Protein 7QWX (pdb70)

Secondary structure (DSSP, 8-state):
-HHHHHHTS-SS---EEE----SSEEEEEEEEEE--EEE-SS--EE--EEEEEEEEEEESB--EEEEEE------BTBBSSSB-SSSSB-TTHHHHHHHSSSS-TTTHHHHHHHHHHHTT-EE-HHHHHHHHHHHHHHHSTT-EE-SS-EEEE-SSEEEEHHHH--S---EESTTT--PPPPEEEEPPTT-SS--TTS-EEE-SSB--HHHHHHHHHHTS-B--SS-BSSS-BB----SEEEEE-SBPPPPP-S---THHHHHHHHHHHHHHT-SHHHHHHHHHHHHSS-EEPPSSGGGGGGGSSPEEEEEEP-EEBSSS-GGG--SSB--SSS--SHHHHHHHH-GGGHHHHHHHHHHHHHHHHHHHTTS-SSSSS-SSSSHHHH--S--SSS-THHHHHHHHHHHHTS----SS----EE--TTHHHH-S-EEEEEEESSS--TTTS-BS-SS--TT-EEEEEE-SPPPSS--STTSSSS--TTTT--SEEEEEE---TTS-SEEEE--SHHHHHHHHHHHHTTEE-EEEESSS--EEES---SSS----GGGG---S---EEEETTS-EE-SSS----SS--S-EEEEEEEEEEEEEEEETTEE---EEEE-----SHHHHHHHHHTT-S-----PPP--EE--TT-SS-EE---/-HHHHHTTS-TT----SB----SSEEEEEEEEEE--EEE-SS-EEE--EEEEEEEEEEES---EEEEEE-------SSBSSSB-SSS-B-HHHHHHHHHHT-S--TTHHHHHHHHHHHTTS-B-HHHHHHHHHHHHHHHTTT-EE-TTSEEEE-SSEEEESSSS--S---EEHHHH------B--B--TT--SPPTT--EEE-SSS--HHHHHHHHHHSSPB--SS--GGG-BB----SB-EEE-SSPPPPP-S---HHHHHHHHHHHHHHHT-HHHHHHHHHHHHHHS-EEPPSSGGGGGGGSSPEEEEEEP-B-BTTT-TTSS-SSB--SSS--SHHHHHHHH-GGGHHHHHHHHHHHHHHHHHHHTTB-SSSSS-TTSSHHHHB-S--SSS-THHHHHHHHHHHHTS-EEESS----EE--TTSSSS-S-EEEEEEE-STTHHHHS-BS-SS--TT-EEEEEESSPPPS---STTSSSS--TTT---SEEEEEEEPPP-SSSEEEE-SHHHHHHHHHHHHHHTEE-EEEETTT--EEES-S-SSS----GGGG---S---EEEESSS-EESS--TT--S---SEEEEEEEEE---EEEESSSSB---BS---------S-SS--S-----SSSEEE---EE---TTSSSB-EE--

Organism: Saccharomyces cerevisiae virus L-BC (NCBI:txid42478)

InterPro domains:
  IPR015302 Major coat protein, L-A virus [PF09220] (1-367)
  IPR036332 L-A virus major coat protein superfamily [G3DSA:3.90.1840.10] (11-631)
  IPR036332 L-A virus major coat protein superfamily [SSF82856] (4-525)

Sequence (1316 aa):
MSSLLNSLLPEYFKPKTNLNINSSRVQYGFNARIDMQYEDDSGTRKGSRPNAFMSNTVAFIGNYEGIIVDDIPILDGLRADIFDTHGDLDMGLVEDALSKSTMIRRNVPTYTAYASELLYKRNLTSLFYNMLRLYYIKKWGSIKYEKDAIFYDNGHACLLNRQLFPKSRDASLESSLSLPEAEIAMLDPGLEFPEEDVPAILWHGRVSSRATCILGQACSEFAPLAPFSIAHYSPQLTRKLFVNAPAGIEPSSGRYTHEDVKDAITILVSANQAYTDFEAAYLMLAQTLVSPVPRTAEASAWFINAGMVNMPTLSCANGYYPALTNVNPYHRLDTWKDTLNHWVAYPDMLFYHSVAMIESCYVELGNVARVSDSDAINKYTFTELSVQGRPVMNRGIIVDLTLVAMRTGREISLPYPVSCGLTRTDALLQGTEIHVPVVVKDIDMPQYYNAIDKDVIEGQETVIKVKQLPPAMYPIYTYGINTTEFYSDHFEDQVQVEMAPIDNGKAVFNDARKFSKFMSIMRMMGNDVTATDLVTGRKVSNWADNSSGRFLYTDVKYEGQTAFLVDMDTVKARDHCWVSIVDPNGTMNLSYKMTNFRAAMFSRNKPLYMTGGSVRTIATGGNYRDAAERLRAMDETLRLKPFKITEKLDFRVAAYAIPMSSLLNSLLPEYFKPKTNLNINSSRVQYGFNARIDMQYEDDSGTRKGSRPNAFMSNTVAFIGNYEGIIVDDIPILDGLRADIFDTHGDLDMGLVEDALSKSTMIRRNVPTYTAYASELLYKRNLTSLFYNMLRLYYIKKWGSIKYEKDAIFYDNGHACLLNRQLFPKSRDASLESSLSLPEAEIAMLDPGLEFPEEDVPAILWHGRVSSRATCILGQACSEFAPLAPFSIAHYSPQLTRKLFVNAPAGIEPSSGRYTHEDVKDAITILVSANQAYTDFEAAYLMLAQTLVSPVPRTAEASAWFINAGMVNMPTLSCANGYYPALTNVNPYHRLDTWKDTLNHWVAYPDMLFYHSVAMIESCYVELGNVARVSDSDAINKYTFTELSVQGRPVMNRGIIVDLTLVAMRTGREISLPYPVSCGLTRTDALLQGTEIHVPVVVKDIDMPQYYNAIDKDVIEGQETVIKVKQLPPAMYPIYTYGINTTEFYSDHFEDQVQVEMAPIDNGKAVFNDARKFSKFMSIMRMMGNDVTATDLVTGRKVSNWADNSSGRFLYTDVKYEGQTAFLVDMDTVKARDHCWVSIVDPNGTMNLSYKMTNFRAAMFSRNKPLYMTGGSVRTIATGNYRDAAERLRAMDETLRLKPFKITEKLDFRVAAYAIP

Foldseek 3Di:
DCVLLVVLFFPVDFFFFDFQDQEFKKKWFWWWKKWKWWQAPVGTFTFIDGTDTFIFMWGFFAAAAEDADAWWADQWQFFPQQADPFRDRHLVRVLVLLCVPDPPNVLSVVCSVVCVVFRRGAFCLLLLLLLLLVLCCQRNQNYKDQQQDWLDDQQFWTDTNCPLDPQAHIDTSNRFWDFAFAAADEDDPPDRDDDPQEAEAEFDAEADLALRRSSRRSQTWQDTRHRGLSRHTYHRQGRYYYYHHPHYYDHHPNDDHSVVSLVNSVGRCVRSVCLLSNVSSLLQSLQRRMDGRFQFLLQCLLRNDHWYFHRYHHHHDCSVRVSRRDDRIDDQFPQSNVSSVQCSRRVNCSNSSSCSQNQLQLAQVQQLLLADPPDPCHLVCPLVVFKDADTPDCAAVSSSVLSNCQLLVDKDWDAFPTHGHTGRCPSSPDQDKGKRKIAGQDQCSVQQFQWPDNGDDHGDITTGTARGNHRRDQDRSSQCSPDDPQNRRHQKDKQKAWFADCDPQKGKAQALSRVQSVLQVLLVQPWWKWKAWPPVRHIATQPRGPNRSGRGSCSSRDPDGTMIIIRLPPTDHDDHISSRDSDHDTMMIMIMHIDDIDMWMDDPNHTRDRDHDGDDDDGDDRDDPDDDCPVSPHRMMIGGYWDWDDDDNSSHIDTDHD/DCVVLVVLFFPQDFFFFDFDDQAFKKWWFWFFKKWWWKQAPVGIFTFIDRGDTFTFMWGQFAAAAEDADAFFADLWFFFPQQADPVGDRNLVSLLVLLCPDPADPLQSVQASVCCVPASRFHACLLLLLLLLLVLVCQVNQNYWDDQQDWLDDQPFWTDGNCQQDPLADTDTSNPFWDFAFAAEDEDDSPDRHDDPLEAEAEFDAEADQALRQSSRRSQTFQDTRHRGLSRHTYHRLHRYHYYHHPHDHDHHPNDDHSVVSLVNSVRRCVQRVPLLSNVSSLLQCLQRRIDTRFFFPLLCLLRRDHWYFHRYRNGHDCSNPVSRGDPRIDDDDPCSNVRSVQCSVRVPCSVVSSCSQNLLQLQLVQVLLPDDPPDDCHLPRVLPVQDPDDTPDCAASSSSVSSNCVLLVHDDDRPDNIHGHTGRSDSSVVQDKGKRKIAGADQCNCLQFVWPDRGDDHRDITTGTQRGNHRRHQRRSSQPNDDDLQSPSDQKDKAKQFDAQVDQQKGKDQDLSRVQVVLFLQQVQQKWWKKAAPPPGGIAISSRGDRRRGGGSCSSSDDDGGTIITRRCPIDRHDPSHTDDNGGHGMMMIMMGTDDIGIWMDDPNHTRDRDHDGDDDDDPCVVCVVVVCVVPVPPDPDDADWDWDADDPNPDIDTDRD

B-factor: mean 30.01, std 16.94, range [7.54, 106.31]

Nearest PDB structures (foldseek):
  7zts-assembly1_AB  TM=1.002E+00  e=0.000E+00  Saccharomyces cerevisiae BY4741
  7zts-assembly1_AG  TM=1.002E+00  e=0.000E+00  Saccharomyces cerevisiae BY4741
  7zts-assembly1_AT  TM=1.002E+00  e=0.000E+00  Saccharomyces cerevisiae BY4741
  7zts-assembly1_AV  TM=9.136E-01  e=3.079E-93  Saccharomyces cerevisiae BY4741
  7zts-assembly1_BQ  TM=9.530E-01  e=6.040E-69  Saccharomyces cerevisiae BY4741

Structure (mmCIF, N/CA/C/O backbone):
data_7QWX
#
_entry.id   7QWX
#
_cell.length_a   1.00
_cell.length_b   1.00
_cell.length_c   1.00
_cell.angle_alpha   90.00
_cell.angle_beta   90.00
_cell.angle_gamma   90.00
#
_symmetry.space_group_name_H-M   'P 1'
#
loop_
_atom_site.group_PDB
_atom_site.id
_atom_site.type_symbol
_atom_site.label_atom_id
_atom_site.label_alt_id
_atom_site.label_comp_id
_atom_site.label_asym_id
_atom_site.label_entity_id
_atom_site.label_seq_id
_atom_site.pdbx_PDB_ins_code
_atom_site.Cartn_x
_atom_site.Cartn_y
_atom_site.Cartn_z
_atom_site.occupancy
_atom_site.B_iso_or_equiv
_atom_site.auth_seq_id
_atom_site.auth_comp_id
_atom_site.auth_asym_id
_atom_site.auth_atom_id
_atom_site.pdbx_PDB_model_num
ATOM 1 N N . MET A 1 1 ? -38.128 36.434 177.103 1.00 19.64 1 MET B N 1
ATOM 2 C CA . MET A 1 1 ? -38.156 35.999 175.681 1.00 19.64 1 MET B CA 1
ATOM 3 C C . MET A 1 1 ? -39.415 35.150 175.466 1.00 19.64 1 MET B C 1
ATOM 4 O O . MET A 1 1 ? -39.370 33.930 175.726 1.00 19.64 1 MET B O 1
ATOM 9 N N . SER A 1 2 ? -40.506 35.797 175.034 1.00 17.97 2 SER B N 1
ATOM 10 C CA . SER A 1 2 ? -41.873 35.217 174.921 1.00 17.97 2 SER B CA 1
ATOM 11 C C . SER A 1 2 ? -41.887 34.091 173.882 1.00 17.97 2 SER B C 1
ATOM 12 O O . SER A 1 2 ? -42.310 32.974 174.236 1.00 17.97 2 SER B O 1
ATOM 15 N N . SER A 1 3 ? -41.424 34.380 172.659 1.00 17.68 3 SER B N 1
ATOM 16 C CA . SER A 1 3 ? -41.415 33.462 171.485 1.00 17.68 3 SER B CA 1
ATOM 17 C C . SER A 1 3 ? -40.653 32.164 171.795 1.00 17.68 3 SER B C 1
ATOM 18 O O . SER A 1 3 ? -41.039 31.121 171.229 1.00 17.68 3 SER B O 1
ATOM 21 N N . LEU A 1 4 ? -39.619 32.221 172.644 1.00 16.49 4 LEU B N 1
ATOM 22 C CA . LEU A 1 4 ? -38.818 31.038 173.074 1.00 16.49 4 LEU B CA 1
ATOM 23 C C . LEU A 1 4 ? -39.667 30.146 173.990 1.00 16.49 4 LEU B C 1
ATOM 24 O O . LEU A 1 4 ? -39.832 28.955 173.662 1.00 16.49 4 LEU B O 1
ATOM 29 N N . LEU A 1 5 ? -40.165 30.700 175.102 1.00 14.30 5 LEU B N 1
ATOM 30 C CA . LEU A 1 5 ? -40.910 29.951 176.154 1.00 14.30 5 LEU B CA 1
ATOM 31 C C . LEU A 1 5 ? -42.308 29.557 175.657 1.00 14.30 5 LEU B C 1
ATOM 32 O O . LEU A 1 5 ? -42.849 28.563 176.186 1.00 14.30 5 LEU B O 1
ATOM 37 N N . ASN A 1 6 ? -42.878 30.299 174.696 1.00 14.98 6 ASN B N 1
ATOM 38 C CA . ASN A 1 6 ? -44.201 30.003 174.081 1.00 14.98 6 ASN B CA 1
ATOM 39 C C . ASN A 1 6 ? -44.110 28.717 173.243 1.00 14.98 6 ASN B C 1
ATOM 40 O O . ASN A 1 6 ? -45.124 27.994 173.175 1.00 14.98 6 ASN B O 1
ATOM 45 N N . SER A 1 7 ? -42.948 28.446 172.636 1.00 15.19 7 SER B N 1
ATOM 46 C CA . SER A 1 7 ? -42.680 27.261 171.775 1.00 15.19 7 SER B CA 1
ATOM 47 C C . SER A 1 7 ? -42.677 25.963 172.597 1.00 15.19 7 SER B C 1
ATOM 48 O O . SER A 1 7 ? -42.976 24.905 172.005 1.00 15.19 7 SER B O 1
ATOM 51 N N . LEU A 1 8 ? -42.346 26.030 173.893 1.00 12.67 8 LEU B N 1
ATOM 52 C CA . LEU A 1 8 ? -42.209 24.845 174.793 1.00 12.67 8 LEU B CA 1
ATOM 53 C C . LEU A 1 8 ? -43.569 24.173 175.031 1.00 12.67 8 LEU B C 1
ATOM 54 O O . LEU A 1 8 ? -43.570 22.943 175.241 1.00 12.67 8 LEU B O 1
ATOM 59 N N . LEU A 1 9 ? -44.671 24.936 175.018 1.00 12.21 9 LEU B N 1
ATOM 60 C CA . LEU A 1 9 ? -46.050 24.413 175.239 1.00 12.21 9 LEU B CA 1
ATOM 61 C C . LEU A 1 9 ? -46.416 23.443 174.116 1.00 12.21 9 LEU B C 1
ATOM 62 O O . LEU A 1 9 ? -45.975 23.620 172.980 1.00 12.21 9 LEU B O 1
ATOM 67 N N . PRO A 1 10 ? -47.232 22.395 174.389 1.00 10.67 10 PRO B N 1
ATOM 68 C CA . PRO A 1 10 ? -47.606 21.417 173.365 1.00 10.67 10 PRO B CA 1
ATOM 69 C C . PRO A 1 10 ? -48.540 22.018 172.301 1.00 10.67 10 PRO B C 1
ATOM 70 O O . PRO A 1 10 ? -49.272 22.941 172.618 1.00 10.67 10 PRO B O 1
ATOM 74 N N . GLU A 1 11 ? -48.477 21.480 171.079 1.00 12.14 11 GLU B N 1
ATOM 75 C CA . GLU A 1 11 ? -49.156 22.016 169.861 1.00 12.14 11 GLU B CA 1
ATOM 76 C C . GLU A 1 11 ? -50.682 22.045 170.046 1.00 12.14 11 GLU B C 1
ATOM 77 O O . GLU A 1 11 ? -51.309 22.972 169.496 1.00 12.14 11 GLU B O 1
ATOM 83 N N . TYR A 1 12 ? -51.256 21.086 170.782 1.00 9.72 12 TYR B N 1
ATOM 84 C CA . TYR A 1 12 ? -52.724 20.948 170.987 1.00 9.72 12 TYR B CA 1
ATOM 85 C C . TYR A 1 12 ? -53.236 22.023 171.959 1.00 9.72 12 TYR B C 1
ATOM 86 O O . TYR A 1 12 ? -54.374 22.493 171.757 1.00 9.72 12 TYR B O 1
ATOM 95 N N . PHE A 1 13 ? -52.437 22.403 172.964 1.00 9.12 13 PHE B N 1
ATOM 96 C CA . PHE A 1 13 ? -52.822 23.355 174.041 1.00 9.12 13 PHE B CA 1
ATOM 97 C C . PHE A 1 13 ? -52.561 24.799 173.588 1.00 9.12 13 PHE B C 1
ATOM 98 O O . PHE A 1 13 ? -51.423 25.104 173.179 1.00 9.12 13 PHE B O 1
ATOM 106 N N . LYS A 1 14 ? -53.596 25.647 173.663 1.00 9.78 14 LYS B N 1
ATOM 107 C CA . LYS A 1 14 ? -53.529 27.121 173.462 1.00 9.78 14 LYS B CA 1
ATOM 108 C C . LYS A 1 14 ? -54.306 27.800 174.589 1.00 9.78 14 LYS B C 1
ATOM 109 O O . LYS A 1 14 ? -55.532 27.880 174.528 1.00 9.78 14 LYS B O 1
ATOM 115 N N . PRO A 1 15 ? -53.634 28.293 175.657 1.00 10.52 15 PRO B N 1
ATOM 116 C CA . PRO A 1 15 ? -54.333 28.796 176.841 1.00 10.52 15 PRO B CA 1
ATOM 117 C C . PRO A 1 15 ? -54.974 30.175 176.628 1.00 10.52 15 PRO B C 1
ATOM 118 O O . PRO A 1 15 ? -54.489 30.926 175.798 1.00 10.52 15 PRO B O 1
ATOM 122 N N . LYS A 1 16 ? -56.036 30.468 177.386 1.00 13.26 16 LYS B N 1
ATOM 123 C CA . LYS A 1 16 ? -56.792 31.753 177.339 1.00 13.26 16 LYS B CA 1
ATOM 124 C C . LYS A 1 16 ? -56.060 32.801 178.191 1.00 13.26 16 LYS B C 1
ATOM 125 O O . LYS A 1 16 ? -55.078 32.436 178.870 1.00 13.26 16 LYS B O 1
ATOM 131 N N . THR A 1 17 ? -56.532 34.053 178.148 1.00 14.30 17 THR B N 1
ATOM 132 C CA . THR A 1 17 ? -55.836 35.262 178.671 1.00 14.30 17 THR B CA 1
ATOM 133 C C . THR A 1 17 ? -55.686 35.176 180.196 1.00 14.30 17 THR B C 1
ATOM 134 O O . THR A 1 17 ? -54.535 35.108 180.668 1.00 14.30 17 THR B O 1
ATOM 138 N N . ASN A 1 18 ? -56.809 35.167 180.923 1.00 13.85 18 ASN B N 1
ATOM 139 C CA . ASN A 1 18 ? -56.867 35.294 182.405 1.00 13.85 18 ASN B CA 1
ATOM 140 C C . ASN A 1 18 ? -56.773 33.913 183.065 1.00 13.85 18 ASN B C 1
ATOM 141 O O . ASN A 1 18 ? -57.119 32.909 182.408 1.00 13.85 18 ASN B O 1
ATOM 146 N N . LEU A 1 19 ? -56.318 33.882 184.323 1.00 14.23 19 LEU B N 1
ATOM 147 C CA . LEU A 1 19 ? -56.273 32.673 185.196 1.00 14.23 19 LEU B CA 1
ATOM 148 C C . LEU A 1 19 ? -56.338 33.115 186.666 1.00 14.23 19 LEU B C 1
ATOM 149 O O . LEU A 1 19 ? -55.332 33.666 187.160 1.00 14.23 19 LEU B O 1
ATOM 154 N N . ASN A 1 20 ? -57.479 32.888 187.326 1.00 15.97 20 ASN B N 1
ATOM 155 C CA . ASN A 1 20 ? -57.738 33.285 188.735 1.00 15.97 20 ASN B CA 1
ATOM 156 C C . ASN A 1 20 ? -57.153 32.222 189.673 1.00 15.97 20 ASN B C 1
ATOM 157 O O . ASN A 1 20 ? -57.901 31.305 190.071 1.00 15.97 20 ASN B O 1
ATOM 162 N N . ILE A 1 21 ? -55.861 32.341 190.003 1.00 16.04 21 ILE B N 1
ATOM 163 C CA . ILE A 1 21 ? -55.150 31.466 190.985 1.00 16.04 21 ILE B CA 1
ATOM 164 C C . ILE A 1 21 ? -55.607 31.876 192.392 1.00 16.04 21 ILE B C 1
ATOM 165 O O . ILE A 1 21 ? -55.502 33.076 192.714 1.00 16.04 21 ILE B O 1
ATOM 170 N N . ASN A 1 22 ? -56.088 30.914 193.187 1.00 18.84 22 ASN B N 1
ATOM 171 C CA . ASN A 1 22 ? -56.693 31.136 194.530 1.00 18.84 22 ASN B CA 1
ATOM 172 C C . ASN A 1 22 ? -56.151 30.103 195.534 1.00 18.84 22 ASN B C 1
ATOM 173 O O . ASN A 1 22 ? -56.892 29.747 196.472 1.00 18.84 22 ASN B O 1
ATOM 178 N N . SER A 1 23 ? -54.898 29.663 195.362 1.00 18.76 23 SER B N 1
ATOM 179 C CA . SER A 1 23 ? -54.223 28.657 196.229 1.00 18.76 23 SER B CA 1
ATOM 180 C C . SER A 1 23 ? -52.705 28.678 195.999 1.00 18.76 23 SER B C 1
ATOM 181 O O . SER A 1 23 ? -52.257 29.332 195.034 1.00 18.76 23 SER B O 1
ATOM 184 N N . SER A 1 24 ? -51.959 27.974 196.859 1.00 17.05 24 SER B N 1
ATOM 185 C CA . SER A 1 24 ? -50.477 27.829 196.816 1.00 17.05 24 SER B CA 1
ATOM 186 C C . SER A 1 24 ? -50.073 26.499 196.160 1.00 17.05 24 SER B C 1
ATOM 187 O O . SER A 1 24 ? -48.895 26.108 196.309 1.00 17.05 24 SER B O 1
ATOM 190 N N . ARG A 1 25 ? -50.996 25.834 195.452 1.00 17.39 25 ARG B N 1
ATOM 191 C CA . ARG A 1 25 ? -50.765 24.515 194.801 1.00 17.39 25 ARG B CA 1
ATOM 192 C C . ARG A 1 25 ? -51.681 24.375 193.580 1.00 17.39 25 ARG B C 1
ATOM 193 O O . ARG A 1 25 ? -52.896 24.621 193.726 1.00 17.39 25 ARG B O 1
ATOM 201 N N . VAL A 1 26 ? -51.111 23.997 192.431 1.00 12.25 26 VAL B N 1
ATOM 202 C CA . VAL A 1 26 ? -51.828 23.801 191.134 1.00 12.25 26 VAL B CA 1
ATOM 203 C C . VAL A 1 26 ? -51.314 22.509 190.485 1.00 12.25 26 VAL B C 1
ATOM 204 O O . VAL A 1 26 ? -50.102 22.435 190.210 1.00 12.25 26 VAL B O 1
ATOM 208 N N . GLN A 1 27 ? -52.204 21.535 190.263 1.00 11.36 27 GLN B N 1
ATOM 209 C CA . GLN A 1 27 ? -51.952 20.358 189.390 1.00 11.36 27 GLN B CA 1
ATOM 210 C C . GLN A 1 27 ? -52.209 20.770 187.936 1.00 11.36 27 GLN B C 1
ATOM 211 O O . GLN A 1 27 ? -53.183 21.513 187.704 1.00 11.36 27 GLN B O 1
ATOM 217 N N . TYR A 1 28 ? -51.360 20.318 187.009 1.00 10.08 28 TYR B N 1
ATOM 218 C CA . TYR A 1 28 ? -51.520 20.481 185.540 1.00 10.08 28 TYR B CA 1
ATOM 219 C C . TYR A 1 28 ? -51.165 19.153 184.860 1.00 10.08 28 TYR B C 1
ATOM 220 O O . TYR A 1 28 ? -50.190 18.502 185.288 1.00 10.08 28 TYR B O 1
ATOM 229 N N . GLY A 1 29 ? -51.935 18.765 183.841 1.00 9.52 29 GLY B N 1
ATOM 230 C CA . GLY A 1 29 ? -51.767 17.484 183.127 1.00 9.52 29 GLY B CA 1
ATOM 231 C C . GLY A 1 29 ? -52.582 17.427 181.847 1.00 9.52 29 GLY B C 1
ATOM 232 O O . GLY A 1 29 ? -52.830 18.495 181.256 1.00 9.52 29 GLY B O 1
ATOM 233 N N . PHE A 1 30 ? -52.958 16.215 181.433 1.00 9.53 30 PHE B N 1
ATOM 234 C CA . PHE A 1 30 ? -53.863 15.942 180.282 1.00 9.53 30 PHE B CA 1
ATOM 235 C C . PHE A 1 30 ? -54.648 14.651 180.538 1.00 9.53 30 PHE B C 1
ATOM 236 O O . PHE A 1 30 ? -54.155 13.785 181.293 1.00 9.53 30 PHE B O 1
ATOM 244 N N . ASN A 1 31 ? -55.826 14.534 179.917 1.00 10.29 31 ASN B N 1
ATOM 245 C CA . ASN A 1 31 ? -56.690 13.323 179.931 1.00 10.29 31 ASN B CA 1
ATOM 246 C C . ASN A 1 31 ? -56.539 12.597 178.588 1.00 10.29 31 ASN B C 1
ATOM 247 O O . ASN A 1 31 ? -57.230 12.988 177.629 1.00 10.29 31 ASN B O 1
ATOM 252 N N . ALA A 1 32 ? -55.663 11.587 178.535 1.00 11.32 32 ALA B N 1
ATOM 253 C CA . ALA A 1 32 ? -55.358 10.772 177.333 1.00 11.32 32 ALA B CA 1
ATOM 254 C C . ALA A 1 32 ? -56.191 9.482 177.348 1.00 11.32 32 ALA B C 1
ATOM 255 O O . ALA A 1 32 ? -56.758 9.152 178.408 1.00 11.32 32 ALA B O 1
ATOM 257 N N . ARG A 1 33 ? -56.252 8.796 176.201 1.00 14.07 33 ARG B N 1
ATOM 258 C CA . ARG A 1 33 ? -56.938 7.489 176.001 1.00 14.07 33 ARG B CA 1
ATOM 259 C C . ARG A 1 33 ? -55.898 6.454 175.562 1.00 14.07 33 ARG B C 1
ATOM 260 O O . ARG A 1 33 ? -55.239 6.695 174.531 1.00 14.07 33 ARG B O 1
ATOM 268 N N . ILE A 1 34 ? -55.780 5.343 176.299 1.00 15.51 34 ILE B N 1
ATOM 269 C CA . ILE A 1 34 ? -54.765 4.266 176.079 1.00 15.51 34 ILE B CA 1
ATOM 270 C C . ILE A 1 34 ? -55.484 3.017 175.550 1.00 15.51 34 ILE B C 1
ATOM 271 O O . ILE A 1 34 ? -56.465 2.590 176.194 1.00 15.51 34 ILE B O 1
ATOM 276 N N . ASP A 1 35 ? -55.007 2.461 174.428 1.00 17.75 35 ASP B N 1
ATOM 277 C CA . ASP A 1 35 ? -55.540 1.234 173.773 1.00 17.75 35 ASP B CA 1
ATOM 278 C C . ASP A 1 35 ? -54.465 0.140 173.812 1.00 17.75 35 ASP B C 1
ATOM 279 O O . ASP A 1 35 ? -53.695 0.030 172.836 1.00 17.75 35 ASP B O 1
ATOM 284 N N . MET A 1 36 ? -54.433 -0.640 174.898 1.00 18.00 36 MET B N 1
ATOM 285 C CA . MET A 1 36 ? -53.423 -1.708 175.153 1.00 18.00 36 MET B CA 1
ATOM 286 C C . MET A 1 36 ? -53.821 -2.989 174.408 1.00 18.00 36 MET B C 1
ATOM 287 O O . MET A 1 36 ? -55.033 -3.214 174.221 1.00 18.00 36 MET B O 1
ATOM 292 N N . GLN A 1 37 ? -52.826 -3.788 174.009 1.00 17.61 37 GLN B N 1
ATOM 293 C CA . GLN A 1 37 ? -52.994 -5.124 173.372 1.00 17.61 37 GLN B CA 1
ATOM 294 C C . GLN A 1 37 ? -51.902 -6.068 173.893 1.00 17.61 37 GLN B C 1
ATOM 295 O O . GLN A 1 37 ? -50.715 -5.790 173.630 1.00 17.61 37 GLN B O 1
ATOM 301 N N . TYR A 1 38 ? -52.299 -7.136 174.593 1.00 16.22 38 TYR B N 1
ATOM 302 C CA . TYR A 1 38 ? -51.406 -8.101 175.290 1.00 16.22 38 TYR B CA 1
ATOM 303 C C . TYR A 1 38 ? -51.360 -9.423 174.513 1.00 16.22 38 TYR B C 1
ATOM 304 O O . TYR A 1 38 ? -52.414 -9.856 174.005 1.00 16.22 38 TYR B O 1
ATOM 313 N N . GLU A 1 39 ? -50.176 -10.042 174.436 1.00 16.65 39 GLU B N 1
ATOM 314 C CA . GLU A 1 39 ? -49.948 -11.374 173.805 1.00 16.65 39 GLU B CA 1
ATOM 315 C C . GLU A 1 39 ? -48.824 -12.106 174.550 1.00 16.65 39 GLU B C 1
ATOM 316 O O . GLU A 1 39 ? -47.759 -11.488 174.762 1.00 16.65 39 GLU B O 1
ATOM 322 N N . ASP A 1 40 ? -49.062 -13.367 174.925 1.00 16.90 40 ASP B N 1
ATOM 323 C CA . ASP A 1 40 ? -48.067 -14.273 175.568 1.00 16.90 40 ASP B CA 1
ATOM 324 C C . ASP A 1 40 ? -48.341 -15.712 175.104 1.00 16.90 40 ASP B C 1
ATOM 325 O O . ASP A 1 40 ? -49.139 -15.880 174.157 1.00 16.90 40 ASP B O 1
ATOM 330 N N . ASP A 1 41 ? -47.699 -16.706 175.730 1.00 19.30 41 ASP B N 1
ATOM 331 C CA . ASP A 1 41 ? -47.779 -18.142 175.338 1.00 19.30 41 ASP B CA 1
ATOM 332 C C . ASP A 1 41 ? -49.173 -18.712 175.643 1.00 19.30 41 ASP B C 1
ATOM 333 O O . ASP A 1 41 ? -49.613 -19.593 174.878 1.00 19.30 41 ASP B O 1
ATOM 338 N N . SER A 1 42 ? -49.830 -18.246 176.712 1.00 16.75 42 SER B N 1
ATOM 339 C CA . SER A 1 42 ? -51.194 -18.675 177.127 1.00 16.75 42 SER B CA 1
ATOM 340 C C . SER A 1 42 ? -52.229 -18.250 176.073 1.00 16.75 42 SER B C 1
ATOM 341 O O . SER A 1 42 ? -53.093 -19.085 175.734 1.00 16.75 42 SER B O 1
ATOM 344 N N . GLY A 1 43 ? -52.143 -17.010 175.582 1.00 15.18 43 GLY B N 1
ATOM 345 C CA . GLY A 1 43 ? -53.018 -16.484 174.513 1.00 15.18 43 GLY B CA 1
ATOM 346 C C . GLY A 1 43 ? -52.916 -14.975 174.352 1.00 15.18 43 GLY B C 1
ATOM 347 O O . GLY A 1 43 ? -51.860 -14.412 174.704 1.00 15.18 43 GLY B O 1
ATOM 348 N N . THR A 1 44 ? -53.979 -14.352 173.830 1.00 14.93 44 THR B N 1
ATOM 349 C CA . THR A 1 44 ? -54.094 -12.896 173.543 1.00 14.93 44 THR B CA 1
ATOM 350 C C . THR A 1 44 ? -55.197 -12.293 174.423 1.00 14.93 44 THR B C 1
ATOM 351 O O . THR A 1 44 ? -56.163 -13.021 174.735 1.00 14.93 44 THR B O 1
ATOM 355 N N . ARG A 1 45 ? -55.053 -11.019 174.802 1.00 18.03 45 ARG B N 1
ATOM 356 C CA . ARG A 1 45 ? -56.093 -10.226 175.517 1.00 18.03 45 ARG B CA 1
ATOM 357 C C . ARG A 1 45 ? -55.995 -8.757 175.092 1.00 18.03 45 ARG B C 1
ATOM 358 O O . ARG A 1 45 ? -54.865 -8.228 175.058 1.00 18.03 45 ARG B O 1
ATOM 366 N N . LYS A 1 46 ? -57.141 -8.136 174.785 1.00 18.43 46 LYS B N 1
ATOM 367 C CA . LYS A 1 46 ? -57.263 -6.739 174.287 1.00 18.43 46 LYS B CA 1
ATOM 368 C C . LYS A 1 46 ? -58.156 -5.941 175.245 1.00 18.43 46 LYS B C 1
ATOM 369 O O . LYS A 1 46 ? -59.249 -6.438 175.580 1.00 18.43 46 LYS B O 1
ATOM 375 N N . GLY A 1 47 ? -57.698 -4.754 175.663 1.00 19.67 47 GLY B N 1
ATOM 376 C CA . GLY A 1 47 ? -58.430 -3.827 176.549 1.00 19.67 47 GLY B CA 1
ATOM 377 C C . GLY A 1 47 ? -58.325 -2.386 176.072 1.00 19.67 47 GLY B C 1
ATOM 378 O O . GLY A 1 47 ? -57.829 -2.171 174.948 1.00 19.67 47 GLY B O 1
ATOM 379 N N . SER A 1 48 ? -58.779 -1.438 176.898 1.00 19.17 48 SER B N 1
ATOM 380 C CA . SER A 1 48 ? -58.801 0.017 176.593 1.00 19.17 48 SER B CA 1
ATOM 381 C C . SER A 1 48 ? -59.098 0.825 177.863 1.00 19.17 48 SER B C 1
ATOM 382 O O . SER A 1 48 ? -60.195 0.648 178.428 1.00 19.17 48 SER B O 1
ATOM 385 N N . ARG A 1 49 ? -58.151 1.670 178.287 1.00 18.88 49 ARG B N 1
ATOM 386 C CA . ARG A 1 49 ? -58.335 2.671 179.376 1.00 18.88 49 ARG B CA 1
ATOM 387 C C . ARG A 1 49 ? -58.989 3.911 178.768 1.00 18.88 49 ARG B C 1
ATOM 388 O O . ARG A 1 49 ? -58.361 4.603 177.969 1.00 18.88 49 ARG B O 1
ATOM 396 N N . PRO A 1 50 ? -60.263 4.229 179.104 1.00 16.77 50 PRO B N 1
ATOM 397 C CA . PRO A 1 50 ? -60.986 5.315 178.438 1.00 16.77 50 PRO B CA 1
ATOM 398 C C . PRO A 1 50 ? -60.531 6.725 178.856 1.00 16.77 50 PRO B C 1
ATOM 399 O O . PRO A 1 50 ? -60.522 7.596 178.002 1.00 16.77 50 PRO B O 1
ATOM 403 N N . ASN A 1 51 ? -60.176 6.911 180.134 1.00 15.81 51 ASN B N 1
ATOM 404 C CA . ASN A 1 51 ? -59.746 8.211 180.715 1.00 15.81 51 ASN B CA 1
ATOM 405 C C . ASN A 1 51 ? -58.616 7.963 181.728 1.00 15.81 51 ASN B C 1
ATOM 406 O O . ASN A 1 51 ? -58.881 7.299 182.751 1.00 15.81 51 ASN B O 1
ATOM 411 N N . ALA A 1 52 ? -57.411 8.469 181.436 1.00 12.73 52 ALA B N 1
ATOM 412 C CA . ALA A 1 52 ? -56.196 8.361 182.282 1.00 12.73 52 ALA B CA 1
ATOM 413 C C . ALA A 1 52 ? -55.579 9.755 182.461 1.00 12.73 52 ALA B C 1
ATOM 414 O O . ALA A 1 52 ? -55.229 10.375 181.439 1.00 12.73 52 ALA B O 1
ATOM 416 N N . PHE A 1 53 ? -55.449 10.214 183.713 1.00 11.36 53 PHE B N 1
ATOM 417 C CA . PHE A 1 53 ? -54.950 11.565 184.090 1.00 11.36 53 PHE B CA 1
ATOM 418 C C . PHE A 1 53 ? -53.495 11.466 184.561 1.00 11.36 53 PHE B C 1
ATOM 419 O O . PHE A 1 53 ? -53.258 10.950 185.673 1.00 11.36 53 PHE B O 1
ATOM 427 N N . MET A 1 54 ? -52.559 11.940 183.730 1.00 13.25 54 MET B N 1
ATOM 428 C CA . MET A 1 54 ? -51.105 12.062 184.040 1.00 13.25 54 MET B CA 1
ATOM 429 C C . MET A 1 54 ? -50.789 13.537 184.301 1.00 13.25 54 MET B C 1
ATOM 430 O O . MET A 1 54 ? -50.995 14.348 183.373 1.00 13.25 54 MET B O 1
ATOM 435 N N . SER A 1 55 ? -50.311 13.869 185.505 1.00 12.86 55 SER B N 1
ATOM 436 C CA . SER A 1 55 ? -50.122 15.263 185.988 1.00 12.86 55 SER B CA 1
ATOM 437 C C . SER A 1 55 ? -48.905 15.371 186.915 1.00 12.86 55 SER B C 1
ATOM 438 O O . SER A 1 55 ? -48.570 14.371 187.578 1.00 12.86 55 SER B O 1
ATOM 441 N N . ASN A 1 56 ? -48.276 16.553 186.934 1.00 12.20 56 ASN B N 1
ATOM 442 C CA . ASN A 1 56 ? -47.316 17.002 187.980 1.00 12.20 56 ASN B CA 1
ATOM 443 C C . ASN A 1 56 ? -48.054 17.944 188.937 1.00 12.20 56 ASN B C 1
ATOM 444 O O . ASN A 1 56 ? -49.217 18.291 188.644 1.00 12.20 56 ASN B O 1
ATOM 449 N N . THR A 1 57 ? -47.400 18.333 190.036 1.00 13.28 57 THR B N 1
ATOM 450 C CA . THR A 1 57 ? -47.888 19.345 191.013 1.00 13.28 57 THR B CA 1
ATOM 451 C C . THR A 1 57 ? -46.800 20.412 191.193 1.00 13.28 57 THR B C 1
ATOM 452 O O . THR A 1 57 ? -45.638 20.026 191.436 1.00 13.28 57 THR B O 1
ATOM 456 N N . VAL A 1 58 ? -47.168 21.690 191.056 1.00 11.85 58 VAL B N 1
ATOM 457 C CA . VAL A 1 58 ? -46.253 22.865 191.198 1.00 11.85 58 VAL B CA 1
ATOM 458 C C . VAL A 1 58 ? -46.847 23.815 192.248 1.00 11.85 58 VAL B C 1
ATOM 459 O O . VAL A 1 58 ? -48.086 23.958 192.283 1.00 11.85 58 VAL B O 1
ATOM 463 N N . ALA A 1 59 ? -45.988 24.424 193.074 1.00 13.03 59 ALA B N 1
ATOM 464 C CA . ALA A 1 59 ? -46.357 25.274 194.232 1.00 13.03 59 ALA B CA 1
ATOM 465 C C . ALA A 1 59 ? -45.691 26.650 194.117 1.00 13.03 59 ALA B C 1
ATOM 466 O O . ALA A 1 59 ? -44.883 26.848 193.185 1.00 13.03 59 ALA B O 1
ATOM 468 N N . PHE A 1 60 ? -46.025 27.557 195.043 1.00 15.01 60 PHE B N 1
ATOM 469 C CA . PHE A 1 60 ? -45.517 28.955 195.126 1.00 15.01 60 PHE B CA 1
ATOM 470 C C . PHE A 1 60 ? -44.557 29.107 196.318 1.00 15.01 60 PHE B C 1
ATOM 471 O O . PHE A 1 60 ? -44.352 30.252 196.774 1.00 15.01 60 PHE B O 1
ATOM 479 N N . ILE A 1 61 ? -43.962 28.003 196.786 1.00 17.99 61 ILE B N 1
ATOM 480 C CA . ILE A 1 61 ? -43.076 27.947 197.990 1.00 17.99 61 ILE B CA 1
ATOM 481 C C . ILE A 1 61 ? -41.672 27.520 197.541 1.00 17.99 61 ILE B C 1
ATOM 482 O O . ILE A 1 61 ? -41.547 26.412 196.983 1.00 17.99 61 ILE B O 1
ATOM 487 N N . GLY A 1 62 ? -40.665 28.365 197.783 1.00 21.03 62 GLY B N 1
ATOM 488 C CA . GLY A 1 62 ? -39.250 28.094 197.453 1.00 21.03 62 GLY B CA 1
ATOM 489 C C . GLY A 1 62 ? -38.310 29.064 198.149 1.00 21.03 62 GLY B C 1
ATOM 490 O O . GLY A 1 62 ? -38.439 30.280 197.903 1.00 21.03 62 GLY B O 1
ATOM 491 N N . ASN A 1 63 ? -37.402 28.553 198.991 1.00 23.21 63 ASN B N 1
ATOM 492 C CA . ASN A 1 63 ? -36.411 29.366 199.748 1.00 23.21 63 ASN B CA 1
ATOM 493 C C . ASN A 1 63 ? -35.317 29.838 198.779 1.00 23.21 63 ASN B C 1
ATOM 494 O O . ASN A 1 63 ? -34.585 28.978 198.246 1.00 23.21 63 ASN B O 1
ATOM 499 N N . TYR A 1 64 ? -35.237 31.151 198.544 1.00 19.74 64 TYR B N 1
ATOM 500 C CA . TYR A 1 64 ? -34.228 31.817 197.676 1.00 19.74 64 TYR B CA 1
ATOM 501 C C . TYR A 1 64 ? -33.628 33.023 198.410 1.00 19.74 64 TYR B C 1
ATOM 502 O O . TYR A 1 64 ? -34.276 33.551 199.340 1.00 19.74 64 TYR B O 1
ATOM 511 N N . GLU A 1 65 ? -32.425 33.434 197.995 1.00 21.91 65 GLU B N 1
ATOM 512 C CA . GLU A 1 65 ? -31.676 34.599 198.542 1.00 21.91 65 GLU B CA 1
ATOM 513 C C . GLU A 1 65 ? -31.056 35.392 197.385 1.00 21.91 65 GLU B C 1
ATOM 514 O O . GLU A 1 65 ? -30.549 34.756 196.440 1.00 21.91 65 GLU B O 1
ATOM 520 N N . GLY A 1 66 ? -31.099 36.725 197.468 1.00 18.89 66 GLY B N 1
ATOM 521 C CA . GLY A 1 66 ? -30.546 37.648 196.458 1.00 18.89 66 GLY B CA 1
ATOM 522 C C . GLY A 1 66 ? -29.131 38.084 196.810 1.00 18.89 66 GLY B C 1
ATOM 523 O O . GLY A 1 66 ? -28.872 38.325 198.009 1.00 18.89 66 GLY B O 1
ATOM 524 N N . ILE A 1 67 ? -28.248 38.169 195.808 1.00 18.96 67 ILE B N 1
ATOM 525 C CA . ILE A 1 67 ? -26.887 38.783 195.912 1.00 18.96 67 ILE B CA 1
ATOM 526 C C . ILE A 1 67 ? -26.740 39.807 194.779 1.00 18.96 67 ILE B C 1
ATOM 527 O O . ILE A 1 67 ? -27.124 39.477 193.638 1.00 18.96 67 ILE B O 1
ATOM 532 N N . ILE A 1 68 ? -26.198 40.990 195.086 1.00 17.48 68 ILE B N 1
ATOM 533 C CA . ILE A 1 68 ? -25.889 42.062 194.091 1.00 17.48 68 ILE B CA 1
ATOM 534 C C . ILE A 1 68 ? -24.495 41.778 193.515 1.00 17.48 68 ILE B C 1
ATOM 535 O O . ILE A 1 68 ? -23.527 41.773 194.300 1.00 17.48 68 ILE B O 1
ATOM 540 N N . VAL A 1 69 ? -24.415 41.548 192.198 1.00 18.18 69 VAL B N 1
ATOM 541 C CA . VAL A 1 69 ? -23.158 41.236 191.448 1.00 18.18 69 VAL B CA 1
ATOM 542 C C . VAL A 1 69 ? -23.043 42.196 190.257 1.00 18.18 69 VAL B C 1
ATOM 543 O O . VAL A 1 69 ? -24.078 42.764 189.852 1.00 18.18 69 VAL B O 1
ATOM 547 N N . ASP A 1 70 ? -21.828 42.365 189.727 1.00 22.22 70 ASP B N 1
ATOM 548 C CA . ASP A 1 70 ? -21.526 43.216 188.542 1.00 22.22 70 ASP B CA 1
ATOM 549 C C . ASP A 1 70 ? -21.554 42.335 187.287 1.00 22.22 70 ASP B C 1
ATOM 550 O O . ASP A 1 70 ? -20.834 41.316 187.270 1.00 22.22 70 ASP B O 1
ATOM 555 N N . ASP A 1 71 ? -22.357 42.719 186.286 1.00 22.41 71 ASP B N 1
ATOM 556 C CA . ASP A 1 71 ? -22.593 41.961 185.026 1.00 22.41 71 ASP B CA 1
ATOM 557 C C . ASP A 1 71 ? -22.260 42.873 183.834 1.00 22.41 71 ASP B C 1
ATOM 558 O O . ASP A 1 71 ? -21.820 44.017 184.074 1.00 22.41 71 ASP B O 1
ATOM 563 N N . ILE A 1 72 ? -22.451 42.384 182.604 1.00 19.15 72 ILE B N 1
ATOM 564 C CA . ILE A 1 72 ? -22.140 43.116 181.335 1.00 19.15 72 ILE B CA 1
ATOM 565 C C . ILE A 1 72 ? -23.132 44.266 181.162 1.00 19.15 72 ILE B C 1
ATOM 566 O O . ILE A 1 72 ? -24.239 44.211 181.698 1.00 19.15 72 ILE B O 1
ATOM 571 N N . PRO A 1 73 ? -22.773 45.337 180.416 1.00 17.76 73 PRO B N 1
ATOM 572 C CA . PRO A 1 73 ? -23.733 46.375 180.032 1.00 17.76 73 PRO B CA 1
ATOM 573 C C . PRO A 1 73 ? -24.565 45.977 178.801 1.00 17.76 73 PRO B C 1
ATOM 574 O O . PRO A 1 73 ? -24.006 45.396 177.885 1.00 17.76 73 PRO B O 1
ATOM 578 N N . ILE A 1 74 ? -25.864 46.297 178.816 1.00 17.36 74 ILE B N 1
ATOM 579 C CA . ILE A 1 74 ? -26.805 46.105 177.670 1.00 17.36 74 ILE B CA 1
ATOM 580 C C . ILE A 1 74 ? -26.815 47.405 176.856 1.00 17.36 74 ILE B C 1
ATOM 581 O O . ILE A 1 74 ? -27.438 48.383 177.319 1.00 17.36 74 ILE B O 1
ATOM 586 N N . LEU A 1 75 ? -26.150 47.411 175.694 1.00 19.72 75 LEU B N 1
ATOM 587 C CA . LEU A 1 75 ? -26.002 48.591 174.798 1.00 19.72 75 LEU B CA 1
ATOM 588 C C . LEU A 1 75 ? -27.130 48.581 173.757 1.00 19.72 75 LEU B C 1
ATOM 589 O O . LEU A 1 75 ? -26.829 48.458 172.554 1.00 19.72 75 LEU B O 1
ATOM 594 N N . ASP A 1 76 ? -28.381 48.696 174.219 1.00 19.92 76 ASP B N 1
ATOM 595 C CA . ASP A 1 76 ? -29.608 48.796 173.379 1.00 19.92 76 ASP B CA 1
ATOM 596 C C . ASP A 1 76 ? -30.436 49.989 173.871 1.00 19.92 76 ASP B C 1
ATOM 597 O O . ASP A 1 76 ? -30.733 50.034 175.082 1.00 19.92 76 ASP B O 1
ATOM 602 N N . GLY A 1 77 ? -30.786 50.910 172.965 1.00 20.33 77 GLY B N 1
ATOM 603 C CA . GLY A 1 77 ? -31.526 52.152 173.267 1.00 20.33 77 GLY B CA 1
ATOM 604 C C . GLY A 1 77 ? -30.697 53.399 172.997 1.00 20.33 77 GLY B C 1
ATOM 605 O O . GLY A 1 77 ? -31.306 54.448 172.712 1.00 20.33 77 GLY B O 1
ATOM 606 N N . LEU A 1 78 ? -29.364 53.296 173.095 1.00 21.50 78 LEU B N 1
ATOM 607 C CA . LEU A 1 78 ? -28.411 54.389 172.746 1.00 21.50 78 LEU B CA 1
ATOM 608 C C . LEU A 1 78 ? -28.504 54.668 171.242 1.00 21.50 78 LEU B C 1
ATOM 609 O O . LEU A 1 78 ? -28.735 53.708 170.477 1.00 21.50 78 LEU B O 1
ATOM 614 N N . ARG A 1 79 ? -28.333 55.935 170.845 1.00 23.39 79 ARG B N 1
ATOM 615 C CA . ARG A 1 79 ? -28.414 56.411 169.433 1.00 23.39 79 ARG B CA 1
ATOM 616 C C . ARG A 1 79 ? -27.405 55.643 168.566 1.00 23.39 79 ARG B C 1
ATOM 617 O O . ARG A 1 79 ? -26.353 55.239 169.094 1.00 23.39 79 ARG B O 1
ATOM 625 N N . ALA A 1 80 ? -27.726 55.452 167.283 1.00 24.55 80 ALA B N 1
ATOM 626 C CA . ALA A 1 80 ? -26.989 54.577 166.338 1.00 24.55 80 ALA B CA 1
ATOM 627 C C . ALA A 1 80 ? -25.703 55.247 165.835 1.00 24.55 80 ALA B C 1
ATOM 628 O O . ALA A 1 80 ? -24.820 54.506 165.354 1.00 24.55 80 ALA B O 1
ATOM 630 N N . ASP A 1 81 ? -25.590 56.578 165.934 1.00 27.61 81 ASP B N 1
ATOM 631 C CA . ASP A 1 81 ? -24.471 57.365 165.342 1.00 27.61 81 ASP B CA 1
ATOM 632 C C . ASP A 1 81 ? -23.185 57.203 166.171 1.00 27.61 81 ASP B C 1
ATOM 633 O O . ASP A 1 81 ? -22.102 57.255 165.556 1.00 27.61 81 ASP B O 1
ATOM 638 N N . ILE A 1 82 ? -23.287 57.029 167.497 1.00 27.18 82 ILE B N 1
ATOM 639 C CA . ILE A 1 82 ? -22.106 56.893 168.411 1.00 27.18 82 ILE B CA 1
ATOM 640 C C . ILE A 1 82 ? -21.383 55.563 168.143 1.00 27.18 82 ILE B C 1
ATOM 641 O O . ILE A 1 82 ? -20.161 55.511 168.383 1.00 27.18 82 ILE B O 1
ATOM 646 N N . PHE A 1 83 ? -22.103 54.535 167.680 1.00 28.69 83 PHE B N 1
ATOM 647 C CA . PHE A 1 83 ? -21.535 53.229 167.245 1.00 28.69 83 PHE B CA 1
ATOM 648 C C . PHE A 1 83 ? -20.896 53.398 165.860 1.00 28.69 83 PHE B C 1
ATOM 649 O O . PHE A 1 83 ? -21.494 54.086 165.006 1.00 28.69 83 PHE B O 1
ATOM 657 N N . ASP A 1 84 ? -19.726 52.783 165.649 1.00 44.73 84 ASP B N 1
ATOM 658 C CA . ASP A 1 84 ? -18.931 52.875 164.391 1.00 44.73 84 ASP B CA 1
ATOM 659 C C . ASP A 1 84 ? -19.510 51.888 163.363 1.00 44.73 84 ASP B C 1
ATOM 660 O O . ASP A 1 84 ? -20.686 51.498 163.516 1.00 44.73 84 ASP B O 1
ATOM 665 N N . THR A 1 85 ? -18.729 51.519 162.339 1.00 51.81 85 THR B N 1
ATOM 666 C CA . THR A 1 85 ? -19.133 50.603 161.234 1.00 51.81 85 THR B CA 1
ATOM 667 C C . THR A 1 85 ? -19.411 49.205 161.801 1.00 51.81 85 THR B C 1
ATOM 668 O O . THR A 1 85 ? -20.398 48.579 161.362 1.00 51.81 85 THR B O 1
ATOM 672 N N . HIS A 1 86 ? -18.568 48.744 162.733 1.00 49.18 86 HIS B N 1
ATOM 673 C CA . HIS A 1 86 ? -18.744 47.489 163.516 1.00 49.18 86 HIS B CA 1
ATOM 674 C C . HIS A 1 86 ? -19.662 47.768 164.715 1.00 49.18 86 HIS B C 1
ATOM 675 O O . HIS A 1 86 ? -20.017 48.946 164.928 1.00 49.18 86 HIS B O 1
ATOM 682 N N . GLY A 1 87 ? -20.023 46.724 165.469 1.00 45.70 87 GLY B N 1
ATOM 683 C CA . GLY A 1 87 ? -20.865 46.820 166.677 1.00 45.70 87 GLY B CA 1
ATOM 684 C C . GLY A 1 87 ? -20.035 47.112 167.917 1.00 45.70 87 GLY B C 1
ATOM 685 O O . GLY A 1 87 ? -19.992 46.242 168.812 1.00 45.70 87 GLY B O 1
ATOM 686 N N . ASP A 1 88 ? -19.402 48.291 167.964 1.00 42.16 88 ASP B N 1
ATOM 687 C CA . ASP A 1 88 ? -18.501 48.740 169.061 1.00 42.16 88 ASP B CA 1
ATOM 688 C C . ASP A 1 88 ? -18.786 50.212 169.387 1.00 42.16 88 ASP B C 1
ATOM 689 O O . ASP A 1 88 ? -19.040 50.988 168.444 1.00 42.16 88 ASP B O 1
ATOM 694 N N . LEU A 1 89 ? -18.731 50.571 170.676 1.00 32.92 89 LEU B N 1
ATOM 695 C CA . LEU A 1 89 ? -19.023 51.936 171.192 1.00 32.92 89 LEU B CA 1
ATOM 696 C C . LEU A 1 89 ? -17.723 52.754 171.208 1.00 32.92 89 LEU B C 1
ATOM 697 O O . LEU A 1 89 ? -16.867 52.488 172.079 1.00 32.92 89 LEU B O 1
ATOM 702 N N . ASP A 1 90 ? -17.585 53.697 170.270 1.00 37.28 90 ASP B N 1
ATOM 703 C CA . ASP A 1 90 ? -16.390 54.567 170.092 1.00 37.28 90 ASP B CA 1
ATOM 704 C C . ASP A 1 90 ? -16.596 55.870 170.877 1.00 37.28 90 ASP B C 1
ATOM 705 O O . ASP A 1 90 ? -17.650 56.507 170.686 1.00 37.28 90 ASP B O 1
ATOM 710 N N . MET A 1 91 ? -15.620 56.246 171.712 1.00 33.45 91 MET B N 1
ATOM 711 C CA . MET A 1 91 ? -15.645 57.482 172.543 1.00 33.45 91 MET B CA 1
ATOM 712 C C . MET A 1 91 ? -15.311 58.711 171.683 1.00 33.45 91 MET B C 1
ATOM 713 O O . MET A 1 91 ? -15.637 59.832 172.124 1.00 33.45 91 MET B O 1
ATOM 718 N N . GLY A 1 92 ? -14.674 58.511 170.522 1.00 36.95 92 GLY B N 1
ATOM 719 C CA . GLY A 1 92 ? -14.437 59.552 169.505 1.00 36.95 92 GLY B CA 1
ATOM 720 C C . GLY A 1 92 ? -15.732 60.161 168.984 1.00 36.95 92 GLY B C 1
ATOM 721 O O . GLY A 1 92 ? -15.733 61.380 168.710 1.00 36.95 92 GLY B O 1
ATOM 722 N N . LEU A 1 93 ? -16.794 59.355 168.860 1.00 32.84 93 LEU B N 1
ATOM 723 C CA . LEU A 1 93 ? -18.108 59.755 168.281 1.00 32.84 93 LEU B CA 1
ATOM 724 C C . LEU A 1 93 ? -19.071 60.249 169.373 1.00 32.84 93 LEU B C 1
ATOM 725 O O . LEU A 1 93 ? -19.998 61.002 169.019 1.00 32.84 93 LEU B O 1
ATOM 730 N N . VAL A 1 94 ? -18.880 59.836 170.634 1.00 27.92 94 VAL B N 1
ATOM 731 C CA . VAL A 1 94 ? -19.677 60.323 171.805 1.00 27.92 94 VAL B CA 1
ATOM 732 C C . VAL A 1 94 ? -19.396 61.819 172.004 1.00 27.92 94 VAL B C 1
ATOM 733 O O . VAL A 1 94 ? -20.362 62.563 172.262 1.00 27.92 94 VAL B O 1
ATOM 737 N N . GLU A 1 95 ? -18.127 62.234 171.886 1.00 30.40 95 GLU B N 1
ATOM 738 C CA . GLU A 1 95 ? -17.679 63.652 171.978 1.00 30.40 95 GLU B CA 1
ATOM 739 C C . GLU A 1 95 ? -18.391 64.493 170.910 1.00 30.40 95 GLU B C 1
ATOM 740 O O . GLU A 1 95 ? -18.819 65.615 171.239 1.00 30.40 95 GLU B O 1
ATOM 746 N N . ASP A 1 96 ? -18.512 63.964 169.687 1.00 29.62 96 ASP B N 1
ATOM 747 C CA . ASP A 1 96 ? -19.171 64.626 168.527 1.00 29.62 96 ASP B CA 1
ATOM 748 C C . ASP A 1 96 ? -20.686 64.709 168.766 1.00 29.62 96 ASP B C 1
ATOM 749 O O . ASP A 1 96 ? -21.253 65.794 168.532 1.00 29.62 96 ASP B O 1
ATOM 754 N N . ALA A 1 97 ? -21.308 63.604 169.198 1.00 26.10 97 ALA B N 1
ATOM 755 C CA . ALA A 1 97 ? -22.771 63.467 169.418 1.00 26.10 97 ALA B CA 1
ATOM 756 C C . ALA A 1 97 ? -23.255 64.481 170.464 1.00 26.10 97 ALA B C 1
ATOM 757 O O . ALA A 1 97 ? -24.301 65.116 170.223 1.00 26.10 97 ALA B O 1
ATOM 759 N N . LEU A 1 98 ? -22.523 64.621 171.575 1.00 25.21 98 LEU B N 1
ATOM 760 C CA . LEU A 1 98 ? -22.849 65.559 172.687 1.00 25.21 98 LEU B CA 1
ATOM 761 C C . LEU A 1 98 ? -22.582 67.011 172.262 1.00 25.21 98 LEU B C 1
ATOM 762 O O . LEU A 1 98 ? -23.316 67.898 172.742 1.00 25.21 98 LEU B O 1
ATOM 767 N N . SER A 1 99 ? -21.572 67.242 171.414 1.00 25.50 99 SER B N 1
ATOM 768 C CA . SER A 1 99 ? -21.139 68.588 170.940 1.00 25.50 99 SER B CA 1
ATOM 769 C C . SER A 1 99 ? -22.236 69.237 170.081 1.00 25.50 99 SER B C 1
ATOM 770 O O . SER A 1 99 ? -22.556 70.415 170.337 1.00 25.50 99 SER B O 1
ATOM 773 N N . LYS A 1 100 ? -22.786 68.496 169.111 1.00 25.46 100 LYS B N 1
ATOM 774 C CA . LYS A 1 100 ? -23.738 69.016 168.088 1.00 25.46 100 LYS B CA 1
ATOM 775 C C . LYS A 1 100 ? -25.110 69.327 168.707 1.00 25.46 100 LYS B C 1
ATOM 776 O O . LYS A 1 100 ? -25.826 70.163 168.116 1.00 25.46 100 LYS B O 1
ATOM 782 N N . SER A 1 101 ? -25.463 68.700 169.837 1.00 24.69 101 SER B N 1
ATOM 783 C CA . SER A 1 101 ? -26.807 68.774 170.476 1.00 24.69 101 SER B CA 1
ATOM 784 C C . SER A 1 101 ? -26.776 69.669 171.727 1.00 24.69 101 SER B C 1
ATOM 785 O O . SER A 1 101 ? -27.393 69.280 172.742 1.00 24.69 101 SER B O 1
ATOM 788 N N . THR A 1 102 ? -26.106 70.826 171.660 1.00 26.24 102 THR B N 1
ATOM 789 C CA . THR A 1 102 ? -26.062 71.845 172.746 1.00 26.24 102 THR B CA 1
ATOM 790 C C . THR A 1 102 ? -25.525 73.181 172.213 1.00 26.24 102 THR B C 1
ATOM 791 O O . THR A 1 102 ? -24.786 73.166 171.207 1.00 26.24 102 THR B O 1
ATOM 795 N N . MET A 1 103 ? -25.887 74.283 172.880 1.00 29.43 103 MET B N 1
ATOM 796 C CA . MET A 1 103 ? -25.359 75.655 172.636 1.00 29.43 103 MET B CA 1
ATOM 797 C C . MET A 1 103 ? -24.184 75.932 173.587 1.00 29.43 103 MET B C 1
ATOM 798 O O . MET A 1 103 ? -23.203 76.552 173.133 1.00 29.43 103 MET B O 1
ATOM 803 N N . ILE A 1 104 ? -24.286 75.490 174.847 1.00 26.53 104 ILE B N 1
ATOM 804 C CA . ILE A 1 104 ? -23.219 75.632 175.887 1.00 26.53 104 ILE B CA 1
ATOM 805 C C . ILE A 1 104 ? -22.170 74.541 175.629 1.00 26.53 104 ILE B C 1
ATOM 806 O O . ILE A 1 104 ? -22.422 73.379 176.014 1.00 26.53 104 ILE B O 1
ATOM 811 N N . ARG A 1 105 ? -21.044 74.904 175.002 1.00 24.71 105 ARG B N 1
ATOM 812 C CA . ARG A 1 105 ? -19.972 73.968 174.558 1.00 24.71 105 ARG B CA 1
ATOM 813 C C . ARG A 1 105 ? -18.803 73.947 175.556 1.00 24.71 105 ARG B C 1
ATOM 814 O O . ARG A 1 105 ? -17.809 73.248 175.270 1.00 24.71 105 ARG B O 1
ATOM 822 N N . ARG A 1 106 ? -18.912 74.662 176.683 1.00 24.40 106 ARG B N 1
ATOM 823 C CA . ARG A 1 106 ? -17.901 74.665 177.779 1.00 24.40 106 ARG B CA 1
ATOM 824 C C . ARG A 1 106 ? -17.902 73.310 178.500 1.00 24.40 106 ARG B C 1
ATOM 825 O O . ARG A 1 106 ? -16.825 72.916 178.999 1.00 24.40 106 ARG B O 1
ATOM 833 N N . ASN A 1 107 ? -19.052 72.625 178.551 1.00 22.50 107 ASN B N 1
ATOM 834 C CA . ASN A 1 107 ? -19.290 71.417 179.390 1.00 22.50 107 ASN B CA 1
ATOM 835 C C . ASN A 1 107 ? -18.973 70.119 178.627 1.00 22.50 107 ASN B C 1
ATOM 836 O O . ASN A 1 107 ? -19.089 69.048 179.256 1.00 22.50 107 ASN B O 1
ATOM 841 N N . VAL A 1 108 ? -18.580 70.188 177.345 1.00 21.13 108 VAL B N 1
ATOM 842 C CA . VAL A 1 108 ? -18.371 68.994 176.466 1.00 21.13 108 VAL B CA 1
ATOM 843 C C . VAL A 1 108 ? -17.182 68.168 176.969 1.00 21.13 108 VAL B C 1
ATOM 844 O O . VAL A 1 108 ? -17.306 66.947 177.064 1.00 21.13 108 VAL B O 1
ATOM 848 N N . PRO A 1 109 ? -16.002 68.762 177.281 1.00 18.44 109 PRO B N 1
ATOM 849 C CA . PRO A 1 109 ? -14.876 67.995 177.824 1.00 18.44 109 PRO B CA 1
ATOM 850 C C . PRO A 1 109 ? -15.180 67.238 179.131 1.00 18.44 109 PRO B C 1
ATOM 851 O O . PRO A 1 109 ? -14.714 66.122 179.270 1.00 18.44 109 PRO B O 1
ATOM 855 N N . THR A 1 110 ? -15.940 67.856 180.043 1.00 19.69 110 THR B N 1
ATOM 856 C CA . THR A 1 110 ? -16.342 67.281 181.358 1.00 19.69 110 THR B CA 1
ATOM 857 C C . THR A 1 110 ? -17.364 66.158 181.142 1.00 19.69 110 THR B C 1
ATOM 858 O O . THR A 1 110 ? -17.193 65.084 181.754 1.00 19.69 110 THR B O 1
ATOM 862 N N . TYR A 1 111 ? -18.386 66.409 180.316 1.00 20.15 111 TYR B N 1
ATOM 863 C CA . TYR A 1 111 ? -19.497 65.472 179.982 1.00 20.15 111 TYR B CA 1
ATOM 864 C C . TYR A 1 111 ? -18.945 64.162 179.398 1.00 20.15 111 TYR B C 1
ATOM 865 O O . TYR A 1 111 ? -19.429 63.087 179.805 1.00 20.15 111 TYR B O 1
ATOM 874 N N . THR A 1 112 ? -17.980 64.256 178.472 1.00 19.47 112 THR B N 1
ATOM 875 C CA . THR A 1 112 ? -17.353 63.108 177.756 1.00 19.47 112 THR B CA 1
ATOM 876 C C . THR A 1 112 ? -16.607 62.202 178.744 1.00 19.47 112 THR B C 1
ATOM 877 O O . THR A 1 112 ? -16.704 60.969 178.589 1.00 19.47 112 THR B O 1
ATOM 881 N N . ALA A 1 113 ? -15.885 62.793 179.703 1.00 17.04 113 ALA B N 1
ATOM 882 C CA . ALA A 1 113 ? -15.038 62.095 180.700 1.00 17.04 113 ALA B CA 1
ATOM 883 C C . ALA A 1 113 ? -15.895 61.195 181.603 1.00 17.04 113 ALA B C 1
ATOM 884 O O . ALA A 1 113 ? -15.489 60.039 181.837 1.00 17.04 113 ALA B O 1
ATOM 886 N N . TYR A 1 114 ? -17.029 61.709 182.090 1.00 18.15 114 TYR B N 1
ATOM 887 C CA . TYR A 1 114 ? -17.970 60.998 183.001 1.00 18.15 114 TYR B CA 1
ATOM 888 C C . TYR A 1 114 ? -18.765 59.941 182.224 1.00 18.15 114 TYR B C 1
ATOM 889 O O . TYR A 1 114 ? -18.967 58.840 182.772 1.00 18.15 114 TYR B O 1
ATOM 898 N N . ALA A 1 115 ? -19.209 60.270 181.005 1.00 17.66 115 ALA B N 1
ATOM 899 C CA . ALA A 1 115 ? -20.006 59.393 180.111 1.00 17.66 115 ALA B CA 1
ATOM 900 C C . ALA A 1 115 ? -19.229 58.109 179.788 1.00 17.66 115 ALA B C 1
ATOM 901 O O . ALA A 1 115 ? -19.857 57.034 179.775 1.00 17.66 115 ALA B O 1
ATOM 903 N N . SER A 1 116 ? -17.916 58.220 179.545 1.00 17.49 116 SER B N 1
ATOM 904 C CA . SER A 1 116 ? -17.011 57.098 179.174 1.00 17.49 116 SER B CA 1
ATOM 905 C C . SER A 1 116 ? -16.952 56.044 180.289 1.00 17.49 116 SER B C 1
ATOM 906 O O . SER A 1 116 ? -16.818 54.850 179.958 1.00 17.49 116 SER B O 1
ATOM 909 N N . GLU A 1 117 ? -17.051 56.470 181.553 1.00 17.16 117 GLU B N 1
ATOM 910 C CA . GLU A 1 117 ? -16.951 55.600 182.760 1.00 17.16 117 GLU B CA 1
ATOM 911 C C . GLU A 1 117 ? -18.307 54.945 183.068 1.00 17.16 117 GLU B C 1
ATOM 912 O O . GLU A 1 117 ? -18.291 53.817 183.606 1.00 17.16 117 GLU B O 1
ATOM 918 N N . LEU A 1 118 ? -19.427 55.606 182.740 1.00 17.15 118 LEU B N 1
ATOM 919 C CA . LEU A 1 118 ? -20.802 55.199 183.153 1.00 17.15 118 LEU B CA 1
ATOM 920 C C . LEU A 1 118 ? -21.467 54.300 182.096 1.00 17.15 118 LEU B C 1
ATOM 921 O O . LEU A 1 118 ? -22.224 53.401 182.510 1.00 17.15 118 LEU B O 1
ATOM 926 N N . LEU A 1 119 ? -21.216 54.533 180.799 1.00 17.94 119 LEU B N 1
ATOM 927 C CA . LEU A 1 119 ? -21.882 53.806 179.676 1.00 17.94 119 LEU B CA 1
ATOM 928 C C . LEU A 1 119 ? -21.560 52.303 179.724 1.00 17.94 119 LEU B C 1
ATOM 929 O O . LEU A 1 119 ? -22.428 51.518 179.294 1.00 17.94 119 LEU B O 1
ATOM 934 N N . TYR A 1 120 ? -20.378 51.916 180.221 1.00 19.78 120 TYR B N 1
ATOM 935 C CA . TYR A 1 120 ? -19.912 50.502 180.299 1.00 19.78 120 TYR B CA 1
ATOM 936 C C . TYR A 1 120 ? -20.506 49.780 181.522 1.00 19.78 120 TYR B C 1
ATOM 937 O O . TYR A 1 120 ? -20.219 48.575 181.676 1.00 19.78 120 TYR B O 1
ATOM 946 N N . LYS A 1 121 ? -21.294 50.470 182.356 1.00 17.28 121 LYS B N 1
ATOM 947 C CA . LYS A 1 121 ? -22.125 49.853 183.428 1.00 17.28 121 LYS B CA 1
ATOM 948 C C . LYS A 1 121 ? -23.516 50.502 183.421 1.00 17.28 121 LYS B C 1
ATOM 949 O O . LYS A 1 121 ? -23.760 51.408 184.244 1.00 17.28 121 LYS B O 1
ATOM 955 N N . ARG A 1 122 ? -24.385 50.058 182.503 1.00 16.07 122 ARG B N 1
ATOM 956 C CA . ARG A 1 122 ? -25.823 50.439 182.432 1.00 16.07 122 ARG B CA 1
ATOM 957 C C . ARG A 1 122 ? -26.661 49.155 182.386 1.00 16.07 122 ARG B C 1
ATOM 958 O O . ARG A 1 122 ? -26.429 48.323 181.485 1.00 16.07 122 ARG B O 1
ATOM 966 N N . ASN A 1 123 ? -27.571 48.989 183.354 1.00 15.02 123 ASN B N 1
ATOM 967 C CA . ASN A 1 123 ? -28.390 47.759 183.542 1.00 15.02 123 ASN B CA 1
ATOM 968 C C . ASN A 1 123 ? -29.600 48.103 184.421 1.00 15.02 123 ASN B C 1
ATOM 969 O O . ASN A 1 123 ? -29.383 48.467 185.596 1.00 15.02 123 ASN B O 1
ATOM 974 N N . LEU A 1 124 ? -30.815 48.005 183.867 1.00 12.80 124 LEU B N 1
ATOM 975 C CA . LEU A 1 124 ? -32.101 48.307 184.560 1.00 12.80 124 LEU B CA 1
ATOM 976 C C . LEU A 1 124 ? -32.885 47.012 184.826 1.00 12.80 124 LEU B C 1
ATOM 977 O O . LEU A 1 124 ? -34.072 47.114 185.194 1.00 12.80 124 LEU B O 1
ATOM 982 N N . THR A 1 125 ? -32.240 45.842 184.706 1.00 12.90 125 THR B N 1
ATOM 983 C CA . THR A 1 125 ? -32.887 44.501 184.782 1.00 12.90 125 THR B CA 1
ATOM 984 C C . THR A 1 125 ? -33.365 44.239 186.216 1.00 12.90 125 THR B C 1
ATOM 985 O O . THR A 1 125 ? -34.459 43.663 186.371 1.00 12.90 125 THR B O 1
ATOM 989 N N . SER A 1 126 ? -32.569 44.645 187.211 1.00 13.87 126 SER B N 1
ATOM 990 C CA . SER A 1 126 ? -32.838 44.471 188.665 1.00 13.87 126 SER B CA 1
ATOM 991 C C . SER A 1 126 ? -34.037 45.325 189.106 1.00 13.87 126 SER B C 1
ATOM 992 O O . SER A 1 126 ? -34.757 44.877 190.023 1.00 13.87 126 SER B O 1
ATOM 995 N N . LEU A 1 127 ? -34.236 46.501 188.501 1.00 12.67 127 LEU B N 1
ATOM 996 C CA . LEU A 1 127 ? -35.355 47.430 188.831 1.00 12.67 127 LEU B CA 1
ATOM 997 C C . LEU A 1 127 ? -36.677 46.851 188.308 1.00 12.67 127 LEU B C 1
ATOM 998 O O . LEU A 1 127 ? -37.663 46.864 189.074 1.00 12.67 127 LEU B O 1
ATOM 1003 N N . PHE A 1 128 ? -36.695 46.378 187.056 1.00 11.68 128 PHE B N 1
ATOM 1004 C CA . PHE A 1 128 ? -37.875 45.753 186.397 1.00 11.68 128 PHE B CA 1
ATOM 1005 C C . PHE A 1 128 ? -38.251 44.448 187.109 1.00 11.68 128 PHE B C 1
ATOM 1006 O O . PHE A 1 128 ? -39.461 44.161 187.194 1.00 11.68 128 PHE B O 1
ATOM 1014 N N . TYR A 1 129 ? -37.256 43.692 187.592 1.00 11.61 129 TYR B N 1
ATOM 1015 C CA . TYR A 1 129 ? -37.435 42.417 188.339 1.00 11.61 129 TYR B CA 1
ATOM 1016 C C . TYR A 1 129 ? -38.307 42.656 189.578 1.00 11.61 129 TYR B C 1
ATOM 1017 O O . TYR A 1 129 ? -39.281 41.902 189.771 1.00 11.61 129 TYR B O 1
ATOM 1026 N N . ASN A 1 130 ? -37.972 43.675 190.376 1.00 13.20 130 ASN B N 1
ATOM 1027 C CA . ASN A 1 130 ? -38.687 44.041 191.631 1.00 13.20 130 ASN B CA 1
ATOM 1028 C C . ASN A 1 130 ? -40.068 44.625 191.301 1.00 13.20 130 ASN B C 1
ATOM 1029 O O . ASN A 1 130 ? -41.021 44.316 192.045 1.00 13.20 130 ASN B O 1
ATOM 1034 N N . MET A 1 131 ? -40.167 45.441 190.243 1.00 12.95 131 MET B N 1
ATOM 1035 C CA . MET A 1 131 ? -41.440 46.057 189.768 1.00 12.95 131 MET B CA 1
ATOM 1036 C C . MET A 1 131 ? -42.423 44.969 189.316 1.00 12.95 131 MET B C 1
ATOM 1037 O O . MET A 1 131 ? -43.632 45.132 189.578 1.00 12.95 131 MET B O 1
ATOM 1042 N N . LEU A 1 132 ? -41.927 43.910 188.664 1.00 10.89 132 LEU B N 1
ATOM 1043 C CA . LEU A 1 132 ? -42.740 42.734 188.233 1.00 10.89 132 LEU B CA 1
ATOM 1044 C C . LEU A 1 132 ? -43.221 41.948 189.462 1.00 10.89 132 LEU B C 1
ATOM 1045 O O . LEU A 1 132 ? -44.380 41.501 189.443 1.00 10.89 132 LEU B O 1
ATOM 1050 N N . ARG A 1 133 ? -42.364 41.772 190.472 1.00 12.98 133 ARG B N 1
ATOM 1051 C CA . ARG A 1 133 ? -42.697 41.034 191.724 1.00 12.98 133 ARG B CA 1
ATOM 1052 C C . ARG A 1 133 ? -43.796 41.782 192.492 1.00 12.98 133 ARG B C 1
ATOM 1053 O O . ARG A 1 133 ? -44.679 41.099 193.045 1.00 12.98 133 ARG B O 1
ATOM 1061 N N . LEU A 1 134 ? -43.756 43.122 192.510 1.00 13.07 134 LEU B N 1
ATOM 1062 C CA . LEU A 1 134 ? -44.772 43.987 193.177 1.00 13.07 134 LEU B CA 1
ATOM 1063 C C . LEU A 1 134 ? -46.135 43.852 192.481 1.00 13.07 134 LEU B C 1
ATOM 1064 O O . LEU A 1 134 ? -47.156 43.960 193.192 1.00 13.07 134 LEU B O 1
ATOM 1069 N N . TYR A 1 135 ? -46.156 43.641 191.159 1.00 12.31 135 TYR B N 1
ATOM 1070 C CA . TYR A 1 135 ? -47.387 43.461 190.341 1.00 12.31 135 TYR B CA 1
ATOM 1071 C C . TYR A 1 135 ? -48.145 42.206 190.801 1.00 12.31 135 TYR B C 1
ATOM 1072 O O . TYR A 1 135 ? -49.378 42.291 190.973 1.00 12.31 135 TYR B O 1
ATOM 1081 N N . TYR A 1 136 ? -47.430 41.091 190.991 1.00 11.43 136 TYR B N 1
ATOM 1082 C CA . TYR A 1 136 ? -48.002 39.745 191.271 1.00 11.43 136 TYR B CA 1
ATOM 1083 C C . TYR A 1 136 ? -48.317 39.571 192.765 1.00 11.43 136 TYR B C 1
ATOM 1084 O O . TYR A 1 136 ? -49.195 38.741 193.073 1.00 11.43 136 TYR B O 1
ATOM 1093 N N . ILE A 1 137 ? -47.633 40.303 193.654 1.00 14.11 137 ILE B N 1
ATOM 1094 C CA . ILE A 1 137 ? -47.938 40.335 195.120 1.00 14.11 137 ILE B CA 1
ATOM 1095 C C . ILE A 1 137 ? -49.326 40.964 195.322 1.00 14.11 137 ILE B C 1
ATOM 1096 O O . ILE A 1 137 ? -50.087 40.435 196.153 1.00 14.11 137 ILE B O 1
ATOM 1101 N N . LYS A 1 138 ? -49.635 42.042 194.593 1.00 16.13 138 LYS B N 1
ATOM 1102 C CA . LYS A 1 138 ? -50.928 42.774 194.686 1.00 16.13 138 LYS B C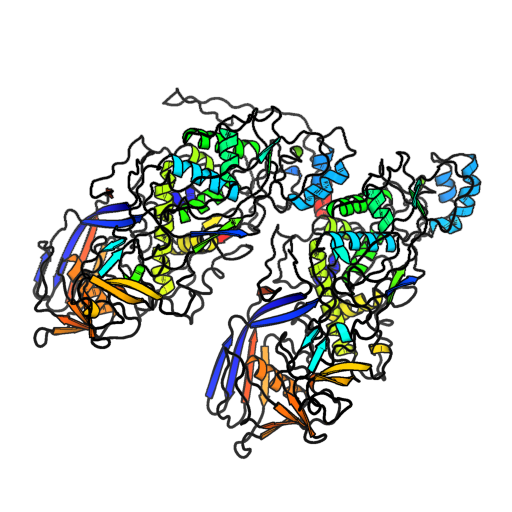A 1
ATOM 1103 C C . LYS A 1 138 ? -52.048 41.967 194.012 1.00 16.13 138 LYS B C 1
ATOM 1104 O O . LYS A 1 138 ? -53.169 41.966 194.562 1.00 16.13 138 LYS B O 1
ATOM 1110 N N . LYS A 1 139 ? -51.763 41.314 192.879 1.00 14.93 139 LYS B N 1
ATOM 1111 C CA . LYS A 1 139 ? -52.765 40.569 192.067 1.00 14.93 139 LYS B CA 1
ATOM 1112 C C . LYS A 1 139 ? -53.196 39.297 192.808 1.00 14.93 139 LYS B C 1
ATOM 1113 O O . LYS A 1 139 ? -54.408 39.156 193.070 1.00 14.93 139 LYS B O 1
ATOM 1119 N N . TRP A 1 140 ? -52.241 38.417 193.134 1.00 15.07 140 TRP B N 1
ATOM 1120 C CA . TRP A 1 140 ? -52.472 37.131 193.849 1.00 15.07 140 TRP B CA 1
ATOM 1121 C C . TRP A 1 140 ? -52.142 37.301 195.340 1.00 15.07 140 TRP B C 1
ATOM 1122 O O . TRP A 1 140 ? -51.436 36.435 195.892 1.00 15.07 140 TRP B O 1
ATOM 1133 N N . GLY A 1 141 ? -52.668 38.358 195.972 1.00 18.84 141 GLY B N 1
ATOM 1134 C CA . GLY A 1 141 ? -52.376 38.729 197.372 1.00 18.84 141 GLY B CA 1
ATOM 1135 C C . GLY A 1 141 ? -53.411 38.197 198.349 1.00 18.84 141 GLY B C 1
ATOM 1136 O O . GLY A 1 141 ? -53.750 38.934 199.297 1.00 18.84 141 GLY B O 1
ATOM 1137 N N . SER A 1 142 ? -53.894 36.967 198.135 1.00 20.07 142 SER B N 1
ATOM 1138 C CA . SER A 1 142 ? -54.853 36.250 199.018 1.00 20.07 142 SER B CA 1
ATOM 1139 C C . SER A 1 142 ? -54.505 34.753 199.092 1.00 20.07 142 SER B C 1
ATOM 1140 O O . SER A 1 142 ? -55.438 33.942 199.278 1.00 20.07 142 SER B O 1
ATOM 1143 N N . ILE A 1 143 ? -53.217 34.407 198.973 1.00 20.66 143 ILE B N 1
ATOM 1144 C CA . ILE A 1 143 ? -52.694 33.011 199.078 1.00 20.66 143 ILE B CA 1
ATOM 1145 C C . ILE A 1 143 ? -52.190 32.810 200.514 1.00 20.66 143 ILE B C 1
ATOM 1146 O O . ILE A 1 143 ? -51.352 33.622 200.957 1.00 20.66 143 ILE B O 1
ATOM 1151 N N . LYS A 1 144 ? -52.670 31.762 201.192 1.00 24.76 144 LYS B N 1
ATOM 1152 C CA . LYS A 1 144 ? -52.369 31.462 202.619 1.00 24.76 144 LYS B CA 1
ATOM 1153 C C . LYS A 1 144 ? -51.281 30.385 202.701 1.00 24.76 144 LYS B C 1
ATOM 1154 O O . LYS A 1 144 ? -51.421 29.353 202.013 1.00 24.76 144 LYS B O 1
ATOM 1160 N N . TYR A 1 145 ? -50.244 30.630 203.510 1.00 27.47 145 TYR B N 1
ATOM 1161 C CA . TYR A 1 145 ? -49.189 29.653 203.894 1.00 27.47 145 TYR B CA 1
ATOM 1162 C C . TYR A 1 145 ? -49.397 29.271 205.365 1.00 27.47 145 TYR B C 1
ATOM 1163 O O . TYR A 1 145 ? -49.166 30.132 206.238 1.00 27.47 145 TYR B O 1
ATOM 1172 N N . GLU A 1 146 ? -49.826 28.030 205.621 1.00 33.72 146 GLU B N 1
ATOM 1173 C CA . GLU A 1 146 ? -49.990 27.451 206.983 1.00 33.72 146 GLU B CA 1
ATOM 1174 C C . GLU A 1 146 ? -48.722 26.655 207.322 1.00 33.72 146 GLU B C 1
ATOM 1175 O O . GLU A 1 146 ? -48.284 25.855 206.470 1.00 33.72 146 GLU B O 1
ATOM 1181 N N . LYS A 1 147 ? -48.163 26.869 208.519 1.00 34.56 147 LYS B N 1
ATOM 1182 C CA . LYS A 1 147 ? -46.855 26.308 208.959 1.00 34.56 147 LYS B CA 1
ATOM 1183 C C . LYS A 1 147 ? -46.983 24.800 209.210 1.00 34.56 147 LYS B C 1
ATOM 1184 O O . LYS A 1 147 ? -46.031 24.072 208.868 1.00 34.56 147 LYS B O 1
ATOM 1190 N N . ASP A 1 148 ? -48.102 24.355 209.795 1.00 39.66 148 ASP B N 1
ATOM 1191 C CA . ASP A 1 148 ? -48.370 22.932 210.147 1.00 39.66 148 ASP B CA 1
ATOM 1192 C C . ASP A 1 148 ? -49.230 22.284 209.050 1.00 39.66 148 ASP B C 1
ATOM 1193 O O . ASP A 1 148 ? -50.196 21.572 209.398 1.00 39.66 148 ASP B O 1
ATOM 1198 N N . ALA A 1 149 ? -48.882 22.515 207.779 1.00 35.09 149 ALA B N 1
ATOM 1199 C CA . ALA A 1 149 ? -49.484 21.875 206.584 1.00 35.09 149 ALA B CA 1
ATOM 1200 C C . ALA A 1 149 ? -48.523 20.801 206.058 1.00 35.09 149 ALA B C 1
ATOM 1201 O O . ALA A 1 149 ? -47.380 20.733 206.559 1.00 35.09 149 ALA B O 1
ATOM 1203 N N . ILE A 1 150 ? -48.972 20.011 205.081 1.00 32.61 150 ILE B N 1
ATOM 1204 C CA . ILE A 1 150 ? -48.179 18.914 204.442 1.00 32.61 150 ILE B CA 1
ATOM 1205 C C . ILE A 1 150 ? -47.461 19.475 203.207 1.00 32.61 150 ILE B C 1
ATOM 1206 O O . ILE A 1 150 ? -48.013 20.394 202.565 1.00 32.61 150 ILE B O 1
ATOM 1211 N N . PHE A 1 151 ? -46.256 18.966 202.924 1.00 29.59 151 PHE B N 1
ATOM 1212 C CA . PHE A 1 151 ? -45.422 19.312 201.740 1.00 29.59 151 PHE B CA 1
ATOM 1213 C C . PHE A 1 151 ? -45.419 18.123 200.772 1.00 29.59 151 PHE B C 1
ATOM 1214 O O . PHE A 1 151 ? -45.762 18.317 199.587 1.00 29.59 151 PHE B O 1
ATOM 1222 N N . TYR A 1 152 ? -45.036 16.942 201.270 1.00 31.76 152 TYR B N 1
ATOM 1223 C CA . TYR A 1 152 ? -45.151 15.631 200.577 1.00 31.76 152 TYR B CA 1
ATOM 1224 C C . TYR A 1 152 ? -45.843 14.627 201.509 1.00 31.76 152 TYR B C 1
ATOM 1225 O O . TYR A 1 152 ? -45.592 14.667 202.732 1.00 31.76 152 TYR B O 1
ATOM 1234 N N . ASP A 1 153 ? -46.683 13.755 200.940 1.00 38.65 153 ASP B N 1
ATOM 1235 C CA . ASP A 1 153 ? -47.469 12.723 201.671 1.00 38.65 153 ASP B CA 1
ATOM 1236 C C . ASP A 1 153 ? -47.717 11.529 200.740 1.00 38.65 153 ASP B C 1
ATOM 1237 O O . ASP A 1 153 ? -48.487 11.693 199.771 1.00 38.65 153 ASP B O 1
ATOM 1242 N N . ASN A 1 154 ? -47.084 10.384 201.026 1.00 40.13 154 ASN B N 1
ATOM 1243 C CA . ASN A 1 154 ? -47.196 9.124 200.238 1.00 40.13 154 ASN B CA 1
ATOM 1244 C C . ASN A 1 154 ? -48.096 8.121 200.979 1.00 40.13 154 ASN B C 1
ATOM 1245 O O . ASN A 1 154 ? -48.955 7.510 200.309 1.00 40.13 154 ASN B O 1
ATOM 1250 N N . GLY A 1 155 ? -47.910 7.965 202.296 1.00 42.66 155 GLY B N 1
ATOM 1251 C CA . GLY A 1 155 ? -48.630 6.985 203.139 1.00 42.66 155 GLY B CA 1
ATOM 1252 C C . GLY A 1 155 ? -47.746 6.415 204.237 1.00 42.66 155 GLY B C 1
ATOM 1253 O O . GLY A 1 155 ? -48.254 6.227 205.360 1.00 42.66 155 GLY B O 1
ATOM 1254 N N . HIS A 1 156 ? -46.476 6.135 203.920 1.00 44.38 156 HIS B N 1
ATOM 1255 C CA . HIS A 1 156 ? -45.442 5.610 204.856 1.00 44.38 156 HIS B CA 1
ATOM 1256 C C . HIS A 1 156 ? -44.729 6.770 205.559 1.00 44.38 156 HIS B C 1
ATOM 1257 O O . HIS A 1 156 ? -44.589 6.711 206.799 1.00 44.38 156 HIS B O 1
ATOM 1264 N N . ALA A 1 157 ? -44.283 7.763 204.785 1.00 40.95 157 ALA B N 1
ATOM 1265 C CA . ALA A 1 157 ? -43.510 8.949 205.231 1.00 40.95 157 ALA B CA 1
ATOM 1266 C C . ALA A 1 157 ? -44.316 10.231 204.976 1.00 40.95 157 ALA B C 1
ATOM 1267 O O . ALA A 1 157 ? -45.318 10.168 204.232 1.00 40.95 157 ALA B O 1
ATOM 1269 N N . CYS A 1 158 ? -43.884 11.348 205.574 1.00 39.67 158 CYS B N 1
ATOM 1270 C CA . CYS A 1 158 ? -44.534 12.686 205.468 1.00 39.67 158 CYS B CA 1
ATOM 1271 C C . CYS A 1 158 ? -43.528 13.797 205.800 1.00 39.67 158 CYS B C 1
ATOM 1272 O O . CYS A 1 158 ? -42.732 13.610 206.742 1.00 39.67 158 CYS B O 1
ATOM 1275 N N . LEU A 1 159 ? -43.574 14.905 205.048 1.00 34.12 159 LEU B N 1
ATOM 1276 C CA . LEU A 1 159 ? -42.776 16.140 205.281 1.00 34.12 159 LEU B CA 1
ATOM 1277 C C . LEU A 1 159 ? -43.735 17.311 205.534 1.00 34.12 159 LEU B C 1
ATOM 1278 O O . LEU A 1 159 ? -44.598 17.558 204.665 1.00 34.12 159 LEU B O 1
ATOM 1283 N N . LEU A 1 160 ? -43.586 17.998 206.672 1.00 34.95 160 LEU B N 1
ATOM 1284 C CA . LEU A 1 160 ? -44.357 19.216 207.041 1.00 34.95 160 LEU B CA 1
ATOM 1285 C C . LEU A 1 160 ? -43.573 20.463 206.605 1.00 34.95 160 LEU B C 1
ATOM 1286 O O . LEU A 1 160 ? -42.379 20.320 206.269 1.00 34.95 160 LEU B O 1
ATOM 1291 N N . ASN A 1 161 ? -44.227 21.628 206.615 1.00 33.12 161 ASN B N 1
ATOM 1292 C CA . ASN A 1 161 ? -43.635 22.938 206.227 1.00 33.12 161 ASN B CA 1
ATOM 1293 C C . ASN A 1 161 ? -42.852 23.540 207.405 1.00 33.12 161 ASN B C 1
ATOM 1294 O O . ASN A 1 161 ? -42.151 24.544 207.176 1.00 33.12 161 ASN B O 1
ATOM 1299 N N . ARG A 1 162 ? -42.973 22.970 208.615 1.00 35.99 162 ARG B N 1
ATOM 1300 C CA . ARG A 1 162 ? -42.083 23.269 209.774 1.00 35.99 162 ARG B CA 1
ATOM 1301 C C . ARG A 1 162 ? -40.651 22.865 209.405 1.00 35.99 162 ARG B C 1
ATOM 1302 O O . ARG A 1 162 ? -39.740 23.702 209.557 1.00 35.99 162 ARG B O 1
ATOM 1310 N N . GLN A 1 163 ? -40.482 21.623 208.941 1.00 35.37 163 GLN B N 1
ATOM 1311 C CA . GLN A 1 163 ? -39.237 21.107 208.309 1.00 35.37 163 GLN B CA 1
ATOM 1312 C C . GLN A 1 163 ? -39.101 21.741 206.919 1.00 35.37 163 GLN B C 1
ATOM 1313 O O . GLN A 1 163 ? -40.126 22.213 206.389 1.00 35.37 163 GLN B O 1
ATOM 1319 N N . LEU A 1 164 ? -37.878 21.783 206.375 1.00 32.11 164 LEU B N 1
ATOM 1320 C CA . LEU A 1 164 ? -37.500 22.428 205.082 1.00 32.11 164 LEU B CA 1
ATOM 1321 C C . LEU A 1 164 ? -37.568 23.963 205.186 1.00 32.11 164 LEU B C 1
ATOM 1322 O O . LEU A 1 164 ? -36.747 24.614 204.505 1.00 32.11 164 LEU B O 1
ATOM 1327 N N . PHE A 1 165 ? -38.494 24.529 205.977 1.00 31.68 165 PHE B N 1
ATOM 1328 C CA . PHE A 1 165 ? -38.637 25.991 206.223 1.00 31.68 165 PHE B CA 1
ATOM 1329 C C . PHE A 1 165 ? -38.786 26.268 207.719 1.00 31.68 165 PHE B C 1
ATOM 1330 O O . PHE A 1 165 ? -39.893 26.502 208.201 1.00 31.68 165 PHE B O 1
ATOM 1338 N N . PRO A 1 166 ? -37.682 26.241 208.505 1.00 36.48 166 PRO B N 1
ATOM 1339 C CA . PRO A 1 166 ? -37.667 26.849 209.837 1.00 36.48 166 PRO B CA 1
ATOM 1340 C C . PRO A 1 166 ? -37.542 28.379 209.727 1.00 36.48 166 PRO B C 1
ATOM 1341 O O . PRO A 1 166 ? -37.274 28.857 208.636 1.00 36.48 166 PRO B O 1
ATOM 1345 N N . LYS A 1 167 ? -37.733 29.095 210.842 1.00 37.81 167 LYS B N 1
ATOM 1346 C CA . LYS A 1 167 ? -37.765 30.585 210.915 1.00 37.81 167 LYS B CA 1
ATOM 1347 C C . LYS A 1 167 ? -38.889 31.112 210.011 1.00 37.81 167 LYS B C 1
ATOM 1348 O O . LYS A 1 167 ? -38.621 32.012 209.184 1.00 37.81 167 LYS B O 1
ATOM 1354 N N . SER A 1 168 ? -40.102 30.565 210.155 1.00 34.91 168 SER B N 1
ATOM 1355 C CA . SER A 1 168 ? -41.309 30.922 209.363 1.00 34.91 168 SER B CA 1
ATOM 1356 C C . SER A 1 168 ? -42.548 30.940 210.265 1.00 34.91 168 SER B C 1
ATOM 1357 O O . SER A 1 168 ? -42.552 30.213 211.281 1.00 34.91 168 SER B O 1
ATOM 1360 N N . ARG A 1 169 ? -43.553 31.743 209.898 1.00 34.76 169 ARG B N 1
ATOM 1361 C CA . ARG A 1 169 ? -44.853 31.872 210.614 1.00 34.76 169 ARG B CA 1
ATOM 1362 C C . ARG A 1 169 ? -45.999 31.877 209.596 1.00 34.76 169 ARG B C 1
ATOM 1363 O O . ARG A 1 169 ? -45.719 31.932 208.380 1.00 34.76 169 ARG B O 1
ATOM 1371 N N . ASP A 1 170 ? -47.242 31.828 210.088 1.00 32.75 170 ASP B N 1
ATOM 1372 C CA . ASP A 1 170 ? -48.483 31.794 209.265 1.00 32.75 170 ASP B CA 1
ATOM 1373 C C . ASP A 1 170 ? -48.830 33.225 208.842 1.00 32.75 170 ASP B C 1
ATOM 1374 O O . ASP A 1 170 ? -49.035 34.066 209.740 1.00 32.75 170 ASP B O 1
ATOM 1379 N N . ALA A 1 171 ? -48.887 33.488 207.531 1.00 27.97 171 ALA B N 1
ATOM 1380 C CA . ALA A 1 171 ? -49.177 34.819 206.947 1.00 27.97 171 ALA B CA 1
ATOM 1381 C C . ALA A 1 171 ? -49.686 34.680 205.507 1.00 27.97 171 ALA B C 1
ATOM 1382 O O . ALA A 1 171 ? -49.292 33.711 204.825 1.00 27.97 171 ALA B O 1
ATOM 1384 N N . SER A 1 172 ? -50.527 35.625 205.072 1.00 25.28 172 SER B N 1
ATOM 1385 C CA . SER A 1 172 ? -50.946 35.821 203.657 1.00 25.28 172 SER B CA 1
ATOM 1386 C C . SER A 1 172 ? -49.802 36.486 202.881 1.00 25.28 172 SER B C 1
ATOM 1387 O O . SER A 1 172 ? -48.852 36.972 203.533 1.00 25.28 172 SER B O 1
ATOM 1390 N N . LEU A 1 173 ? -49.890 36.518 201.548 1.00 21.68 173 LEU B N 1
ATOM 1391 C CA . LEU A 1 173 ? -48.814 37.039 200.661 1.00 21.68 173 LEU B CA 1
ATOM 1392 C C . LEU A 1 173 ? -48.711 38.566 200.795 1.00 21.68 173 LEU B C 1
ATOM 1393 O O . LEU A 1 173 ? -47.571 39.074 200.771 1.00 21.68 173 LEU B O 1
ATOM 1398 N N . GLU A 1 174 ? -49.843 39.268 200.927 1.00 27.66 174 GLU B N 1
ATOM 1399 C CA . GLU A 1 174 ? -49.885 40.747 201.117 1.00 27.66 174 GLU B CA 1
ATOM 1400 C C . GLU A 1 174 ? -49.342 41.117 202.506 1.00 27.66 174 GLU B C 1
ATOM 1401 O O . GLU A 1 174 ? -48.776 42.221 202.635 1.00 27.66 174 GLU B O 1
ATOM 1407 N N . SER A 1 175 ? -49.501 40.226 203.497 1.00 27.25 175 SER B N 1
ATOM 1408 C CA . SER A 1 175 ? -49.094 40.426 204.916 1.00 27.25 175 SER B CA 1
ATOM 1409 C C . SER A 1 175 ? -47.630 40.014 205.142 1.00 27.25 175 SER B C 1
ATOM 1410 O O . SER A 1 175 ? -47.112 40.311 206.239 1.00 27.25 175 SER B O 1
ATOM 1413 N N . SER A 1 176 ? -46.991 39.357 204.165 1.00 27.60 176 SER B N 1
ATOM 1414 C CA . SER A 1 176 ? -45.592 38.856 204.245 1.00 27.60 176 SER B CA 1
ATOM 1415 C C . SER A 1 176 ? -44.605 40.027 204.312 1.00 27.60 176 SER B C 1
ATOM 1416 O O . SER A 1 176 ? -43.786 40.050 205.253 1.00 27.60 176 SER B O 1
ATOM 1419 N N . LEU A 1 177 ? -44.690 40.956 203.351 1.00 28.32 177 LEU B N 1
ATOM 1420 C CA . LEU A 1 177 ? -43.751 42.102 203.186 1.00 28.32 177 LEU B CA 1
ATOM 1421 C C . LEU A 1 177 ? -44.375 43.384 203.752 1.00 28.32 177 LEU B C 1
ATOM 1422 O O . LEU A 1 177 ? -45.586 43.599 203.538 1.00 28.32 177 LEU B O 1
ATOM 1427 N N . SER A 1 178 ? -43.564 44.190 204.450 1.00 31.31 178 SER B N 1
ATOM 1428 C CA . SER A 1 178 ? -43.864 45.584 204.876 1.00 31.31 178 SER B CA 1
ATOM 1429 C C . SER A 1 178 ? -42.728 46.496 204.395 1.00 31.31 178 SER B C 1
ATOM 1430 O O . SER A 1 178 ? -41.872 46.878 205.220 1.00 31.31 178 SER B O 1
ATOM 1433 N N . LEU A 1 179 ? -42.729 46.818 203.095 1.00 27.66 179 LEU B N 1
ATOM 1434 C CA . LEU A 1 179 ? -41.596 47.465 202.376 1.00 27.66 179 LEU B CA 1
ATOM 1435 C C . LEU A 1 179 ? -41.460 48.922 202.813 1.00 27.66 179 LEU B C 1
ATOM 1436 O O . LEU A 1 179 ? -42.462 49.630 202.911 1.00 27.66 179 LEU B O 1
ATOM 1441 N N . PRO A 1 180 ? -40.226 49.417 203.084 1.00 30.71 180 PRO B N 1
ATOM 1442 C CA . PRO A 1 180 ? -39.980 50.851 203.241 1.00 30.71 180 PRO B CA 1
ATOM 1443 C C . PRO A 1 180 ? -39.827 51.537 201.872 1.00 30.71 180 PRO B C 1
ATOM 1444 O O . PRO A 1 180 ? -39.901 50.851 200.865 1.00 30.71 180 PRO B O 1
ATOM 1448 N N . GLU A 1 181 ? -39.616 52.859 201.870 1.00 34.23 181 GLU B N 1
ATOM 1449 C CA . GLU A 1 181 ? -39.562 53.704 200.644 1.00 34.23 181 GLU B CA 1
ATOM 1450 C C . GLU A 1 181 ? -38.221 54.445 200.590 1.00 34.23 181 GLU B C 1
ATOM 1451 O O . GLU A 1 181 ? -37.876 55.119 201.582 1.00 34.23 181 GLU B O 1
ATOM 1457 N N . ALA A 1 182 ? -37.501 54.318 199.469 1.00 30.23 182 ALA B N 1
ATOM 1458 C CA . ALA A 1 182 ? -36.258 55.062 199.153 1.00 30.23 182 ALA B CA 1
ATOM 1459 C C . ALA A 1 182 ? -36.622 56.463 198.649 1.00 30.23 182 ALA B C 1
ATOM 1460 O O . ALA A 1 182 ? -37.723 56.622 198.082 1.00 30.23 182 ALA B O 1
ATOM 1462 N N . GLU A 1 183 ? -35.725 57.436 198.847 1.00 30.76 183 GLU B N 1
ATOM 1463 C CA . GLU A 1 183 ? -35.915 58.860 198.458 1.00 30.76 183 GLU B CA 1
ATOM 1464 C C . GLU A 1 183 ? -35.867 58.974 196.929 1.00 30.76 183 GLU B C 1
ATOM 1465 O O . GLU A 1 183 ? -34.782 58.749 196.355 1.00 30.76 183 GLU B O 1
ATOM 1471 N N . ILE A 1 184 ? -37.003 59.309 196.302 1.00 27.41 184 ILE B N 1
ATOM 1472 C CA . ILE A 1 184 ? -37.108 59.665 194.856 1.00 27.41 184 ILE B CA 1
ATOM 1473 C C . ILE A 1 184 ? -36.997 61.192 194.748 1.00 27.41 184 ILE B C 1
ATOM 1474 O O . ILE A 1 184 ? -38.023 61.876 194.924 1.00 27.41 184 ILE B O 1
ATOM 1479 N N . ALA A 1 185 ? -35.783 61.697 194.505 1.00 29.91 185 ALA B N 1
ATOM 1480 C CA . ALA A 1 185 ? -35.462 63.140 194.370 1.00 29.91 185 ALA B CA 1
ATOM 1481 C C . ALA A 1 185 ? -35.610 63.569 192.905 1.00 29.91 185 ALA B C 1
ATOM 1482 O O . ALA A 1 185 ? -35.610 62.683 192.024 1.00 29.91 185 ALA B O 1
ATOM 1484 N N . MET A 1 186 ? -35.733 64.881 192.667 1.00 34.12 186 MET B N 1
ATOM 1485 C CA . MET A 1 186 ? -35.851 65.501 191.317 1.00 34.12 186 MET B CA 1
ATOM 1486 C C . MET A 1 186 ? -34.474 66.024 190.888 1.00 34.12 186 MET B C 1
ATOM 1487 O O . MET A 1 186 ? -33.849 66.754 191.684 1.00 34.12 186 MET B O 1
ATOM 1492 N N . LEU A 1 187 ? -34.028 65.660 189.679 1.00 34.94 187 LEU B N 1
ATOM 1493 C CA . LEU A 1 187 ? -32.766 66.154 189.062 1.00 34.94 187 LEU B CA 1
ATOM 1494 C C . LEU A 1 187 ? -33.049 67.491 188.367 1.00 34.94 187 LEU B C 1
ATOM 1495 O O . LEU A 1 187 ? -33.692 67.477 187.298 1.00 34.94 187 LEU B O 1
ATOM 1500 N N . ASP A 1 188 ? -32.598 68.600 188.966 1.00 47.50 188 ASP B N 1
ATOM 1501 C CA . ASP A 1 188 ? -32.696 69.962 188.376 1.00 47.50 188 ASP B CA 1
ATOM 1502 C C . ASP A 1 188 ? -31.660 70.074 187.256 1.00 47.50 188 ASP B C 1
ATOM 1503 O O . ASP A 1 188 ? -30.486 69.782 187.478 1.00 47.50 188 ASP B O 1
ATOM 1508 N N . PRO A 1 189 ? -32.051 70.471 186.019 1.00 50.44 189 PRO B N 1
ATOM 1509 C CA . PRO A 1 189 ? -31.094 70.629 184.923 1.00 50.44 189 PRO B CA 1
ATOM 1510 C C . PRO A 1 189 ? -30.218 71.875 185.130 1.00 50.44 189 PRO B C 1
ATOM 1511 O O . PRO A 1 189 ? -30.767 72.956 185.259 1.00 50.44 189 PRO B O 1
ATOM 1515 N N . GLY A 1 190 ? -28.895 71.686 185.150 1.00 50.58 190 GLY B N 1
ATOM 1516 C CA . GLY A 1 190 ? -27.900 72.705 185.547 1.00 50.58 190 GLY B CA 1
ATOM 1517 C C . GLY A 1 190 ? -26.766 72.109 186.366 1.00 50.58 190 GLY B C 1
ATOM 1518 O O . GLY A 1 190 ? -25.655 72.674 186.312 1.00 50.58 190 GLY B O 1
ATOM 1519 N N . LEU A 1 191 ? -27.035 71.024 187.108 1.00 47.11 191 LEU B N 1
ATOM 1520 C CA . LEU A 1 191 ? -26.021 70.248 187.874 1.00 47.11 191 LEU B CA 1
ATOM 1521 C C . LEU A 1 191 ? -24.999 69.671 186.888 1.00 47.11 191 LEU B C 1
ATOM 1522 O O . LEU A 1 191 ? -25.424 68.995 185.926 1.00 47.11 191 LEU B O 1
ATOM 1527 N N . GLU A 1 192 ? -23.708 69.929 187.127 1.00 44.01 192 GLU B N 1
ATOM 1528 C CA . GLU A 1 192 ? -22.603 69.736 186.146 1.00 44.01 192 GLU B CA 1
ATOM 1529 C C . GLU A 1 192 ? -21.873 68.409 186.408 1.00 44.01 192 GLU B C 1
ATOM 1530 O O . GLU A 1 192 ? -21.483 67.762 185.414 1.00 44.01 192 GLU B O 1
ATOM 1536 N N . PHE A 1 193 ? -21.701 68.019 187.676 1.00 35.45 193 PHE B N 1
ATOM 1537 C CA . PHE A 1 193 ? -21.004 66.779 188.108 1.00 35.45 193 PHE B CA 1
ATOM 1538 C C . PHE A 1 193 ? -22.049 65.755 188.550 1.00 35.45 193 PHE B C 1
ATOM 1539 O O . PHE A 1 193 ? -22.736 65.979 189.546 1.00 35.45 193 PHE B O 1
ATOM 1547 N N . PRO A 1 194 ? -22.231 64.628 187.817 1.00 30.59 194 PRO B N 1
ATOM 1548 C CA . PRO A 1 194 ? -23.097 63.545 188.279 1.00 30.59 194 PRO B CA 1
ATOM 1549 C C . PRO A 1 194 ? -22.587 62.963 189.609 1.00 30.59 194 PRO B C 1
ATOM 1550 O O . PRO A 1 194 ? -21.445 62.535 189.651 1.00 30.59 194 PRO B O 1
ATOM 1554 N N . GLU A 1 195 ? -23.423 63.003 190.652 1.00 36.36 195 GLU B N 1
ATOM 1555 C CA . GLU A 1 195 ? -23.164 62.353 191.966 1.00 36.36 195 GLU B CA 1
ATOM 1556 C C . GLU A 1 195 ? -22.967 60.852 191.716 1.00 36.36 195 GLU B C 1
ATOM 1557 O O . GLU A 1 195 ? -23.756 60.284 190.936 1.00 36.36 195 GLU B O 1
ATOM 1563 N N . GLU A 1 196 ? -21.927 60.252 192.307 1.00 42.49 196 GLU B N 1
ATOM 1564 C CA . GLU A 1 196 ? -21.537 58.837 192.051 1.00 42.49 196 GLU B CA 1
ATOM 1565 C C . GLU A 1 196 ? -22.455 57.900 192.848 1.00 42.49 196 GLU B C 1
ATOM 1566 O O . GLU A 1 196 ? -22.963 58.325 193.908 1.00 42.49 196 GLU B O 1
ATOM 1572 N N . ASP A 1 197 ? -22.653 56.676 192.341 1.00 40.67 197 ASP B N 1
ATOM 1573 C CA . ASP A 1 197 ? -23.431 55.576 192.977 1.00 40.67 197 ASP B CA 1
ATOM 1574 C C . ASP A 1 197 ? -24.899 56.001 193.178 1.00 40.67 197 ASP B C 1
ATOM 1575 O O . ASP A 1 197 ? -25.513 55.546 194.166 1.00 40.67 197 ASP B O 1
ATOM 1580 N N . VAL A 1 198 ? -25.448 56.823 192.272 1.00 29.65 198 VAL B N 1
ATOM 1581 C CA . VAL A 1 198 ? -26.904 57.152 192.206 1.00 29.65 198 VAL B CA 1
ATOM 1582 C C . VAL A 1 198 ? -27.327 57.169 190.735 1.00 29.65 198 VAL B C 1
ATOM 1583 O O . VAL A 1 198 ? -26.796 57.953 189.949 1.00 29.65 198 VAL B O 1
ATOM 1587 N N . PRO A 1 199 ? -28.255 56.282 190.305 1.00 23.45 199 PRO B N 1
ATOM 1588 C CA . PRO A 1 199 ? -28.743 56.287 188.924 1.00 23.45 199 PRO B CA 1
ATOM 1589 C C . PRO A 1 199 ? -29.791 57.386 188.685 1.00 23.45 199 PRO B C 1
ATOM 1590 O O . PRO A 1 199 ? -30.468 57.761 189.628 1.00 23.45 199 PRO B O 1
ATOM 1594 N N . ALA A 1 200 ? -29.880 57.873 187.442 1.00 20.71 200 ALA B N 1
ATOM 1595 C CA . ALA A 1 200 ? -30.868 58.872 186.973 1.00 20.71 200 ALA B CA 1
ATOM 1596 C C . ALA A 1 200 ? -31.607 58.316 185.750 1.00 20.71 200 ALA B C 1
ATOM 1597 O O . ALA A 1 200 ? -30.924 57.887 184.797 1.00 20.71 200 ALA B O 1
ATOM 1599 N N . ILE A 1 201 ? -32.946 58.333 185.783 1.00 19.58 201 ILE B N 1
ATOM 1600 C CA . ILE A 1 201 ? -33.845 57.733 184.748 1.00 19.58 201 ILE B CA 1
ATOM 1601 C C . ILE A 1 201 ? -34.754 58.832 184.182 1.00 19.58 201 ILE B C 1
ATOM 1602 O O . ILE A 1 201 ? -35.092 59.767 184.934 1.00 19.58 201 ILE B O 1
ATOM 1607 N N . LEU A 1 202 ? -35.120 58.727 182.900 1.00 19.96 202 LEU B N 1
ATOM 1608 C CA . LEU A 1 202 ? -36.053 59.663 182.210 1.00 19.96 202 LEU B CA 1
ATOM 1609 C C . LEU A 1 202 ? -37.500 59.255 182.512 1.00 19.96 202 LEU B C 1
ATOM 1610 O O . LEU A 1 202 ? -37.716 58.107 182.954 1.00 19.96 202 LEU B O 1
ATOM 1615 N N . TRP A 1 203 ? -38.447 60.169 182.272 1.00 20.64 203 TRP B N 1
ATOM 1616 C CA . TRP A 1 203 ? -39.902 59.984 182.532 1.00 20.64 203 TRP B CA 1
ATOM 1617 C C . TRP A 1 203 ? -40.725 60.846 181.566 1.00 20.64 203 TRP B C 1
ATOM 1618 O O . TRP A 1 203 ? -40.238 61.926 181.179 1.00 20.64 203 TRP B O 1
ATOM 1629 N N . HIS A 1 204 ? -41.927 60.380 181.208 1.00 21.91 204 HIS B N 1
ATOM 1630 C CA . HIS A 1 204 ? -42.893 61.077 180.317 1.00 21.91 204 HIS B CA 1
ATOM 1631 C C . HIS A 1 204 ? -43.818 61.968 181.156 1.00 21.91 204 HIS B C 1
ATOM 1632 O O . HIS A 1 204 ? -44.622 61.415 181.933 1.00 21.91 204 HIS B O 1
ATOM 1639 N N . GLY A 1 205 ? -43.703 63.292 180.997 1.00 29.49 205 GLY B N 1
ATOM 1640 C CA . GLY A 1 205 ? -44.557 64.296 181.661 1.00 29.49 205 GLY B CA 1
ATOM 1641 C C . GLY A 1 205 ? -44.299 64.364 183.158 1.00 29.49 205 GLY B C 1
ATOM 1642 O O . GLY A 1 205 ? -43.115 64.385 183.551 1.00 29.49 205 GLY B O 1
ATOM 1643 N N . ARG A 1 206 ? -45.370 64.394 183.958 1.00 33.58 206 ARG B N 1
ATOM 1644 C CA . ARG A 1 206 ? -45.332 64.505 185.442 1.00 33.58 206 ARG B CA 1
ATOM 1645 C C . ARG A 1 206 ? -45.330 63.099 186.055 1.00 33.58 206 ARG B C 1
ATOM 1646 O O . ARG A 1 206 ? -46.148 62.265 185.613 1.00 33.58 206 ARG B O 1
ATOM 1654 N N . VAL A 1 207 ? -44.447 62.851 187.029 1.00 30.16 207 VAL B N 1
ATOM 1655 C CA . VAL A 1 207 ? -44.430 61.605 187.853 1.00 30.16 207 VAL B CA 1
ATOM 1656 C C . VAL A 1 207 ? -45.676 61.630 188.749 1.00 30.16 207 VAL B C 1
ATOM 1657 O O . VAL A 1 207 ? -45.758 62.527 189.612 1.00 30.16 207 VAL B O 1
ATOM 1661 N N . SER A 1 208 ? -46.602 60.688 188.535 1.00 32.03 208 SER B N 1
ATOM 1662 C CA . SER A 1 208 ? -47.876 60.544 189.291 1.00 32.03 208 SER B CA 1
ATOM 1663 C C . SER A 1 208 ? -47.581 60.238 190.764 1.00 32.03 208 SER B C 1
ATOM 1664 O O . SER A 1 208 ? -46.500 59.679 191.053 1.00 32.03 208 SER B O 1
ATOM 1667 N N . SER A 1 209 ? -48.517 60.586 191.653 1.00 33.56 209 SER B N 1
ATOM 1668 C CA . SER A 1 209 ? -48.445 60.366 193.125 1.00 33.56 209 SER B CA 1
ATOM 1669 C C . SER A 1 209 ? -48.282 58.869 193.440 1.00 33.56 209 SER B C 1
ATOM 1670 O O . SER A 1 209 ? -47.602 58.552 194.436 1.00 33.56 209 SER B O 1
ATOM 1673 N N . ARG A 1 210 ? -48.882 58.000 192.620 1.00 31.59 210 ARG B N 1
ATOM 1674 C CA . ARG A 1 210 ? -48.861 56.518 192.776 1.00 31.59 210 ARG B CA 1
ATOM 1675 C C . ARG A 1 210 ? -47.535 55.949 192.249 1.00 31.59 210 ARG B C 1
ATOM 1676 O O . ARG A 1 210 ? -47.009 55.017 192.889 1.00 31.59 210 ARG B O 1
ATOM 1684 N N . ALA A 1 211 ? -47.032 56.481 191.127 1.00 27.19 211 ALA B N 1
ATOM 1685 C CA . ALA A 1 211 ? -45.781 56.050 190.450 1.00 27.19 211 ALA B CA 1
ATOM 1686 C C . ALA A 1 211 ? -44.567 56.241 191.371 1.00 27.19 211 ALA B C 1
ATOM 1687 O O . ALA A 1 211 ? -43.624 55.430 191.266 1.00 27.19 211 ALA B O 1
ATOM 1689 N N . THR A 1 212 ? -44.586 57.274 192.224 1.00 28.50 212 THR B N 1
ATOM 1690 C CA . THR A 1 212 ? -43.528 57.586 193.230 1.00 28.50 212 THR B CA 1
ATOM 1691 C C . THR A 1 212 ? -43.397 56.431 194.231 1.00 28.50 212 THR B C 1
ATOM 1692 O O . THR A 1 212 ? -42.257 55.979 194.456 1.00 28.50 212 THR B O 1
ATOM 1696 N N . CYS A 1 213 ? -44.523 55.994 194.806 1.00 28.04 213 CYS B N 1
ATOM 1697 C CA . CYS A 1 213 ? -44.610 54.938 195.857 1.00 28.04 213 CYS B CA 1
ATOM 1698 C C . CYS A 1 213 ? -44.099 53.592 195.327 1.00 28.04 213 CYS B C 1
ATOM 1699 O O . CYS A 1 213 ? -43.514 52.836 196.127 1.00 28.04 213 CYS B O 1
ATOM 1702 N N . ILE A 1 214 ? -44.310 53.301 194.036 1.00 23.55 214 ILE B N 1
ATOM 1703 C CA . ILE A 1 214 ? -43.905 52.021 193.376 1.00 23.55 214 ILE B CA 1
ATOM 1704 C C . ILE A 1 214 ? -42.379 52.008 193.210 1.00 23.55 214 ILE B C 1
ATOM 1705 O O . ILE A 1 214 ? -41.759 50.999 193.606 1.00 23.55 214 ILE B O 1
ATOM 1710 N N . LEU A 1 215 ? -41.806 53.075 192.636 1.00 21.07 215 LEU B N 1
ATOM 1711 C CA . LEU A 1 215 ? -40.338 53.238 192.424 1.00 21.07 215 LEU B CA 1
ATOM 1712 C C . LEU A 1 215 ? -39.606 53.245 193.773 1.00 21.07 215 LEU B C 1
ATOM 1713 O O . LEU A 1 215 ? -38.485 52.701 193.830 1.00 21.07 215 LEU B O 1
ATOM 1718 N N . GLY A 1 216 ? -40.212 53.844 194.805 1.00 23.80 216 GLY B N 1
ATOM 1719 C CA . GLY A 1 216 ? -39.678 53.892 196.183 1.00 23.80 216 GLY B CA 1
ATOM 1720 C C . GLY A 1 216 ? -39.554 52.510 196.805 1.00 23.80 216 GLY B C 1
ATOM 1721 O O . GLY A 1 216 ? -38.515 52.248 197.444 1.00 23.80 216 GLY B O 1
ATOM 1722 N N . GLN A 1 217 ? -40.569 51.656 196.624 1.00 23.87 217 GLN B N 1
ATOM 1723 C CA . GLN A 1 217 ? -40.654 50.295 197.226 1.00 23.87 217 GLN B CA 1
ATOM 1724 C C . GLN A 1 217 ? -39.850 49.281 196.398 1.00 23.87 217 GLN B C 1
ATOM 1725 O O . GLN A 1 217 ? -39.360 48.305 197.000 1.00 23.87 217 GLN B O 1
ATOM 1731 N N . ALA A 1 218 ? -39.739 49.484 195.079 1.00 20.04 218 ALA B N 1
ATOM 1732 C CA . ALA A 1 218 ? -38.994 48.609 194.141 1.00 20.04 218 ALA B CA 1
ATOM 1733 C C . ALA A 1 218 ? -37.499 48.600 194.488 1.00 20.04 218 ALA B C 1
ATOM 1734 O O . ALA A 1 218 ? -36.876 47.527 194.366 1.00 20.04 218 ALA B O 1
ATOM 1736 N N . CYS A 1 219 ? -36.950 49.748 194.906 1.00 20.85 219 CYS B N 1
ATOM 1737 C CA . CYS A 1 219 ? -35.511 49.947 195.238 1.00 20.85 219 CYS B CA 1
ATOM 1738 C C . CYS A 1 219 ? -35.193 49.468 196.664 1.00 20.85 219 CYS B C 1
ATOM 1739 O O . CYS A 1 219 ? -34.008 49.180 196.922 1.00 20.85 219 CYS B O 1
ATOM 1742 N N . SER A 1 220 ? -36.194 49.391 197.547 1.00 23.15 220 SER B N 1
ATOM 1743 C CA . SER A 1 220 ? -36.027 49.080 198.995 1.00 23.15 220 SER B CA 1
ATOM 1744 C C . SER A 1 220 ? -35.735 47.588 199.210 1.00 23.15 220 SER B C 1
ATOM 1745 O O . SER A 1 220 ? -35.887 46.802 198.250 1.00 23.15 220 SER B O 1
ATOM 1748 N N . GLU A 1 221 ? -35.343 47.225 200.436 1.00 24.03 221 GLU B N 1
ATOM 1749 C CA . GLU A 1 221 ? -35.024 45.833 200.858 1.00 24.03 221 GLU B CA 1
ATOM 1750 C C . GLU A 1 221 ? -36.321 45.020 200.961 1.00 24.03 221 GLU B C 1
ATOM 1751 O O . GLU A 1 221 ? -37.338 45.582 201.416 1.00 24.03 221 GLU B O 1
ATOM 1757 N N . PHE A 1 222 ? -36.268 43.745 200.558 1.00 20.85 222 PHE B N 1
ATOM 1758 C CA . PHE A 1 222 ? -37.343 42.731 200.728 1.00 20.85 222 PHE B CA 1
ATOM 1759 C C . PHE A 1 222 ? -36.962 41.818 201.901 1.00 20.85 222 PHE B C 1
ATOM 1760 O O . PHE A 1 222 ? -35.904 41.163 201.816 1.00 20.85 222 PHE B O 1
ATOM 1768 N N . ALA A 1 223 ? -37.781 41.797 202.958 1.00 24.96 223 ALA B N 1
ATOM 1769 C CA . ALA A 1 223 ? -37.584 40.993 204.191 1.00 24.96 223 ALA B CA 1
ATOM 1770 C C . ALA A 1 223 ? -38.854 40.198 204.487 1.00 24.96 223 ALA B C 1
ATOM 1771 O O . ALA A 1 223 ? -39.719 40.667 205.225 1.00 24.96 223 ALA B O 1
ATOM 1773 N N . PRO A 1 224 ? -39.015 38.974 203.922 1.00 25.34 224 PRO B N 1
ATOM 1774 C CA . PRO A 1 224 ? -40.243 38.198 204.101 1.00 25.34 224 PRO B CA 1
ATOM 1775 C C . PRO A 1 224 ? -40.337 37.486 205.458 1.00 25.34 224 PRO B C 1
ATOM 1776 O O . PRO A 1 224 ? -39.321 37.331 206.116 1.00 25.34 224 PRO B O 1
ATOM 1780 N N . LEU A 1 225 ? -41.555 37.069 205.825 1.00 27.61 225 LEU B N 1
ATOM 1781 C CA . LEU A 1 225 ? -41.867 36.285 207.050 1.00 27.61 225 LEU B CA 1
ATOM 1782 C C . LEU A 1 225 ? -42.178 34.835 206.656 1.00 27.61 225 LEU B C 1
ATOM 1783 O O . LEU A 1 225 ? -41.553 33.923 207.234 1.00 27.61 225 LEU B O 1
ATOM 1788 N N . ALA A 1 226 ? -43.106 34.642 205.710 1.00 24.46 226 ALA B N 1
ATOM 1789 C CA . ALA A 1 226 ? -43.470 33.331 205.119 1.00 24.46 226 ALA B CA 1
ATOM 1790 C C . ALA A 1 226 ? -42.592 33.071 203.894 1.00 24.46 226 ALA B C 1
ATOM 1791 O O . ALA A 1 226 ? -42.314 34.004 203.142 1.00 24.46 226 ALA B O 1
ATOM 1793 N N . PRO A 1 227 ? -42.129 31.819 203.641 1.00 22.54 227 PRO B N 1
ATOM 1794 C CA . PRO A 1 227 ? -41.357 31.516 202.437 1.00 22.54 227 PRO B CA 1
ATOM 1795 C C . PRO A 1 227 ? -42.279 31.508 201.206 1.00 22.54 227 PRO B C 1
ATOM 1796 O O . PRO A 1 227 ? -43.089 30.607 201.086 1.00 22.54 227 PRO B O 1
ATOM 1800 N N . PHE A 1 228 ? -42.163 32.540 200.365 1.00 18.78 228 PHE B N 1
ATOM 1801 C CA . PHE A 1 228 ? -42.882 32.688 199.072 1.00 18.78 228 PHE B CA 1
ATOM 1802 C C . PHE A 1 228 ? -41.856 32.905 197.953 1.00 18.78 228 PHE B C 1
ATOM 1803 O O . PHE A 1 228 ? -40.801 33.522 198.206 1.00 18.78 228 PHE B O 1
ATOM 1811 N N . SER A 1 229 ? -42.174 32.408 196.756 1.00 17.32 229 SER B N 1
ATOM 1812 C CA . SER A 1 229 ? -41.304 32.423 195.550 1.00 17.32 229 SER B CA 1
ATOM 1813 C C . SER A 1 229 ? -41.089 33.861 195.056 1.00 17.32 229 SER B C 1
ATOM 1814 O O . SER A 1 229 ? -39.939 34.193 194.717 1.00 17.32 229 SER B O 1
ATOM 1817 N N . ILE A 1 230 ? -42.155 34.675 195.028 1.00 16.52 230 ILE B N 1
ATOM 1818 C CA . ILE A 1 230 ? -42.151 36.064 194.471 1.00 16.52 230 ILE B CA 1
ATOM 1819 C C . ILE A 1 230 ? -42.030 37.101 195.601 1.00 16.52 230 ILE B C 1
ATOM 1820 O O . ILE A 1 230 ? -42.361 38.278 195.345 1.00 16.52 230 ILE B O 1
ATOM 1825 N N . ALA A 1 231 ? -41.581 36.695 196.795 1.00 17.61 231 ALA B N 1
ATOM 1826 C CA . ALA A 1 231 ? -41.314 37.586 197.949 1.00 17.61 231 ALA B CA 1
ATOM 1827 C C . ALA A 1 231 ? -39.994 37.200 198.634 1.00 17.61 231 ALA B C 1
ATOM 1828 O O . ALA A 1 231 ? -39.857 37.488 199.835 1.00 17.61 231 ALA B O 1
ATOM 1830 N N . HIS A 1 232 ? -39.047 36.606 197.895 1.00 16.87 232 HIS B N 1
ATOM 1831 C CA . HIS A 1 232 ? -37.741 36.120 198.423 1.00 16.87 232 HIS B CA 1
ATOM 1832 C C . HIS A 1 232 ? -36.877 37.311 198.857 1.00 16.87 232 HIS B C 1
ATOM 1833 O O . HIS A 1 232 ? -37.081 38.419 198.313 1.00 16.87 232 HIS B O 1
ATOM 1840 N N . TYR A 1 233 ? -35.948 37.080 199.791 1.00 20.29 233 TYR B N 1
ATOM 1841 C CA . TYR A 1 233 ? -35.022 38.102 200.350 1.00 20.29 233 TYR B CA 1
ATOM 1842 C C . TYR A 1 233 ? -34.143 38.663 199.224 1.00 20.29 233 TYR B C 1
ATOM 1843 O O . TYR A 1 233 ? -33.511 37.864 198.505 1.00 20.29 233 TYR B O 1
ATOM 1852 N N . SER A 1 234 ? -34.119 39.995 199.088 1.00 19.96 234 SER B N 1
ATOM 1853 C CA . SER A 1 234 ? -33.294 40.760 198.114 1.00 19.96 234 SER B CA 1
ATOM 1854 C C . SER A 1 234 ? -32.584 41.899 198.842 1.00 19.96 234 SER B C 1
ATOM 1855 O O . SER A 1 234 ? -33.205 42.574 199.663 1.00 19.96 234 SER B O 1
ATOM 1858 N N . PRO A 1 235 ? -31.274 42.156 198.590 1.00 20.20 235 PRO B N 1
ATOM 1859 C CA . PRO A 1 235 ? -30.594 43.321 199.161 1.00 20.20 235 PRO B CA 1
ATOM 1860 C C . PRO A 1 235 ? -31.112 44.653 198.594 1.00 20.20 235 PRO B C 1
ATOM 1861 O O . PRO A 1 235 ? -31.757 44.644 197.558 1.00 20.20 235 PRO B O 1
ATOM 1865 N N . GLN A 1 236 ? -30.804 45.758 199.284 1.00 21.12 236 GLN B N 1
ATOM 1866 C CA . GLN A 1 236 ? -31.177 47.143 198.882 1.00 21.12 236 GLN B CA 1
ATOM 1867 C C . GLN A 1 236 ? -30.460 47.491 197.572 1.00 21.12 236 GLN B C 1
ATOM 1868 O O . GLN A 1 236 ? -29.214 47.428 197.553 1.00 21.12 236 GLN B O 1
ATOM 1874 N N . LEU A 1 237 ? -31.221 47.827 196.523 1.00 19.07 237 LEU B N 1
ATOM 1875 C CA . LEU A 1 237 ? -30.694 48.206 195.179 1.00 19.07 237 LEU B CA 1
ATOM 1876 C C . LEU A 1 237 ? -29.891 49.507 195.299 1.00 19.07 237 LEU B C 1
ATOM 1877 O O . LEU A 1 237 ? -28.671 49.470 195.037 1.00 19.07 237 LEU B O 1
ATOM 1882 N N . THR A 1 238 ? -30.558 50.604 195.670 1.00 22.14 238 THR B N 1
ATOM 1883 C CA . THR A 1 238 ? -29.978 51.971 195.802 1.00 22.14 238 THR B CA 1
ATOM 1884 C C . THR A 1 238 ? -30.559 52.671 197.038 1.00 22.14 238 THR B C 1
ATOM 1885 O O . THR A 1 238 ? -31.551 52.158 197.599 1.00 22.14 238 THR B O 1
ATOM 1889 N N . ARG A 1 239 ? -29.958 53.800 197.425 1.00 26.46 239 ARG B N 1
ATOM 1890 C CA . ARG A 1 239 ? -30.427 54.694 198.520 1.00 26.46 239 ARG B CA 1
ATOM 1891 C C . ARG A 1 239 ? -31.272 55.825 197.917 1.00 26.46 239 ARG B C 1
ATOM 1892 O O . ARG A 1 239 ? -32.370 56.083 198.450 1.00 26.46 239 ARG B O 1
ATOM 1900 N N . LYS A 1 240 ? -30.759 56.474 196.865 1.00 24.94 240 LYS B N 1
ATOM 1901 C CA . LYS A 1 240 ? -31.439 57.555 196.098 1.00 24.94 240 LYS B CA 1
ATOM 1902 C C . LYS A 1 240 ? -31.695 57.090 194.658 1.00 24.94 240 LYS B C 1
ATOM 1903 O O . LYS A 1 240 ? -31.030 56.132 194.212 1.00 24.94 240 LYS B O 1
ATOM 1909 N N . LEU A 1 241 ? -32.625 57.757 193.970 1.00 23.01 241 LEU B N 1
ATOM 1910 C CA . LEU A 1 241 ? -32.937 57.558 192.528 1.00 23.01 241 LEU B CA 1
ATOM 1911 C C . LEU A 1 241 ? -33.454 58.879 191.945 1.00 23.01 241 LEU B C 1
ATOM 1912 O O . LEU A 1 241 ? -34.629 59.217 192.198 1.00 23.01 241 LEU B O 1
ATOM 1917 N N . PHE A 1 242 ? -32.600 59.601 191.212 1.00 25.17 242 PHE B N 1
ATOM 1918 C CA . PHE A 1 242 ? -32.948 60.853 190.487 1.00 25.17 242 PHE B CA 1
ATOM 1919 C C . PHE A 1 242 ? -33.907 60.522 189.337 1.00 25.17 242 PHE B C 1
ATOM 1920 O O . PHE A 1 242 ? -33.801 59.417 188.764 1.00 25.17 242 PHE B O 1
ATOM 1928 N N . VAL A 1 243 ? -34.821 61.447 189.026 1.00 25.49 243 VAL B N 1
ATOM 1929 C CA . VAL A 1 243 ? -35.794 61.348 187.895 1.00 25.49 243 VAL B CA 1
ATOM 1930 C C . VAL A 1 243 ? -35.799 62.691 187.151 1.00 25.49 243 VAL B C 1
ATOM 1931 O O . VAL A 1 243 ? -36.338 63.669 187.707 1.00 25.49 243 VAL B O 1
ATOM 1935 N N . ASN A 1 244 ? -35.215 62.730 185.947 1.00 27.24 244 ASN B N 1
ATOM 1936 C CA . ASN A 1 244 ? -35.172 63.933 185.073 1.00 27.24 244 ASN B CA 1
ATOM 1937 C C . ASN A 1 244 ? -36.554 64.112 184.430 1.00 27.24 244 ASN B C 1
ATOM 1938 O O . ASN A 1 244 ? -36.724 63.724 183.255 1.00 27.24 244 ASN B O 1
ATOM 1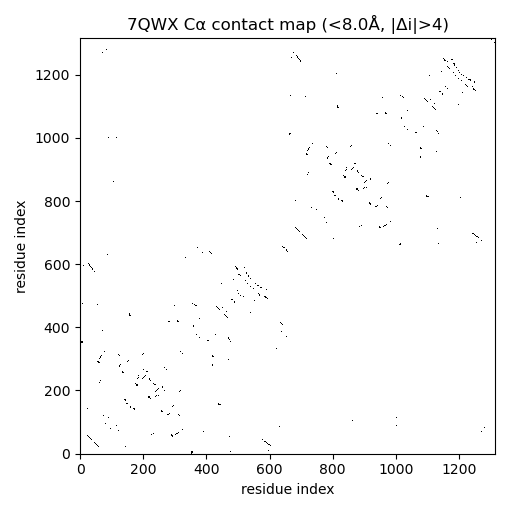943 N N . ALA A 1 245 ? -37.501 64.657 185.200 1.00 32.98 245 ALA B N 1
ATOM 1944 C CA . ALA A 1 245 ? -38.886 64.980 184.785 1.00 32.98 245 ALA B CA 1
ATOM 1945 C C . ALA A 1 245 ? -39.010 66.496 184.635 1.00 32.98 245 ALA B C 1
ATOM 1946 O O . ALA A 1 245 ? -38.753 67.219 185.596 1.00 32.98 245 ALA B O 1
ATOM 1948 N N . PRO A 1 246 ? -39.370 67.028 183.437 1.00 38.13 246 PRO B N 1
ATOM 1949 C CA . PRO A 1 246 ? -39.568 68.471 183.255 1.00 38.13 246 PRO B CA 1
ATOM 1950 C C . PRO A 1 246 ? -40.532 69.085 184.282 1.00 38.13 246 PRO B C 1
ATOM 1951 O O . PRO A 1 246 ? -40.189 70.097 184.869 1.00 38.13 246 PRO B O 1
ATOM 1955 N N . ALA A 1 247 ? -41.698 68.456 184.469 1.00 37.15 247 ALA B N 1
ATOM 1956 C CA . ALA A 1 247 ? -42.680 68.763 185.537 1.00 37.15 247 ALA B CA 1
ATOM 1957 C C . ALA A 1 247 ? -42.246 68.052 186.825 1.00 37.15 247 ALA B C 1
ATOM 1958 O O . ALA A 1 247 ? -41.862 66.867 186.738 1.00 37.15 247 ALA B O 1
ATOM 1960 N N . GLY A 1 248 ? -42.303 68.752 187.963 1.00 37.77 248 GLY B N 1
ATOM 1961 C CA . GLY A 1 248 ? -41.843 68.259 189.279 1.00 37.77 248 GLY B CA 1
ATOM 1962 C C . GLY A 1 248 ? -42.622 67.037 189.737 1.00 37.77 248 GLY B C 1
ATOM 1963 O O . GLY A 1 248 ? -43.814 66.936 189.389 1.00 37.77 248 GLY B O 1
ATOM 1964 N N . ILE A 1 249 ? -41.976 66.143 190.492 1.00 36.41 249 ILE B N 1
ATOM 1965 C CA . ILE A 1 249 ? -42.600 64.894 191.023 1.00 36.41 249 ILE B CA 1
ATOM 1966 C C . ILE A 1 249 ? -43.507 65.270 192.204 1.00 36.41 249 ILE B C 1
ATOM 1967 O O . ILE A 1 249 ? -43.239 66.305 192.850 1.00 36.41 249 ILE B O 1
ATOM 1972 N N . GLU A 1 250 ? -44.550 64.470 192.457 1.00 38.51 250 GLU B N 1
ATOM 1973 C CA . GLU A 1 250 ? -45.501 64.655 193.588 1.00 38.51 250 GLU B CA 1
ATOM 1974 C C . GLU A 1 250 ? -45.047 63.786 194.760 1.00 38.51 250 GLU B C 1
ATOM 1975 O O . GLU A 1 250 ? -44.350 62.793 194.551 1.00 38.51 250 GLU B O 1
ATOM 1981 N N . PRO A 1 251 ? -45.404 64.123 196.026 1.00 36.56 251 PRO B N 1
ATOM 1982 C CA . PRO A 1 251 ? -45.082 63.265 197.171 1.00 36.56 251 PRO B CA 1
ATOM 1983 C C . PRO A 1 251 ? -45.785 61.899 197.114 1.00 36.56 251 PRO B C 1
ATOM 1984 O O . PRO A 1 251 ? -46.845 61.808 196.514 1.00 36.56 251 PRO B O 1
ATOM 1988 N N . SER A 1 252 ? -45.178 60.882 197.739 1.00 36.04 252 SER B N 1
ATOM 1989 C CA . SER A 1 252 ? -45.660 59.473 197.777 1.00 36.04 252 SER B CA 1
ATOM 1990 C C . SER A 1 252 ? -47.011 59.400 198.502 1.00 36.04 252 SER B C 1
ATOM 1991 O O . SER A 1 252 ? -47.137 60.017 199.581 1.00 36.04 252 SER B O 1
ATOM 1994 N N . SER A 1 253 ? -47.974 58.673 197.928 1.00 38.40 253 SER B N 1
ATOM 1995 C CA . SER A 1 253 ? -49.351 58.496 198.463 1.00 38.40 253 SER B CA 1
ATOM 1996 C C . SER A 1 253 ? -49.330 57.488 199.618 1.00 38.40 253 SER B C 1
ATOM 1997 O O . SER A 1 253 ? -49.800 57.844 200.719 1.00 38.40 253 SER B O 1
ATOM 2000 N N . GLY A 1 254 ? -48.803 56.283 199.364 1.00 36.81 254 GLY B N 1
ATOM 2001 C CA . GLY A 1 254 ? -48.715 55.170 200.333 1.00 36.81 254 GLY B CA 1
ATOM 2002 C C . GLY A 1 254 ? -49.367 53.899 199.808 1.00 36.81 254 GLY B C 1
ATOM 2003 O O . GLY A 1 254 ? -48.830 52.810 200.090 1.00 36.81 254 GLY B O 1
ATOM 2004 N N . ARG A 1 255 ? -50.482 54.035 199.077 1.00 34.31 255 ARG B N 1
ATOM 2005 C CA . ARG A 1 255 ? -51.302 52.910 198.541 1.00 34.31 255 ARG B CA 1
ATOM 2006 C C . ARG A 1 255 ? -51.272 52.935 197.006 1.00 34.31 255 ARG B C 1
ATOM 2007 O O . ARG A 1 255 ? -51.174 54.038 196.432 1.00 34.31 255 ARG B O 1
ATOM 2015 N N . TYR A 1 256 ? -51.361 51.756 196.378 1.00 24.80 256 TYR B N 1
ATOM 2016 C CA . TYR A 1 256 ? -51.416 51.574 194.902 1.00 24.80 256 TYR B CA 1
ATOM 2017 C C . TYR A 1 256 ? -52.085 50.237 194.556 1.00 24.80 256 TYR B C 1
ATOM 2018 O O . TYR A 1 256 ? -51.906 49.256 195.305 1.00 24.80 256 TYR B O 1
ATOM 2027 N N . THR A 1 257 ? -52.830 50.217 193.446 1.00 23.76 257 THR B N 1
ATOM 2028 C CA . THR A 1 257 ? -53.495 49.019 192.857 1.00 23.76 257 THR B CA 1
ATOM 2029 C C . THR A 1 257 ? -52.503 48.332 191.906 1.00 23.76 257 THR B C 1
ATOM 2030 O O . THR A 1 257 ? -51.532 48.998 191.495 1.00 23.76 257 THR B O 1
ATOM 2034 N N . HIS A 1 258 ? -52.725 47.052 191.582 1.00 21.10 258 HIS B N 1
ATOM 2035 C CA . HIS A 1 258 ? -51.873 46.241 190.667 1.00 21.10 258 HIS B CA 1
ATOM 2036 C C . HIS A 1 258 ? -51.892 46.837 189.248 1.00 21.10 258 HIS B C 1
ATOM 2037 O O . HIS A 1 258 ? -50.880 46.680 188.535 1.00 21.10 258 HIS B O 1
ATOM 2044 N N . GLU A 1 259 ? -53.001 47.481 188.863 1.00 24.06 259 GLU B N 1
ATOM 2045 C CA . GLU A 1 259 ? -53.195 48.173 187.557 1.00 24.06 259 GLU B CA 1
ATOM 2046 C C . GLU A 1 259 ? -52.231 49.363 187.430 1.00 24.06 259 GLU B C 1
ATOM 2047 O O . GLU A 1 259 ? -51.800 49.644 186.296 1.00 24.06 259 GLU B O 1
ATOM 2053 N N . ASP A 1 260 ? -51.914 50.036 188.545 1.00 23.10 260 ASP B N 1
ATOM 2054 C CA . ASP A 1 260 ? -51.043 51.244 188.585 1.00 23.10 260 ASP B CA 1
ATOM 2055 C C . ASP A 1 260 ? -49.583 50.857 188.302 1.00 23.10 260 ASP B C 1
ATOM 2056 O O . ASP A 1 260 ? -48.850 51.712 187.767 1.00 23.10 260 ASP B O 1
ATOM 2061 N N . VAL A 1 261 ? -49.177 49.630 188.654 1.00 17.54 261 VAL B N 1
ATOM 2062 C CA . VAL A 1 261 ? -47.789 49.104 188.463 1.00 17.54 261 VAL B CA 1
ATOM 2063 C C . VAL A 1 261 ? -47.533 48.883 186.962 1.00 17.54 261 VAL B C 1
ATOM 2064 O O . VAL A 1 261 ? -46.381 49.100 186.537 1.00 17.54 261 VAL B O 1
ATOM 2068 N N . LYS A 1 262 ? -48.554 48.467 186.201 1.00 16.37 262 LYS B N 1
ATOM 2069 C CA . LYS A 1 262 ? -48.486 48.301 184.720 1.00 16.37 262 LYS B CA 1
ATOM 2070 C C . LYS A 1 262 ? -48.165 49.654 184.067 1.00 16.37 262 LYS B C 1
ATOM 2071 O O . LYS A 1 262 ? -47.297 49.677 183.175 1.00 16.37 262 LYS B O 1
ATOM 2077 N N . ASP A 1 263 ? -48.843 50.722 184.500 1.00 17.64 263 ASP B N 1
ATOM 2078 C CA . ASP A 1 263 ? -48.676 52.110 183.979 1.00 17.64 263 ASP B CA 1
ATOM 2079 C C . ASP A 1 263 ? -47.252 52.608 184.262 1.00 17.64 263 ASP B C 1
ATOM 2080 O O . ASP A 1 263 ? -46.702 53.318 183.397 1.00 17.64 263 ASP B O 1
ATOM 2085 N N . ALA A 1 264 ? -46.684 52.253 185.421 1.00 15.00 264 ALA B N 1
ATOM 2086 C CA . ALA A 1 264 ? -45.319 52.636 185.860 1.00 15.00 264 ALA B CA 1
ATOM 2087 C C . ALA A 1 264 ? -44.263 51.960 184.974 1.00 15.00 264 ALA B C 1
ATOM 2088 O O . ALA A 1 264 ? -43.296 52.651 184.590 1.00 15.00 264 ALA B O 1
ATOM 2090 N N . ILE A 1 265 ? -44.438 50.667 184.669 1.00 12.73 265 ILE B N 1
ATOM 2091 C CA . ILE A 1 265 ? -43.494 49.852 183.844 1.00 12.73 265 ILE B CA 1
ATOM 2092 C C . ILE A 1 265 ? -43.533 50.348 182.391 1.00 12.73 265 ILE B C 1
ATOM 2093 O O . ILE A 1 265 ? -42.445 50.543 181.817 1.00 12.73 265 ILE B O 1
ATOM 2098 N N . THR A 1 266 ? -44.731 50.533 181.823 1.00 12.89 266 THR B N 1
ATOM 2099 C CA . THR A 1 266 ? -44.959 50.914 180.399 1.00 12.89 266 THR B CA 1
ATOM 2100 C C . THR A 1 266 ? -44.303 52.268 180.095 1.00 12.89 266 THR B C 1
ATOM 2101 O O . THR A 1 266 ? -43.745 52.406 178.988 1.00 12.89 266 THR B O 1
ATOM 2105 N N . ILE A 1 267 ? -44.369 53.225 181.030 1.00 13.64 267 ILE B N 1
ATOM 2106 C CA . ILE A 1 267 ? -43.764 54.586 180.894 1.00 13.64 267 ILE B CA 1
ATOM 2107 C C . ILE A 1 267 ? -42.236 54.474 181.016 1.00 13.64 267 ILE B C 1
ATOM 2108 O O . ILE A 1 267 ? -41.542 55.071 180.169 1.00 13.64 267 ILE B O 1
ATOM 2113 N N . LEU A 1 268 ? -41.742 53.753 182.032 1.00 13.13 268 LEU B N 1
ATOM 2114 C CA . LEU A 1 268 ? -40.292 53.641 182.368 1.00 13.13 268 LEU B CA 1
ATOM 2115 C C . LEU A 1 268 ? -39.516 53.025 181.194 1.00 13.13 268 LEU B C 1
ATOM 2116 O O . LEU A 1 268 ? -38.390 53.495 180.935 1.00 13.13 268 LEU B O 1
ATOM 2121 N N . VAL A 1 269 ? -40.089 52.023 180.517 1.00 12.69 269 VAL B N 1
ATOM 2122 C CA . VAL A 1 269 ? -39.460 51.316 179.359 1.00 12.69 269 VAL B CA 1
ATOM 2123 C C . VAL A 1 269 ? -39.433 52.258 178.146 1.00 12.69 269 VAL B C 1
ATOM 2124 O O . VAL A 1 269 ? -38.361 52.369 177.517 1.00 12.69 269 VAL B O 1
ATOM 2128 N N . SER A 1 270 ? -40.570 52.889 177.828 1.00 14.45 270 SER B N 1
ATOM 2129 C CA . SER A 1 270 ? -40.783 53.741 176.626 1.00 14.45 270 SER B CA 1
ATOM 2130 C C . SER A 1 270 ? -39.827 54.942 176.632 1.00 14.45 270 SER B C 1
ATOM 2131 O O . SER A 1 270 ? -39.249 55.237 175.567 1.00 14.45 270 SER B O 1
ATOM 2134 N N . ALA A 1 271 ? -39.672 55.604 177.784 1.00 15.05 271 ALA B N 1
ATOM 2135 C CA . ALA A 1 271 ? -38.833 56.812 177.976 1.00 15.05 271 ALA B CA 1
ATOM 2136 C C . ALA A 1 271 ? -37.345 56.455 177.844 1.00 15.05 271 ALA B C 1
ATOM 2137 O O . ALA A 1 271 ? -36.632 57.167 177.110 1.00 15.05 271 ALA B O 1
ATOM 2139 N N . ASN A 1 272 ? -36.906 55.393 178.529 1.00 14.73 272 ASN B N 1
ATOM 2140 C CA . ASN A 1 272 ? -35.476 54.989 178.653 1.00 14.73 272 ASN B CA 1
ATOM 2141 C C . ASN A 1 272 ? -35.044 54.104 177.474 1.00 14.73 272 ASN B C 1
ATOM 2142 O O . ASN A 1 272 ? -33.818 53.921 177.320 1.00 14.73 272 ASN B O 1
ATOM 2147 N N . GLN A 1 273 ? -35.992 53.575 176.686 1.00 14.60 273 GLN B N 1
ATOM 2148 C CA . GLN A 1 273 ? -35.753 52.641 175.548 1.00 14.60 273 GLN B CA 1
ATOM 2149 C C . GLN A 1 273 ? -35.060 51.372 176.073 1.00 14.60 273 GLN B C 1
ATOM 2150 O O . GLN A 1 273 ? -34.125 50.881 175.407 1.00 14.60 273 GLN B O 1
ATOM 2156 N N . ALA A 1 274 ? -35.519 50.861 177.224 1.00 13.21 274 ALA B N 1
ATOM 2157 C CA . ALA A 1 274 ? -34.942 49.702 177.949 1.00 13.21 274 ALA B CA 1
ATOM 2158 C C . ALA A 1 274 ? -35.832 48.471 177.725 1.00 13.21 274 ALA B C 1
ATOM 2159 O O . ALA A 1 274 ? -36.389 47.942 178.711 1.00 13.21 274 ALA B O 1
ATOM 2161 N N . TYR A 1 275 ? -35.950 48.038 176.466 1.00 14.47 275 TYR B N 1
ATOM 2162 C CA . TYR A 1 275 ? -36.801 46.901 176.023 1.00 14.47 275 TYR B CA 1
ATOM 2163 C C . TYR A 1 275 ? -36.069 45.571 176.259 1.00 14.47 275 TYR B C 1
ATOM 2164 O O . TYR A 1 275 ? -36.726 44.606 176.697 1.00 14.47 275 TYR B O 1
ATOM 2173 N N . THR A 1 276 ? -34.765 45.515 175.965 1.00 14.29 276 THR B N 1
ATOM 2174 C CA . THR A 1 276 ? -33.902 44.314 176.147 1.00 14.29 276 THR B CA 1
ATOM 2175 C C . THR A 1 276 ? -33.642 44.072 177.641 1.00 14.29 276 THR B C 1
ATOM 2176 O O . THR A 1 276 ? -33.477 42.894 178.017 1.00 14.29 276 THR B O 1
ATOM 2180 N N . ASP A 1 277 ? -33.587 45.140 178.449 1.00 14.30 277 ASP B N 1
ATOM 2181 C CA . ASP A 1 277 ? -33.428 45.077 179.928 1.00 14.30 277 ASP B CA 1
ATOM 2182 C C . ASP A 1 277 ? -34.653 44.394 180.552 1.00 14.30 277 ASP B C 1
ATOM 2183 O O . ASP A 1 277 ? -34.469 43.655 181.542 1.00 14.30 277 ASP B O 1
ATOM 2188 N N . PHE A 1 278 ? -35.849 44.636 180.002 1.00 11.79 278 PHE B N 1
ATOM 2189 C CA . PHE A 1 278 ? -37.133 44.021 180.435 1.00 11.79 278 PHE B CA 1
ATOM 2190 C C . PHE A 1 278 ? -37.145 42.525 180.093 1.00 11.79 278 PHE B C 1
ATOM 2191 O O . PHE A 1 278 ? -37.632 41.736 180.928 1.00 11.79 278 PHE B O 1
ATOM 2199 N N . GLU A 1 279 ? -36.646 42.154 178.906 1.00 13.64 279 GLU B N 1
ATOM 2200 C CA . GLU A 1 279 ? -36.591 40.752 178.399 1.00 13.64 279 GLU B CA 1
ATOM 2201 C C . GLU A 1 279 ? -35.761 39.883 179.351 1.00 13.64 279 GLU B C 1
ATOM 2202 O O . GLU A 1 279 ? -36.153 38.721 179.570 1.00 13.64 279 GLU B O 1
ATOM 2208 N N . ALA A 1 280 ? -34.653 40.423 179.875 1.00 11.73 280 ALA B N 1
ATOM 2209 C CA . ALA A 1 280 ? -33.769 39.767 180.870 1.00 11.73 280 ALA B CA 1
ATOM 2210 C C . ALA A 1 280 ? -34.554 39.491 182.157 1.00 11.73 280 ALA B C 1
ATOM 2211 O O . ALA A 1 280 ? -34.491 38.347 182.648 1.00 11.73 280 ALA B O 1
ATOM 2213 N N . ALA A 1 281 ? -35.272 40.500 182.666 1.00 10.96 281 ALA B N 1
ATOM 2214 C CA . ALA A 1 281 ? -36.075 40.453 183.914 1.00 10.96 281 ALA B CA 1
ATOM 2215 C C . ALA A 1 281 ? -37.250 39.473 183.772 1.00 10.96 281 ALA B C 1
ATOM 2216 O O . ALA A 1 281 ? -37.611 38.850 184.790 1.00 10.96 281 ALA B O 1
ATOM 2218 N N . TYR A 1 282 ? -37.827 39.353 182.571 1.00 11.11 282 TYR B N 1
ATOM 2219 C CA . TYR A 1 282 ? -38.980 38.464 182.256 1.00 11.11 282 TYR B CA 1
ATOM 2220 C C . TYR A 1 282 ? -38.553 36.994 182.375 1.00 11.11 282 TYR B C 1
ATOM 2221 O O . TYR A 1 282 ? -39.275 36.219 183.033 1.00 11.11 282 TYR B O 1
ATOM 2230 N N . LEU A 1 283 ? -37.426 36.629 181.751 1.00 11.45 283 LEU B N 1
ATOM 2231 C CA . LEU A 1 283 ? -36.811 35.272 181.831 1.00 11.45 283 LEU B CA 1
ATOM 2232 C C . LEU A 1 283 ? -36.360 34.982 183.265 1.00 11.45 283 LEU B C 1
ATOM 2233 O O . LEU A 1 283 ? -36.481 33.816 183.694 1.00 11.45 283 LEU B O 1
ATOM 2238 N N . MET A 1 284 ? -35.837 35.995 183.966 1.00 12.07 284 MET B N 1
ATOM 2239 C CA . MET A 1 284 ? -35.269 35.876 185.336 1.00 12.07 284 MET B CA 1
ATOM 2240 C C . MET A 1 284 ? -36.375 35.533 186.343 1.00 12.07 284 MET B C 1
ATOM 2241 O O . MET A 1 284 ? -36.065 34.838 187.329 1.00 12.07 284 MET B O 1
ATOM 2246 N N . LEU A 1 285 ? -37.608 36.000 186.102 1.00 10.76 285 LEU B N 1
ATOM 2247 C CA . LEU A 1 285 ? -38.790 35.750 186.973 1.00 10.76 285 LEU B CA 1
ATOM 2248 C C . LEU A 1 285 ? -39.434 34.399 186.632 1.00 10.76 285 LEU B C 1
ATOM 2249 O O . LEU A 1 285 ? -39.988 33.775 187.558 1.00 10.76 285 LEU B O 1
ATOM 2254 N N . ALA A 1 286 ? -39.375 33.973 185.363 1.00 11.46 286 ALA B N 1
ATOM 2255 C CA . ALA A 1 286 ? -39.924 32.685 184.861 1.00 11.46 286 ALA B CA 1
ATOM 2256 C C . ALA A 1 286 ? -39.292 31.499 185.605 1.00 11.46 286 ALA B C 1
ATOM 2257 O O . ALA A 1 286 ? -39.986 30.477 185.770 1.00 11.46 286 ALA B O 1
ATOM 2259 N N . GLN A 1 287 ? -38.030 31.627 186.026 1.00 14.34 287 GLN B N 1
ATOM 2260 C CA . GLN A 1 287 ? -37.292 30.602 186.816 1.00 14.34 287 GLN B CA 1
ATOM 2261 C C . GLN A 1 287 ? -37.835 30.552 188.251 1.00 14.34 287 GLN B C 1
ATOM 2262 O O . GLN A 1 287 ? -38.092 29.436 188.743 1.00 14.34 287 GLN B O 1
ATOM 2268 N N . THR A 1 288 ? -37.998 31.717 188.888 1.00 13.64 288 THR B N 1
ATOM 2269 C CA . THR A 1 288 ? -38.288 31.870 190.341 1.00 13.64 288 THR B CA 1
ATOM 2270 C C . THR A 1 288 ? -39.779 31.635 190.632 1.00 13.64 288 THR B C 1
ATOM 2271 O O . THR A 1 288 ? -40.065 30.957 191.636 1.00 13.64 288 THR B O 1
ATOM 2275 N N . LEU A 1 289 ? -40.673 32.167 189.782 1.00 12.32 289 LEU B N 1
ATOM 2276 C CA . LEU A 1 289 ? -42.138 32.335 190.028 1.00 12.32 289 LEU B CA 1
ATOM 2277 C C . LEU A 1 289 ? -42.740 31.108 190.732 1.00 12.32 289 LEU B C 1
ATOM 2278 O O . LEU A 1 289 ? -43.438 31.310 191.745 1.00 12.32 289 LEU B O 1
ATOM 2283 N N . VAL A 1 290 ? -42.506 29.901 190.202 1.00 12.47 290 VAL B N 1
ATOM 2284 C CA . VAL A 1 290 ? -43.052 28.615 190.740 1.00 12.47 290 VAL B CA 1
ATOM 2285 C C . VAL A 1 290 ? -41.892 27.657 191.035 1.00 12.47 290 VAL B C 1
ATOM 2286 O O . VAL A 1 290 ? -40.827 27.799 190.396 1.00 12.47 290 VAL B O 1
ATOM 2290 N N . SER A 1 291 ? -42.109 26.720 191.964 1.00 13.77 291 SER B N 1
ATOM 2291 C CA . SER A 1 291 ? -41.154 25.652 192.371 1.00 13.77 291 SER B CA 1
ATOM 2292 C C . SER A 1 291 ? -41.857 24.294 192.320 1.00 13.77 291 SER B C 1
ATOM 2293 O O . SER A 1 291 ? -43.048 24.216 192.618 1.00 13.77 291 SER B O 1
ATOM 2296 N N . PRO A 1 292 ? -41.166 23.189 191.949 1.00 13.48 292 PRO B N 1
ATOM 2297 C CA . PRO A 1 292 ? -41.802 21.868 191.893 1.00 13.48 292 PRO B CA 1
ATOM 2298 C C . PRO A 1 292 ? -42.124 21.283 193.276 1.00 13.48 292 PRO B C 1
ATOM 2299 O O . PRO A 1 292 ? -41.321 21.445 194.179 1.00 13.48 292 PRO B O 1
ATOM 2303 N N . VAL A 1 293 ? -43.280 20.620 193.398 1.00 14.61 293 VAL B N 1
ATOM 2304 C CA . VAL A 1 293 ? -43.609 19.688 194.519 1.00 14.61 293 VAL B CA 1
ATOM 2305 C C . VAL A 1 293 ? -42.988 18.341 194.156 1.00 14.61 293 VAL B C 1
ATOM 2306 O O . VAL A 1 293 ? -43.258 17.822 193.074 1.00 14.61 293 VAL B O 1
ATOM 2310 N N . PRO A 1 294 ? -42.142 17.737 195.025 1.00 18.07 294 PRO B N 1
ATOM 2311 C CA . PRO A 1 294 ? -41.347 16.568 194.638 1.00 18.07 294 PRO B CA 1
ATOM 2312 C C . PRO A 1 294 ? -42.201 15.329 194.316 1.00 18.07 294 PRO B C 1
ATOM 2313 O O . PRO A 1 294 ? -43.224 15.142 194.951 1.00 18.07 294 PRO B O 1
ATOM 2317 N N . ARG A 1 295 ? -41.756 14.533 193.336 1.00 19.39 295 ARG B N 1
ATOM 2318 C CA . ARG A 1 295 ? -42.461 13.325 192.819 1.00 19.39 295 ARG B CA 1
ATOM 2319 C C . ARG A 1 295 ? -42.470 12.243 193.906 1.00 19.39 295 ARG B C 1
ATOM 2320 O O . ARG A 1 295 ? -43.550 11.675 194.165 1.00 19.39 295 ARG B O 1
ATOM 2328 N N . THR A 1 296 ? -41.301 11.975 194.504 1.00 23.39 296 THR B N 1
ATOM 2329 C CA . THR A 1 296 ? -41.098 11.059 195.662 1.00 23.39 296 THR B CA 1
ATOM 2330 C C . THR A 1 296 ? -40.388 11.819 196.790 1.00 23.39 296 THR B C 1
ATOM 2331 O O . THR A 1 296 ? -39.890 12.931 196.531 1.00 23.39 296 THR B O 1
ATOM 2335 N N . ALA A 1 297 ? -40.342 11.228 197.992 1.00 25.37 297 ALA B N 1
ATOM 2336 C CA . ALA A 1 297 ? -39.774 11.823 199.229 1.00 25.37 297 ALA B CA 1
ATOM 2337 C C . ALA A 1 297 ? -38.276 12.120 199.059 1.00 25.37 297 ALA B C 1
ATOM 2338 O O . ALA A 1 297 ? -37.805 13.102 199.667 1.00 25.37 297 ALA B O 1
ATOM 2340 N N . GLU A 1 298 ? -37.561 11.304 198.273 1.00 25.05 298 GLU B N 1
ATOM 2341 C CA . GLU A 1 298 ? -36.102 11.441 197.997 1.00 25.05 298 GLU B CA 1
ATOM 2342 C C . GLU A 1 298 ? -35.815 12.714 197.184 1.00 25.05 298 GLU B C 1
ATOM 2343 O O . GLU A 1 298 ? -34.686 13.233 197.307 1.00 25.05 298 GLU B O 1
ATOM 2349 N N . ALA A 1 299 ? -36.784 13.199 196.393 1.00 21.62 299 ALA B N 1
ATOM 2350 C CA . ALA A 1 299 ? -36.643 14.366 195.487 1.00 21.62 299 ALA B CA 1
ATOM 2351 C C . ALA A 1 299 ? -36.806 15.697 196.240 1.00 21.62 299 ALA B C 1
ATOM 2352 O O . ALA A 1 299 ? -36.875 16.742 195.559 1.00 21.62 299 ALA B O 1
ATOM 2354 N N . SER A 1 300 ? -36.864 15.678 197.578 1.00 22.09 300 SER B N 1
ATOM 2355 C CA . SER A 1 300 ? -36.869 16.879 198.458 1.00 22.09 300 SER B CA 1
ATOM 2356 C C . SER A 1 300 ? -35.440 17.387 198.702 1.00 22.09 300 SER B C 1
ATOM 2357 O O . SER A 1 300 ? -35.308 18.503 199.247 1.00 22.09 300 SER B O 1
ATOM 2360 N N . ALA A 1 301 ? -34.418 16.608 198.322 1.00 21.17 301 ALA B N 1
ATOM 2361 C CA . ALA A 1 301 ? -32.978 16.920 198.499 1.00 21.17 301 ALA B CA 1
ATOM 2362 C C . ALA A 1 301 ? -32.582 18.165 197.692 1.00 21.17 301 ALA B C 1
ATOM 2363 O O . ALA A 1 301 ? -31.638 18.860 198.125 1.00 21.17 301 ALA B O 1
ATOM 2365 N N . TRP A 1 302 ? -33.260 18.428 196.567 1.00 18.36 302 TRP B N 1
ATOM 2366 C CA . TRP A 1 302 ? -33.028 19.601 195.680 1.00 18.36 302 TRP B CA 1
ATOM 2367 C C . TRP A 1 302 ? -33.273 20.917 196.436 1.00 18.36 302 TRP B C 1
ATOM 2368 O O . TRP A 1 302 ? -32.505 21.872 196.199 1.00 18.36 302 TRP B O 1
ATOM 2379 N N . PHE A 1 303 ? -34.288 20.962 197.311 1.00 20.17 303 PHE B N 1
ATOM 2380 C CA . PHE A 1 303 ? -34.890 22.209 197.860 1.00 20.17 303 PHE B CA 1
ATOM 2381 C C . PHE A 1 303 ? -34.540 22.424 199.343 1.00 20.17 303 PHE B C 1
ATOM 2382 O O . PHE A 1 303 ? -35.259 23.216 199.989 1.00 20.17 303 PHE B O 1
ATOM 2390 N N . ILE A 1 304 ? -33.488 21.785 199.868 1.00 24.05 304 ILE B N 1
ATOM 2391 C CA . ILE A 1 304 ? -33.028 21.977 201.281 1.00 24.05 304 ILE B CA 1
ATOM 2392 C C . ILE A 1 304 ? -32.194 23.262 201.348 1.00 24.05 304 ILE B C 1
ATOM 2393 O O . ILE A 1 304 ? -32.622 24.204 202.047 1.00 24.05 304 ILE B O 1
ATOM 2398 N N . ASN A 1 305 ? -31.054 23.291 200.651 1.00 25.71 305 ASN B N 1
ATOM 2399 C CA . ASN A 1 305 ? -30.105 24.439 200.637 1.00 25.71 305 ASN B CA 1
ATOM 2400 C C . ASN A 1 305 ? -30.684 25.559 199.762 1.00 25.71 305 ASN B C 1
ATOM 2401 O O . ASN A 1 305 ? -31.174 25.251 198.656 1.00 25.71 305 ASN B O 1
ATOM 2406 N N . ALA A 1 306 ? -30.622 26.803 200.247 1.00 23.90 306 ALA B N 1
ATOM 2407 C CA . ALA A 1 306 ? -31.194 28.008 199.599 1.00 23.90 306 ALA B CA 1
ATOM 2408 C C . ALA A 1 306 ? -30.370 28.374 198.359 1.00 23.90 306 ALA B C 1
ATOM 2409 O O . ALA A 1 306 ? -29.174 28.693 198.519 1.00 23.90 306 ALA B O 1
ATOM 2411 N N . GLY A 1 307 ? -30.988 28.324 197.173 1.00 22.46 307 GLY B N 1
ATOM 2412 C CA . GLY A 1 307 ? -30.372 28.719 195.891 1.00 22.46 307 GLY B CA 1
ATOM 2413 C C . GLY A 1 307 ? -30.221 30.229 195.792 1.00 22.46 307 GLY B C 1
ATOM 2414 O O . GLY A 1 307 ? -31.153 30.940 196.222 1.00 22.46 307 GLY B O 1
ATOM 2415 N N . MET A 1 308 ? -29.101 30.701 195.234 1.00 23.48 308 MET B N 1
ATOM 2416 C CA . MET A 1 308 ? -28.739 32.145 195.160 1.00 23.48 308 MET B CA 1
ATOM 2417 C C . MET A 1 308 ? -29.242 32.729 193.835 1.00 23.48 308 MET B C 1
ATOM 2418 O O . MET A 1 308 ? -28.952 32.129 192.779 1.00 23.48 308 MET B O 1
ATOM 2423 N N . VAL A 1 309 ? -29.966 33.855 193.899 1.00 18.40 309 VAL B N 1
ATOM 2424 C CA . VAL A 1 309 ? -30.489 34.621 192.727 1.00 18.40 309 VAL B CA 1
ATOM 2425 C C . VAL A 1 309 ? -29.542 35.800 192.471 1.00 18.40 309 VAL B C 1
ATOM 2426 O O . VAL A 1 309 ? -29.507 36.719 193.311 1.00 18.40 309 VAL B O 1
ATOM 2430 N N . ASN A 1 310 ? -28.803 35.768 191.356 1.00 18.93 310 ASN B N 1
ATOM 2431 C CA . ASN A 1 310 ? -27.800 36.801 190.979 1.00 18.93 310 ASN B CA 1
ATOM 2432 C C . ASN A 1 310 ? -28.525 37.999 190.351 1.00 18.93 310 ASN B C 1
ATOM 2433 O O . ASN A 1 310 ? -28.856 37.928 189.149 1.00 18.93 310 ASN B O 1
ATOM 2438 N N . MET A 1 311 ? -28.768 39.048 191.147 1.00 16.70 311 MET B N 1
ATOM 2439 C CA . MET A 1 311 ? -29.402 40.325 190.716 1.00 16.70 311 MET B CA 1
ATOM 2440 C C . MET A 1 311 ? -28.303 41.297 190.293 1.00 16.70 311 MET B C 1
ATOM 2441 O O . MET A 1 311 ? -27.443 41.626 191.106 1.00 16.70 311 MET B O 1
ATOM 2446 N N . PRO A 1 312 ? -28.257 41.767 189.021 1.00 15.46 312 PRO B N 1
ATOM 2447 C CA . PRO A 1 312 ? -27.257 42.755 188.600 1.00 15.46 312 PRO B CA 1
ATOM 2448 C C . PRO A 1 312 ? -27.342 44.093 189.360 1.00 15.46 312 PRO B C 1
ATOM 2449 O O . PRO A 1 312 ? -28.414 44.431 189.829 1.00 15.46 312 PRO B O 1
ATOM 2453 N N . THR A 1 313 ? -26.215 44.805 189.462 1.00 15.82 313 THR B N 1
ATOM 2454 C CA . THR A 1 313 ? -26.107 46.136 190.125 1.00 15.82 313 THR B CA 1
ATOM 2455 C C . THR A 1 313 ? -26.898 47.167 189.308 1.00 15.82 313 THR B C 1
ATOM 2456 O O . THR A 1 313 ? -26.801 47.130 188.061 1.00 15.82 313 THR B O 1
ATOM 2460 N N . LEU A 1 314 ? -27.657 48.038 189.981 1.00 15.48 314 LEU B N 1
ATOM 2461 C CA . LEU A 1 314 ? -28.519 49.068 189.339 1.00 15.48 314 LEU B CA 1
ATOM 2462 C C . LEU A 1 314 ? -27.679 50.318 189.050 1.00 15.48 314 LEU B C 1
ATOM 2463 O O . LEU A 1 314 ? -27.255 50.983 190.016 1.00 15.48 314 LEU B O 1
ATOM 2468 N N . SER A 1 315 ? -27.451 50.607 187.764 1.00 17.15 315 SER B N 1
ATOM 2469 C CA . SER A 1 315 ? -26.737 51.810 187.256 1.00 17.15 315 SER B CA 1
ATOM 2470 C C . SER A 1 315 ? -27.383 52.268 185.940 1.00 17.15 315 SER B C 1
ATOM 2471 O O . SER A 1 315 ? -27.767 51.394 185.138 1.00 17.15 315 SER B O 1
ATOM 2474 N N . CYS A 1 316 ? -27.509 53.583 185.747 1.00 19.16 316 CYS B N 1
ATOM 2475 C CA . CYS A 1 316 ? -28.116 54.217 184.543 1.00 19.16 316 CYS B CA 1
ATOM 2476 C C . CYS A 1 316 ? -27.733 55.700 184.486 1.00 19.16 316 CYS B C 1
ATOM 2477 O O . CYS A 1 316 ? -27.764 56.358 185.546 1.00 19.16 316 CYS B O 1
ATOM 2480 N N . ALA A 1 317 ? -27.389 56.199 183.291 1.00 20.62 317 ALA B N 1
ATOM 2481 C CA . ALA A 1 317 ? -26.935 57.587 183.036 1.00 20.62 317 ALA B CA 1
ATOM 2482 C C . ALA A 1 317 ? -27.697 58.186 181.845 1.00 20.62 317 ALA B C 1
ATOM 2483 O O . ALA A 1 317 ? -27.053 58.815 180.979 1.00 20.62 317 ALA B O 1
ATOM 2485 N N . ASN A 1 318 ? -29.024 58.004 181.815 1.00 20.32 318 ASN B N 1
ATOM 2486 C CA . ASN A 1 318 ? -29.945 58.594 180.805 1.00 20.32 318 ASN B CA 1
ATOM 2487 C C . ASN A 1 318 ? -30.433 59.967 181.293 1.00 20.32 318 ASN B C 1
ATOM 2488 O O . ASN A 1 318 ? -30.564 60.873 180.448 1.00 20.32 318 ASN B O 1
ATOM 2493 N N . GLY A 1 319 ? -30.698 60.102 182.601 1.00 21.66 319 GLY B N 1
ATOM 2494 C CA . GLY A 1 319 ? -31.173 61.342 183.246 1.00 21.66 319 GLY B CA 1
ATOM 2495 C C . GLY A 1 319 ? -30.185 62.490 183.110 1.00 21.66 319 GLY B C 1
ATOM 2496 O O . GLY A 1 319 ? -30.641 63.627 182.874 1.00 21.66 319 GLY B O 1
ATOM 2497 N N . TYR A 1 320 ? -28.884 62.210 183.251 1.00 22.87 320 TYR B N 1
ATOM 2498 C CA . TYR A 1 320 ? -27.784 63.211 183.185 1.00 22.87 320 TYR B CA 1
ATOM 2499 C C . TYR A 1 320 ? -27.584 63.672 181.737 1.00 22.87 320 TYR B C 1
ATOM 2500 O O . TYR A 1 320 ? -27.581 64.898 181.501 1.00 22.87 320 TYR B O 1
ATOM 2509 N N . TYR A 1 321 ? -27.424 62.719 180.810 1.00 21.76 321 TYR B N 1
ATOM 2510 C CA . TYR A 1 321 ? -27.138 62.953 179.369 1.00 21.76 321 TYR B CA 1
ATOM 2511 C C . TYR A 1 321 ? -28.304 62.425 178.533 1.00 21.76 321 TYR B C 1
ATOM 2512 O O . TYR A 1 321 ? -28.230 61.323 177.989 1.00 21.76 321 TYR B O 1
ATOM 2521 N N . PRO A 1 322 ? -29.422 63.181 178.404 1.00 22.63 322 PRO B N 1
ATOM 2522 C CA . PRO A 1 322 ? -30.547 62.757 177.565 1.00 22.63 322 PRO B CA 1
ATOM 2523 C C . PRO A 1 322 ? -30.311 62.891 176.049 1.00 22.63 322 PRO B C 1
ATOM 2524 O O . PRO A 1 322 ? -31.172 62.462 175.307 1.00 22.63 322 PRO B O 1
ATOM 2528 N N . ALA A 1 323 ? -29.184 63.480 175.629 1.00 22.96 323 ALA B N 1
ATOM 2529 C CA . ALA A 1 323 ? -28.767 63.621 174.212 1.00 22.96 323 ALA B CA 1
ATOM 2530 C C . ALA A 1 323 ? -28.424 62.251 173.606 1.00 22.96 323 ALA B C 1
ATOM 2531 O O . ALA A 1 323 ? -28.678 62.073 172.397 1.00 22.96 323 ALA B O 1
ATOM 2533 N N . LEU A 1 324 ? -27.863 61.333 174.404 1.00 23.29 324 LEU B N 1
ATOM 2534 C CA . LEU A 1 324 ? -27.405 59.985 173.957 1.00 23.29 324 LEU B CA 1
ATOM 2535 C C . LEU A 1 324 ? -28.604 59.119 173.541 1.00 23.29 324 LEU B C 1
ATOM 2536 O O . LEU A 1 324 ? -28.447 58.337 172.583 1.00 23.29 324 LEU B O 1
ATOM 2541 N N . THR A 1 325 ? -29.742 59.238 174.239 1.00 26.15 325 THR B N 1
ATOM 2542 C CA . THR A 1 325 ? -31.033 58.575 173.902 1.00 26.15 325 THR B CA 1
ATOM 2543 C C . THR A 1 325 ? -31.857 59.503 173.005 1.00 26.15 325 THR B C 1
ATOM 2544 O O . THR A 1 325 ? -32.334 60.533 173.520 1.00 26.15 325 THR B O 1
ATOM 2548 N N . ASN A 1 326 ? -32.023 59.151 171.723 1.00 29.09 326 ASN B N 1
ATOM 2549 C CA . ASN A 1 326 ? -32.781 59.953 170.719 1.00 29.09 326 ASN B CA 1
ATOM 2550 C C . ASN A 1 326 ? -33.778 59.036 169.986 1.00 29.09 326 ASN B C 1
ATOM 2551 O O . ASN A 1 326 ? -34.087 57.952 170.523 1.00 29.09 326 ASN B O 1
ATOM 2556 N N . VAL A 1 327 ? -34.262 59.459 168.811 1.00 31.70 327 VAL B N 1
ATOM 2557 C CA . VAL A 1 327 ? -35.404 58.834 168.073 1.00 31.70 327 VAL B CA 1
ATOM 2558 C C . VAL A 1 327 ? -34.934 57.638 167.231 1.00 31.70 327 VAL B C 1
ATOM 2559 O O . VAL A 1 327 ? -35.817 56.873 166.789 1.00 31.70 327 VAL B O 1
ATOM 2563 N N . ASN A 1 328 ? -33.623 57.489 166.992 1.00 27.96 328 ASN B N 1
ATOM 2564 C CA . ASN A 1 328 ? -33.027 56.411 166.154 1.00 27.96 328 ASN B CA 1
ATOM 2565 C C . ASN A 1 328 ? -32.174 55.506 167.041 1.00 27.96 328 ASN B C 1
ATOM 2566 O O . ASN A 1 328 ? -30.951 55.648 167.077 1.00 27.96 328 ASN B O 1
ATOM 2571 N N . PRO A 1 329 ? -32.777 54.544 167.785 1.00 23.43 329 PRO B N 1
ATOM 2572 C CA . PRO A 1 329 ? -32.026 53.695 168.710 1.00 23.43 329 PRO B CA 1
ATOM 2573 C C . PRO A 1 329 ? -31.314 52.532 168.001 1.00 23.43 329 PRO B C 1
ATOM 2574 O O . PRO A 1 329 ? -31.766 52.123 166.945 1.00 23.43 329 PRO B O 1
ATOM 2578 N N . TYR A 1 330 ? -30.233 52.036 168.607 1.00 22.99 330 TYR B N 1
ATOM 2579 C CA . TYR A 1 330 ? -29.444 50.863 168.141 1.00 22.99 330 TYR B CA 1
ATOM 2580 C C . TYR A 1 330 ? -30.014 49.594 168.787 1.00 22.99 330 TYR B C 1
ATOM 2581 O O . TYR A 1 330 ? -30.142 49.563 170.026 1.00 22.99 330 TYR B O 1
ATOM 2590 N N . HIS A 1 331 ? -30.357 48.595 167.966 1.00 22.80 331 HIS B N 1
ATOM 2591 C CA . HIS A 1 331 ? -30.826 47.246 168.386 1.00 22.80 331 HIS B CA 1
ATOM 2592 C C . HIS A 1 331 ? -30.166 46.180 167.503 1.00 22.80 331 HIS B C 1
ATOM 2593 O O . HIS A 1 331 ? -29.967 46.450 166.301 1.00 22.80 331 HIS B O 1
ATOM 2600 N N . ARG A 1 332 ? -29.841 45.018 168.081 1.00 24.37 332 ARG B N 1
ATOM 2601 C CA . ARG A 1 332 ? -29.164 43.889 167.387 1.00 24.37 332 ARG B CA 1
ATOM 2602 C C . ARG A 1 332 ? -30.211 43.065 166.627 1.00 24.37 332 ARG B C 1
ATOM 2603 O O . ARG A 1 332 ? -30.013 42.839 165.414 1.00 24.37 332 ARG B O 1
ATOM 2611 N N . LEU A 1 333 ? -31.276 42.639 167.316 1.00 28.79 333 LEU B N 1
ATOM 2612 C CA . LEU A 1 333 ? -32.441 41.921 166.726 1.00 28.79 333 LEU B CA 1
ATOM 2613 C C . LEU A 1 333 ? -33.544 42.933 166.394 1.00 28.79 333 LEU B C 1
ATOM 2614 O O . LEU A 1 333 ? -33.636 43.960 167.096 1.00 28.79 333 LEU B O 1
ATOM 2619 N N . ASP A 1 334 ? -34.347 42.642 165.365 1.00 40.55 334 ASP B N 1
ATOM 2620 C CA . ASP A 1 334 ? -35.486 43.485 164.906 1.00 40.55 334 ASP B CA 1
ATOM 2621 C C . ASP A 1 334 ? -36.745 43.152 165.719 1.00 40.55 334 ASP B C 1
ATOM 2622 O O . ASP A 1 334 ? -37.686 43.969 165.693 1.00 40.55 334 ASP B O 1
ATOM 2627 N N . THR A 1 335 ? -36.759 42.001 166.408 1.00 31.07 335 THR B N 1
ATOM 2628 C CA . THR A 1 335 ? -37.863 41.520 167.286 1.00 31.07 335 THR B CA 1
ATOM 2629 C C . THR A 1 335 ? -37.506 41.820 168.749 1.00 31.07 335 THR B C 1
ATOM 2630 O O . THR A 1 335 ? -37.603 40.899 169.586 1.00 31.07 335 THR B O 1
ATOM 2634 N N . TRP A 1 336 ? -37.127 43.072 169.041 1.00 20.20 336 TRP B N 1
ATOM 2635 C CA . TRP A 1 336 ? -36.527 43.510 170.332 1.00 20.20 336 TRP B CA 1
ATOM 2636 C C . TRP A 1 336 ? -37.574 44.162 171.249 1.00 20.20 336 TRP B C 1
ATOM 2637 O O . TRP A 1 336 ? -37.192 44.518 172.379 1.00 20.20 336 TRP B O 1
ATOM 2648 N N . LYS A 1 337 ? -38.829 44.302 170.796 1.00 17.73 337 LYS B N 1
ATOM 2649 C CA . LYS A 1 337 ? -39.952 44.896 171.577 1.00 17.73 337 LYS B CA 1
ATOM 2650 C C . LYS A 1 337 ? -41.110 43.892 171.710 1.00 17.73 337 LYS B C 1
ATOM 2651 O O . LYS A 1 337 ? -42.206 44.322 172.119 1.00 17.73 337 LYS B O 1
ATOM 2657 N N . ASP A 1 338 ? -40.876 42.606 171.420 1.00 21.42 338 ASP B N 1
ATOM 2658 C CA . ASP A 1 338 ? -41.927 41.551 171.386 1.00 21.42 338 ASP B CA 1
ATOM 2659 C C . ASP A 1 338 ? -42.306 41.135 172.813 1.00 21.42 338 ASP B C 1
ATOM 2660 O O . ASP A 1 338 ? -43.515 40.959 173.062 1.00 21.42 338 ASP B O 1
ATOM 2665 N N . THR A 1 339 ? -41.320 40.980 173.704 1.00 15.22 339 THR B N 1
ATOM 2666 C CA . THR A 1 339 ? -41.486 40.442 175.085 1.00 15.22 339 THR B CA 1
ATOM 2667 C C . THR A 1 339 ? -42.357 41.386 175.927 1.00 15.22 339 THR B C 1
ATOM 2668 O O . THR A 1 339 ? -43.211 40.867 176.674 1.00 15.22 339 THR B O 1
ATOM 2672 N N . LEU A 1 340 ? -42.144 42.706 175.828 1.00 13.04 340 LEU B N 1
ATOM 2673 C CA . LEU A 1 340 ? -42.943 43.731 176.557 1.00 13.04 340 LEU B CA 1
ATOM 2674 C C . LEU A 1 340 ? -44.368 43.772 175.989 1.00 13.04 340 LEU B C 1
ATOM 2675 O O . LEU A 1 340 ? -45.319 43.766 176.795 1.00 13.04 340 LEU B O 1
ATOM 2680 N N . ASN A 1 341 ? -44.496 43.827 174.657 1.00 13.32 341 ASN B N 1
ATOM 2681 C CA . ASN A 1 341 ? -45.792 43.854 173.919 1.00 13.32 341 ASN B CA 1
ATOM 2682 C C . ASN A 1 341 ? -46.628 42.610 174.269 1.00 13.32 341 ASN B C 1
ATOM 2683 O O . ASN A 1 341 ? -47.870 42.727 174.256 1.00 13.32 341 ASN B O 1
ATOM 2688 N N . HIS A 1 342 ? -45.980 41.474 174.555 1.00 13.92 342 HIS B N 1
ATOM 2689 C CA . HIS A 1 342 ? -46.642 40.206 174.962 1.00 13.92 342 HIS B CA 1
ATOM 2690 C C . HIS A 1 342 ? -47.159 40.316 176.404 1.00 13.92 342 HIS B C 1
ATOM 2691 O O . HIS A 1 342 ? -48.319 39.922 176.633 1.00 13.92 342 HIS B O 1
ATOM 2698 N N . TRP A 1 343 ? -46.333 40.822 177.330 1.00 10.91 343 TRP B N 1
ATOM 2699 C CA . TRP A 1 343 ? -46.650 40.915 178.783 1.00 10.91 343 TRP B CA 1
ATOM 2700 C C . TRP A 1 343 ? -47.778 41.929 179.023 1.00 10.91 343 TRP B C 1
ATOM 2701 O O . TRP A 1 343 ? -48.705 41.594 179.789 1.00 10.91 343 TRP B O 1
ATOM 2712 N N . VAL A 1 344 ? -47.686 43.117 178.413 1.00 10.92 344 VAL B N 1
ATOM 2713 C CA . VAL A 1 344 ? -48.647 44.248 178.604 1.00 10.92 344 VAL B CA 1
ATOM 2714 C C . VAL A 1 344 ? -50.043 43.830 178.113 1.00 10.92 344 VAL B C 1
ATOM 2715 O O . VAL A 1 344 ? -51.033 44.323 178.691 1.00 10.92 344 VAL B O 1
ATOM 2719 N N . ALA A 1 345 ? -50.116 42.958 177.100 1.00 10.84 345 ALA B N 1
ATOM 2720 C CA . ALA A 1 345 ? -51.371 42.413 176.526 1.00 10.84 345 ALA B CA 1
ATOM 2721 C C . ALA A 1 345 ? -51.916 41.289 177.417 1.00 10.84 345 ALA B C 1
ATOM 2722 O O . ALA A 1 345 ? -53.097 41.376 177.809 1.00 10.84 345 ALA B O 1
ATOM 2724 N N . TYR A 1 346 ? -51.087 40.280 177.716 1.00 12.76 346 TYR B N 1
ATOM 2725 C CA . TYR A 1 346 ? -51.452 39.047 178.470 1.00 12.76 346 TYR B CA 1
ATOM 2726 C C . TYR A 1 346 ? -50.504 38.880 179.660 1.00 12.76 346 TYR B C 1
ATOM 2727 O O . TYR A 1 346 ? -49.492 38.188 179.553 1.00 12.76 346 TYR B O 1
ATOM 2736 N N . PRO A 1 347 ? -50.779 39.521 180.822 1.00 11.57 347 PRO B N 1
ATOM 2737 C CA . PRO A 1 347 ? -49.925 39.384 182.007 1.00 11.57 347 PRO B CA 1
ATOM 2738 C C . PRO A 1 347 ? -49.897 37.983 182.638 1.00 11.57 347 PRO B C 1
ATOM 2739 O O . PRO A 1 347 ? -48.836 37.575 183.080 1.00 11.57 347 PRO B O 1
ATOM 2743 N N . ASP A 1 348 ? -51.040 37.286 182.665 1.00 13.35 348 ASP B N 1
ATOM 2744 C CA . ASP A 1 348 ? -51.229 35.986 183.371 1.00 13.35 348 ASP B CA 1
ATOM 2745 C C . ASP A 1 348 ? -50.613 34.822 182.577 1.00 13.35 348 ASP B C 1
ATOM 2746 O O . ASP A 1 348 ? -50.563 33.710 183.138 1.00 13.35 348 ASP B O 1
ATOM 2751 N N . MET A 1 349 ? -50.165 35.054 181.334 1.00 13.01 349 MET B N 1
ATOM 2752 C CA . MET A 1 349 ? -49.500 34.037 180.470 1.00 13.01 349 MET B CA 1
ATOM 2753 C C . MET A 1 349 ? -48.140 33.614 181.050 1.00 13.01 349 MET B C 1
ATOM 2754 O O . MET A 1 349 ? -47.676 32.519 180.675 1.00 13.01 349 MET B O 1
ATOM 2759 N N . LEU A 1 350 ? -47.520 34.444 181.902 1.00 10.89 350 LEU B N 1
ATOM 2760 C CA . LEU A 1 350 ? -46.197 34.174 182.540 1.00 10.89 350 LEU B CA 1
ATOM 2761 C C . LEU A 1 350 ? -46.239 32.876 183.357 1.00 10.89 350 LEU B C 1
ATOM 2762 O O . LEU A 1 350 ? -45.189 32.203 183.420 1.00 10.89 350 LEU B O 1
ATOM 2767 N N . PHE A 1 351 ? -47.383 32.543 183.971 1.00 10.69 351 PHE B N 1
ATOM 2768 C CA . PHE A 1 351 ? -47.590 31.312 184.782 1.00 10.69 351 PHE B CA 1
ATOM 2769 C C . PHE A 1 351 ? -47.285 30.067 183.939 1.00 10.69 351 PHE B C 1
ATOM 2770 O O . PHE A 1 351 ? -46.566 29.178 184.436 1.00 10.69 351 PHE B O 1
ATOM 2778 N N . TYR A 1 352 ? -47.813 30.007 182.712 1.00 10.70 352 TYR B N 1
ATOM 2779 C CA . TYR A 1 352 ? -47.676 28.858 181.774 1.00 10.70 352 TYR B CA 1
ATOM 2780 C C . TYR A 1 352 ? -46.230 28.751 181.271 1.00 10.70 352 TYR B C 1
ATOM 2781 O O . TYR A 1 352 ? -45.725 27.614 181.168 1.00 10.70 352 TYR B O 1
ATOM 2790 N N . HIS A 1 353 ? -45.596 29.888 180.957 1.00 11.09 353 HIS B N 1
ATOM 2791 C CA . HIS A 1 353 ? -44.182 29.983 180.496 1.00 11.09 353 HIS B CA 1
ATOM 2792 C C . HIS A 1 353 ? -43.228 29.528 181.608 1.00 11.09 353 HIS B C 1
ATOM 2793 O O . HIS A 1 353 ? -42.209 28.890 181.278 1.00 11.09 353 HIS B O 1
ATOM 2800 N N . SER A 1 354 ? -43.543 29.857 182.867 1.00 10.60 354 SER B N 1
ATOM 2801 C CA . SER A 1 354 ? -42.752 29.498 184.074 1.00 10.60 354 SER B CA 1
ATOM 2802 C C . SER A 1 354 ? -42.803 27.982 184.307 1.00 10.60 354 SER B C 1
ATOM 2803 O O . SER A 1 354 ? -41.727 27.387 184.517 1.00 10.60 354 SER B O 1
ATOM 2806 N N . VAL A 1 355 ? -44.004 27.393 184.275 1.00 9.85 355 VAL B N 1
ATOM 2807 C CA . VAL A 1 355 ? -44.245 25.925 184.439 1.00 9.85 355 VAL B CA 1
ATOM 2808 C C . VAL A 1 355 ? -43.498 25.165 183.332 1.00 9.85 355 VAL B C 1
ATOM 2809 O O . VAL A 1 355 ? -42.905 24.116 183.647 1.00 9.85 355 VAL B O 1
ATOM 2813 N N . ALA A 1 356 ? -43.532 25.676 182.097 1.00 10.83 356 ALA B N 1
ATOM 2814 C CA . ALA A 1 356 ? -42.865 25.092 180.906 1.00 10.83 356 ALA B CA 1
ATOM 2815 C C . ALA A 1 356 ? -41.341 25.072 181.095 1.00 10.83 356 ALA B C 1
ATOM 2816 O O . ALA A 1 356 ? -40.717 24.078 180.674 1.00 10.83 356 ALA B O 1
ATOM 2818 N N . MET A 1 357 ? -40.770 26.121 181.699 1.00 13.82 357 MET B N 1
ATOM 2819 C CA . MET A 1 357 ? -39.300 26.299 181.855 1.00 13.82 357 MET B CA 1
ATOM 2820 C C . MET A 1 357 ? -38.772 25.379 182.966 1.00 13.82 357 MET B C 1
ATOM 2821 O O . MET A 1 357 ? -37.816 24.628 182.689 1.00 13.82 357 MET B O 1
ATOM 2826 N N . ILE A 1 358 ? -39.360 25.447 184.166 1.00 12.83 358 ILE B N 1
ATOM 2827 C CA . ILE A 1 358 ? -38.880 24.710 185.378 1.00 12.83 358 ILE B CA 1
ATOM 2828 C C . ILE A 1 358 ? -39.070 23.198 185.175 1.00 12.83 358 ILE B C 1
ATOM 2829 O O . ILE A 1 358 ? -38.263 22.436 185.735 1.00 12.83 358 ILE B O 1
ATOM 2834 N N . GLU A 1 359 ? -40.077 22.780 184.395 1.00 13.33 359 GLU B N 1
ATOM 2835 C CA . GLU A 1 359 ? -40.303 21.360 184.009 1.00 13.33 359 GLU B CA 1
ATOM 2836 C C . GLU A 1 359 ? -39.115 20.862 183.176 1.00 13.33 359 GLU B C 1
ATOM 2837 O O . GLU A 1 359 ? -38.552 19.808 183.530 1.00 13.33 359 GLU B O 1
ATOM 2843 N N . SER A 1 360 ? -38.757 21.597 182.117 1.00 13.92 360 SER B N 1
ATOM 2844 C CA . SER A 1 360 ? -37.677 21.262 181.147 1.00 13.92 360 SER B CA 1
ATOM 2845 C C . SER A 1 360 ? -36.329 21.101 181.865 1.00 13.92 360 SER B C 1
ATOM 2846 O O . SER A 1 360 ? -35.569 20.189 181.480 1.00 13.92 360 SER B O 1
ATOM 2849 N N . CYS A 1 361 ? -36.049 21.951 182.858 1.00 15.73 361 CYS B N 1
ATOM 2850 C CA . CYS A 1 361 ? -34.784 21.966 183.643 1.00 15.73 361 CYS B CA 1
ATOM 2851 C C . CYS A 1 361 ? -34.711 20.736 184.557 1.00 15.73 361 CYS B C 1
ATOM 2852 O O . CYS A 1 361 ? -33.697 20.014 184.485 1.00 15.73 361 CYS B O 1
ATOM 2855 N N . TYR A 1 362 ? -35.749 20.505 185.369 1.00 14.74 362 TYR B N 1
ATOM 2856 C CA . TYR A 1 362 ? -35.789 19.447 186.417 1.00 14.74 362 TYR B CA 1
ATOM 2857 C C . TYR A 1 362 ? -35.961 18.053 185.792 1.00 14.74 362 TYR B C 1
ATOM 2858 O O . TYR A 1 362 ? -35.610 17.068 186.473 1.00 14.74 362 TYR B O 1
ATOM 2867 N N . VAL A 1 363 ? -36.477 17.963 184.560 1.00 14.83 363 VAL B N 1
ATOM 2868 C CA . VAL A 1 363 ? -36.576 16.684 183.787 1.00 14.83 363 VAL B CA 1
ATOM 2869 C C . VAL A 1 363 ? -35.171 16.287 183.311 1.00 14.83 363 VAL B C 1
ATOM 2870 O O . VAL A 1 363 ? -34.796 15.114 183.516 1.00 14.83 363 VAL B O 1
ATOM 2874 N N . GLU A 1 364 ? -34.430 17.219 182.704 1.00 18.22 364 GLU B N 1
ATOM 2875 C CA . GLU A 1 364 ? -33.113 16.956 182.060 1.00 18.22 364 GLU B CA 1
ATOM 2876 C C . GLU A 1 364 ? -32.029 16.740 183.125 1.00 18.22 364 GLU B C 1
ATOM 2877 O O . GLU A 1 364 ? -31.090 15.973 182.839 1.00 18.22 364 GLU B O 1
ATOM 2883 N N . LEU A 1 365 ? -32.147 17.377 184.297 1.00 16.43 365 LEU B N 1
ATOM 2884 C CA . LEU A 1 365 ? -31.231 17.167 185.457 1.00 16.43 365 LEU B CA 1
ATOM 2885 C C . LEU A 1 365 ? -31.384 15.739 186.004 1.00 16.43 365 LEU B C 1
ATOM 2886 O O . LEU A 1 365 ? -30.432 15.264 186.655 1.00 16.43 365 LEU B O 1
ATOM 2891 N N . GLY A 1 366 ? -32.532 15.093 185.766 1.00 18.05 366 GLY B N 1
ATOM 2892 C CA . GLY A 1 366 ? -32.761 13.657 186.030 1.00 18.05 366 GLY B CA 1
ATOM 2893 C C . GLY A 1 366 ? -31.776 12.767 185.285 1.00 18.05 366 GLY B C 1
ATOM 2894 O O . GLY A 1 366 ? -31.398 11.722 185.848 1.00 18.05 366 GLY B O 1
ATOM 2895 N N . ASN A 1 367 ? -31.378 13.161 184.069 1.00 18.86 367 ASN B N 1
ATOM 2896 C CA . ASN A 1 367 ? -30.414 12.426 183.202 1.00 18.86 367 ASN B CA 1
ATOM 2897 C C . ASN A 1 367 ? -28.974 12.808 183.568 1.00 18.86 367 ASN B C 1
ATOM 2898 O O . ASN A 1 367 ? -28.137 11.885 183.657 1.00 18.86 367 ASN B O 1
ATOM 2903 N N . VAL A 1 368 ? -28.698 14.104 183.764 1.00 19.37 368 VAL B N 1
ATOM 2904 C CA . VAL A 1 368 ? -27.340 14.669 184.046 1.00 19.37 368 VAL B CA 1
ATOM 2905 C C . VAL A 1 368 ? -26.805 14.083 185.363 1.00 19.37 368 VAL B C 1
ATOM 2906 O O . VAL A 1 368 ? -25.582 13.846 185.439 1.00 19.37 368 VAL B O 1
ATOM 2910 N N . ALA A 1 369 ? -27.679 13.864 186.351 1.00 19.01 369 ALA B N 1
ATOM 2911 C CA . ALA A 1 369 ? -27.355 13.262 187.670 1.00 19.01 369 ALA B CA 1
ATOM 2912 C C . ALA A 1 369 ? -26.820 11.831 187.499 1.00 19.01 369 ALA B C 1
ATOM 2913 O O . ALA A 1 369 ? -25.941 11.441 188.294 1.00 19.01 369 ALA B O 1
ATOM 2915 N N . ARG A 1 370 ? -27.325 11.088 186.507 1.00 21.25 370 ARG B N 1
ATOM 2916 C CA . ARG A 1 370 ? -26.995 9.653 186.263 1.00 21.25 370 ARG B CA 1
ATOM 2917 C C . ARG A 1 370 ? -25.728 9.505 185.404 1.00 21.25 370 ARG B C 1
ATOM 2918 O O . ARG A 1 370 ? -25.257 8.356 185.279 1.00 21.25 370 ARG B O 1
ATOM 2926 N N . VAL A 1 371 ? -25.197 10.594 184.834 1.00 24.56 371 VAL B N 1
ATOM 2927 C CA . VAL A 1 371 ? -23.951 10.582 184.005 1.00 24.56 371 VAL B CA 1
ATOM 2928 C C . VAL A 1 371 ? -22.760 10.304 184.932 1.00 24.56 371 VAL B C 1
ATOM 2929 O O . VAL A 1 371 ? -22.636 11.006 185.956 1.00 24.56 371 VAL B O 1
ATOM 2933 N N . SER A 1 372 ? -21.928 9.316 184.582 1.00 34.03 372 SER B N 1
ATOM 2934 C CA . SER A 1 372 ? -20.667 8.965 185.287 1.00 34.03 372 SER B CA 1
ATOM 2935 C C . SER A 1 372 ? -19.661 10.114 185.141 1.00 34.03 372 SER B C 1
ATOM 2936 O O . SER A 1 372 ? -19.664 10.768 184.077 1.00 34.03 372 SER B O 1
ATOM 2939 N N . ASP A 1 373 ? -18.819 10.324 186.158 1.00 39.88 373 ASP B N 1
ATOM 2940 C CA . ASP A 1 373 ? -17.871 11.471 186.256 1.00 39.88 373 ASP B CA 1
ATOM 2941 C C . ASP A 1 373 ? -16.513 11.069 185.661 1.00 39.88 373 ASP B C 1
ATOM 2942 O O . ASP A 1 373 ? -15.475 11.379 186.284 1.00 39.88 373 ASP B O 1
ATOM 2947 N N . SER A 1 374 ? -16.520 10.417 184.492 1.00 39.87 374 SER B N 1
ATOM 2948 C CA . SER A 1 374 ? -15.317 9.931 183.762 1.00 39.87 374 SER B CA 1
ATOM 2949 C C . SER A 1 374 ? -15.577 9.940 182.246 1.00 39.87 374 SER B C 1
ATOM 2950 O O . SER A 1 374 ? -15.163 8.978 181.567 1.00 39.87 374 SER B O 1
ATOM 2953 N N . ASP A 1 375 ? -16.234 10.994 181.747 1.00 39.40 375 ASP B N 1
ATOM 2954 C CA . ASP A 1 375 ? -16.586 11.195 180.313 1.00 39.40 375 ASP B CA 1
ATOM 2955 C C . ASP A 1 375 ? -16.300 12.651 179.920 1.00 39.40 375 ASP B C 1
ATOM 2956 O O . ASP A 1 375 ? -15.988 13.459 180.820 1.00 39.40 375 ASP B O 1
ATOM 2961 N N . ALA A 1 376 ? -16.401 12.962 178.622 1.00 33.09 376 ALA B N 1
ATOM 2962 C CA . ALA A 1 376 ? -16.168 14.302 178.035 1.00 33.09 376 ALA B CA 1
ATOM 2963 C C . ALA A 1 376 ? -17.220 15.288 178.558 1.00 33.09 376 ALA B C 1
ATOM 2964 O O . ALA A 1 376 ? -16.822 16.346 179.090 1.00 33.09 376 ALA B O 1
ATOM 2966 N N . ILE A 1 377 ? -18.506 14.947 178.409 1.00 31.04 377 ILE B N 1
ATOM 2967 C CA . ILE A 1 377 ? -19.670 15.744 178.900 1.00 31.04 377 ILE B CA 1
ATOM 2968 C C . ILE A 1 377 ? -20.164 15.111 180.206 1.00 31.04 377 ILE B C 1
ATOM 2969 O O . ILE A 1 377 ? -20.776 14.025 180.142 1.00 31.04 377 ILE B O 1
ATOM 2974 N N . ASN A 1 378 ? -19.888 15.764 181.342 1.00 30.76 378 ASN B N 1
ATOM 2975 C CA . ASN A 1 378 ? -20.307 15.342 182.706 1.00 30.76 378 ASN B CA 1
ATOM 2976 C C . ASN A 1 378 ? -20.874 16.559 183.453 1.00 30.76 378 ASN B C 1
ATOM 2977 O O . ASN A 1 378 ? -20.835 17.666 182.882 1.00 30.76 378 ASN B O 1
ATOM 2982 N N . LYS A 1 379 ? -21.363 16.353 184.683 1.00 30.12 379 LYS B N 1
ATOM 2983 C CA . LYS A 1 379 ? -22.059 17.373 185.524 1.00 30.12 379 LYS B CA 1
ATOM 2984 C C . LYS A 1 379 ? -21.210 18.644 185.699 1.00 30.12 379 LYS B C 1
ATOM 2985 O O . LYS A 1 379 ? -21.813 19.720 185.888 1.00 30.12 379 LYS B O 1
ATOM 2991 N N . TYR A 1 380 ? -19.876 18.528 185.660 1.00 30.00 380 TYR B N 1
ATOM 2992 C CA . TYR A 1 380 ? -18.919 19.648 185.875 1.00 30.00 380 TYR B CA 1
ATOM 2993 C C . TYR A 1 380 ? -18.736 20.475 184.593 1.00 30.00 380 TYR B C 1
ATOM 2994 O O . TYR A 1 380 ? -18.656 21.714 184.713 1.00 30.00 380 TYR B O 1
ATOM 3003 N N . THR A 1 381 ? -18.677 19.829 183.419 1.00 29.38 381 THR B N 1
ATOM 3004 C CA . THR A 1 381 ? -18.178 20.426 182.147 1.00 29.38 381 THR B CA 1
ATOM 3005 C C . THR A 1 381 ? -19.213 20.304 181.014 1.00 29.38 381 THR B C 1
ATOM 3006 O O . THR A 1 381 ? -18.777 20.136 179.856 1.00 29.38 381 THR B O 1
ATOM 3010 N N . PHE A 1 382 ? -20.517 20.415 181.307 1.00 26.78 382 PHE B N 1
ATOM 3011 C CA . PHE A 1 382 ? -21.614 20.313 180.301 1.00 26.78 382 PHE B CA 1
ATOM 3012 C C . PHE A 1 382 ? -22.015 21.710 179.804 1.00 26.78 382 PHE B C 1
ATOM 3013 O O . PHE A 1 382 ? -22.312 21.837 178.599 1.00 26.78 382 PHE B O 1
ATOM 3021 N N . THR A 1 383 ? -22.032 22.714 180.691 1.00 27.69 383 THR B N 1
ATOM 3022 C CA . THR A 1 383 ? -22.341 24.135 180.363 1.00 27.69 383 THR B CA 1
ATOM 3023 C C . THR A 1 383 ? -21.219 24.731 179.503 1.00 27.69 383 THR B C 1
ATOM 3024 O O . THR A 1 383 ? -21.546 25.390 178.497 1.00 27.69 383 THR B O 1
ATOM 3028 N N . GLU A 1 384 ? -19.958 24.494 179.877 1.00 30.55 384 GLU B N 1
ATOM 3029 C CA . GLU A 1 384 ? -18.752 25.120 179.262 1.00 30.55 384 GLU B CA 1
ATOM 3030 C C . GLU A 1 384 ? -18.622 24.686 177.794 1.00 30.55 384 GLU B C 1
ATOM 3031 O O . GLU A 1 384 ? -18.239 25.536 176.966 1.00 30.55 384 GLU B O 1
ATOM 3037 N N . LEU A 1 385 ? -18.929 23.419 177.490 1.00 27.93 385 LEU B N 1
ATOM 3038 C CA . LEU A 1 385 ? -18.885 22.845 176.114 1.00 27.93 385 LEU B CA 1
ATOM 3039 C C . LEU A 1 385 ? -20.057 23.373 175.273 1.00 27.93 385 LEU B C 1
ATOM 3040 O O . LEU A 1 385 ? -19.871 23.522 174.049 1.00 27.93 385 LEU B O 1
ATOM 3045 N N . SER A 1 386 ? -21.212 23.642 175.896 1.00 27.03 386 SER B N 1
ATOM 3046 C CA . SER A 1 386 ? -22.472 24.062 175.222 1.00 27.03 386 SER B CA 1
ATOM 3047 C C . SER A 1 386 ? -22.381 25.522 174.756 1.00 27.03 386 SER B C 1
ATOM 3048 O O . SER A 1 386 ? -22.673 25.772 173.567 1.00 27.03 386 SER B O 1
ATOM 3051 N N . VAL A 1 387 ? -22.003 26.442 175.652 1.00 28.44 387 VAL B N 1
ATOM 3052 C CA . VAL A 1 387 ? -22.027 27.920 175.413 1.00 28.44 387 VAL B CA 1
ATOM 3053 C C . VAL A 1 387 ? -21.006 28.267 174.320 1.00 28.44 387 VAL B C 1
ATOM 3054 O O . VAL A 1 387 ? -19.924 27.642 174.302 1.00 28.44 387 VAL B O 1
ATOM 3058 N N . GLN A 1 388 ? -21.351 29.218 173.443 1.00 31.34 388 GLN B N 1
ATOM 3059 C CA . GLN A 1 388 ? -20.479 29.721 172.346 1.00 31.34 388 GLN B CA 1
ATOM 3060 C C . GLN A 1 388 ? -20.546 31.258 172.316 1.00 31.34 388 GLN B C 1
ATOM 3061 O O . GLN A 1 388 ? -20.736 31.830 171.221 1.00 31.34 388 GLN B O 1
ATOM 3067 N N . GLY A 1 389 ? -20.385 31.885 173.487 1.00 32.40 389 GLY B N 1
ATOM 3068 C CA . GLY A 1 389 ? -20.283 33.345 173.671 1.00 32.40 389 GLY B CA 1
ATOM 3069 C C . GLY A 1 389 ? -19.119 33.704 174.579 1.00 32.40 389 GLY B C 1
ATOM 3070 O O . GLY A 1 389 ? -18.133 32.937 174.601 1.00 32.40 389 GLY B O 1
ATOM 3071 N N . ARG A 1 390 ? -19.221 34.828 175.296 1.00 32.86 390 ARG B N 1
ATOM 3072 C CA . ARG A 1 390 ? -18.228 35.281 176.309 1.00 32.86 390 ARG B CA 1
ATOM 3073 C C . ARG A 1 390 ? -18.962 35.978 177.454 1.00 32.86 390 ARG B C 1
ATOM 3074 O O . ARG A 1 390 ? -18.950 37.205 177.548 1.00 32.86 390 ARG B O 1
ATOM 3082 N N . PRO A 1 391 ? -19.636 35.218 178.350 1.00 28.54 391 PRO B N 1
ATOM 3083 C CA . PRO A 1 391 ? -20.228 35.788 179.559 1.00 28.54 391 PRO B CA 1
ATOM 3084 C C . PRO A 1 391 ? -19.173 36.015 180.653 1.00 28.54 391 PRO B C 1
ATOM 3085 O O . PRO A 1 391 ? -18.044 35.581 180.480 1.00 28.54 391 PRO B O 1
ATOM 3089 N N . VAL A 1 392 ? -19.562 36.683 181.743 1.00 25.99 392 VAL B N 1
ATOM 3090 C CA . VAL A 1 392 ? -18.705 36.921 182.946 1.00 25.99 392 VAL B CA 1
ATOM 3091 C C . VAL A 1 392 ? -18.426 35.571 183.619 1.00 25.99 392 VAL B C 1
ATOM 3092 O O . VAL A 1 392 ? -17.254 35.310 183.957 1.00 25.99 392 VAL B O 1
ATOM 3096 N N . MET A 1 393 ? -19.469 34.752 183.799 1.00 25.10 393 MET B N 1
ATOM 3097 C CA . MET A 1 393 ? -19.408 33.436 184.490 1.00 25.10 393 MET B CA 1
ATOM 3098 C C . MET A 1 393 ? -20.601 32.576 184.052 1.00 25.10 393 MET B C 1
ATOM 3099 O O . MET A 1 393 ? -21.703 33.139 183.884 1.00 25.10 393 MET B O 1
ATOM 3104 N N . ASN A 1 394 ? -20.386 31.266 183.880 1.00 24.01 394 ASN B N 1
ATOM 3105 C CA . ASN A 1 394 ? -21.443 30.279 183.521 1.00 24.01 394 ASN B CA 1
ATOM 3106 C C . ASN A 1 394 ? -22.325 30.041 184.754 1.00 24.01 394 ASN B C 1
ATOM 3107 O O . ASN A 1 394 ? -22.127 29.019 185.442 1.00 24.01 394 ASN B O 1
ATOM 3112 N N . ARG A 1 395 ? -23.254 30.969 185.016 1.00 21.70 395 ARG B N 1
ATOM 3113 C CA . ARG A 1 395 ? -24.176 30.964 186.186 1.00 21.70 395 ARG B CA 1
ATOM 3114 C C . ARG A 1 395 ? -25.562 31.462 185.757 1.00 21.70 395 ARG B C 1
ATOM 3115 O O . ARG A 1 395 ? -25.676 32.019 184.643 1.00 21.70 395 ARG B O 1
ATOM 3123 N N . GLY A 1 396 ? -26.565 31.273 186.621 1.00 19.88 396 GLY B N 1
ATOM 3124 C CA . GLY A 1 396 ? -27.916 31.855 186.492 1.00 19.88 396 GLY B CA 1
ATOM 3125 C C . GLY A 1 396 ? -28.679 31.305 185.297 1.00 19.88 396 GLY B C 1
ATOM 3126 O O . GLY A 1 396 ? -28.956 30.089 185.284 1.00 19.88 396 GLY B O 1
ATOM 3127 N N . ILE A 1 397 ? -29.004 32.172 184.328 1.00 18.26 397 ILE B N 1
ATOM 3128 C CA . ILE A 1 397 ? -29.896 31.863 183.169 1.00 18.26 397 ILE B CA 1
ATOM 3129 C C . ILE A 1 397 ? -29.175 30.956 182.161 1.00 18.26 397 ILE B C 1
ATOM 3130 O O . ILE A 1 397 ? -29.870 30.137 181.525 1.00 18.26 397 ILE B O 1
ATOM 3135 N N . ILE A 1 398 ? -27.854 31.110 182.001 1.00 19.30 398 ILE B N 1
ATOM 3136 C CA . ILE A 1 398 ? -27.021 30.348 181.017 1.00 19.30 398 ILE B CA 1
ATOM 3137 C C . ILE A 1 398 ? -27.127 28.846 181.321 1.00 19.30 398 ILE B C 1
ATOM 3138 O O . ILE A 1 398 ? -27.214 28.064 180.355 1.00 19.30 398 ILE B O 1
ATOM 3143 N N . VAL A 1 399 ? -27.132 28.467 182.604 1.00 19.94 399 VAL B N 1
ATOM 3144 C CA . VAL A 1 399 ? -27.264 27.052 183.076 1.00 19.94 399 VAL B CA 1
ATOM 3145 C C . VAL A 1 399 ? -28.662 26.529 182.709 1.00 19.94 399 VAL B C 1
ATOM 3146 O O . VAL A 1 399 ? -28.748 25.381 182.231 1.00 19.94 399 VAL B O 1
ATOM 3150 N N . ASP A 1 400 ? -29.705 27.336 182.936 1.00 19.40 400 ASP B N 1
ATOM 3151 C CA . ASP A 1 400 ? -31.131 26.955 182.726 1.00 19.40 400 ASP B CA 1
ATOM 3152 C C . ASP A 1 400 ? -31.424 26.814 181.226 1.00 19.40 400 ASP B C 1
ATOM 3153 O O . ASP A 1 400 ? -32.047 25.802 180.854 1.00 19.40 400 ASP B O 1
ATOM 3158 N N . LEU A 1 401 ? -30.999 27.779 180.403 1.00 18.43 401 LEU B N 1
ATOM 3159 C CA . LEU A 1 401 ? -31.255 27.788 178.932 1.00 18.43 401 LEU B CA 1
ATOM 3160 C C . LEU A 1 401 ? -30.456 26.673 178.238 1.00 18.43 401 LEU B C 1
ATOM 3161 O O . LEU A 1 401 ? -30.910 26.228 177.166 1.00 18.43 401 LEU B O 1
ATOM 3166 N N . THR A 1 402 ? -29.323 26.242 178.807 1.00 18.75 402 THR B N 1
ATOM 3167 C CA . THR A 1 402 ? -28.522 25.084 178.319 1.00 18.75 402 THR B CA 1
ATOM 3168 C C . THR A 1 402 ? -29.341 23.793 178.466 1.00 18.75 402 THR B C 1
ATOM 3169 O O . THR A 1 402 ? -29.272 22.953 177.548 1.00 18.75 402 THR B O 1
ATOM 3173 N N . LEU A 1 403 ? -30.079 23.644 179.573 1.00 17.25 403 LEU B N 1
ATOM 3174 C CA . LEU A 1 403 ? -30.911 22.444 179.877 1.00 17.25 403 LEU B CA 1
ATOM 3175 C C . LEU A 1 403 ? -32.161 22.414 178.981 1.00 17.25 403 LEU B C 1
ATOM 3176 O O . LEU A 1 403 ? -32.612 21.294 178.666 1.00 17.25 403 LEU B O 1
ATOM 3181 N N . VAL A 1 404 ? -32.700 23.578 178.598 1.00 17.37 404 VAL B N 1
ATOM 3182 C CA . VAL A 1 404 ? -33.878 23.700 177.683 1.00 17.37 404 VAL B CA 1
ATOM 3183 C C . VAL A 1 404 ? -33.459 23.265 176.272 1.00 17.37 404 VAL B C 1
ATOM 3184 O O . VAL A 1 404 ? -34.273 22.594 175.604 1.00 17.37 404 VAL B O 1
ATOM 3188 N N . ALA A 1 405 ? -32.250 23.638 175.836 1.00 19.05 405 ALA B N 1
ATOM 3189 C CA . ALA A 1 405 ? -31.650 23.256 174.533 1.00 19.05 405 ALA B CA 1
ATOM 3190 C C . ALA A 1 405 ? -31.467 21.735 174.465 1.00 19.05 405 ALA B C 1
ATOM 3191 O O . ALA A 1 405 ? -31.807 21.148 173.419 1.00 19.05 405 ALA B O 1
ATOM 3193 N N . MET A 1 406 ? -30.949 21.128 175.541 1.00 20.18 406 MET B N 1
ATOM 3194 C CA . MET A 1 406 ? -30.730 19.660 175.674 1.00 20.18 406 MET B CA 1
ATOM 3195 C C . MET A 1 406 ? -32.075 18.919 175.642 1.00 20.18 406 MET B C 1
ATOM 3196 O O . MET A 1 406 ? -32.106 17.798 175.095 1.00 20.18 406 MET B O 1
ATOM 3201 N N . ARG A 1 407 ? -33.134 19.514 176.207 1.00 17.97 407 ARG B N 1
ATOM 3202 C CA . ARG A 1 407 ? -34.504 18.927 176.231 1.00 17.97 407 ARG B CA 1
ATOM 3203 C C . ARG A 1 407 ? -35.086 18.946 174.812 1.00 17.97 407 ARG B C 1
ATOM 3204 O O . ARG A 1 407 ? -35.274 17.857 174.249 1.00 17.97 407 ARG B O 1
ATOM 3212 N N . THR A 1 408 ? -35.334 20.136 174.256 1.00 19.44 408 THR B N 1
ATOM 3213 C CA . THR A 1 408 ? -36.045 20.345 172.963 1.00 19.44 408 THR B CA 1
ATOM 3214 C C . THR A 1 408 ? -35.188 19.837 171.796 1.00 19.44 408 THR B C 1
ATOM 3215 O O . THR A 1 408 ? -35.770 19.262 170.854 1.00 19.44 408 THR B O 1
ATOM 3219 N N . GLY A 1 409 ? -33.868 20.048 171.855 1.00 21.84 409 GLY B N 1
ATOM 3220 C CA . GLY A 1 409 ? -32.908 19.668 170.800 1.00 21.84 409 GLY B CA 1
ATOM 3221 C C . GLY A 1 409 ? -32.862 20.704 169.687 1.00 21.84 409 GLY B C 1
ATOM 3222 O O . GLY A 1 409 ? -32.815 20.295 168.509 1.00 21.84 409 GLY B O 1
ATOM 3223 N N . ARG A 1 410 ? -32.877 21.992 170.053 1.00 25.73 410 ARG B N 1
ATOM 3224 C CA . ARG A 1 410 ? -32.816 23.155 169.124 1.00 25.73 410 ARG B CA 1
ATOM 3225 C C . ARG A 1 410 ? -31.832 24.193 169.672 1.00 25.73 410 ARG B C 1
ATOM 3226 O O . ARG A 1 410 ? -31.645 24.244 170.906 1.00 25.73 410 ARG B O 1
ATOM 3234 N N . GLU A 1 411 ? -31.238 24.993 168.781 1.00 28.51 411 GLU B N 1
ATOM 3235 C CA . GLU A 1 411 ? -30.228 26.036 169.113 1.00 28.51 411 GLU B CA 1
ATOM 3236 C C . GLU A 1 411 ? -30.955 27.297 169.610 1.00 28.51 411 GLU B C 1
ATOM 3237 O O . GLU A 1 411 ? -31.640 27.942 168.792 1.00 28.51 411 GLU B O 1
ATOM 3243 N N . ILE A 1 412 ? -30.812 27.613 170.902 1.00 24.61 412 ILE B N 1
ATOM 3244 C CA . ILE A 1 412 ? -31.369 28.837 171.554 1.00 24.61 412 ILE B CA 1
ATOM 3245 C C . ILE A 1 412 ? -30.320 29.950 171.444 1.00 24.61 412 ILE B C 1
ATOM 3246 O O . ILE A 1 412 ? -29.121 29.647 171.616 1.00 24.61 412 ILE B O 1
ATOM 3251 N N . SER A 1 413 ? -30.764 31.183 171.175 1.00 25.88 413 SER B N 1
ATOM 3252 C CA . SER A 1 413 ? -29.906 32.376 170.938 1.00 25.88 413 SER B CA 1
ATOM 3253 C C . SER A 1 413 ? -30.505 33.608 171.629 1.00 25.88 413 SER B C 1
ATOM 3254 O O . SER A 1 413 ? -31.692 33.903 171.379 1.00 25.88 413 SER B O 1
ATOM 3257 N N . LEU A 1 414 ? -29.709 34.290 172.463 1.00 24.25 414 LEU B N 1
ATOM 3258 C CA . LEU A 1 414 ? -30.024 35.617 173.062 1.00 24.25 414 LEU B CA 1
ATOM 3259 C C . LEU A 1 414 ? -29.121 36.674 172.427 1.00 24.25 414 LEU B C 1
ATOM 3260 O O . LEU A 1 414 ? -28.026 36.353 171.966 1.00 24.25 414 LEU B O 1
ATOM 3265 N N . PRO A 1 415 ? -29.543 37.960 172.385 1.00 23.03 415 PRO B N 1
ATOM 3266 C CA . PRO A 1 415 ? -28.725 39.024 171.797 1.00 23.03 415 PRO B CA 1
ATOM 3267 C C . PRO A 1 415 ? -27.493 39.400 172.636 1.00 23.03 415 PRO B C 1
ATOM 3268 O O . PRO A 1 415 ? -26.476 39.712 172.041 1.00 23.03 415 PRO B O 1
ATOM 3272 N N . TYR A 1 416 ? -27.611 39.364 173.971 1.00 21.48 416 TYR B N 1
ATOM 3273 C CA . TYR A 1 416 ? -26.534 39.705 174.941 1.00 21.48 416 TYR B CA 1
ATOM 3274 C C . TYR A 1 416 ? -26.281 38.521 175.875 1.00 21.48 416 TYR B C 1
ATOM 3275 O O . TYR A 1 416 ? -27.230 37.904 176.353 1.00 21.48 416 TYR B O 1
ATOM 3284 N N . PRO A 1 417 ? -25.002 38.173 176.169 1.00 21.97 417 PRO B N 1
ATOM 3285 C CA . PRO A 1 417 ? -24.688 37.073 177.082 1.00 21.97 417 PRO B CA 1
ATOM 3286 C C . PRO A 1 417 ? -24.859 37.499 178.551 1.00 21.97 417 PRO B C 1
ATOM 3287 O O . PRO A 1 417 ? -23.869 37.740 179.222 1.00 21.97 417 PRO B O 1
ATOM 3291 N N . VAL A 1 418 ? -26.114 37.584 179.004 1.00 20.70 418 VAL B N 1
ATOM 3292 C CA . VAL A 1 418 ? -26.496 37.985 180.394 1.00 20.70 418 VAL B CA 1
ATOM 3293 C C . VAL A 1 418 ? -26.391 36.750 181.302 1.00 20.70 418 VAL B C 1
ATOM 3294 O O . VAL A 1 418 ? -26.838 35.666 180.878 1.00 20.70 418 VAL B O 1
ATOM 3298 N N . SER A 1 419 ? -25.804 36.922 182.491 1.00 21.66 419 SER B N 1
ATOM 3299 C CA . SER A 1 419 ? -25.620 35.871 183.531 1.00 21.66 419 SER B CA 1
ATOM 3300 C C . SER A 1 419 ? -26.263 36.343 184.842 1.00 21.66 419 SER B C 1
ATOM 3301 O O . SER A 1 419 ? -25.519 36.709 185.776 1.00 21.66 419 SER B O 1
ATOM 3304 N N . CYS A 1 420 ? -27.600 36.337 184.887 1.00 20.84 420 CYS B N 1
ATOM 3305 C CA . CYS A 1 420 ? -28.430 36.848 186.012 1.00 20.84 420 CYS B CA 1
ATOM 3306 C C . CYS A 1 420 ? -29.666 35.959 186.198 1.00 20.84 420 CYS B C 1
ATOM 3307 O O . CYS A 1 420 ? -30.387 35.742 185.203 1.00 20.84 420 CYS B O 1
ATOM 3310 N N . GLY A 1 421 ? -29.889 35.471 187.423 1.00 18.48 421 GLY B N 1
ATOM 3311 C CA . GLY A 1 421 ? -31.040 34.627 187.802 1.00 18.48 421 GLY B CA 1
ATOM 3312 C C . GLY A 1 421 ? -30.648 33.510 188.756 1.00 18.48 421 GLY B C 1
ATOM 3313 O O . GLY A 1 421 ? -29.510 33.534 189.266 1.00 18.48 421 GLY B O 1
ATOM 3314 N N . LEU A 1 422 ? -31.563 32.563 188.984 1.00 19.24 422 LEU B N 1
ATOM 3315 C CA . LEU A 1 422 ? -31.393 31.435 189.941 1.00 19.24 422 LEU B CA 1
ATOM 3316 C C . LEU A 1 422 ? -30.440 30.395 189.340 1.00 19.24 422 LEU B C 1
ATOM 3317 O O . LEU A 1 422 ? -30.596 30.073 188.143 1.00 19.24 422 LEU B O 1
ATOM 3322 N N . THR A 1 423 ? -29.499 29.898 190.152 1.00 22.89 423 THR B N 1
ATOM 3323 C CA . THR A 1 423 ? -28.633 28.721 189.857 1.00 22.89 423 THR B CA 1
ATOM 3324 C C . THR A 1 423 ? -29.177 27.528 190.654 1.00 22.89 423 THR B C 1
ATOM 3325 O O . THR A 1 423 ? -29.252 27.631 191.897 1.00 22.89 423 THR B O 1
ATOM 3329 N N . ARG A 1 424 ? -29.573 26.458 189.956 1.00 21.86 424 ARG B N 1
ATOM 3330 C CA . ARG A 1 424 ? -30.249 25.259 190.528 1.00 21.86 424 ARG B CA 1
ATOM 3331 C C . ARG A 1 424 ? -29.217 24.182 190.880 1.00 21.86 424 ARG B C 1
ATOM 3332 O O . ARG A 1 424 ? -29.432 23.474 191.886 1.00 21.86 424 ARG B O 1
ATOM 3340 N N . THR A 1 425 ? -28.143 24.063 190.091 1.00 31.22 425 THR B N 1
ATOM 3341 C CA . THR A 1 425 ? -27.142 22.963 190.157 1.00 31.22 425 THR B CA 1
ATOM 3342 C C . THR A 1 425 ? -26.160 23.230 191.309 1.00 31.22 425 THR B C 1
ATOM 3343 O O . THR A 1 425 ? -24.967 23.469 191.026 1.00 31.22 425 THR B O 1
ATOM 3347 N N . ASP A 1 426 ? -26.653 23.184 192.553 1.00 32.35 426 ASP B N 1
ATOM 3348 C CA . ASP A 1 426 ? -25.874 23.388 193.805 1.00 32.35 426 ASP B CA 1
ATOM 3349 C C . ASP A 1 426 ? -25.857 22.082 194.610 1.00 32.35 426 ASP B C 1
ATOM 3350 O O . ASP A 1 426 ? -24.756 21.664 195.023 1.00 32.35 426 ASP B O 1
ATOM 3355 N N . ALA A 1 427 ? -27.031 21.476 194.829 1.00 31.63 427 ALA B N 1
ATOM 3356 C CA . ALA A 1 427 ? -27.208 20.150 195.471 1.00 31.63 427 ALA B CA 1
ATOM 3357 C C . ALA A 1 427 ? -26.530 19.057 194.631 1.00 31.63 427 ALA B C 1
ATOM 3358 O O . ALA A 1 427 ? -26.034 18.084 195.232 1.00 31.63 427 ALA B O 1
ATOM 3360 N N . LEU A 1 428 ? -26.516 19.211 193.301 1.00 32.53 428 LEU B N 1
ATOM 3361 C CA . LEU A 1 428 ? -25.895 18.256 192.342 1.00 32.53 428 LEU B CA 1
ATOM 3362 C C . LEU A 1 428 ? -24.368 18.291 192.485 1.00 32.53 428 LEU B C 1
ATOM 3363 O O . LEU A 1 428 ? -23.773 17.207 192.651 1.00 32.53 428 LEU B O 1
ATOM 3368 N N . LEU A 1 429 ? -23.764 19.485 192.426 1.00 35.68 429 LEU B N 1
ATOM 3369 C CA . LEU A 1 429 ? -22.287 19.683 192.433 1.00 35.68 429 LEU B CA 1
ATOM 3370 C C . LEU A 1 429 ? -21.758 19.629 193.874 1.00 35.68 429 LEU B C 1
ATOM 3371 O O . LEU A 1 429 ? -21.330 20.680 194.397 1.00 35.68 429 LEU B O 1
ATOM 3376 N N . GLN A 1 430 ? -21.789 18.436 194.479 1.00 38.74 430 GLN B N 1
ATOM 3377 C CA . GLN A 1 430 ? -21.156 18.111 195.789 1.00 38.74 430 GLN B CA 1
ATOM 3378 C C . GLN A 1 430 ? -21.235 16.595 196.015 1.00 38.74 430 GLN B C 1
ATOM 3379 O O . GLN A 1 430 ? -22.345 16.038 195.900 1.00 38.74 430 GLN B O 1
ATOM 3385 N N . GLY A 1 431 ? -20.094 15.956 196.304 1.00 42.29 431 GLY B N 1
ATOM 3386 C CA . GLY A 1 431 ? -19.985 14.504 196.552 1.00 42.29 431 GLY B CA 1
ATOM 3387 C C . GLY A 1 431 ? -20.280 14.164 198.004 1.00 42.29 431 GLY B C 1
ATOM 3388 O O . GLY A 1 431 ? -19.356 13.694 198.698 1.00 42.29 431 GLY B O 1
ATOM 3389 N N . THR A 1 432 ? -21.523 14.396 198.440 1.00 40.39 432 THR B N 1
ATOM 3390 C CA . THR A 1 432 ? -22.007 14.191 199.832 1.00 40.39 432 THR B CA 1
ATOM 3391 C C . THR A 1 432 ? -23.465 13.712 199.807 1.00 40.39 432 THR B C 1
ATOM 3392 O O . THR A 1 432 ? -24.256 14.275 199.022 1.00 40.39 432 THR B O 1
ATOM 3396 N N . GLU A 1 433 ? -23.796 12.715 200.634 1.00 37.47 433 GLU B N 1
ATOM 3397 C CA . GLU A 1 433 ? -25.190 12.250 200.872 1.00 37.47 433 GLU B CA 1
ATOM 3398 C C . GLU A 1 433 ? -25.946 13.361 201.617 1.00 37.47 433 GLU B C 1
ATOM 3399 O O . GLU A 1 433 ? -25.367 13.933 202.565 1.00 37.47 433 GLU B O 1
ATOM 3405 N N . ILE A 1 434 ? -27.177 13.659 201.188 1.00 32.07 434 ILE B N 1
ATOM 3406 C CA . ILE A 1 434 ? -28.026 14.761 201.737 1.00 32.07 434 ILE B CA 1
ATOM 3407 C C . ILE A 1 434 ? -29.031 14.150 202.721 1.00 32.07 434 ILE B C 1
ATOM 3408 O O . ILE A 1 434 ? -29.634 13.110 202.386 1.00 32.07 434 ILE B O 1
ATOM 3413 N N . HIS A 1 435 ? -29.198 14.791 203.884 1.00 34.07 435 HIS B N 1
ATOM 3414 C CA . HIS A 1 435 ? -30.017 14.319 205.033 1.00 34.07 435 HIS B CA 1
ATOM 3415 C C . HIS A 1 435 ? -31.383 15.017 205.015 1.00 34.07 435 HIS B C 1
ATOM 3416 O O . HIS A 1 435 ? -31.503 16.098 205.627 1.00 34.07 435 HIS B O 1
ATOM 3423 N N . VAL A 1 436 ? -32.364 14.419 204.329 1.00 30.52 436 VAL B N 1
ATOM 3424 C CA . VAL A 1 436 ? -33.770 14.922 204.234 1.00 30.52 436 VAL B CA 1
ATOM 3425 C C . VAL A 1 436 ? -34.489 14.572 205.535 1.00 30.52 436 VAL B C 1
ATOM 3426 O O . VAL A 1 436 ? -34.615 13.393 205.860 1.00 30.52 436 VAL B O 1
ATOM 3430 N N . PRO A 1 437 ? -34.990 15.562 206.316 1.00 33.03 437 PRO B N 1
ATOM 3431 C CA . PRO A 1 437 ? -35.759 15.273 207.528 1.00 33.03 437 PRO B CA 1
ATOM 3432 C C . PRO A 1 437 ? -37.202 14.875 207.180 1.00 33.03 437 PRO B C 1
ATOM 3433 O O . PRO A 1 437 ? -37.815 15.564 206.383 1.00 33.03 437 PRO B O 1
ATOM 3437 N N . VAL A 1 438 ? -37.697 13.785 207.776 1.00 36.23 438 VAL B N 1
ATOM 3438 C CA . VAL A 1 438 ? -39.021 13.164 207.458 1.00 36.23 438 VAL B CA 1
ATOM 3439 C C . VAL A 1 438 ? -39.754 12.823 208.762 1.00 36.23 438 VAL B C 1
ATOM 3440 O O . VAL A 1 438 ? -39.096 12.786 209.822 1.00 36.23 438 VAL B O 1
ATOM 3444 N N . VAL A 1 439 ? -41.068 12.587 208.672 1.00 40.50 439 VAL B N 1
ATOM 3445 C CA . VAL A 1 439 ? -41.951 12.144 209.796 1.00 40.50 439 VAL B CA 1
ATOM 3446 C C . VAL A 1 439 ? -42.484 10.741 209.464 1.00 40.50 439 VAL B C 1
ATOM 3447 O O . VAL A 1 439 ? -42.864 10.515 208.296 1.00 40.50 439 VAL B O 1
ATOM 3451 N N . VAL A 1 440 ? -42.518 9.849 210.462 1.00 45.03 440 VAL B N 1
ATOM 3452 C CA . VAL A 1 440 ? -42.950 8.425 210.325 1.00 45.03 440 VAL B CA 1
ATOM 3453 C C . VAL A 1 440 ? -44.470 8.363 210.542 1.00 45.03 440 VAL B C 1
ATOM 3454 O O . VAL A 1 440 ? -44.923 8.803 211.617 1.00 45.03 440 VAL B O 1
ATOM 3458 N N . LYS A 1 441 ? -45.211 7.834 209.560 1.00 45.88 441 LYS B N 1
ATOM 3459 C CA . LYS A 1 441 ? -46.698 7.710 209.582 1.00 45.88 441 LYS B CA 1
ATOM 3460 C C . LYS A 1 441 ? -47.103 6.257 209.873 1.00 45.88 441 LYS B C 1
ATOM 3461 O O . LYS A 1 441 ? -48.050 6.072 210.662 1.00 45.88 441 LYS B O 1
ATOM 3467 N N . ASP A 1 442 ? -46.433 5.275 209.255 1.00 49.97 442 ASP B N 1
ATOM 3468 C CA . ASP A 1 442 ? -46.641 3.818 209.498 1.00 49.97 442 ASP B CA 1
ATOM 3469 C C . ASP A 1 442 ? -45.370 3.229 210.125 1.00 49.97 442 ASP B C 1
ATOM 3470 O O . ASP A 1 442 ? -44.271 3.737 209.832 1.00 49.97 442 ASP B O 1
ATOM 3475 N N . ILE A 1 443 ? -45.530 2.176 210.935 1.00 48.98 443 ILE B N 1
ATOM 3476 C CA . ILE A 1 443 ? -44.445 1.523 211.737 1.00 48.98 443 ILE B CA 1
ATOM 3477 C C . ILE A 1 443 ? -43.435 0.821 210.814 1.00 48.98 443 ILE B C 1
ATOM 3478 O O . ILE A 1 443 ? -42.268 0.692 211.232 1.00 48.98 443 ILE B O 1
ATOM 3483 N N . ASP A 1 444 ? -43.852 0.401 209.609 1.00 48.79 444 ASP B N 1
ATOM 3484 C CA . ASP A 1 444 ? -43.031 -0.403 208.655 1.00 48.79 444 ASP B CA 1
ATOM 3485 C C . ASP A 1 444 ? -42.263 0.510 207.680 1.00 48.79 444 ASP B C 1
ATOM 3486 O O . ASP A 1 444 ? -41.977 0.051 206.554 1.00 48.79 444 ASP B O 1
ATOM 3491 N N . MET A 1 445 ? -41.905 1.732 208.098 1.00 45.61 445 MET B N 1
ATOM 3492 C CA . MET A 1 445 ? -41.235 2.756 207.246 1.00 45.61 445 MET B CA 1
ATOM 3493 C C . MET A 1 445 ? -39.789 2.357 206.946 1.00 45.61 445 MET B C 1
ATOM 3494 O O . MET A 1 445 ? -39.366 2.470 205.796 1.00 45.61 445 MET B O 1
ATOM 3499 N N . PRO A 1 446 ? -38.974 1.896 207.932 1.00 44.47 446 PRO B N 1
ATOM 3500 C CA . PRO A 1 446 ? -37.568 1.551 207.678 1.00 44.47 446 PRO B CA 1
ATOM 3501 C C . PRO A 1 446 ? -37.304 0.485 206.596 1.00 44.47 446 PRO B C 1
ATOM 3502 O O . PRO A 1 446 ? -36.206 0.472 206.069 1.00 44.47 446 PRO B O 1
ATOM 3506 N N . GLN A 1 447 ? -38.288 -0.376 206.305 1.00 40.48 447 GLN B N 1
ATOM 3507 C CA . GLN A 1 447 ? -38.212 -1.429 205.252 1.00 40.48 447 GLN B CA 1
ATOM 3508 C C . GLN A 1 447 ? -38.118 -0.788 203.859 1.00 40.48 447 GLN B C 1
ATOM 3509 O O . GLN A 1 447 ? -37.347 -1.312 203.032 1.00 40.48 447 GLN B O 1
ATOM 3515 N N . TYR A 1 448 ? -38.875 0.288 203.609 1.00 36.67 448 TYR B N 1
ATOM 3516 C CA . TYR A 1 448 ? -38.989 0.960 202.286 1.00 36.67 448 TYR B CA 1
ATOM 3517 C C . TYR A 1 448 ? -37.860 1.985 202.115 1.00 36.67 448 TYR B C 1
ATOM 3518 O O . TYR A 1 448 ? -37.032 1.809 201.198 1.00 36.67 448 TYR B O 1
ATOM 3527 N N . TYR A 1 449 ? -37.832 3.015 202.966 1.00 35.56 449 TYR B N 1
ATOM 3528 C CA . TYR A 1 449 ? -36.875 4.154 202.901 1.00 35.56 449 TYR B CA 1
ATOM 3529 C C . TYR A 1 449 ? -35.572 3.789 203.622 1.00 35.56 449 TYR B C 1
ATOM 3530 O O . TYR A 1 449 ? -35.615 3.021 204.602 1.00 35.56 449 TYR B O 1
ATOM 3539 N N . ASN A 1 450 ? -34.451 4.343 203.144 1.00 33.57 450 ASN B N 1
ATOM 3540 C CA . ASN A 1 450 ? -33.094 4.168 203.731 1.00 33.57 450 ASN B CA 1
ATOM 3541 C C . ASN A 1 450 ? -32.982 5.091 204.954 1.00 33.57 450 ASN B C 1
ATOM 3542 O O . ASN A 1 450 ? -32.348 6.161 204.842 1.00 33.57 450 ASN B O 1
ATOM 3547 N N . ALA A 1 451 ? -33.593 4.685 206.072 1.00 40.43 451 ALA B N 1
ATOM 3548 C CA . ALA A 1 451 ? -33.681 5.455 207.338 1.00 40.43 451 ALA B CA 1
ATOM 3549 C C . ALA A 1 451 ? -32.454 5.173 208.214 1.00 40.43 451 ALA B C 1
ATOM 3550 O O . ALA A 1 451 ? -31.840 4.099 208.052 1.00 40.43 451 ALA B O 1
ATOM 3552 N N . ILE A 1 452 ? -32.123 6.111 209.108 1.00 44.99 452 ILE B N 1
ATOM 3553 C CA . ILE A 1 452 ? -30.993 6.006 210.081 1.00 44.99 452 ILE B CA 1
ATOM 3554 C C . ILE A 1 452 ? -31.391 5.012 211.178 1.00 44.99 452 ILE B C 1
ATOM 3555 O O . ILE A 1 452 ? -30.640 4.036 211.391 1.00 44.99 452 ILE B O 1
ATOM 3560 N N . ASP A 1 453 ? -32.526 5.258 211.844 1.00 53.07 453 ASP B N 1
ATOM 3561 C CA . ASP A 1 453 ? -33.081 4.401 212.929 1.00 53.07 453 ASP B CA 1
ATOM 3562 C C . ASP A 1 453 ? -33.929 3.292 212.291 1.00 53.07 453 ASP B C 1
ATOM 3563 O O . ASP A 1 453 ? -34.944 3.627 211.647 1.00 53.07 453 ASP B O 1
ATOM 3568 N N . LYS A 1 454 ? -33.524 2.026 212.465 1.00 55.83 454 LYS B N 1
ATOM 3569 C CA . LYS A 1 454 ? -34.161 0.835 211.832 1.00 55.83 454 LYS B CA 1
ATOM 3570 C C . LYS A 1 454 ? -35.436 0.430 212.588 1.00 55.83 454 LYS B C 1
ATOM 3571 O O . LYS A 1 454 ? -36.234 -0.327 211.997 1.00 55.83 454 LYS B O 1
ATOM 3577 N N . ASP A 1 455 ? -35.608 0.883 213.836 1.00 60.24 455 ASP B N 1
ATOM 3578 C CA . ASP A 1 455 ? -36.845 0.694 214.646 1.00 60.24 455 ASP B CA 1
ATOM 3579 C C . ASP A 1 455 ? -37.420 2.075 214.982 1.00 60.24 455 ASP B C 1
ATOM 3580 O O . ASP A 1 455 ? -36.667 2.913 215.523 1.00 60.24 455 ASP B O 1
ATOM 3585 N N . VAL A 1 456 ? -38.695 2.302 214.651 1.00 54.22 456 VAL B N 1
ATOM 3586 C CA . VAL A 1 456 ? -39.397 3.619 214.774 1.00 54.22 456 VAL B CA 1
ATOM 3587 C C . VAL A 1 456 ? -40.809 3.398 215.330 1.00 54.22 456 VAL B C 1
ATOM 3588 O O . VAL A 1 456 ? -41.253 2.231 215.400 1.00 54.22 456 VAL B O 1
ATOM 3592 N N . ILE A 1 457 ? -41.477 4.495 215.706 1.00 54.94 457 ILE B N 1
ATOM 3593 C CA . ILE A 1 457 ? -42.886 4.539 216.207 1.00 54.94 457 ILE B CA 1
ATOM 3594 C C . ILE A 1 457 ? -43.607 5.689 215.489 1.00 54.94 457 ILE B C 1
ATOM 3595 O O . ILE A 1 457 ? -42.955 6.723 215.236 1.00 54.94 457 ILE B O 1
ATOM 3600 N N . GLU A 1 458 ? -44.892 5.495 215.160 1.00 53.91 458 GLU B N 1
ATOM 3601 C CA . GLU A 1 458 ? -45.770 6.500 214.496 1.00 53.91 458 GLU B CA 1
ATOM 3602 C C . GLU A 1 458 ? -45.760 7.802 215.309 1.00 53.91 458 GLU B C 1
ATOM 3603 O O . GLU A 1 458 ? -46.253 7.780 216.455 1.00 53.91 458 GLU B O 1
ATOM 3609 N N . GLY A 1 459 ? -45.210 8.879 214.734 1.00 50.72 459 GLY B N 1
ATOM 3610 C CA . GLY A 1 459 ? -45.100 10.213 215.361 1.00 50.72 459 GLY B CA 1
ATOM 3611 C C . GLY A 1 459 ? -43.659 10.684 215.488 1.00 50.72 459 GLY B C 1
ATOM 3612 O O . GLY A 1 459 ? -43.460 11.913 215.576 1.00 50.72 459 GLY B O 1
ATOM 3613 N N . GLN A 1 460 ? -42.691 9.756 215.506 1.00 50.65 460 GLN B N 1
ATOM 3614 C CA . GLN A 1 460 ? -41.235 10.049 215.633 1.00 50.65 460 GLN B CA 1
ATOM 3615 C C . GLN A 1 460 ? -40.758 10.819 214.394 1.00 50.65 460 GLN B C 1
ATOM 3616 O O . GLN A 1 460 ? -41.264 10.535 213.292 1.00 50.65 460 GLN B O 1
ATOM 3622 N N . GLU A 1 461 ? -39.826 11.761 214.589 1.00 46.84 461 GLU B N 1
ATOM 3623 C CA . GLU A 1 461 ? -39.135 12.522 213.511 1.00 46.84 461 GLU B CA 1
ATOM 3624 C C . GLU A 1 461 ? -37.732 11.933 213.316 1.00 46.84 461 GLU B C 1
ATOM 3625 O O . GLU A 1 461 ? -36.887 12.117 214.218 1.00 46.84 461 GLU B O 1
ATOM 3631 N N . THR A 1 462 ? -37.508 11.247 212.190 1.00 41.61 462 THR B N 1
ATOM 3632 C CA . THR A 1 462 ? -36.218 10.603 211.808 1.00 41.61 462 THR B CA 1
ATOM 3633 C C . THR A 1 462 ? -35.640 11.327 210.586 1.00 41.61 462 THR B C 1
ATOM 3634 O O . THR A 1 462 ? -36.219 12.356 210.179 1.00 41.61 462 THR B O 1
ATOM 3638 N N . VAL A 1 463 ? -34.529 10.817 210.045 1.00 36.04 463 VAL B N 1
ATOM 3639 C CA . VAL A 1 463 ? -33.826 11.368 208.846 1.00 36.04 463 VAL B CA 1
ATOM 3640 C C . VAL A 1 463 ? -33.534 10.211 207.882 1.00 36.04 463 VAL B C 1
ATOM 3641 O O . VAL A 1 463 ? -33.152 9.126 208.368 1.00 36.04 463 VAL B O 1
ATOM 3645 N N . ILE A 1 464 ? -33.713 10.438 206.574 1.00 31.12 464 ILE B N 1
ATOM 3646 C CA . ILE A 1 464 ? -33.428 9.455 205.483 1.00 31.12 464 ILE B CA 1
ATOM 3647 C C . ILE A 1 464 ? -32.225 9.957 204.673 1.00 31.12 464 ILE B C 1
ATOM 3648 O O . ILE A 1 464 ? -32.031 11.188 204.600 1.00 31.12 464 ILE B O 1
ATOM 3653 N N . LYS A 1 465 ? -31.456 9.029 204.091 1.00 30.02 465 LYS B N 1
ATOM 3654 C CA . LYS A 1 465 ? -30.214 9.313 203.320 1.00 30.02 465 LYS B CA 1
ATOM 3655 C C . LYS A 1 465 ? -30.513 9.249 201.818 1.00 30.02 465 LYS B C 1
ATOM 3656 O O . LYS A 1 465 ? -31.175 8.284 201.387 1.00 30.02 465 LYS B O 1
ATOM 3662 N N . VAL A 1 466 ? -30.042 10.252 201.063 1.00 26.82 466 VAL B N 1
ATOM 3663 C CA . VAL A 1 466 ? -30.168 10.362 199.580 1.00 26.82 466 VAL B CA 1
ATOM 3664 C C . VAL A 1 466 ? -28.766 10.590 199.000 1.00 26.82 466 VAL B C 1
ATOM 3665 O O . VAL A 1 466 ? -28.156 11.622 199.341 1.00 26.82 466 VAL B O 1
ATOM 3669 N N . LYS A 1 467 ? -28.283 9.662 198.163 1.00 27.02 467 LYS B N 1
ATOM 3670 C CA . LYS A 1 467 ? -26.914 9.677 197.576 1.00 27.02 467 LYS B CA 1
ATOM 3671 C C . LYS A 1 467 ? -26.987 10.223 196.143 1.00 27.02 467 LYS B C 1
ATOM 3672 O O . LYS A 1 467 ? -26.291 11.220 195.862 1.00 27.02 467 LYS B O 1
ATOM 3678 N N . GLN A 1 468 ? -27.797 9.588 195.286 1.00 24.09 468 GLN B N 1
ATOM 3679 C CA . GLN A 1 468 ? -28.074 10.026 193.890 1.00 24.09 468 GLN B CA 1
ATOM 3680 C C . GLN A 1 468 ? -29.443 10.713 193.853 1.00 24.09 468 GLN B C 1
ATOM 3681 O O . GLN A 1 468 ? -30.410 10.125 194.377 1.00 24.09 468 GLN B O 1
ATOM 3687 N N . LEU A 1 469 ? -29.515 11.909 193.258 1.00 21.18 469 LEU B N 1
ATOM 3688 C CA . LEU A 1 469 ? -30.743 12.747 193.200 1.00 21.18 469 LEU B CA 1
ATOM 3689 C C . LEU A 1 469 ? -31.700 12.165 192.159 1.00 21.18 469 LEU B C 1
ATOM 3690 O O . LEU A 1 469 ? -31.351 12.103 190.982 1.00 21.18 469 LEU B O 1
ATOM 3695 N N . PRO A 1 470 ? -32.925 11.725 192.544 1.00 18.77 470 PRO B N 1
ATOM 3696 C CA . PRO A 1 470 ? -33.891 11.201 191.578 1.00 18.77 470 PRO B CA 1
ATOM 3697 C C . PRO A 1 470 ? -34.601 12.322 190.823 1.00 18.77 470 PRO B C 1
ATOM 3698 O O . PRO A 1 470 ? -34.497 13.482 191.212 1.00 18.77 470 PRO B O 1
ATOM 3702 N N . PRO A 1 471 ? -35.342 12.027 189.725 1.00 17.55 471 PRO B N 1
ATOM 3703 C CA . PRO A 1 471 ? -36.089 13.059 189.000 1.00 17.55 471 PRO B CA 1
ATOM 3704 C C . PRO A 1 471 ? -37.216 13.671 189.847 1.00 17.55 471 PRO B C 1
ATOM 3705 O O . PRO A 1 471 ? -37.991 12.920 190.419 1.00 17.55 471 PRO B O 1
ATOM 3709 N N . ALA A 1 472 ? -37.272 15.006 189.909 1.00 16.29 472 ALA B N 1
ATOM 3710 C CA . ALA A 1 472 ? -38.246 15.793 190.705 1.00 16.29 472 ALA B CA 1
ATOM 3711 C C . ALA A 1 472 ? -39.590 15.891 189.973 1.00 16.29 472 ALA B C 1
ATOM 3712 O O . ALA A 1 472 ? -40.616 16.041 190.666 1.00 16.29 472 ALA B O 1
ATOM 3714 N N . MET A 1 473 ? -39.583 15.840 188.633 1.00 15.46 473 MET B N 1
ATOM 3715 C CA . MET A 1 473 ? -40.793 15.969 187.771 1.00 15.46 473 MET B CA 1
ATOM 3716 C C . MET A 1 473 ? -40.719 14.975 186.605 1.00 15.46 473 MET B C 1
ATOM 3717 O O . MET A 1 473 ? -39.594 14.621 186.194 1.00 15.46 473 MET B O 1
ATOM 3722 N N . TYR A 1 474 ? -41.886 14.561 186.098 1.00 13.87 474 TYR B N 1
ATOM 3723 C CA . TYR A 1 474 ? -42.061 13.699 184.897 1.00 13.87 474 TYR B CA 1
ATOM 3724 C C . TYR A 1 474 ? -42.442 14.586 183.710 1.00 13.87 474 TYR B C 1
ATOM 3725 O O . TYR A 1 474 ? -43.103 15.603 183.907 1.00 13.87 474 TYR B O 1
ATOM 3734 N N . PRO A 1 475 ? -42.032 14.267 182.454 1.00 13.17 475 PRO B N 1
ATOM 3735 C CA . PRO A 1 475 ? -42.453 15.051 181.289 1.00 13.17 475 PRO B CA 1
ATOM 3736 C C . PRO A 1 475 ? -43.972 15.008 181.056 1.00 13.17 475 PRO B C 1
ATOM 3737 O O . PRO A 1 475 ? -44.515 13.922 180.978 1.00 13.17 475 PRO B O 1
ATOM 3741 N N . ILE A 1 476 ? -44.608 16.183 180.960 1.00 12.25 476 ILE B N 1
ATOM 3742 C CA . ILE A 1 476 ? -46.078 16.355 180.739 1.00 12.25 476 ILE B CA 1
ATOM 3743 C C . ILE A 1 476 ? -46.286 17.245 179.504 1.00 12.25 476 ILE B C 1
ATOM 3744 O O . ILE A 1 476 ? -46.875 16.752 178.522 1.00 12.25 476 ILE B O 1
ATOM 3749 N N . TYR A 1 477 ? -45.829 18.501 179.553 1.00 12.05 477 TYR B N 1
ATOM 3750 C CA . TYR A 1 477 ? -45.872 19.455 178.411 1.00 12.05 477 TYR B CA 1
ATOM 3751 C C . TYR A 1 477 ? -44.868 19.021 177.335 1.00 12.05 477 TYR B C 1
ATOM 3752 O O . TYR A 1 477 ? -45.213 19.120 176.140 1.00 12.05 477 TYR B O 1
ATOM 3761 N N . THR A 1 478 ? -43.680 18.559 177.742 1.00 14.78 478 THR B N 1
ATOM 3762 C CA . THR A 1 478 ? -42.596 18.062 176.850 1.00 14.78 478 THR B CA 1
ATOM 3763 C C . THR A 1 478 ? -42.673 16.531 176.760 1.00 14.78 478 THR B C 1
ATOM 3764 O O . THR A 1 478 ? -41.632 15.873 176.970 1.00 14.78 478 THR B O 1
ATOM 3768 N N . TYR A 1 479 ? -43.857 15.993 176.441 1.00 14.98 479 TYR B N 1
ATOM 3769 C CA . TYR A 1 479 ? -44.145 14.539 176.331 1.00 14.98 479 TYR B CA 1
ATOM 3770 C C . TYR A 1 479 ? -44.088 14.126 174.854 1.00 14.98 479 TYR B C 1
ATOM 3771 O O . TYR A 1 479 ? -45.017 14.471 174.096 1.00 14.98 479 TYR B O 1
ATOM 3780 N N . GLY A 1 480 ? -43.019 13.424 174.463 1.00 17.75 480 GLY B N 1
ATOM 3781 C CA . GLY A 1 480 ? -42.866 12.793 173.135 1.00 17.75 480 GLY B CA 1
ATOM 3782 C C . GLY A 1 480 ? -42.235 13.709 172.095 1.00 17.75 480 GLY B C 1
ATOM 3783 O O . GLY A 1 480 ? -42.271 13.331 170.906 1.00 17.75 480 GLY B O 1
ATOM 3784 N N . ILE A 1 481 ? -41.674 14.855 172.500 1.00 19.87 481 ILE B N 1
ATOM 3785 C CA . ILE A 1 481 ? -40.927 15.785 171.592 1.00 19.87 481 ILE B CA 1
ATOM 3786 C C . ILE A 1 481 ? -39.552 15.173 171.278 1.00 19.87 481 ILE B C 1
ATOM 3787 O O . ILE A 1 481 ? -39.074 15.363 170.142 1.00 19.87 481 ILE B O 1
ATOM 3792 N N . ASN A 1 482 ? -38.950 14.471 172.244 1.00 21.41 482 ASN B N 1
ATOM 3793 C CA . ASN A 1 482 ? -37.784 13.564 172.042 1.00 21.41 482 ASN B CA 1
ATOM 3794 C C . ASN A 1 482 ? -37.773 12.538 173.184 1.00 21.41 482 ASN B C 1
ATOM 3795 O O . ASN A 1 482 ? -37.672 12.952 174.358 1.00 21.41 482 ASN B O 1
ATOM 3800 N N . THR A 1 483 ? -37.899 11.250 172.851 1.00 22.34 483 THR B N 1
ATOM 3801 C CA . THR A 1 483 ? -38.139 10.140 173.813 1.00 22.34 483 THR B CA 1
ATOM 3802 C C . THR A 1 483 ? -36.817 9.445 174.153 1.00 22.34 483 THR B C 1
ATOM 3803 O O . THR A 1 483 ? -36.167 8.931 173.220 1.00 22.34 483 THR B O 1
ATOM 3807 N N . THR A 1 484 ? -36.446 9.443 175.438 1.00 23.38 484 THR B N 1
ATOM 3808 C CA . THR A 1 484 ? -35.325 8.652 176.016 1.00 23.38 484 THR B CA 1
ATOM 3809 C C . THR A 1 484 ? -35.873 7.319 176.540 1.00 23.38 484 THR B C 1
ATOM 3810 O O . THR A 1 484 ? -37.084 7.249 176.834 1.00 23.38 484 THR B O 1
ATOM 3814 N N . GLU A 1 485 ? -35.004 6.309 176.655 1.00 22.57 485 GLU B N 1
ATOM 3815 C CA . GLU A 1 485 ? -35.353 4.939 177.123 1.00 22.57 485 GLU B CA 1
ATOM 3816 C C . GLU A 1 485 ? -35.668 4.957 178.626 1.00 22.57 485 GLU B C 1
ATOM 3817 O O . GLU A 1 485 ? -36.467 4.101 179.059 1.00 22.57 485 GLU B O 1
ATOM 3823 N N . PHE A 1 486 ? -35.066 5.882 179.385 1.00 18.34 486 PHE B N 1
ATOM 3824 C CA . PHE A 1 486 ? -35.211 6.014 180.860 1.00 18.34 486 PHE B CA 1
ATOM 3825 C C . PHE A 1 486 ? -36.672 6.312 181.221 1.00 18.34 486 PHE B C 1
ATOM 3826 O O . PHE A 1 486 ? -37.269 5.530 181.988 1.00 18.34 486 PHE B O 1
ATOM 3834 N N . TYR A 1 487 ? -37.222 7.408 180.685 1.00 16.31 487 TYR B N 1
ATOM 3835 C CA . TYR A 1 487 ? -38.617 7.868 180.932 1.00 16.31 487 TYR B CA 1
ATOM 3836 C C . TYR A 1 487 ? -39.603 6.985 180.160 1.00 16.31 487 TYR B C 1
ATOM 3837 O O . TYR A 1 487 ? -40.648 6.626 180.741 1.00 16.31 487 TYR B O 1
ATOM 3846 N N . SER A 1 488 ? -39.280 6.651 178.904 1.00 18.67 488 SER B N 1
ATOM 3847 C CA . SER A 1 488 ? -40.105 5.837 177.971 1.00 18.67 488 SER B CA 1
ATOM 3848 C C . SER A 1 488 ? -41.469 6.513 177.768 1.00 18.67 488 SER B C 1
ATOM 3849 O O . SER A 1 488 ? -42.507 5.865 178.016 1.00 18.67 488 SER B O 1
ATOM 3852 N N . ASP A 1 489 ? -41.447 7.776 177.318 1.00 18.81 489 ASP B N 1
ATOM 3853 C CA . ASP A 1 489 ? -42.636 8.659 177.155 1.00 18.81 489 ASP B CA 1
ATOM 3854 C C . ASP A 1 489 ? -43.070 8.651 175.682 1.00 18.81 489 ASP B C 1
ATOM 3855 O O . ASP A 1 489 ? -43.255 9.744 175.106 1.00 18.81 489 ASP B O 1
ATOM 3860 N N . HIS A 1 490 ? -43.251 7.457 175.106 1.00 18.72 490 HIS B N 1
ATOM 3861 C CA . HIS A 1 490 ? -43.674 7.240 173.696 1.00 18.72 490 HIS B CA 1
ATOM 3862 C C . HIS A 1 490 ? -45.187 7.450 173.564 1.00 18.72 490 HIS B C 1
ATOM 3863 O O . HIS A 1 490 ? -45.890 7.361 174.593 1.00 18.72 490 HIS B O 1
ATOM 3870 N N . PHE A 1 491 ? -45.657 7.715 172.340 1.00 17.44 491 PHE B N 1
ATOM 3871 C CA . PHE A 1 491 ? -47.090 7.664 171.943 1.00 17.44 491 PHE B CA 1
ATOM 3872 C C . PHE A 1 491 ? -47.453 6.210 171.613 1.00 17.44 491 PHE B C 1
ATOM 3873 O O . PHE A 1 491 ? -48.484 5.719 172.117 1.00 17.44 491 PHE B O 1
ATOM 3881 N N . GLU A 1 492 ? -46.620 5.556 170.792 1.00 19.42 492 GLU B N 1
ATOM 3882 C CA . GLU A 1 492 ? -46.740 4.131 170.379 1.00 19.42 492 GLU B CA 1
ATOM 3883 C C . GLU A 1 492 ? -45.431 3.407 170.726 1.00 19.42 492 GLU B C 1
ATOM 3884 O O . GLU A 1 492 ? -44.360 3.947 170.381 1.00 19.42 492 GLU B O 1
ATOM 3890 N N . ASP A 1 493 ? -45.515 2.240 171.377 1.00 18.69 493 ASP B N 1
ATOM 3891 C CA . ASP A 1 493 ? -44.335 1.425 171.779 1.00 18.69 493 ASP B CA 1
ATOM 3892 C C . ASP A 1 493 ? -44.747 -0.041 171.963 1.00 18.69 493 ASP B C 1
ATOM 3893 O O . ASP A 1 493 ? -45.857 -0.281 172.477 1.00 18.69 493 ASP B O 1
ATOM 3898 N N . GLN A 1 494 ? -43.868 -0.971 171.564 1.00 17.27 494 GLN B N 1
ATOM 3899 C CA . GLN A 1 494 ? -44.030 -2.444 171.716 1.00 17.27 494 GLN B CA 1
ATOM 3900 C C . GLN A 1 494 ? -42.957 -2.960 172.681 1.00 17.27 494 GLN B C 1
ATOM 3901 O O . GLN A 1 494 ? -41.814 -3.183 172.229 1.00 17.27 494 GLN B O 1
ATOM 3907 N N . VAL A 1 495 ? -43.308 -3.127 173.961 1.00 16.08 495 VAL B N 1
ATOM 3908 C CA . VAL A 1 495 ? -42.399 -3.634 175.034 1.00 16.08 495 VAL B CA 1
ATOM 3909 C C . VAL A 1 495 ? -42.412 -5.168 174.980 1.00 16.08 495 VAL B C 1
ATOM 3910 O O . VAL A 1 495 ? -43.517 -5.746 175.020 1.00 16.08 495 VAL B O 1
ATOM 3914 N N . GLN A 1 496 ? -41.229 -5.788 174.898 1.00 17.62 496 GLN B N 1
ATOM 3915 C CA . GLN A 1 496 ? -41.029 -7.265 174.881 1.00 17.62 496 GLN B CA 1
ATOM 3916 C C . GLN A 1 496 ? -40.069 -7.652 176.013 1.00 17.62 496 GLN B C 1
ATOM 3917 O O . GLN A 1 496 ? -38.951 -7.099 176.048 1.00 17.62 496 GLN B O 1
ATOM 3923 N N . VAL A 1 497 ? -40.496 -8.562 176.895 1.00 19.41 497 VAL B N 1
ATOM 3924 C CA . VAL A 1 497 ? -39.693 -9.090 178.044 1.00 19.41 497 VAL B CA 1
ATOM 3925 C C . VAL A 1 497 ? -39.993 -10.585 178.215 1.00 19.41 497 VAL B C 1
ATOM 3926 O O . VAL A 1 497 ? -41.142 -10.993 177.942 1.00 19.41 497 VAL B O 1
ATOM 3930 N N . GLU A 1 498 ? -38.994 -11.361 178.653 1.00 26.00 498 GLU B N 1
ATOM 3931 C CA . GLU A 1 498 ? -39.098 -12.823 178.910 1.00 26.00 498 GLU B CA 1
ATOM 3932 C C . GLU A 1 498 ? -39.266 -13.050 180.417 1.00 26.00 498 GLU B C 1
ATOM 3933 O O . GLU A 1 498 ? -38.373 -12.626 181.179 1.00 26.00 498 GLU B O 1
ATOM 3939 N N . MET A 1 499 ? -40.370 -13.690 180.819 1.00 24.78 499 MET B N 1
ATOM 3940 C CA . MET A 1 499 ? -40.742 -13.945 182.237 1.00 24.78 499 MET B CA 1
ATOM 3941 C C . MET A 1 499 ? -39.775 -14.974 182.838 1.00 24.78 499 MET B C 1
ATOM 3942 O O . MET A 1 499 ? -39.528 -16.005 182.181 1.00 24.78 499 MET B O 1
ATOM 3947 N N . ALA A 1 500 ? -39.255 -14.699 184.039 1.00 27.05 500 ALA B N 1
ATOM 3948 C CA . ALA A 1 500 ? -38.331 -15.581 184.790 1.00 27.05 500 ALA B CA 1
ATOM 3949 C C . ALA A 1 500 ? -39.108 -16.776 185.339 1.00 27.05 500 ALA B C 1
ATOM 3950 O O . ALA A 1 500 ? -40.295 -16.646 185.634 1.00 27.05 500 ALA B O 1
ATOM 3952 N N . PRO A 1 501 ? -38.488 -17.975 185.490 1.00 27.96 501 PRO B N 1
ATOM 3953 C CA . PRO A 1 501 ? -39.180 -19.134 186.055 1.00 27.96 501 PRO B CA 1
ATOM 3954 C C . PRO A 1 501 ? -39.620 -18.911 187.511 1.00 27.96 501 PRO B C 1
ATOM 3955 O O . PRO A 1 501 ? -38.784 -18.549 188.321 1.00 27.96 501 PRO B O 1
ATOM 3959 N N . ILE A 1 502 ? -40.911 -19.118 187.796 1.00 30.53 502 ILE B N 1
ATOM 3960 C CA . ILE A 1 502 ? -41.519 -18.988 189.155 1.00 30.53 502 ILE B CA 1
ATOM 3961 C C . ILE A 1 502 ? -41.279 -20.314 189.893 1.00 30.53 502 ILE B C 1
ATOM 3962 O O . ILE A 1 502 ? -42.030 -21.275 189.636 1.00 30.53 502 ILE B O 1
ATOM 3967 N N . ASP A 1 503 ? -40.258 -20.357 190.759 1.00 37.31 503 ASP B N 1
ATOM 3968 C CA . ASP A 1 503 ? -39.787 -21.585 191.459 1.00 37.31 503 ASP B CA 1
ATOM 3969 C C . ASP A 1 503 ? -40.854 -22.023 192.472 1.00 37.31 503 ASP B C 1
ATOM 3970 O O . ASP A 1 503 ? -41.559 -23.015 192.183 1.00 37.31 503 ASP B O 1
ATOM 3975 N N . ASN A 1 504 ? -40.969 -21.315 193.602 1.00 36.08 504 ASN B N 1
ATOM 3976 C CA . ASN A 1 504 ? -41.968 -21.574 194.675 1.00 36.08 504 ASN B CA 1
ATOM 3977 C C . ASN A 1 504 ? -43.157 -20.631 194.442 1.00 36.08 504 ASN B C 1
ATOM 3978 O O . ASN A 1 504 ? -44.180 -21.099 193.904 1.00 36.08 504 ASN B O 1
ATOM 3983 N N . GLY A 1 505 ? -43.022 -19.361 194.841 1.00 32.86 505 GLY B N 1
ATOM 3984 C CA . GLY A 1 505 ? -43.908 -18.246 194.447 1.00 32.86 505 GLY B CA 1
ATOM 3985 C C . GLY A 1 505 ? -43.116 -16.976 194.179 1.00 32.86 505 GLY B C 1
ATOM 3986 O O . GLY A 1 505 ? -43.689 -15.882 194.349 1.00 32.86 505 GLY B O 1
ATOM 3987 N N . LYS A 1 506 ? -41.850 -17.125 193.762 1.00 28.69 506 LYS B N 1
ATOM 3988 C CA . LYS A 1 506 ? -40.849 -16.031 193.627 1.00 28.69 506 LYS B CA 1
ATOM 3989 C C . LYS A 1 506 ? -40.098 -16.188 192.299 1.00 28.69 506 LYS B C 1
ATOM 3990 O O . LYS A 1 506 ? -39.702 -17.330 191.981 1.00 28.69 506 LYS B O 1
ATOM 3996 N N . ALA A 1 507 ? -39.913 -15.084 191.567 1.00 25.24 507 ALA B N 1
ATOM 3997 C CA . ALA A 1 507 ? -39.210 -15.014 190.264 1.00 25.24 507 ALA B CA 1
ATOM 3998 C C . ALA A 1 507 ? -37.986 -14.097 190.397 1.00 25.24 507 ALA B C 1
ATOM 3999 O O . ALA A 1 507 ? -38.179 -12.897 190.684 1.00 25.24 507 ALA B O 1
ATOM 4001 N N . VAL A 1 508 ? -36.782 -14.644 190.193 1.00 21.49 508 VAL B N 1
ATOM 4002 C CA . VAL A 1 508 ? -35.483 -13.914 190.315 1.00 21.49 508 VAL B CA 1
ATOM 4003 C C . VAL A 1 508 ? -35.218 -13.173 189.000 1.00 21.49 508 VAL B C 1
ATOM 4004 O O . VAL A 1 508 ? -35.143 -13.847 187.952 1.00 21.49 508 VAL B O 1
ATOM 4008 N N . PHE A 1 509 ? -35.086 -11.842 189.061 1.00 20.69 509 PHE B N 1
ATOM 4009 C CA . PHE A 1 509 ? -34.705 -10.950 187.933 1.00 20.69 509 PHE B CA 1
ATOM 4010 C C . PHE A 1 509 ? -33.282 -10.427 188.173 1.00 20.69 509 PHE B C 1
ATOM 4011 O O . PHE A 1 509 ? -33.121 -9.421 188.891 1.00 20.69 509 PHE B O 1
ATOM 4019 N N . ASN A 1 510 ? -32.286 -11.108 187.593 1.00 24.66 510 ASN B N 1
ATOM 4020 C CA . ASN A 1 510 ? -30.839 -10.802 187.765 1.00 24.66 510 ASN B CA 1
ATOM 4021 C C . ASN A 1 510 ? -30.474 -9.536 186.972 1.00 24.66 510 ASN B C 1
ATOM 4022 O O . ASN A 1 510 ? -29.713 -8.709 187.517 1.00 24.66 510 ASN B O 1
ATOM 4027 N N . ASP A 1 511 ? -30.996 -9.388 185.747 1.00 24.58 511 ASP B N 1
ATOM 4028 C CA . ASP A 1 511 ? -30.700 -8.249 184.833 1.00 24.58 511 ASP B CA 1
ATOM 4029 C C . ASP A 1 511 ? -31.520 -7.025 185.265 1.00 24.58 511 ASP B C 1
ATOM 4030 O O . ASP A 1 511 ? -32.614 -7.211 185.834 1.00 24.58 511 ASP B O 1
ATOM 4035 N N . ALA A 1 512 ? -31.003 -5.820 184.985 1.00 21.37 512 ALA B N 1
ATOM 4036 C CA . ALA A 1 512 ? -31.574 -4.515 185.398 1.00 21.37 512 ALA B CA 1
ATOM 4037 C C . ALA A 1 512 ? -32.606 -4.023 184.371 1.00 21.37 512 ALA B C 1
ATOM 4038 O O . ALA A 1 512 ? -33.664 -3.526 184.808 1.00 21.37 512 ALA B O 1
ATOM 4040 N N . ARG A 1 513 ? -32.306 -4.138 183.070 1.00 22.23 513 ARG B N 1
ATOM 4041 C CA . ARG A 1 513 ? -33.179 -3.662 181.959 1.00 22.23 513 ARG B CA 1
ATOM 4042 C C . ARG A 1 513 ? -34.486 -4.465 181.939 1.00 22.23 513 ARG B C 1
ATOM 4043 O O . ARG A 1 513 ? -35.554 -3.833 181.807 1.00 22.23 513 ARG B O 1
ATOM 4051 N N . LYS A 1 514 ? -34.401 -5.798 182.031 1.00 20.57 514 LYS B N 1
ATOM 4052 C CA . LYS A 1 514 ? -35.566 -6.727 181.978 1.00 20.57 514 LYS B CA 1
ATOM 4053 C C . LYS A 1 514 ? -36.522 -6.447 183.144 1.00 20.57 514 LYS B C 1
ATOM 4054 O O . LYS A 1 514 ? -37.747 -6.506 182.919 1.00 20.57 514 LYS B O 1
ATOM 4060 N N . PHE A 1 515 ? -35.985 -6.165 184.337 1.00 17.82 515 PHE B N 1
ATOM 4061 C CA . PHE A 1 515 ? -36.753 -5.843 185.570 1.00 17.82 515 PHE B CA 1
ATOM 4062 C C . PHE A 1 515 ? -37.555 -4.552 185.375 1.00 17.82 515 PHE B C 1
ATOM 4063 O O . PHE A 1 515 ? -38.714 -4.501 185.834 1.00 17.82 515 PHE B O 1
ATOM 4071 N N . SER A 1 516 ? -36.957 -3.544 184.726 1.00 17.28 516 SER B N 1
ATOM 4072 C CA . SER A 1 516 ? -37.580 -2.225 184.429 1.00 17.28 516 SER B CA 1
ATOM 4073 C C . SER A 1 516 ? -38.765 -2.401 183.467 1.00 17.28 516 SER B C 1
ATOM 4074 O O . SER A 1 516 ? -39.811 -1.772 183.714 1.00 17.28 516 SER B O 1
ATOM 4077 N N . LYS A 1 517 ? -38.599 -3.220 182.422 1.00 15.64 517 LYS B N 1
ATOM 4078 C CA . LYS A 1 517 ? -39.636 -3.495 181.386 1.00 15.64 517 LYS B CA 1
ATOM 4079 C C . LYS A 1 517 ? -40.803 -4.289 181.994 1.00 15.64 517 LYS B C 1
ATOM 4080 O O . LYS A 1 517 ? -41.954 -3.995 181.619 1.00 15.64 517 LYS B O 1
ATOM 4086 N N . PHE A 1 518 ? -40.514 -5.255 182.875 1.00 15.97 518 PHE B N 1
ATOM 4087 C CA . PHE A 1 518 ? -41.515 -6.151 183.519 1.00 15.97 518 PHE B CA 1
ATOM 4088 C C . PHE A 1 518 ? -42.493 -5.324 184.365 1.00 15.97 518 PHE B C 1
ATOM 4089 O O . PHE A 1 518 ? -43.713 -5.439 184.146 1.00 15.97 518 PHE B O 1
ATOM 4097 N N . MET A 1 519 ? -41.968 -4.526 185.302 1.00 16.22 519 MET B N 1
ATOM 4098 C CA . MET A 1 519 ? -42.769 -3.714 186.262 1.00 16.22 519 MET B CA 1
ATOM 4099 C C . MET A 1 519 ? -43.467 -2.557 185.533 1.00 16.22 519 MET B C 1
ATOM 4100 O O . MET A 1 519 ? -44.505 -2.094 186.044 1.00 16.22 519 MET B O 1
ATOM 4105 N N . SER A 1 520 ? -42.920 -2.106 184.395 1.00 15.85 520 SER B N 1
ATOM 4106 C CA . SER A 1 520 ? -43.518 -1.069 183.513 1.00 15.85 520 SER B CA 1
ATOM 4107 C C . SER A 1 520 ? -44.789 -1.611 182.843 1.00 15.85 520 SER B C 1
ATOM 4108 O O . SER A 1 520 ? -45.772 -0.846 182.758 1.00 15.85 520 SER B O 1
ATOM 4111 N N . ILE A 1 521 ? -44.766 -2.868 182.379 1.00 15.59 521 ILE B N 1
ATOM 4112 C CA . ILE A 1 521 ? -45.939 -3.573 181.774 1.00 15.59 521 ILE B CA 1
ATOM 4113 C C . ILE A 1 521 ? -47.021 -3.743 182.850 1.00 15.59 521 ILE B C 1
ATOM 4114 O O . ILE A 1 521 ? -48.153 -3.279 182.613 1.00 15.59 521 ILE B O 1
ATOM 4119 N N . MET A 1 522 ? -46.672 -4.370 183.980 1.00 18.85 522 MET B N 1
ATOM 4120 C CA . MET A 1 522 ? -47.610 -4.737 185.078 1.00 18.85 522 MET B CA 1
ATOM 4121 C C . MET A 1 522 ? -48.297 -3.485 185.644 1.00 18.85 522 MET B C 1
ATOM 4122 O O . MET A 1 522 ? -49.431 -3.625 186.141 1.00 18.85 522 MET B O 1
ATOM 4127 N N . ARG A 1 523 ? -47.648 -2.315 185.572 1.00 19.01 523 ARG B N 1
ATOM 4128 C CA . ARG A 1 523 ? -48.214 -1.014 186.023 1.00 19.01 523 ARG B CA 1
ATOM 4129 C C . ARG A 1 523 ? -49.288 -0.537 185.034 1.00 19.01 523 ARG B C 1
ATOM 4130 O O . ARG A 1 523 ? -50.353 -0.097 185.509 1.00 19.01 523 ARG B O 1
ATOM 4138 N N . MET A 1 524 ? -49.011 -0.597 183.725 1.00 18.22 524 MET B N 1
ATOM 4139 C CA . MET A 1 524 ? -49.954 -0.187 182.644 1.00 18.22 524 MET B CA 1
ATOM 4140 C C . MET A 1 524 ? -51.202 -1.081 182.671 1.00 18.22 524 MET B C 1
ATOM 4141 O O . MET A 1 524 ? -52.297 -0.558 182.392 1.00 18.22 524 MET B O 1
ATOM 4146 N N . MET A 1 525 ? -51.041 -2.370 182.990 1.00 20.07 525 MET B N 1
ATOM 4147 C CA . MET A 1 525 ? -52.159 -3.335 183.181 1.00 20.07 525 MET B CA 1
ATOM 4148 C C . MET A 1 525 ? -52.889 -3.006 184.494 1.00 20.07 525 MET B C 1
ATOM 4149 O O . MET A 1 525 ? -54.125 -3.173 184.532 1.00 20.07 525 MET B O 1
ATOM 4154 N N . GLY A 1 526 ? -52.146 -2.567 185.517 1.00 22.61 526 GLY B N 1
ATOM 4155 C CA . GLY A 1 526 ? -52.676 -2.067 186.802 1.00 22.61 526 GLY B CA 1
ATOM 4156 C C . GLY A 1 526 ? -52.589 -3.122 187.889 1.00 22.61 526 GLY B C 1
ATOM 4157 O O . GLY A 1 526 ? -53.627 -3.409 188.520 1.00 22.61 526 GLY B O 1
ATOM 4158 N N . ASN A 1 527 ? -51.389 -3.674 188.097 1.00 23.87 527 ASN B N 1
ATOM 4159 C CA . ASN A 1 527 ? -51.080 -4.727 189.101 1.00 23.87 527 ASN B CA 1
ATOM 4160 C C . ASN A 1 527 ? -49.998 -4.201 190.051 1.00 23.87 527 ASN B C 1
ATOM 4161 O O . ASN A 1 527 ? -48.867 -3.970 189.574 1.00 23.87 527 ASN B O 1
ATOM 4166 N N . ASP A 1 528 ? -50.335 -4.015 191.331 1.00 27.25 528 ASP B N 1
ATOM 4167 C CA . ASP A 1 528 ? -49.404 -3.507 192.374 1.00 27.25 528 ASP B CA 1
ATOM 4168 C C . ASP A 1 528 ? -48.486 -4.655 192.812 1.00 27.25 528 ASP B C 1
ATOM 4169 O O . ASP A 1 528 ? -48.856 -5.392 193.751 1.00 27.25 528 ASP B O 1
ATOM 4174 N N . VAL A 1 529 ? -47.339 -4.794 192.140 1.00 24.16 529 VAL B N 1
ATOM 4175 C CA . VAL A 1 529 ? -46.299 -5.834 192.404 1.00 24.16 529 VAL B CA 1
ATOM 4176 C C . VAL A 1 529 ? -45.261 -5.245 193.369 1.00 24.16 529 VAL B C 1
ATOM 4177 O O . VAL A 1 529 ? -44.896 -4.063 193.195 1.00 24.16 529 VAL B O 1
ATOM 4181 N N . THR A 1 530 ? -44.809 -6.049 194.338 1.00 26.43 530 THR B N 1
ATOM 4182 C CA . THR A 1 530 ? -43.790 -5.691 195.363 1.00 26.43 530 THR B CA 1
ATOM 4183 C C . THR A 1 530 ? -42.641 -6.703 195.282 1.00 26.43 530 THR B C 1
ATOM 4184 O O . THR A 1 530 ? -42.923 -7.913 195.395 1.00 26.43 530 THR B O 1
ATOM 4188 N N . ALA A 1 531 ? -41.406 -6.227 195.081 1.00 23.73 531 ALA B N 1
ATOM 4189 C CA . ALA A 1 531 ? -40.172 -7.041 194.969 1.00 23.73 531 ALA B CA 1
ATOM 4190 C C . ALA A 1 531 ? -39.215 -6.695 196.114 1.00 23.73 531 ALA B C 1
ATOM 4191 O O . ALA A 1 531 ? -39.316 -5.575 196.654 1.00 23.73 531 ALA B O 1
ATOM 4193 N N . THR A 1 532 ? -38.327 -7.634 196.465 1.00 24.35 532 THR B N 1
ATOM 4194 C CA . THR A 1 532 ? -37.290 -7.495 197.524 1.00 24.35 532 THR B CA 1
ATOM 4195 C C . THR A 1 532 ? -35.906 -7.432 196.871 1.00 24.35 532 THR B C 1
ATOM 4196 O O . THR A 1 532 ? -35.523 -8.417 196.208 1.00 24.35 532 THR B O 1
ATOM 4200 N N . ASP A 1 533 ? -35.196 -6.313 197.048 1.00 26.09 533 ASP B N 1
ATOM 4201 C CA . ASP A 1 533 ? -33.772 -6.133 196.651 1.00 26.09 533 ASP B CA 1
ATOM 4202 C C . ASP A 1 533 ? -32.918 -7.032 197.554 1.00 26.09 533 ASP B C 1
ATOM 4203 O O . ASP A 1 533 ? -32.990 -6.861 198.785 1.00 26.09 533 ASP B O 1
ATOM 4208 N N . LEU A 1 534 ? -32.139 -7.946 196.962 1.00 23.15 534 LEU B N 1
ATOM 4209 C CA . LEU A 1 534 ? -31.409 -9.023 197.692 1.00 23.15 534 LEU B CA 1
ATOM 4210 C C . LEU A 1 534 ? -30.161 -8.465 198.392 1.00 23.15 534 LEU B C 1
ATOM 4211 O O . LEU A 1 534 ? -29.827 -8.989 199.475 1.00 23.15 534 LEU B O 1
ATOM 4216 N N . VAL A 1 535 ? -29.500 -7.455 197.810 1.00 24.94 535 VAL B N 1
ATOM 4217 C CA . VAL A 1 535 ? -28.222 -6.878 198.330 1.00 24.94 535 VAL B CA 1
ATOM 4218 C C . VAL A 1 535 ? -28.527 -6.047 199.583 1.00 24.94 535 VAL B C 1
ATOM 4219 O O . VAL A 1 535 ? -27.916 -6.323 200.637 1.00 24.94 535 VAL B O 1
ATOM 4223 N N . THR A 1 536 ? -29.433 -5.070 199.467 1.00 26.26 536 THR B N 1
ATOM 4224 C CA . THR A 1 536 ? -29.814 -4.122 200.551 1.00 26.26 536 THR B CA 1
ATOM 4225 C C . THR A 1 536 ? -30.750 -4.812 201.551 1.00 26.26 536 THR B C 1
ATOM 4226 O O . THR A 1 536 ? -30.523 -4.654 202.767 1.00 26.26 536 THR B O 1
ATOM 4230 N N . GLY A 1 537 ? -31.760 -5.536 201.053 1.00 26.91 537 GLY B N 1
ATOM 4231 C CA . GLY A 1 537 ? -32.812 -6.180 201.866 1.00 26.91 537 GLY B CA 1
ATOM 4232 C C . GLY A 1 537 ? -33.955 -5.226 202.162 1.00 26.91 537 GLY B C 1
ATOM 4233 O O . GLY A 1 537 ? -34.482 -5.276 203.292 1.00 26.91 537 GLY B O 1
ATOM 4234 N N . ARG A 1 538 ? -34.326 -4.389 201.183 1.00 29.21 538 ARG B N 1
ATOM 4235 C CA . ARG A 1 538 ? -35.420 -3.381 201.271 1.00 29.21 538 ARG B CA 1
ATOM 4236 C C . ARG A 1 538 ? -36.425 -3.628 200.141 1.00 29.21 538 ARG B C 1
ATOM 4237 O O . ARG A 1 538 ? -35.997 -4.047 199.046 1.00 29.21 538 ARG B O 1
ATOM 4245 N N . LYS A 1 539 ? -37.707 -3.364 200.407 1.00 27.30 539 LYS B N 1
ATOM 4246 C CA . LYS A 1 539 ? -38.846 -3.666 199.497 1.00 27.30 539 LYS B CA 1
ATOM 4247 C C . LYS A 1 539 ? -39.060 -2.495 198.531 1.00 27.30 539 LYS B C 1
ATOM 4248 O O . LYS A 1 539 ? -39.211 -1.355 199.014 1.00 27.30 539 LYS B O 1
ATOM 4254 N N . VAL A 1 540 ? -39.069 -2.778 197.221 1.00 22.83 540 VAL B N 1
ATOM 4255 C CA . VAL A 1 540 ? -39.398 -1.808 196.132 1.00 22.83 540 VAL B CA 1
ATOM 4256 C C . VAL A 1 540 ? -40.846 -2.056 195.685 1.00 22.83 540 VAL B C 1
ATOM 4257 O O . VAL A 1 540 ? -41.298 -3.219 195.767 1.00 22.83 540 VAL B O 1
ATOM 4261 N N . SER A 1 541 ? -41.537 -1.001 195.241 1.00 22.40 541 SER B N 1
ATOM 4262 C CA . SER A 1 541 ? -42.941 -1.032 194.748 1.00 22.40 541 SER B CA 1
ATOM 4263 C C . SER A 1 541 ? -43.065 -0.156 193.495 1.00 22.40 541 SER B C 1
ATOM 4264 O O . SER A 1 541 ? -42.528 0.970 193.508 1.00 22.40 541 SER B O 1
ATOM 4267 N N . ASN A 1 542 ? -43.747 -0.658 192.459 1.00 21.26 542 ASN B N 1
ATOM 4268 C CA . ASN A 1 542 ? -43.950 0.054 191.166 1.00 21.26 542 ASN B CA 1
ATOM 4269 C C . ASN A 1 542 ? -44.930 1.218 191.367 1.00 21.26 542 ASN B C 1
ATOM 4270 O O . ASN A 1 542 ? -44.745 2.253 190.693 1.00 21.26 542 ASN B O 1
ATOM 4275 N N . TRP A 1 543 ? -45.925 1.059 192.248 1.00 24.95 543 TRP B N 1
ATOM 4276 C CA . TRP A 1 543 ? -46.833 2.152 192.701 1.00 24.95 543 TRP B CA 1
ATOM 4277 C C . TRP A 1 543 ? -46.114 2.997 193.760 1.00 24.95 543 TRP B C 1
ATOM 4278 O O . TRP A 1 543 ? -46.399 2.819 194.964 1.00 24.95 543 TRP B O 1
ATOM 4289 N N . ALA A 1 544 ? -45.200 3.867 193.314 1.00 24.27 544 ALA B N 1
ATOM 4290 C CA . ALA A 1 544 ? -44.464 4.854 194.139 1.00 24.27 544 ALA B CA 1
ATOM 4291 C C . ALA A 1 544 ? -45.132 6.225 193.989 1.00 24.27 544 ALA B C 1
ATOM 4292 O O . ALA A 1 544 ? -45.477 6.832 195.023 1.00 24.27 544 ALA B O 1
ATOM 4294 N N . ASP A 1 545 ? -45.303 6.680 192.738 1.00 25.43 545 ASP B N 1
ATOM 4295 C CA . ASP A 1 545 ? -46.015 7.933 192.370 1.00 25.43 545 ASP B CA 1
ATOM 4296 C C . ASP A 1 545 ? -47.398 7.575 191.812 1.00 25.43 545 ASP B C 1
ATOM 4297 O O . ASP A 1 545 ? -47.460 6.732 190.894 1.00 25.43 545 ASP B O 1
ATOM 4302 N N . ASN A 1 546 ? -48.455 8.201 192.346 1.00 26.00 546 ASN B N 1
ATOM 4303 C CA . ASN A 1 546 ? -49.870 8.000 191.931 1.00 26.00 546 ASN B CA 1
ATOM 4304 C C . ASN A 1 546 ? -50.222 8.990 190.809 1.00 26.00 546 ASN B C 1
ATOM 4305 O O . ASN A 1 546 ? -50.956 8.581 189.885 1.00 26.00 546 ASN B O 1
ATOM 4310 N N . SER A 1 547 ? -49.729 10.232 190.898 1.00 23.14 547 SER B N 1
ATOM 4311 C CA . SER A 1 547 ? -50.030 11.356 189.968 1.00 23.14 547 SER B CA 1
ATOM 4312 C C . SER A 1 547 ? -49.660 10.975 188.528 1.00 23.14 547 SER B C 1
ATOM 4313 O O . SER A 1 547 ? -50.588 10.856 187.700 1.00 23.14 547 SER B O 1
ATOM 4316 N N . SER A 1 548 ? -48.365 10.790 188.245 1.00 20.88 548 SER B N 1
ATOM 4317 C CA . SER A 1 548 ? -47.841 10.280 186.948 1.00 20.88 548 SER B CA 1
ATOM 4318 C C . SER A 1 548 ? -47.872 8.747 186.975 1.00 20.88 548 SER B C 1
ATOM 4319 O O . SER A 1 548 ? -47.202 8.162 187.852 1.00 20.88 548 SER B O 1
ATOM 4322 N N . GLY A 1 549 ? -48.626 8.127 186.060 1.00 19.19 549 GLY B N 1
ATOM 4323 C CA . GLY A 1 549 ? -48.882 6.673 186.035 1.00 19.19 549 GLY B CA 1
ATOM 4324 C C . GLY A 1 549 ? -47.809 5.911 185.277 1.00 19.19 549 GLY B C 1
ATOM 4325 O O . GLY A 1 549 ? -48.162 5.234 184.289 1.00 19.19 549 GLY B O 1
ATOM 4326 N N . ARG A 1 550 ? -46.551 6.010 185.721 1.00 17.20 550 ARG B N 1
ATOM 4327 C CA . ARG A 1 550 ? -45.371 5.347 185.095 1.00 17.20 550 ARG B CA 1
ATOM 4328 C C . ARG A 1 550 ? -44.349 4.956 186.169 1.00 17.20 550 ARG B C 1
ATOM 4329 O O . ARG A 1 550 ? -44.401 5.530 187.278 1.00 17.20 550 ARG B O 1
ATOM 4337 N N . PHE A 1 551 ? -43.458 4.019 185.830 1.00 17.15 551 PHE B N 1
ATOM 4338 C CA . PHE A 1 551 ? -42.386 3.474 186.703 1.00 17.15 551 PHE B CA 1
ATOM 4339 C C . PHE A 1 551 ? -41.014 3.882 186.153 1.00 17.15 551 PHE B C 1
ATOM 4340 O O . PHE A 1 551 ? -40.697 3.506 185.007 1.00 17.15 551 PHE B O 1
ATOM 4348 N N . LEU A 1 552 ? -40.238 4.624 186.952 1.00 18.06 552 LEU B N 1
ATOM 4349 C CA . LEU A 1 552 ? -38.805 4.941 186.702 1.00 18.06 552 LEU B CA 1
ATOM 4350 C C . LEU A 1 552 ? -37.940 4.011 187.559 1.00 18.06 552 LEU B C 1
ATOM 4351 O O . LEU A 1 552 ? -38.405 3.605 188.645 1.00 18.06 552 LEU B O 1
ATOM 4356 N N . TYR A 1 553 ? -36.727 3.695 187.092 1.00 20.78 553 TYR B N 1
ATOM 4357 C CA . TYR A 1 553 ? -35.780 2.747 187.741 1.00 20.78 553 TYR B CA 1
ATOM 4358 C C . TYR A 1 553 ? -35.212 3.344 189.040 1.00 20.78 553 TYR B C 1
ATOM 4359 O O . TYR A 1 553 ? -34.755 2.560 189.896 1.00 20.78 553 TYR B O 1
ATOM 4368 N N . THR A 1 554 ? -35.248 4.674 189.196 1.00 20.76 554 THR B N 1
ATOM 4369 C CA . THR A 1 554 ? -34.735 5.409 190.388 1.00 20.76 554 THR B CA 1
ATOM 4370 C C . THR A 1 554 ? -35.624 5.175 191.622 1.00 20.76 554 THR B C 1
ATOM 4371 O O . THR A 1 554 ? -35.188 5.560 192.725 1.00 20.76 554 THR B O 1
ATOM 4375 N N . ASP A 1 555 ? -36.811 4.569 191.458 1.00 22.06 555 ASP B N 1
ATOM 4376 C CA . ASP A 1 555 ? -37.739 4.207 192.566 1.00 22.06 555 ASP B CA 1
ATOM 4377 C C . ASP A 1 555 ? -37.169 3.051 193.407 1.00 22.06 555 ASP B C 1
ATOM 4378 O O . ASP A 1 555 ? -37.675 2.856 194.530 1.00 22.06 555 ASP B O 1
ATOM 4383 N N . VAL A 1 556 ? -36.180 2.309 192.890 1.00 22.45 556 VAL B N 1
ATOM 4384 C CA . VAL A 1 556 ? -35.448 1.228 193.627 1.00 22.45 556 VAL B CA 1
ATOM 4385 C C . VAL A 1 556 ? -34.695 1.858 194.809 1.00 22.45 556 VAL B C 1
ATOM 4386 O O . VAL A 1 556 ? -34.639 1.209 195.875 1.00 22.45 556 VAL B O 1
ATOM 4390 N N . LYS A 1 557 ? -34.140 3.064 194.621 1.00 24.17 557 LYS B N 1
ATOM 4391 C CA . LYS A 1 557 ? -33.385 3.854 195.633 1.00 24.17 557 LYS B CA 1
ATOM 4392 C C . LYS A 1 557 ? -32.119 3.085 196.037 1.00 24.17 557 LYS B C 1
ATOM 4393 O O . LYS A 1 557 ? -31.880 2.919 197.254 1.00 24.17 557 LYS B O 1
ATOM 4399 N N . TYR A 1 558 ? -31.339 2.631 195.050 1.00 29.30 558 TYR B N 1
ATOM 4400 C CA . TYR A 1 558 ? -30.002 2.011 195.244 1.00 29.30 558 TYR B CA 1
ATOM 4401 C C . TYR A 1 558 ? -29.200 2.070 193.938 1.00 29.30 558 TYR B C 1
ATOM 4402 O O . TYR A 1 558 ? -29.409 1.214 193.052 1.00 29.30 558 TYR B O 1
ATOM 4411 N N . GLU A 1 559 ? -28.329 3.077 193.824 1.00 32.60 559 GLU B N 1
ATOM 4412 C CA . GLU A 1 559 ? -27.232 3.149 192.818 1.00 32.60 559 GLU B CA 1
ATOM 4413 C C . GLU A 1 559 ? -26.306 1.938 193.005 1.00 32.60 559 GLU B C 1
ATOM 4414 O O . GLU A 1 559 ? -26.059 1.557 194.169 1.00 32.60 559 GLU B O 1
ATOM 4420 N N . GLY A 1 560 ? -25.835 1.354 191.896 1.00 30.86 560 GLY B N 1
ATOM 4421 C CA . GLY A 1 560 ? -24.979 0.150 191.871 1.00 30.86 560 GLY B CA 1
ATOM 4422 C C . GLY A 1 560 ? -25.673 -1.030 191.212 1.00 30.86 560 GLY B C 1
ATOM 4423 O O . GLY A 1 560 ? -26.655 -0.802 190.474 1.00 30.86 560 GLY B O 1
ATOM 4424 N N . GLN A 1 561 ? -25.181 -2.247 191.474 1.00 27.38 561 GLN B N 1
ATOM 4425 C CA . GLN A 1 561 ? -25.655 -3.520 190.863 1.00 27.38 561 GLN B CA 1
ATOM 4426 C C . GLN A 1 561 ? -26.354 -4.367 191.931 1.00 27.38 561 GLN B C 1
ATOM 4427 O O . GLN A 1 561 ? -25.872 -4.380 193.082 1.00 27.38 561 GLN B O 1
ATOM 4433 N N . THR A 1 562 ? -27.444 -5.046 191.557 1.00 23.64 562 THR B N 1
ATOM 4434 C CA . THR A 1 562 ? -28.274 -5.894 192.459 1.00 23.64 562 THR B CA 1
ATOM 4435 C C . THR A 1 562 ? -29.101 -6.899 191.645 1.00 23.64 562 THR B C 1
ATOM 4436 O O . THR A 1 562 ? -29.112 -6.795 190.400 1.00 23.64 562 THR B O 1
ATOM 4440 N N . ALA A 1 563 ? -29.759 -7.832 192.342 1.00 20.75 563 ALA B N 1
ATOM 4441 C CA . ALA A 1 563 ? -30.734 -8.809 191.803 1.00 20.75 563 ALA B CA 1
ATOM 4442 C C . ALA A 1 563 ? -32.009 -8.761 192.655 1.00 20.75 563 ALA B C 1
ATOM 4443 O O . ALA A 1 563 ? -31.884 -8.708 193.893 1.00 20.75 563 ALA B O 1
ATOM 4445 N N . PHE A 1 564 ? -33.182 -8.776 192.010 1.00 19.40 564 PHE B N 1
ATOM 4446 C CA . PHE A 1 564 ? -34.514 -8.579 192.643 1.00 19.40 564 PHE B CA 1
ATOM 4447 C C . PHE A 1 564 ? -35.261 -9.915 192.728 1.00 19.40 564 PHE B C 1
ATOM 4448 O O . PHE A 1 564 ? -35.221 -10.687 191.749 1.00 19.40 564 PHE B O 1
ATOM 4456 N N . LEU A 1 565 ? -35.917 -10.166 193.868 1.00 22.55 565 LEU B N 1
ATOM 4457 C CA . LEU A 1 565 ? -36.800 -11.337 194.122 1.00 22.55 565 LEU B CA 1
ATOM 4458 C C . LEU A 1 565 ? -38.256 -10.849 194.163 1.00 22.55 565 LEU B C 1
ATOM 4459 O O . LEU A 1 565 ? -38.673 -10.309 195.208 1.00 22.55 565 LEU B O 1
ATOM 4464 N N . VAL A 1 566 ? -38.991 -11.027 193.059 1.00 24.53 566 VAL B N 1
ATOM 4465 C CA . VAL A 1 566 ? -40.378 -10.503 192.863 1.00 24.53 566 VAL B CA 1
ATOM 4466 C C . VAL A 1 566 ? -41.363 -11.489 193.506 1.00 24.53 566 VAL B C 1
ATOM 4467 O O . VAL A 1 566 ? -41.249 -12.696 193.226 1.00 24.53 566 VAL B O 1
ATOM 4471 N N . ASP A 1 567 ? -42.301 -10.978 194.315 1.00 31.65 567 ASP B N 1
ATOM 4472 C CA . ASP A 1 567 ? -43.373 -11.766 194.983 1.00 31.65 567 ASP B CA 1
ATOM 4473 C C . ASP A 1 567 ? -44.569 -11.865 194.027 1.00 31.65 567 ASP B C 1
ATOM 4474 O O . ASP A 1 567 ? -45.303 -10.863 193.891 1.00 31.65 567 ASP B O 1
ATOM 4479 N N . MET A 1 568 ? -44.750 -13.029 193.389 1.00 32.72 568 MET B N 1
ATOM 4480 C CA . MET A 1 568 ? -45.756 -13.267 192.317 1.00 32.72 568 MET B CA 1
ATOM 4481 C C . MET A 1 568 ? -47.094 -13.730 192.917 1.00 32.72 568 MET B C 1
ATOM 4482 O O . MET A 1 568 ? -48.102 -13.682 192.184 1.00 32.72 568 MET B O 1
ATOM 4487 N N . ASP A 1 569 ? -47.103 -14.161 194.184 1.00 36.05 569 ASP B N 1
ATOM 4488 C CA . ASP A 1 569 ? -48.313 -14.664 194.893 1.00 36.05 569 ASP B CA 1
ATOM 4489 C C . ASP A 1 569 ? -49.147 -13.488 195.426 1.00 36.05 569 ASP B C 1
ATOM 4490 O O . ASP A 1 569 ? -50.389 -13.615 195.420 1.00 36.05 569 ASP B O 1
ATOM 4495 N N . THR A 1 570 ? -48.501 -12.397 195.859 1.00 35.91 570 THR B N 1
ATOM 4496 C CA . THR A 1 570 ? -49.138 -11.216 196.505 1.00 35.91 570 THR B CA 1
ATOM 4497 C C . THR A 1 570 ? -49.305 -10.072 195.492 1.00 35.91 570 THR B C 1
ATOM 4498 O O . THR A 1 570 ? -49.090 -8.905 195.885 1.00 35.91 570 THR B O 1
ATOM 4502 N N . VAL A 1 571 ? -49.693 -10.381 194.247 1.00 31.71 571 VAL B N 1
ATOM 4503 C CA . VAL A 1 571 ? -49.945 -9.383 193.166 1.00 31.71 571 VAL B CA 1
ATOM 4504 C C . VAL A 1 571 ? -51.384 -8.874 193.323 1.00 31.71 571 VAL B C 1
ATOM 4505 O O . VAL A 1 571 ? -52.314 -9.555 192.843 1.00 31.71 571 VAL B O 1
ATOM 4509 N N . LYS A 1 572 ? -51.549 -7.726 193.987 1.00 32.99 572 LYS B N 1
ATOM 4510 C CA . LYS A 1 572 ? -52.860 -7.061 194.240 1.00 32.99 572 LYS B CA 1
ATOM 4511 C C . LYS A 1 572 ? -53.417 -6.497 192.926 1.00 32.99 572 LYS B C 1
ATOM 4512 O O . LYS A 1 572 ? -52.621 -6.243 192.000 1.00 32.99 572 LYS B O 1
ATOM 4518 N N . ALA A 1 573 ? -54.740 -6.299 192.875 1.00 33.24 573 ALA B N 1
ATOM 4519 C CA . ALA A 1 573 ? -55.502 -5.780 191.713 1.00 33.24 573 ALA B CA 1
ATOM 4520 C C . ALA A 1 573 ? -56.134 -4.432 192.082 1.00 33.24 573 ALA B C 1
ATOM 4521 O O . ALA A 1 573 ? -57.292 -4.426 192.548 1.00 33.24 573 ALA B O 1
ATOM 4523 N N . ARG A 1 574 ? -55.392 -3.336 191.883 1.00 31.87 574 ARG B N 1
ATOM 4524 C CA . ARG A 1 574 ? -55.817 -1.954 192.245 1.00 31.87 574 ARG B CA 1
ATOM 4525 C C . ARG A 1 574 ? -56.768 -1.413 191.168 1.00 31.87 574 ARG B C 1
ATOM 4526 O O . ARG A 1 574 ? -57.905 -1.043 191.526 1.00 31.87 574 ARG B O 1
ATOM 4534 N N . ASP A 1 575 ? -56.313 -1.369 189.910 1.00 32.53 575 ASP B N 1
ATOM 4535 C CA . ASP A 1 575 ? -57.084 -0.863 188.741 1.00 32.53 575 ASP B CA 1
ATOM 4536 C C . ASP A 1 575 ? -57.051 -1.929 187.635 1.00 32.53 575 ASP B C 1
ATOM 4537 O O . ASP A 1 575 ? -55.947 -2.246 187.165 1.00 32.53 575 ASP B O 1
ATOM 4542 N N . HIS A 1 576 ? -58.218 -2.456 187.245 1.00 33.71 576 HIS B N 1
ATOM 4543 C CA . HIS A 1 576 ? -58.369 -3.590 186.290 1.00 33.71 576 HIS B CA 1
ATOM 4544 C C . HIS A 1 576 ? -59.187 -3.159 185.068 1.00 33.71 576 HIS B C 1
ATOM 4545 O O . HIS A 1 576 ? -60.392 -2.875 185.226 1.00 33.71 576 HIS B O 1
ATOM 4552 N N . CYS A 1 577 ? -58.534 -3.100 183.902 1.00 31.78 577 CYS B N 1
ATOM 4553 C CA . CYS A 1 577 ? -59.160 -3.126 182.551 1.00 31.78 577 CYS B CA 1
ATOM 4554 C C . CYS A 1 577 ? -59.300 -4.592 182.115 1.00 31.78 577 CYS B C 1
ATOM 4555 O O . CYS A 1 577 ? -58.842 -5.474 182.872 1.00 31.78 577 CYS B O 1
ATOM 4558 N N . TRP A 1 578 ? -59.909 -4.846 180.953 1.00 28.60 578 TRP B N 1
ATOM 4559 C CA . TRP A 1 578 ? -60.122 -6.214 180.400 1.00 28.60 578 TRP B CA 1
ATOM 4560 C C . TRP A 1 578 ? -58.783 -6.842 179.988 1.00 28.60 578 TRP B C 1
ATOM 4561 O O . TRP A 1 578 ? -58.684 -8.086 180.033 1.00 28.60 578 TRP B O 1
ATOM 4572 N N . VAL A 1 579 ? -57.801 -6.018 179.599 1.00 23.68 579 VAL B N 1
ATOM 4573 C CA . VAL A 1 579 ? -56.406 -6.441 179.255 1.00 23.68 579 VAL B CA 1
ATOM 4574 C C . VAL A 1 579 ? -55.734 -7.093 180.475 1.00 23.68 579 VAL B C 1
ATOM 4575 O O . VAL A 1 579 ? -54.987 -8.066 180.263 1.00 23.68 579 VAL B O 1
ATOM 4579 N N . SER A 1 580 ? -55.996 -6.582 181.686 1.00 24.91 580 SER B N 1
ATOM 4580 C CA . SER A 1 580 ? -55.264 -6.904 182.944 1.00 24.91 580 SER B CA 1
ATOM 4581 C C . SER A 1 580 ? -55.309 -8.410 183.239 1.00 24.91 580 SER B C 1
ATOM 4582 O O . SER A 1 580 ? -56.423 -8.947 183.395 1.00 24.91 580 SER B O 1
ATOM 4585 N N . ILE A 1 581 ? -54.133 -9.049 183.307 1.00 22.66 581 ILE B N 1
ATOM 4586 C CA . ILE A 1 581 ? -53.929 -10.479 183.706 1.00 22.66 581 ILE B CA 1
ATOM 4587 C C . ILE A 1 581 ? -52.967 -10.521 184.901 1.00 22.66 581 ILE B C 1
ATOM 4588 O O . ILE A 1 581 ? -52.151 -9.586 185.038 1.00 22.66 581 ILE B O 1
ATOM 4593 N N . VAL A 1 582 ? -53.056 -11.578 185.715 1.00 21.95 582 VAL B N 1
ATOM 4594 C CA . VAL A 1 582 ? -52.265 -11.773 186.969 1.00 21.95 582 VAL B CA 1
ATOM 4595 C C . VAL A 1 582 ? -51.105 -12.752 186.718 1.00 21.95 582 VAL B C 1
ATOM 4596 O O . VAL A 1 582 ? -50.036 -12.541 187.328 1.00 21.95 582 VAL B O 1
ATOM 4600 N N . ASP A 1 583 ? -51.300 -13.772 185.869 1.00 22.54 583 ASP B N 1
ATOM 4601 C CA . ASP A 1 583 ? -50.334 -14.881 185.626 1.00 22.54 583 ASP B CA 1
ATOM 4602 C C . ASP A 1 583 ? -49.715 -14.735 184.233 1.00 22.54 583 ASP B C 1
ATOM 4603 O O . ASP A 1 583 ? -50.301 -15.184 183.249 1.00 22.54 583 ASP B O 1
ATOM 4608 N N . PRO A 1 584 ? -48.522 -14.105 184.092 1.00 19.86 584 PRO B N 1
ATOM 4609 C CA . PRO A 1 584 ? -47.808 -14.084 182.813 1.00 19.86 584 PRO B CA 1
ATOM 4610 C C . PRO A 1 584 ? -47.105 -15.421 182.531 1.00 19.86 584 PRO B C 1
ATOM 4611 O O . PRO A 1 584 ? -46.711 -16.079 183.481 1.00 19.86 584 PRO B O 1
ATOM 4615 N N . ASN A 1 585 ? -46.961 -15.780 181.250 1.00 18.89 585 ASN B N 1
ATOM 4616 C CA . ASN A 1 585 ? -46.413 -17.085 180.788 1.00 18.89 585 ASN B CA 1
ATOM 4617 C C . ASN A 1 585 ? -45.562 -16.878 179.528 1.00 18.89 585 ASN B C 1
ATOM 4618 O O . ASN A 1 585 ? -46.143 -16.544 178.478 1.00 18.89 585 ASN B O 1
ATOM 4623 N N . GLY A 1 586 ? -44.245 -17.085 179.632 1.00 19.18 586 GLY B N 1
ATOM 4624 C CA . GLY A 1 586 ? -43.299 -17.046 178.499 1.00 19.18 586 GLY B CA 1
ATOM 4625 C C . GLY A 1 586 ? -42.862 -15.627 178.168 1.00 19.18 586 GLY B C 1
ATOM 4626 O O . GLY A 1 586 ? -42.460 -14.907 179.103 1.00 19.18 586 GLY B O 1
ATOM 4627 N N . THR A 1 587 ? -42.941 -15.245 176.888 1.00 19.47 587 THR B N 1
ATOM 4628 C CA . THR A 1 587 ? -42.490 -13.932 176.350 1.00 19.47 587 THR B CA 1
ATOM 4629 C C . THR A 1 587 ? -43.690 -12.971 176.321 1.00 19.47 587 THR B C 1
ATOM 4630 O O . THR A 1 587 ? -44.635 -13.240 175.553 1.00 19.47 587 THR B O 1
ATOM 4634 N N . MET A 1 588 ? -43.646 -11.908 177.131 1.00 17.78 588 MET B N 1
ATOM 4635 C CA . MET A 1 588 ? -44.748 -10.923 177.306 1.00 17.78 588 MET B CA 1
ATOM 4636 C C . MET A 1 588 ? -44.596 -9.802 176.269 1.00 17.78 588 MET B C 1
ATOM 4637 O O . MET A 1 588 ? -43.529 -9.160 176.263 1.00 17.78 588 MET B O 1
ATOM 4642 N N . ASN A 1 589 ? -45.622 -9.586 175.437 1.00 15.66 589 ASN B N 1
ATOM 4643 C CA . ASN A 1 589 ? -45.702 -8.490 174.430 1.00 15.66 589 ASN B CA 1
ATOM 4644 C C . ASN A 1 589 ? -46.857 -7.555 174.804 1.00 15.66 589 ASN B C 1
ATOM 4645 O O . ASN A 1 589 ? -47.997 -8.051 174.881 1.00 15.66 589 ASN B O 1
ATOM 4650 N N . LEU A 1 590 ? -46.566 -6.268 175.028 1.00 14.21 590 LEU B N 1
ATOM 4651 C CA . LEU A 1 590 ? -47.568 -5.196 175.282 1.00 14.21 590 LEU B CA 1
ATOM 4652 C C . LEU A 1 590 ? -47.375 -4.081 174.248 1.00 14.21 590 LEU B C 1
ATOM 4653 O O . LEU A 1 590 ? -46.284 -3.476 174.232 1.00 14.21 590 LEU B O 1
ATOM 4658 N N . SER A 1 591 ? -48.398 -3.830 173.422 1.00 15.12 591 SER B N 1
ATOM 4659 C CA . SER A 1 591 ? -48.442 -2.768 172.383 1.00 15.12 591 SER B CA 1
ATOM 4660 C C . SER A 1 591 ? -49.601 -1.808 172.689 1.00 15.12 591 SER B C 1
ATOM 4661 O O . SER A 1 591 ? -50.764 -2.235 172.548 1.00 15.12 591 SER B O 1
ATOM 4664 N N . TYR A 1 592 ? -49.288 -0.569 173.093 1.00 15.09 592 TYR B N 1
ATOM 4665 C CA . TYR A 1 592 ? -50.269 0.483 173.479 1.00 15.09 592 TYR B CA 1
ATOM 4666 C C . TYR A 1 592 ? -50.168 1.676 172.518 1.00 15.09 592 TYR B C 1
ATOM 4667 O O . TYR A 1 592 ? -49.086 1.896 171.939 1.00 15.09 592 TYR B O 1
ATOM 4676 N N . LYS A 1 593 ? -51.278 2.407 172.363 1.00 16.09 593 LYS B N 1
ATOM 4677 C CA . LYS A 1 593 ? -51.400 3.656 171.561 1.00 16.09 593 LYS B CA 1
ATOM 4678 C C . LYS A 1 593 ? -52.088 4.733 172.407 1.00 16.09 593 LYS B C 1
ATOM 4679 O O . LYS A 1 593 ? -53.138 4.422 173.001 1.00 16.09 593 LYS B O 1
ATOM 4685 N N . MET A 1 594 ? -51.528 5.949 172.439 1.00 14.37 594 MET B N 1
ATOM 4686 C CA . MET A 1 594 ? -52.086 7.124 173.166 1.00 14.37 594 MET B CA 1
ATOM 4687 C C . MET A 1 594 ? -52.674 8.117 172.157 1.00 14.37 594 MET B C 1
ATOM 4688 O O . MET A 1 594 ? -51.926 8.554 171.259 1.00 14.37 594 MET B O 1
ATOM 4693 N N . THR A 1 595 ? -53.962 8.446 172.308 1.00 12.89 595 THR B N 1
ATOM 4694 C CA . THR A 1 595 ? -54.726 9.401 171.454 1.00 12.89 595 THR B CA 1
ATOM 4695 C C . THR A 1 595 ? -55.682 10.228 172.324 1.00 12.89 595 THR B C 1
ATOM 4696 O O . THR A 1 595 ? -55.911 9.840 173.489 1.00 12.89 595 THR B O 1
ATOM 4700 N N . ASN A 1 596 ? -56.205 11.325 171.766 1.00 11.57 596 ASN B N 1
ATOM 4701 C CA . ASN A 1 596 ? -57.247 12.202 172.371 1.00 11.57 596 ASN B CA 1
ATOM 4702 C C . ASN A 1 596 ? -56.683 12.885 173.626 1.00 11.57 596 ASN B C 1
ATOM 4703 O O . ASN A 1 596 ? -57.213 12.635 174.727 1.00 11.57 596 ASN B O 1
ATOM 4708 N N . PHE A 1 597 ? -55.648 13.714 173.456 1.00 9.51 597 PHE B N 1
ATOM 4709 C CA . PHE A 1 597 ? -55.047 14.560 174.522 1.00 9.51 597 PHE B CA 1
ATOM 4710 C C . PHE A 1 597 ? -55.914 15.807 174.728 1.00 9.51 597 PHE B C 1
ATOM 4711 O O . PHE A 1 597 ? -56.332 16.413 173.720 1.00 9.51 597 PHE B O 1
ATOM 4719 N N . ARG A 1 598 ? -56.169 16.175 175.987 1.00 7.54 598 ARG B N 1
ATOM 4720 C CA . ARG A 1 598 ? -56.888 17.422 176.370 1.00 7.54 598 ARG B CA 1
ATOM 4721 C C . ARG A 1 598 ? -56.402 17.883 177.750 1.00 7.54 598 ARG B C 1
ATOM 4722 O O . ARG A 1 598 ? -56.556 17.110 178.714 1.00 7.54 598 ARG B O 1
ATOM 4730 N N . ALA A 1 599 ? -55.860 19.104 177.829 1.00 7.80 599 ALA B N 1
ATOM 4731 C CA . ALA A 1 599 ? -55.252 19.699 179.043 1.00 7.80 599 ALA B CA 1
ATOM 4732 C C . ALA A 1 599 ? -56.332 19.979 180.093 1.00 7.80 599 ALA B C 1
ATOM 4733 O O . ALA A 1 599 ? -57.426 20.442 179.711 1.00 7.80 599 ALA B O 1
ATOM 4735 N N . ALA A 1 600 ? -56.023 19.705 181.365 1.00 9.18 600 ALA B N 1
ATOM 4736 C CA . ALA A 1 600 ? -56.890 19.948 182.541 1.00 9.18 600 ALA B CA 1
ATOM 4737 C C . ALA A 1 600 ? -56.028 20.370 183.736 1.00 9.18 600 ALA B C 1
ATOM 4738 O O . ALA A 1 600 ? -54.966 19.748 183.944 1.00 9.18 600 ALA B O 1
ATOM 4740 N N . MET A 1 601 ? -56.474 21.385 184.486 1.00 11.14 601 MET B N 1
ATOM 4741 C CA . MET A 1 601 ? -55.784 21.929 185.686 1.00 11.14 601 MET B CA 1
ATOM 4742 C C . MET A 1 601 ? -56.700 21.794 186.908 1.00 11.14 601 MET B C 1
ATOM 4743 O O . MET A 1 601 ? -57.893 22.145 186.792 1.00 11.14 601 MET B O 1
ATOM 4748 N N . PHE A 1 602 ? -56.154 21.303 188.028 1.00 11.84 602 PHE B N 1
ATOM 4749 C CA . PHE A 1 602 ? -56.844 21.129 189.333 1.00 11.84 602 PHE B CA 1
ATOM 4750 C C . PHE A 1 602 ? -56.158 22.005 190.390 1.00 11.84 602 PHE B C 1
ATOM 4751 O O . PHE A 1 602 ? -54.911 22.039 190.422 1.00 11.84 602 PHE B O 1
ATOM 4759 N N . SER A 1 603 ? -56.956 22.685 191.219 1.00 15.66 603 SER B N 1
ATOM 4760 C CA . SER A 1 603 ? -56.504 23.561 192.333 1.00 15.66 603 SER B CA 1
ATOM 4761 C C . SER A 1 603 ? -57.438 23.383 193.538 1.00 15.66 603 SER B C 1
ATOM 4762 O O . SER A 1 603 ? -58.634 23.705 193.399 1.00 15.66 603 SER B O 1
ATOM 4765 N N . ARG A 1 604 ? -56.905 22.875 194.656 1.00 19.50 604 ARG B N 1
ATOM 4766 C CA . ARG A 1 604 ? -57.617 22.670 195.950 1.00 19.50 604 ARG B CA 1
ATOM 4767 C C . ARG A 1 604 ? -58.694 21.582 195.779 1.00 19.50 604 ARG B C 1
ATOM 4768 O O . ARG A 1 604 ? -59.802 21.747 196.331 1.00 19.50 604 ARG B O 1
ATOM 4776 N N . ASN A 1 605 ? -58.366 20.506 195.050 1.00 20.86 605 ASN B N 1
ATOM 4777 C CA . ASN A 1 605 ? -59.211 19.297 194.842 1.00 20.86 605 ASN B CA 1
ATOM 4778 C C . ASN A 1 605 ? -60.532 19.667 194.145 1.00 20.86 605 ASN B C 1
ATOM 4779 O O . ASN A 1 605 ? -61.556 19.012 194.434 1.00 20.86 605 ASN B O 1
ATOM 4784 N N . LYS A 1 606 ? -60.507 20.669 193.254 1.00 18.13 606 LYS B N 1
ATOM 4785 C CA . LYS A 1 606 ? -61.626 21.037 192.341 1.00 18.13 606 LYS B CA 1
ATOM 4786 C C . LYS A 1 606 ? -61.033 21.473 191.002 1.00 18.13 606 LYS B C 1
ATOM 4787 O O . LYS A 1 606 ? -59.869 21.867 190.951 1.00 18.13 606 LYS B O 1
ATOM 4793 N N . PRO A 1 607 ? -61.791 21.426 189.877 1.00 15.07 607 PRO B N 1
ATOM 4794 C CA . PRO A 1 607 ? -61.273 21.881 188.584 1.00 15.07 607 PRO B CA 1
ATOM 4795 C C . PRO A 1 607 ? -61.085 23.407 188.525 1.00 15.07 607 PRO B C 1
ATOM 4796 O O . PRO A 1 607 ? -62.018 24.119 188.857 1.00 15.07 607 PRO B O 1
ATOM 4800 N N . LEU A 1 608 ? -59.892 23.859 188.116 1.00 12.36 608 LEU B N 1
ATOM 4801 C CA . LEU A 1 608 ? -59.547 25.288 187.881 1.00 12.36 608 LEU B CA 1
ATOM 4802 C C . LEU A 1 608 ? -59.734 25.595 186.389 1.00 12.36 608 LEU B C 1
ATOM 4803 O O . LEU A 1 608 ? -58.955 25.054 185.576 1.00 12.36 608 LEU B O 1
ATOM 4808 N N . TYR A 1 609 ? -60.728 26.424 186.051 1.00 13.06 609 TYR B N 1
ATOM 4809 C CA . TYR A 1 609 ? -61.120 26.771 184.657 1.00 13.06 609 TYR B CA 1
ATOM 4810 C C . TYR A 1 609 ? -60.475 28.101 184.250 1.00 13.06 609 TYR B C 1
ATOM 4811 O O . TYR A 1 609 ? -60.432 29.034 185.079 1.00 13.06 609 TYR B O 1
ATOM 4820 N N . MET A 1 610 ? -59.999 28.177 183.002 1.00 14.17 610 MET B N 1
ATOM 4821 C CA . MET A 1 610 ? -59.433 29.405 182.379 1.00 14.17 610 MET B CA 1
ATOM 4822 C C . MET A 1 610 ? -60.589 30.328 181.972 1.00 14.17 610 MET B C 1
ATOM 4823 O O . MET A 1 610 ? -61.573 29.814 181.401 1.00 14.17 610 MET B O 1
ATOM 4828 N N . THR A 1 611 ? -60.467 31.628 182.262 1.00 14.79 611 THR B N 1
ATOM 4829 C CA . THR A 1 611 ? -61.477 32.679 181.954 1.00 14.79 611 THR B CA 1
ATOM 4830 C C . THR A 1 611 ? -60.916 33.614 180.871 1.00 14.79 611 THR B C 1
ATOM 4831 O O . THR A 1 611 ? -59.757 33.405 180.450 1.00 14.79 611 THR B O 1
ATOM 4835 N N . GLY A 1 612 ? -61.713 34.598 180.437 1.00 15.52 612 GLY B N 1
ATOM 4836 C CA . GLY A 1 612 ? -61.335 35.596 179.417 1.00 15.52 612 GLY B CA 1
ATOM 4837 C C . GLY A 1 612 ? -61.518 35.067 178.002 1.00 15.52 612 GLY B C 1
ATOM 4838 O O . GLY A 1 612 ? -62.153 34.005 177.844 1.00 15.52 612 GLY B O 1
ATOM 4839 N N . GLY A 1 613 ? -60.981 35.790 177.011 1.00 17.73 613 GLY B N 1
ATOM 4840 C CA . GLY A 1 613 ? -61.073 35.455 175.576 1.00 17.73 613 GLY B CA 1
ATOM 4841 C C . GLY A 1 613 ? -59.907 34.600 175.111 1.00 17.73 613 GLY B C 1
ATOM 4842 O O . GLY A 1 613 ? -59.137 34.125 175.975 1.00 17.73 613 GLY B O 1
ATOM 4843 N N . SER A 1 614 ? -59.783 34.408 173.794 1.00 20.49 614 SER B N 1
ATOM 4844 C CA . SER A 1 614 ? -58.707 33.621 173.130 1.00 20.49 614 SER B CA 1
ATOM 4845 C C . SER A 1 614 ? -57.510 34.533 172.832 1.00 20.49 614 SER B C 1
ATOM 4846 O O . SER A 1 614 ? -57.733 35.680 172.397 1.00 20.49 614 SER B O 1
ATOM 4849 N N . VAL A 1 615 ? -56.289 34.031 173.055 1.00 20.43 615 VAL B N 1
ATOM 4850 C CA . VAL A 1 615 ? -55.009 34.771 172.840 1.00 20.43 615 VAL B CA 1
ATOM 4851 C C . VAL A 1 615 ? -54.733 34.842 171.331 1.00 20.43 615 VAL B C 1
ATOM 4852 O O . VAL A 1 615 ? -54.456 33.781 170.739 1.00 20.43 615 VAL B O 1
ATOM 4856 N N . ARG A 1 616 ? -54.811 36.043 170.744 1.00 28.20 616 ARG B N 1
ATOM 4857 C CA . ARG A 1 616 ? -54.368 36.319 169.350 1.00 28.20 616 ARG B CA 1
ATOM 4858 C C . ARG A 1 616 ? -52.848 36.521 169.356 1.00 28.20 616 ARG B C 1
ATOM 4859 O O . ARG A 1 616 ? -52.331 37.102 170.335 1.00 28.20 616 ARG B O 1
ATOM 4867 N N . THR A 1 617 ? -52.165 36.048 168.310 1.00 36.41 617 THR B N 1
ATOM 4868 C CA . THR A 1 617 ? -50.679 36.063 168.188 1.00 36.41 617 THR B CA 1
ATOM 4869 C C . THR A 1 617 ? -50.203 37.500 167.933 1.00 36.41 617 THR B C 1
ATOM 4870 O O . THR A 1 617 ? -50.780 38.171 167.052 1.00 36.41 617 THR B O 1
ATOM 4874 N N . ILE A 1 618 ? -49.213 37.957 168.711 1.00 37.66 618 ILE B N 1
ATOM 4875 C CA . ILE A 1 618 ? -48.389 39.172 168.433 1.00 37.66 618 ILE B CA 1
ATOM 4876 C C . ILE A 1 618 ? -46.947 38.706 168.197 1.00 37.66 618 ILE B C 1
ATOM 4877 O O . ILE A 1 618 ? -46.421 37.949 169.040 1.00 37.66 618 ILE B O 1
ATOM 4882 N N . ALA A 1 619 ? -46.359 39.093 167.063 1.00 48.50 619 ALA B N 1
ATOM 4883 C CA . ALA A 1 619 ? -45.015 38.661 166.611 1.00 48.50 619 ALA B CA 1
ATOM 4884 C C . ALA A 1 619 ? -44.565 39.526 165.429 1.00 48.50 619 ALA B C 1
ATOM 4885 O O . ALA A 1 619 ? -45.399 39.796 164.541 1.00 48.50 619 ALA B O 1
ATOM 4887 N N . THR A 1 620 ? -43.290 39.931 165.428 1.00 55.54 620 THR B N 1
ATOM 4888 C CA . THR A 1 620 ? -42.657 40.770 164.375 1.00 55.54 620 THR B CA 1
ATOM 4889 C C . THR A 1 620 ? -41.705 39.895 163.549 1.00 55.54 620 THR B C 1
ATOM 4890 O O . THR A 1 620 ? -41.062 38.994 164.126 1.00 55.54 620 THR B O 1
ATOM 4894 N N A GLY A 1 621 ? -41.628 40.157 162.239 0.50 65.83 621 GLY B N 1
ATOM 4895 N N B GLY A 1 621 ? -41.628 40.157 162.239 0.50 65.83 621 GLY B N 1
ATOM 4896 C CA A GLY A 1 621 ? -40.744 39.454 161.287 0.50 65.83 621 GLY B CA 1
ATOM 4897 C CA B GLY A 1 621 ? -40.744 39.454 161.287 0.50 65.83 621 GLY B CA 1
ATOM 4898 C C A GLY A 1 621 ? -39.285 39.837 161.477 0.50 65.83 621 GLY B C 1
ATOM 4899 C C B GLY A 1 621 ? -39.285 39.837 161.477 0.50 65.83 621 GLY B C 1
ATOM 4900 O O A GLY A 1 621 ? -39.013 40.765 162.266 0.50 65.83 621 GLY B O 1
ATOM 4901 O O B GLY A 1 621 ? -39.013 40.765 162.266 0.50 65.83 621 GLY B O 1
ATOM 4902 N N . ASN A 1 622 ? -38.382 39.150 160.766 1.00 72.75 622 ASN B N 1
ATOM 4903 C CA . ASN A 1 622 ? -36.907 39.330 160.887 1.00 72.75 622 ASN B CA 1
ATOM 4904 C C . ASN A 1 622 ? -36.464 40.689 160.319 1.00 72.75 622 ASN B C 1
ATOM 4905 O O . ASN A 1 622 ? -35.423 41.189 160.786 1.00 72.75 622 ASN B O 1
ATOM 4910 N N . TYR A 1 623 ? -37.203 41.246 159.351 1.00 84.48 623 TYR B N 1
ATOM 4911 C CA . TYR A 1 623 ? -36.929 42.561 158.707 1.00 84.48 623 TYR B CA 1
ATOM 4912 C C . TYR A 1 623 ? -38.143 43.487 158.838 1.00 84.48 623 TYR B C 1
ATOM 4913 O O . TYR A 1 623 ? -39.271 43.022 158.577 1.00 84.48 623 TYR B O 1
ATOM 4922 N N . ARG A 1 624 ? -37.907 44.754 159.203 1.00 84.77 624 ARG B N 1
ATOM 4923 C CA . ARG A 1 624 ? -38.899 45.861 159.095 1.00 84.77 624 ARG B CA 1
ATOM 4924 C C . ARG A 1 624 ? -38.685 46.562 157.746 1.00 84.77 624 ARG B C 1
ATOM 4925 O O . ARG A 1 624 ? -39.577 46.440 156.881 1.00 84.77 624 ARG B O 1
ATOM 4933 N N . ASP A 1 625 ? -37.548 47.249 157.575 1.00 92.89 625 ASP B N 1
ATOM 4934 C CA . ASP A 1 625 ? -37.086 47.837 156.284 1.00 92.89 625 ASP B CA 1
ATOM 4935 C C . ASP A 1 625 ? -35.555 47.720 156.204 1.00 92.89 625 ASP B C 1
ATOM 4936 O O . ASP A 1 625 ? -34.914 48.668 155.696 1.00 92.89 625 ASP B O 1
ATOM 4941 N N . ALA A 1 626 ? -34.997 46.598 156.672 1.00 92.03 626 ALA B N 1
ATOM 4942 C CA . ALA A 1 626 ? -33.543 46.305 156.704 1.00 92.03 626 ALA B CA 1
ATOM 4943 C C . ALA A 1 626 ? -33.181 45.431 155.496 1.00 92.03 626 ALA B C 1
ATOM 4944 O O . ALA A 1 626 ? -33.838 44.389 155.306 1.00 92.03 626 ALA B O 1
ATOM 4946 N N . ALA A 1 627 ? -32.175 45.849 154.720 1.00 97.41 627 ALA B N 1
ATOM 4947 C CA . ALA A 1 627 ? -31.788 45.245 153.423 1.00 97.41 627 ALA B CA 1
ATOM 4948 C C . ALA A 1 627 ? -30.909 44.010 153.658 1.00 97.41 627 ALA B C 1
ATOM 4949 O O . ALA A 1 627 ? -31.364 42.893 153.333 1.00 97.41 627 ALA B O 1
ATOM 4951 N N . GLU A 1 628 ? -29.705 44.210 154.208 1.00 99.32 628 GLU B N 1
ATOM 4952 C CA . GLU A 1 628 ? -28.657 43.166 154.374 1.00 99.32 628 GLU B CA 1
ATOM 4953 C C . GLU A 1 628 ? -28.621 42.711 155.839 1.00 99.32 628 GLU B C 1
ATOM 4954 O O . GLU A 1 628 ? -28.570 43.585 156.727 1.00 99.32 628 GLU B O 1
ATOM 4960 N N . ARG A 1 629 ? -28.646 41.391 156.070 1.00 97.88 629 ARG B N 1
ATOM 4961 C CA . ARG A 1 629 ? -28.433 40.762 157.403 1.00 97.88 629 ARG B CA 1
ATOM 4962 C C . ARG A 1 629 ? -26.948 40.895 157.764 1.00 97.88 629 ARG B C 1
ATOM 4963 O O . ARG A 1 629 ? -26.173 39.972 157.433 1.00 97.88 629 ARG B O 1
ATOM 4971 N N . LEU A 1 630 ? -26.566 42.013 158.390 1.00 95.59 630 LEU B N 1
ATOM 4972 C CA . LEU A 1 630 ? -25.221 42.189 159.004 1.00 95.59 630 LEU B CA 1
ATOM 4973 C C . LEU A 1 630 ? -25.149 41.230 160.198 1.00 95.59 630 LEU B C 1
ATOM 4974 O O . LEU A 1 630 ? -25.569 41.624 161.308 1.00 95.59 630 LEU B O 1
ATOM 4979 N N . ARG A 1 631 ? -24.692 39.999 159.938 1.00 87.59 631 ARG B N 1
ATOM 4980 C CA . ARG A 1 631 ? -24.758 38.821 160.853 1.00 87.59 631 ARG B CA 1
ATOM 4981 C C . ARG A 1 631 ? -24.457 39.247 162.298 1.00 87.59 631 ARG B C 1
ATOM 4982 O O . ARG A 1 631 ? -25.329 39.013 163.158 1.00 87.59 631 ARG B O 1
ATOM 4990 N N . ALA A 1 632 ? -23.305 39.885 162.543 1.00 80.44 632 ALA B N 1
ATOM 4991 C CA . ALA A 1 632 ? -22.828 40.325 163.878 1.00 80.44 632 ALA B CA 1
ATOM 4992 C C . ALA A 1 632 ? -22.983 39.177 164.888 1.00 80.44 632 ALA B C 1
ATOM 4993 O O . ALA A 1 632 ? -23.714 39.347 165.888 1.00 80.44 632 ALA B O 1
ATOM 4995 N N . MET A 1 633 ? -22.306 38.049 164.628 1.00 71.49 633 MET B N 1
ATOM 4996 C CA . MET A 1 633 ? -22.432 36.768 165.375 1.00 71.49 633 MET B CA 1
ATOM 4997 C C . MET A 1 633 ? -21.161 36.533 166.208 1.00 71.49 633 MET B C 1
ATOM 4998 O O . MET A 1 633 ? -20.724 35.366 166.316 1.00 71.49 633 MET B O 1
ATOM 5003 N N . ASP A 1 634 ? -20.597 37.602 166.785 1.00 62.74 634 ASP B N 1
ATOM 5004 C CA . ASP A 1 634 ? -19.354 37.581 167.604 1.00 62.74 634 ASP B CA 1
ATOM 5005 C C . ASP A 1 634 ? -19.719 37.676 169.091 1.00 62.74 634 ASP B C 1
ATOM 5006 O O . ASP A 1 634 ? -19.172 36.879 169.880 1.00 62.74 634 ASP B O 1
ATOM 5011 N N . GLU A 1 635 ? -20.607 38.612 169.449 1.00 47.20 635 GLU B N 1
ATOM 5012 C CA . GLU A 1 635 ? -20.989 38.944 170.851 1.00 47.20 635 GLU B CA 1
ATOM 5013 C C . GLU A 1 635 ? -22.213 38.126 171.293 1.00 47.20 635 GLU B C 1
ATOM 5014 O O . GLU A 1 635 ? -22.341 37.897 172.512 1.00 47.20 635 GLU B O 1
ATOM 5020 N N . THR A 1 636 ? -23.076 37.715 170.351 1.00 40.65 636 THR B N 1
ATOM 5021 C CA . THR A 1 636 ? -24.370 37.022 170.614 1.00 40.65 636 THR B CA 1
ATOM 5022 C C . THR A 1 636 ? -24.115 35.661 171.274 1.00 40.65 636 THR B C 1
ATOM 5023 O O . THR A 1 636 ? -23.200 34.947 170.818 1.00 40.65 636 THR B O 1
ATOM 5027 N N . LEU A 1 637 ? -24.905 35.324 172.302 1.00 29.92 637 LEU B N 1
ATOM 5028 C CA . LEU A 1 637 ? -24.852 34.022 173.024 1.00 29.92 637 LEU B CA 1
ATOM 5029 C C . LEU A 1 637 ? -25.564 32.958 172.177 1.00 29.92 637 LEU B C 1
ATOM 5030 O O . LEU A 1 637 ? -26.662 33.255 171.667 1.00 29.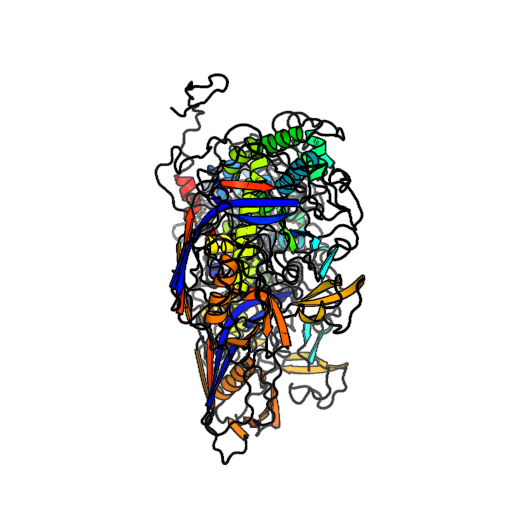92 637 LEU B O 1
ATOM 5035 N N . ARG A 1 638 ? -24.949 31.777 172.033 1.00 32.28 638 ARG B N 1
ATOM 5036 C CA . ARG A 1 638 ? -25.510 30.596 171.317 1.00 32.28 638 ARG B CA 1
ATOM 5037 C C . ARG A 1 638 ? -25.284 29.342 172.172 1.00 32.28 638 ARG B C 1
ATOM 5038 O O . ARG A 1 638 ? -24.161 29.175 172.686 1.00 32.28 638 ARG B O 1
ATOM 5046 N N . LEU A 1 639 ? -26.319 28.503 172.301 1.00 25.16 639 LEU B N 1
ATOM 5047 C CA . LEU A 1 639 ? -26.339 27.284 173.156 1.00 25.16 639 LEU B CA 1
ATOM 5048 C C . LEU A 1 639 ? -26.640 26.063 172.279 1.00 25.16 639 LEU B C 1
ATOM 5049 O O . LEU A 1 639 ? -27.770 25.975 171.757 1.00 25.16 639 LEU B O 1
ATOM 5054 N N . LYS A 1 640 ? -25.662 25.164 172.127 1.00 26.90 640 LYS B N 1
ATOM 5055 C CA . LYS A 1 640 ? -25.732 23.973 171.235 1.00 26.90 640 LYS B CA 1
ATOM 5056 C C . LYS A 1 640 ? -26.320 22.793 172.011 1.00 26.90 640 LYS B C 1
ATOM 5057 O O . LYS A 1 640 ? -25.938 22.562 173.157 1.00 26.90 640 LYS B O 1
ATOM 5063 N N . PRO A 1 641 ? -27.252 22.013 171.413 1.00 27.48 641 PRO B N 1
ATOM 5064 C CA . PRO A 1 641 ? -27.876 20.885 172.109 1.00 27.48 641 PRO B CA 1
ATOM 5065 C C . PRO A 1 641 ? -27.009 19.614 172.101 1.00 27.48 641 PRO B C 1
ATOM 5066 O O . PRO A 1 641 ? -26.147 19.498 171.244 1.00 27.48 641 PRO B O 1
ATOM 5070 N N . PHE A 1 642 ? -27.263 18.705 173.050 1.00 28.66 642 PHE B N 1
ATOM 5071 C CA . PHE A 1 642 ? -26.648 17.353 173.149 1.00 28.66 642 PHE B CA 1
ATOM 5072 C C . PHE A 1 642 ? -27.746 16.288 173.044 1.00 28.66 642 PHE B C 1
ATOM 5073 O O . PHE A 1 642 ? -28.821 16.472 173.653 1.00 28.66 642 PHE B O 1
ATOM 5081 N N . LYS A 1 643 ? -27.470 15.209 172.301 1.00 31.00 643 LYS B N 1
ATOM 5082 C CA . LYS A 1 643 ? -28.372 14.039 172.121 1.00 31.00 643 LYS B CA 1
ATOM 5083 C C . LYS A 1 643 ? -27.883 12.890 173.012 1.00 31.00 643 LYS B C 1
ATOM 5084 O O . LYS A 1 643 ? -26.671 12.599 172.981 1.00 31.00 643 LYS B O 1
ATOM 5090 N N . ILE A 1 644 ? -28.794 12.266 173.766 1.00 29.38 644 ILE B N 1
ATOM 5091 C CA . ILE A 1 644 ? -28.503 11.087 174.639 1.00 29.38 644 ILE B CA 1
ATOM 5092 C C . ILE A 1 644 ? -28.334 9.857 173.740 1.00 29.38 644 ILE B C 1
ATOM 5093 O O . ILE A 1 644 ? -29.287 9.529 173.002 1.00 29.38 644 ILE B O 1
ATOM 5098 N N . THR A 1 645 ? -27.161 9.214 173.808 1.00 35.31 645 THR B N 1
ATOM 5099 C CA . THR A 1 645 ? -26.828 7.937 173.123 1.00 35.31 645 THR B CA 1
ATOM 5100 C C . THR A 1 645 ? -26.950 6.794 174.140 1.00 35.31 645 THR B C 1
ATOM 5101 O O . THR A 1 645 ? -26.070 6.698 175.019 1.00 35.31 645 THR B O 1
ATOM 5105 N N . GLU A 1 646 ? -28.012 5.985 174.034 1.00 43.28 646 GLU B N 1
ATOM 5106 C CA . GLU A 1 646 ? -28.293 4.832 174.939 1.00 43.28 646 GLU B CA 1
ATOM 5107 C C . GLU A 1 646 ? -27.174 3.791 174.788 1.00 43.28 646 GLU B C 1
ATOM 5108 O O . GLU A 1 646 ? -26.654 3.636 173.662 1.00 43.28 646 GLU B O 1
ATOM 5114 N N . LYS A 1 647 ? -26.813 3.123 175.890 1.00 38.02 647 LYS B N 1
ATOM 5115 C CA . LYS A 1 647 ? -25.790 2.037 175.926 1.00 38.02 647 LYS B CA 1
ATOM 5116 C C . LYS A 1 647 ? -26.266 0.917 176.863 1.00 38.02 647 LYS B C 1
ATOM 5117 O O . LYS A 1 647 ? -27.298 1.104 177.539 1.00 38.02 647 LYS B O 1
ATOM 5123 N N . LEU A 1 648 ? -25.528 -0.202 176.886 1.00 34.91 648 LEU B N 1
ATOM 5124 C CA . LEU A 1 648 ? -25.960 -1.520 177.439 1.00 34.91 648 LEU B CA 1
ATOM 5125 C C . LEU A 1 648 ? -26.291 -1.436 178.938 1.00 34.91 648 LEU B C 1
ATOM 5126 O O . LEU A 1 648 ? -27.196 -2.184 179.363 1.00 34.91 648 LEU B O 1
ATOM 5131 N N . ASP A 1 649 ? -25.586 -0.595 179.702 1.00 32.20 649 ASP B N 1
ATOM 5132 C CA . ASP A 1 649 ? -25.669 -0.534 181.189 1.00 32.20 649 ASP B CA 1
ATOM 5133 C C . ASP A 1 649 ? -27.106 -0.214 181.622 1.00 32.20 649 ASP B C 1
ATOM 5134 O O . ASP A 1 649 ? -27.607 -0.922 182.519 1.00 32.20 649 ASP B O 1
ATOM 5139 N N . PHE A 1 650 ? -27.714 0.825 181.031 1.00 26.21 650 PHE B N 1
ATOM 5140 C CA . PHE A 1 650 ? -29.106 1.313 181.267 1.00 26.21 650 PHE B CA 1
ATOM 5141 C C . PHE A 1 650 ? -29.164 2.204 182.519 1.00 26.21 650 PHE B C 1
ATOM 5142 O O . PHE A 1 650 ? -29.942 3.178 182.505 1.00 26.21 650 PHE B O 1
ATOM 5150 N N . ARG A 1 651 ? -28.380 1.890 183.563 1.00 27.46 651 ARG B N 1
ATOM 5151 C CA . ARG A 1 651 ? -28.266 2.697 184.810 1.00 27.46 651 ARG B CA 1
ATOM 5152 C C . ARG A 1 651 ? -27.519 4.006 184.524 1.00 27.46 651 ARG B C 1
ATOM 5153 O O . ARG A 1 651 ? -27.894 5.032 185.130 1.00 27.46 651 ARG B O 1
ATOM 5161 N N . VAL A 1 652 ? -26.509 3.975 183.644 1.00 27.75 652 VAL B N 1
ATOM 5162 C CA . VAL A 1 652 ? -25.668 5.152 183.254 1.00 27.75 652 VAL B CA 1
ATOM 5163 C C . VAL A 1 652 ? -26.244 5.778 181.978 1.00 27.75 652 VAL B C 1
ATOM 5164 O O . VAL A 1 652 ? -26.625 5.017 181.065 1.00 27.75 652 VAL B O 1
ATOM 5168 N N . ALA A 1 653 ? -26.291 7.116 181.931 1.00 26.07 653 ALA B N 1
ATOM 5169 C CA . ALA A 1 653 ? -26.616 7.936 180.737 1.00 26.07 653 ALA B CA 1
ATOM 5170 C C . ALA A 1 653 ? -25.322 8.541 180.176 1.00 26.07 653 ALA B C 1
ATOM 5171 O O . ALA A 1 653 ? -24.387 8.775 180.969 1.00 26.07 653 ALA B O 1
ATOM 5173 N N . ALA A 1 654 ? -25.276 8.778 178.861 1.00 28.36 654 ALA B N 1
ATOM 5174 C CA . ALA A 1 654 ? -24.114 9.340 178.130 1.00 28.36 654 ALA B CA 1
ATOM 5175 C C . ALA A 1 654 ? -24.595 10.321 177.056 1.00 28.36 654 ALA B C 1
ATOM 5176 O O . ALA A 1 654 ? -25.565 9.988 176.343 1.00 28.36 654 ALA B O 1
ATOM 5178 N N . TYR A 1 655 ? -23.933 11.479 176.951 1.00 27.61 655 TYR B N 1
ATOM 5179 C CA . TYR A 1 655 ? -24.213 12.552 175.955 1.00 27.61 655 TYR B CA 1
ATOM 5180 C C . TYR A 1 655 ? -23.149 12.522 174.852 1.00 27.61 655 TYR B C 1
ATOM 5181 O O . TYR A 1 655 ? -21.986 12.168 175.137 1.00 27.61 655 TYR B O 1
ATOM 5190 N N . ALA A 1 656 ? -23.553 12.888 173.631 1.00 33.96 656 ALA B N 1
ATOM 5191 C CA . ALA A 1 656 ? -22.693 12.994 172.427 1.00 33.96 656 ALA B CA 1
ATOM 5192 C C . ALA A 1 656 ? -23.129 14.204 171.589 1.00 33.96 656 ALA B C 1
ATOM 5193 O O . ALA A 1 656 ? -24.264 14.686 171.790 1.00 33.96 656 ALA B O 1
ATOM 5195 N N . ILE A 1 657 ? -22.260 14.661 170.683 1.00 42.16 657 ILE B N 1
ATOM 5196 C CA . ILE A 1 657 ? -22.507 15.830 169.784 1.00 42.16 657 ILE B CA 1
ATOM 5197 C C . ILE A 1 657 ? -23.282 15.323 168.567 1.00 42.16 657 ILE B C 1
ATOM 5198 O O . ILE A 1 657 ? -22.845 14.372 167.919 1.00 42.16 657 ILE B O 1
ATOM 5203 N N . PRO A 1 658 ? -24.443 15.930 168.214 1.00 44.43 658 PRO B N 1
ATOM 5204 C CA . PRO A 1 658 ? -25.263 15.445 167.102 1.00 44.43 658 PRO B CA 1
ATOM 5205 C C . PRO A 1 658 ? -24.666 15.793 165.730 1.00 44.43 658 PRO B C 1
ATOM 5206 O O . PRO A 1 658 ? -24.972 15.153 164.724 1.00 44.43 658 PRO B O 1
ATOM 5210 N N . MET B 1 1 ? 3.235 53.088 173.883 1.00 28.92 1 MET A N 1
ATOM 5211 C CA . MET B 1 1 ? 2.705 52.451 172.644 1.00 28.92 1 MET A CA 1
ATOM 5212 C C . MET B 1 1 ? 1.748 51.322 173.047 1.00 28.92 1 MET A C 1
ATOM 5213 O O . MET B 1 1 ? 2.228 50.295 173.568 1.00 28.92 1 MET A O 1
ATOM 5218 N N . SER B 1 2 ? 0.444 51.527 172.835 1.00 27.02 2 SER A N 1
ATOM 5219 C CA . SER B 1 2 ? -0.637 50.550 173.135 1.00 27.02 2 SER A CA 1
ATOM 5220 C C . SER B 1 2 ? -0.495 49.313 172.237 1.00 27.02 2 SER A C 1
ATOM 5221 O O . SER B 1 2 ? -0.757 48.203 172.734 1.00 27.02 2 SER A O 1
ATOM 5224 N N . SER B 1 3 ? -0.078 49.508 170.979 1.00 30.16 3 SER A N 1
ATOM 5225 C CA . SER B 1 3 ? -0.031 48.477 169.905 1.00 30.16 3 SER A CA 1
ATOM 5226 C C . SER B 1 3 ? 0.922 47.332 170.270 1.00 30.16 3 SER A C 1
ATOM 5227 O O . SER B 1 3 ? 0.475 46.167 170.215 1.00 30.16 3 SER A O 1
ATOM 5230 N N . LEU B 1 4 ? 2.176 47.641 170.623 1.00 27.17 4 LEU A N 1
ATOM 5231 C CA . LEU B 1 4 ? 3.238 46.619 170.862 1.00 27.17 4 LEU A CA 1
ATOM 5232 C C . LEU B 1 4 ? 2.969 45.880 172.180 1.00 27.17 4 LEU A C 1
ATOM 5233 O O . LEU B 1 4 ? 3.238 44.667 172.220 1.00 27.17 4 LEU A O 1
ATOM 5238 N N . LEU B 1 5 ? 2.456 46.569 173.208 1.00 23.60 5 LEU A N 1
ATOM 5239 C CA . LEU B 1 5 ? 2.122 45.961 174.531 1.00 23.60 5 LEU A CA 1
ATOM 5240 C C . LEU B 1 5 ? 0.866 45.080 174.420 1.00 23.60 5 LEU A C 1
ATOM 5241 O O . LEU B 1 5 ? 0.717 44.179 175.267 1.00 23.60 5 LEU A O 1
ATOM 5246 N N . ASN B 1 6 ? 0.001 45.327 173.426 1.00 25.44 6 ASN A N 1
ATOM 5247 C CA . ASN B 1 6 ? -1.248 44.545 173.187 1.00 25.44 6 ASN A CA 1
ATOM 5248 C C . ASN B 1 6 ? -0.888 43.158 172.634 1.00 25.44 6 ASN A C 1
ATOM 5249 O O . ASN B 1 6 ? -1.539 42.180 173.049 1.00 25.44 6 ASN A O 1
ATOM 5254 N N . SER B 1 7 ? 0.106 43.080 171.739 1.00 25.84 7 SER A N 1
ATOM 5255 C CA . SER B 1 7 ? 0.551 41.838 171.047 1.00 25.84 7 SER A CA 1
ATOM 5256 C C . SER B 1 7 ? 1.171 40.836 172.035 1.00 25.84 7 SER A C 1
ATOM 5257 O O . SER B 1 7 ? 1.141 39.627 171.724 1.00 25.84 7 SER A O 1
ATOM 5260 N N . LEU B 1 8 ? 1.719 41.310 173.162 1.00 24.05 8 LEU A N 1
ATOM 5261 C CA . LEU B 1 8 ? 2.343 40.465 174.223 1.00 24.05 8 LEU A CA 1
ATOM 5262 C C . LEU B 1 8 ? 1.303 39.547 174.886 1.00 24.05 8 LEU A C 1
ATOM 5263 O O . LEU B 1 8 ? 1.708 38.457 175.341 1.00 24.05 8 LEU A O 1
ATOM 5268 N N . LEU B 1 9 ? 0.030 39.964 174.954 1.00 23.17 9 LEU A N 1
ATOM 5269 C CA . LEU B 1 9 ? -1.061 39.205 175.626 1.00 23.17 9 LEU A CA 1
ATOM 5270 C C . LEU B 1 9 ? -1.322 37.902 174.868 1.00 23.17 9 LEU A C 1
ATOM 5271 O O . LEU B 1 9 ? -1.174 37.867 173.647 1.00 23.17 9 LEU A O 1
ATOM 5276 N N . PRO B 1 10 ? -1.712 36.792 175.551 1.00 23.84 10 PRO A N 1
ATOM 5277 C CA . PRO B 1 10 ? -1.984 35.523 174.872 1.00 23.84 10 PRO A CA 1
ATOM 5278 C C . PRO B 1 10 ? -3.209 35.565 173.942 1.00 23.84 10 PRO A C 1
ATOM 5279 O O . PRO B 1 10 ? -3.976 36.511 174.009 1.00 23.84 10 PRO A O 1
ATOM 5283 N N . GLU B 1 11 ? -3.365 34.526 173.114 1.00 26.03 11 GLU A N 1
ATOM 5284 C CA . GLU B 1 11 ? -4.437 34.415 172.086 1.00 26.03 11 GLU A CA 1
ATOM 5285 C C . GLU B 1 11 ? -5.771 34.083 172.766 1.00 26.03 11 GLU A C 1
ATOM 5286 O O . GLU B 1 11 ? -6.790 34.693 172.388 1.00 26.03 11 GLU A O 1
ATOM 5292 N N . TYR B 1 12 ? -5.759 33.147 173.726 1.00 24.87 12 TYR A N 1
ATOM 5293 C CA . TYR B 1 12 ? -6.951 32.682 174.489 1.00 24.87 12 TYR A CA 1
ATOM 5294 C C . TYR B 1 12 ? -7.489 33.793 175.405 1.00 24.87 12 TYR A C 1
ATOM 5295 O O . TYR B 1 12 ? -8.697 33.755 175.711 1.00 24.87 12 TYR A O 1
ATOM 5304 N N . PHE B 1 13 ? -6.638 34.734 175.834 1.00 25.37 13 PHE A N 1
ATOM 5305 C CA . PHE B 1 13 ? -7.003 35.859 176.738 1.00 25.37 13 PHE A CA 1
ATOM 5306 C C . PHE B 1 13 ? -7.899 36.855 175.986 1.00 25.37 13 PHE A C 1
ATOM 5307 O O . PHE B 1 13 ? -7.418 37.481 175.019 1.00 25.37 13 PHE A O 1
ATOM 5315 N N . LYS B 1 14 ? -9.162 36.973 176.414 1.00 26.77 14 LYS A N 1
ATOM 5316 C CA . LYS B 1 14 ? -10.166 37.943 175.894 1.00 26.77 14 LYS A CA 1
ATOM 5317 C C . LYS B 1 14 ? -10.529 38.913 177.016 1.00 26.77 14 LYS A C 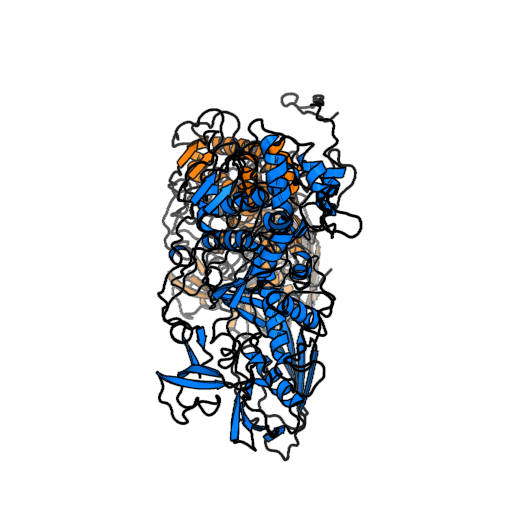1
ATOM 5318 O O . LYS B 1 14 ? -11.405 38.619 177.826 1.00 26.77 14 LYS A O 1
ATOM 5324 N N . PRO B 1 15 ? -9.870 40.096 177.099 1.00 24.57 15 PRO A N 1
ATOM 5325 C CA . PRO B 1 15 ? -10.055 41.004 178.230 1.00 24.57 15 PRO A CA 1
ATOM 5326 C C . PRO B 1 15 ? -11.334 41.849 178.117 1.00 24.57 15 PRO A C 1
ATOM 5327 O O . PRO B 1 15 ? -11.754 42.126 177.006 1.00 24.57 15 PRO A O 1
ATOM 5331 N N . LYS B 1 16 ? -11.910 42.222 179.263 1.00 24.51 16 LYS A N 1
ATOM 5332 C CA . LYS B 1 16 ? -13.048 43.174 179.384 1.00 24.51 16 LYS A CA 1
ATOM 5333 C C . LYS B 1 16 ? -12.526 44.488 179.979 1.00 24.51 16 LYS A C 1
ATOM 5334 O O . LYS B 1 16 ? -11.344 44.530 180.381 1.00 24.51 16 LYS A O 1
ATOM 5340 N N . THR B 1 17 ? -13.379 45.517 180.031 1.00 21.63 17 THR A N 1
ATOM 5341 C CA . THR B 1 17 ? -13.001 46.920 180.353 1.00 21.63 17 THR A CA 1
ATOM 5342 C C . THR B 1 17 ? -12.665 47.033 181.844 1.00 21.63 17 THR A C 1
ATOM 5343 O O . THR B 1 17 ? -11.482 47.252 182.161 1.00 21.63 17 THR A O 1
ATOM 5347 N N . ASN B 1 18 ? -13.664 46.861 182.713 1.00 21.22 18 ASN A N 1
ATOM 5348 C CA . ASN B 1 18 ? -13.567 47.105 184.178 1.00 21.22 18 ASN A CA 1
ATOM 5349 C C . ASN B 1 18 ? -12.850 45.933 184.859 1.00 21.22 18 ASN A C 1
ATOM 5350 O O . ASN B 1 18 ? -13.087 44.774 184.456 1.00 21.22 18 ASN A O 1
ATOM 5355 N N . LEU B 1 19 ? -12.002 46.237 185.851 1.00 21.68 19 LEU A N 1
ATOM 5356 C CA . LEU B 1 19 ? -11.350 45.258 186.766 1.00 21.68 19 LEU A CA 1
ATOM 5357 C C . LEU B 1 19 ? -11.381 45.831 188.190 1.00 21.68 19 LEU A C 1
ATOM 5358 O O . LEU B 1 19 ? -10.625 46.787 188.455 1.00 21.68 19 LEU A O 1
ATOM 5363 N N . ASN B 1 20 ? -12.226 45.267 189.059 1.00 24.50 20 ASN A N 1
ATOM 5364 C CA . ASN B 1 20 ? -12.509 45.787 190.425 1.00 24.50 20 ASN A CA 1
ATOM 5365 C C . ASN B 1 20 ? -11.436 45.268 191.394 1.00 24.50 20 ASN A C 1
ATOM 5366 O O . ASN B 1 20 ? -11.714 44.297 192.130 1.00 24.50 20 ASN A O 1
ATOM 5371 N N . ILE B 1 21 ? -10.254 45.896 191.386 1.00 23.59 21 ILE A N 1
ATOM 5372 C CA . ILE B 1 21 ? -9.117 45.592 192.309 1.00 23.59 21 ILE A CA 1
ATOM 5373 C C . ILE B 1 21 ? -9.478 46.128 193.702 1.00 23.59 21 ILE A C 1
ATOM 5374 O O . ILE B 1 21 ? -9.804 47.330 193.798 1.00 23.59 21 ILE A O 1
ATOM 5379 N N . ASN B 1 22 ? -9.415 45.269 194.730 1.00 28.12 22 ASN A N 1
ATOM 5380 C CA . ASN B 1 22 ? -9.772 45.599 196.139 1.00 28.12 22 ASN A CA 1
ATOM 5381 C C . ASN B 1 22 ? -8.700 45.067 197.105 1.00 28.12 22 ASN A C 1
ATOM 5382 O O . ASN B 1 22 ? -9.034 44.849 198.291 1.00 28.12 22 ASN A O 1
ATOM 5387 N N . SER B 1 23 ? -7.457 44.894 196.639 1.00 27.94 23 SER A N 1
ATOM 5388 C CA . SER B 1 23 ? -6.315 44.362 197.434 1.00 27.94 23 SER A CA 1
ATOM 5389 C C . SER B 1 23 ? -4.982 44.732 196.769 1.00 27.94 23 SER A C 1
ATOM 5390 O O . SER B 1 23 ? -5.002 45.176 195.602 1.00 27.94 23 SER A O 1
ATOM 5393 N N . SER B 1 24 ? -3.873 44.537 197.493 1.00 25.87 24 SER A N 1
ATOM 5394 C CA . SER B 1 24 ? -2.484 44.847 197.059 1.00 25.87 24 SER A CA 1
ATOM 5395 C C . SER B 1 24 ? -1.733 43.557 196.694 1.00 25.87 24 SER A C 1
ATOM 5396 O O . SER B 1 24 ? -0.508 43.497 196.932 1.00 25.87 24 SER A O 1
ATOM 5399 N N . ARG B 1 25 ? -2.434 42.567 196.122 1.00 26.07 25 ARG A N 1
ATOM 5400 C CA . ARG B 1 25 ? -1.855 41.266 195.687 1.00 26.07 25 ARG A CA 1
ATOM 5401 C C . ARG B 1 25 ? -2.843 40.559 194.748 1.00 26.07 25 ARG A C 1
ATOM 5402 O O . ARG B 1 25 ? -4.016 40.407 195.142 1.00 26.07 25 ARG A O 1
ATOM 5410 N N . VAL B 1 26 ? -2.377 40.153 193.561 1.00 20.93 26 VAL A N 1
ATOM 5411 C CA . VAL B 1 26 ? -3.186 39.480 192.498 1.00 20.93 26 VAL A CA 1
ATOM 5412 C C . VAL B 1 26 ? -2.394 38.275 191.972 1.00 20.93 26 VAL A C 1
ATOM 5413 O O . VAL B 1 26 ? -1.207 38.460 191.630 1.00 20.93 26 VAL A O 1
ATOM 5417 N N . GLN B 1 27 ? -3.032 37.100 191.910 1.00 19.58 27 GLN A N 1
ATOM 5418 C CA . GLN B 1 27 ? -2.468 35.848 191.333 1.00 19.58 27 GLN A CA 1
ATOM 5419 C C . GLN B 1 27 ? -3.078 35.622 189.944 1.00 19.58 27 GLN A C 1
ATOM 5420 O O . GLN B 1 27 ? -4.094 34.901 189.854 1.00 19.58 27 GLN A O 1
ATOM 5426 N N . TYR B 1 28 ? -2.486 36.227 188.910 1.00 18.28 28 TYR A N 1
ATOM 5427 C CA . TYR B 1 28 ? -2.843 36.006 187.483 1.00 18.28 28 TYR A CA 1
ATOM 5428 C C . TYR B 1 28 ? -2.195 34.694 187.023 1.00 18.28 28 TYR A C 1
ATOM 5429 O O . TYR B 1 28 ? -1.093 34.366 187.505 1.00 18.28 28 TYR A O 1
ATOM 5438 N N . GLY B 1 29 ? -2.867 33.970 186.122 1.00 19.09 29 GLY A N 1
ATOM 5439 C CA . GLY B 1 29 ? -2.414 32.661 185.612 1.00 19.09 29 GLY A CA 1
ATOM 5440 C C . GLY B 1 29 ? -3.360 32.093 184.570 1.00 19.09 29 GLY A C 1
ATOM 5441 O O . GLY B 1 29 ? -4.010 32.890 183.863 1.00 19.09 29 GLY A O 1
ATOM 5442 N N . PHE B 1 30 ? -3.424 30.761 184.470 1.00 21.13 30 PHE A N 1
ATOM 5443 C CA . PHE B 1 30 ? -4.371 30.016 183.599 1.00 21.13 30 PHE A CA 1
ATOM 5444 C C . PHE B 1 30 ? -4.644 28.626 184.187 1.00 21.13 30 PHE A C 1
ATOM 5445 O O . PHE B 1 30 ? -3.770 28.088 184.900 1.00 21.13 30 PHE A O 1
ATOM 5453 N N . ASN B 1 31 ? -5.823 28.069 183.885 1.00 22.29 31 ASN A N 1
ATOM 5454 C CA . ASN B 1 31 ? -6.227 26.677 184.215 1.00 22.29 31 ASN A CA 1
ATOM 5455 C C . ASN B 1 31 ? -5.994 25.794 182.983 1.00 22.29 31 ASN A C 1
ATOM 5456 O O . ASN B 1 31 ? -6.547 26.126 181.916 1.00 22.29 31 ASN A O 1
ATOM 5461 N N . ALA B 1 32 ? -5.202 24.726 183.133 1.00 24.78 32 ALA A N 1
ATOM 5462 C CA . ALA B 1 32 ? -4.863 23.750 182.068 1.00 24.78 32 ALA A CA 1
ATOM 5463 C C . ALA B 1 32 ? -5.155 22.325 182.551 1.00 24.78 32 ALA A C 1
ATOM 5464 O O . ALA B 1 32 ? -5.127 22.093 183.779 1.00 24.78 32 ALA A O 1
ATOM 5466 N N . ARG B 1 33 ? -5.421 21.414 181.609 1.00 28.97 33 ARG A N 1
ATOM 5467 C CA . ARG B 1 33 ? -5.673 19.966 181.850 1.00 28.97 33 ARG A CA 1
ATOM 5468 C C . ARG B 1 33 ? -4.386 19.191 181.536 1.00 28.97 33 ARG A C 1
ATOM 5469 O O . ARG B 1 33 ? -4.014 19.136 180.349 1.00 28.97 33 ARG A O 1
ATOM 5477 N N . ILE B 1 34 ? -3.745 18.618 182.563 1.00 28.45 34 ILE A N 1
ATOM 5478 C CA . ILE B 1 34 ? -2.464 17.853 182.459 1.00 28.45 34 ILE A CA 1
ATOM 5479 C C . ILE B 1 34 ? -2.795 16.354 182.510 1.00 28.45 34 ILE A C 1
ATOM 5480 O O . ILE B 1 34 ? -3.370 15.920 183.525 1.00 28.45 34 ILE A O 1
ATOM 5485 N N . ASP B 1 35 ? -2.441 15.611 181.454 1.00 29.31 35 ASP A N 1
ATOM 5486 C CA . ASP B 1 35 ? -2.592 14.133 181.350 1.00 29.31 35 ASP A CA 1
ATOM 5487 C C . ASP B 1 35 ? -1.224 13.481 181.573 1.00 29.31 35 ASP A C 1
ATOM 5488 O O . ASP B 1 35 ? -0.512 13.236 180.577 1.00 29.31 35 ASP A O 1
ATOM 5493 N N . MET B 1 36 ? -0.878 13.211 182.838 1.00 30.12 36 MET A N 1
ATOM 5494 C CA . MET B 1 36 ? 0.426 12.632 183.258 1.00 30.12 36 MET A CA 1
ATOM 5495 C C . MET B 1 36 ? 0.402 11.112 183.04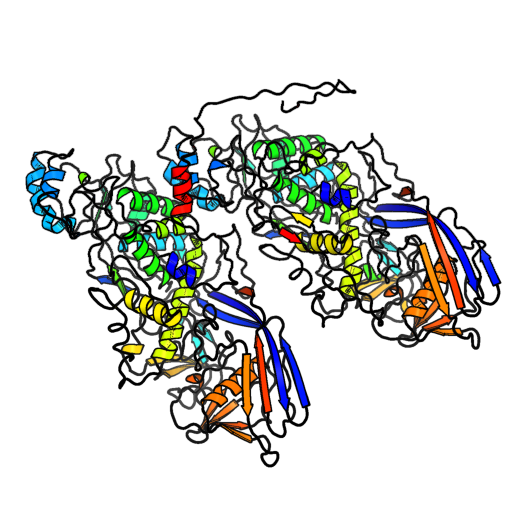5 1.00 30.12 36 MET A C 1
ATOM 5496 O O . MET B 1 36 ? -0.700 10.527 183.088 1.00 30.12 36 MET A O 1
ATOM 5501 N N . GLN B 1 37 ? 1.575 10.512 182.825 1.00 29.21 37 GLN A N 1
ATOM 5502 C CA . GLN B 1 37 ? 1.755 9.048 182.614 1.00 29.21 37 GLN A CA 1
ATOM 5503 C C . GLN B 1 37 ? 3.100 8.604 183.203 1.00 29.21 37 GLN A C 1
ATOM 5504 O O . GLN B 1 37 ? 4.100 9.319 182.992 1.00 29.21 37 GLN A O 1
ATOM 5510 N N . TYR B 1 38 ? 3.107 7.466 183.906 1.00 31.85 38 TYR A N 1
ATOM 5511 C CA . TYR B 1 38 ? 4.307 6.791 184.465 1.00 31.85 38 TYR A CA 1
ATOM 5512 C C . TYR B 1 38 ? 4.369 5.361 183.915 1.00 31.85 38 TYR A C 1
ATOM 5513 O O . TYR B 1 38 ? 3.564 4.524 184.364 1.00 31.85 38 TYR A O 1
ATOM 5522 N N . GLU B 1 39 ? 5.288 5.099 182.976 1.00 32.34 39 GLU A N 1
ATOM 5523 C CA . GLU B 1 39 ? 5.506 3.767 182.345 1.00 32.34 39 GLU A CA 1
ATOM 5524 C C . GLU B 1 39 ? 6.724 3.093 182.990 1.00 32.34 39 GLU A C 1
ATOM 5525 O O . GLU B 1 39 ? 7.697 3.805 183.315 1.00 32.34 39 GLU A O 1
ATOM 5531 N N . ASP B 1 40 ? 6.658 1.769 183.157 1.00 36.03 40 ASP A N 1
ATOM 5532 C CA . ASP B 1 40 ? 7.682 0.932 183.844 1.00 36.03 40 ASP A CA 1
ATOM 5533 C C . ASP B 1 40 ? 7.541 -0.517 183.353 1.00 36.03 40 ASP A C 1
ATOM 5534 O O . ASP B 1 40 ? 6.499 -0.826 182.732 1.00 36.03 40 ASP A O 1
ATOM 5539 N N . ASP B 1 41 ? 8.550 -1.360 183.600 1.00 38.57 41 ASP A N 1
ATOM 5540 C CA . ASP B 1 41 ? 8.577 -2.802 183.218 1.00 38.57 41 ASP A CA 1
ATOM 5541 C C . ASP B 1 41 ? 7.378 -3.546 183.829 1.00 38.57 41 ASP A C 1
ATOM 5542 O O . ASP B 1 41 ? 6.861 -4.460 183.154 1.00 38.57 41 ASP A O 1
ATOM 5547 N N . SER B 1 42 ? 6.959 -3.180 185.047 1.00 35.37 42 SER A N 1
ATOM 5548 C CA . SER B 1 42 ? 5.797 -3.773 185.763 1.00 35.37 42 SER A CA 1
ATOM 5549 C C . SER B 1 42 ? 4.492 -3.405 185.046 1.00 35.37 42 SER A C 1
ATOM 5550 O O . SER B 1 42 ? 3.696 -4.326 184.766 1.00 35.37 42 SER A O 1
ATOM 5553 N N . GLY B 1 43 ? 4.284 -2.114 184.762 1.00 33.17 43 GLY A N 1
ATOM 5554 C CA . GLY B 1 43 ? 3.096 -1.600 184.050 1.00 33.17 43 GLY A CA 1
ATOM 5555 C C . GLY B 1 43 ? 3.037 -0.080 184.037 1.00 33.17 43 GLY A C 1
ATOM 5556 O O . GLY B 1 43 ? 3.974 0.557 184.560 1.00 33.17 43 GLY A O 1
ATOM 5557 N N . THR B 1 44 ? 1.964 0.476 183.458 1.00 33.04 44 THR A N 1
ATOM 5558 C CA . THR B 1 44 ? 1.720 1.937 183.298 1.00 33.04 44 THR A CA 1
ATOM 5559 C C . THR B 1 44 ? 0.703 2.402 184.349 1.00 33.04 44 THR A C 1
ATOM 5560 O O . THR B 1 44 ? -0.290 1.676 184.565 1.00 33.04 44 THR A O 1
ATOM 5564 N N . ARG B 1 45 ? 0.948 3.562 184.972 1.00 34.25 45 ARG A N 1
ATOM 5565 C CA . ARG B 1 45 ? 0.031 4.231 185.938 1.00 34.25 45 ARG A CA 1
ATOM 5566 C C . ARG B 1 45 ? -0.321 5.623 185.402 1.00 34.25 45 ARG A C 1
ATOM 5567 O O . ARG B 1 45 ? 0.579 6.489 185.378 1.00 34.25 45 ARG A O 1
ATOM 5575 N N . LYS B 1 46 ? -1.579 5.819 184.991 1.00 29.84 46 LYS A N 1
ATOM 5576 C CA . LYS B 1 46 ? -2.087 7.067 184.362 1.00 29.84 46 LYS A CA 1
ATOM 5577 C C . LYS B 1 46 ? -2.762 7.944 185.422 1.00 29.84 46 LYS A C 1
ATOM 5578 O O . LYS B 1 46 ? -3.442 7.386 186.309 1.00 29.84 46 LYS A O 1
ATOM 5584 N N . GLY B 1 47 ? -2.570 9.264 185.322 1.00 30.40 47 GLY A N 1
ATOM 5585 C CA . GLY B 1 47 ? -3.272 10.295 186.113 1.00 30.40 47 GLY A CA 1
ATOM 5586 C C . GLY B 1 47 ? -3.819 11.394 185.216 1.00 30.40 47 GLY A C 1
ATOM 5587 O O . GLY B 1 47 ? -3.436 11.434 184.029 1.00 30.40 47 GLY A O 1
ATOM 5588 N N . SER B 1 48 ? -4.685 12.254 185.761 1.00 29.41 48 SER A N 1
ATOM 5589 C CA . SER B 1 48 ? -5.318 13.386 185.036 1.00 29.41 48 SER A CA 1
ATOM 5590 C C . SER B 1 48 ? -5.821 14.442 186.027 1.00 29.41 48 SER A C 1
ATOM 5591 O O . SER B 1 48 ? -6.763 14.133 186.788 1.00 29.41 48 SER A O 1
ATOM 5594 N N . ARG B 1 49 ? -5.204 15.630 186.020 1.00 30.49 49 ARG A N 1
ATOM 5595 C CA . ARG B 1 49 ? -5.664 16.837 186.758 1.00 30.49 49 ARG A CA 1
ATOM 5596 C C . ARG B 1 49 ? -6.456 17.717 185.792 1.00 30.49 49 ARG A C 1
ATOM 5597 O O . ARG B 1 49 ? -5.865 18.321 184.898 1.00 30.49 49 ARG A O 1
ATOM 5605 N N . PRO B 1 50 ? -7.801 17.820 185.929 1.00 28.21 50 PRO A N 1
ATOM 5606 C CA . PRO B 1 50 ? -8.618 18.568 184.970 1.00 28.21 50 PRO A CA 1
ATOM 5607 C C . PRO B 1 50 ? -8.468 20.096 185.078 1.00 28.21 50 PRO A C 1
ATOM 5608 O O . PRO B 1 50 ? -8.635 20.758 184.066 1.00 28.21 50 PRO A O 1
ATOM 5612 N N . ASN B 1 51 ? -8.168 20.607 186.281 1.00 28.12 51 ASN A N 1
ATOM 5613 C CA . ASN B 1 51 ? -7.966 22.055 186.571 1.00 28.12 51 ASN A CA 1
ATOM 5614 C C . ASN B 1 51 ? -6.657 22.236 187.354 1.00 28.12 51 ASN A C 1
ATOM 5615 O O . ASN B 1 51 ? -6.694 22.142 188.598 1.00 28.12 51 ASN A O 1
ATOM 5620 N N . ALA B 1 52 ? -5.550 22.478 186.639 1.00 25.73 52 ALA A N 1
ATOM 5621 C CA . ALA B 1 52 ? -4.199 22.741 187.194 1.00 25.73 52 ALA A CA 1
ATOM 5622 C C . ALA B 1 52 ? -3.874 24.232 187.048 1.00 25.73 52 ALA A C 1
ATOM 5623 O O . ALA B 1 52 ? -3.779 24.700 185.897 1.00 25.73 52 ALA A O 1
ATOM 5625 N N . PHE B 1 53 ? -3.706 24.938 188.173 1.00 22.23 53 PHE A N 1
ATOM 5626 C CA . PHE B 1 53 ? -3.526 26.414 188.243 1.00 22.23 53 PHE A CA 1
ATOM 5627 C C . PHE B 1 53 ? -2.033 26.749 188.370 1.00 22.23 53 PHE A C 1
ATOM 5628 O O . PHE B 1 53 ? -1.438 26.456 189.429 1.00 22.23 53 PHE A O 1
ATOM 5636 N N . MET B 1 54 ? -1.457 27.340 187.314 1.00 23.94 54 MET A N 1
ATOM 5637 C CA . MET B 1 54 ? -0.070 27.879 187.268 1.00 23.94 54 MET A CA 1
ATOM 5638 C C . MET B 1 54 ? -0.146 29.406 187.367 1.00 23.94 54 MET A C 1
ATOM 5639 O O . MET B 1 54 ? -0.691 30.024 186.430 1.00 23.94 54 MET A O 1
ATOM 5644 N N . SER B 1 55 ? 0.373 29.986 188.458 1.00 22.95 55 SER A N 1
ATOM 5645 C CA . SER B 1 55 ? 0.170 31.406 188.853 1.00 22.95 55 SER A CA 1
ATOM 5646 C C . SER B 1 55 ? 1.512 32.123 189.055 1.00 22.95 55 SER A C 1
ATOM 5647 O O . SER B 1 55 ? 2.517 31.441 189.333 1.00 22.95 55 SER A O 1
ATOM 5650 N N . ASN B 1 56 ? 1.502 33.454 188.900 1.00 20.41 56 ASN A N 1
ATOM 5651 C CA . ASN B 1 56 ? 2.601 34.390 189.260 1.00 20.41 56 ASN A CA 1
ATOM 5652 C C . ASN B 1 56 ? 2.011 35.516 190.116 1.00 20.41 56 ASN A C 1
ATOM 5653 O O . ASN B 1 56 ? 1.191 36.289 189.582 1.00 20.41 56 ASN A O 1
ATOM 5658 N N . THR B 1 57 ? 2.408 35.599 191.392 1.00 22.57 57 THR A N 1
ATOM 5659 C CA . THR B 1 57 ? 1.902 36.601 192.369 1.00 22.57 57 THR A CA 1
ATOM 5660 C C . THR B 1 57 ? 2.513 37.970 192.042 1.00 22.57 57 THR A C 1
ATOM 5661 O O . THR B 1 57 ? 3.750 38.043 191.909 1.00 22.57 57 THR A O 1
ATOM 5665 N N . VAL B 1 58 ? 1.668 39.001 191.917 1.00 20.47 58 VAL A N 1
ATOM 5666 C CA . VAL B 1 58 ? 2.046 40.401 191.557 1.00 20.47 58 VAL A CA 1
ATOM 5667 C C . VAL B 1 58 ? 1.425 41.348 192.593 1.00 20.47 58 VAL A C 1
ATOM 5668 O O . VAL B 1 58 ? 0.196 41.272 192.793 1.00 20.47 58 VAL A O 1
ATOM 5672 N N . ALA B 1 59 ? 2.245 42.208 193.211 1.00 21.85 59 ALA A N 1
ATOM 5673 C CA . ALA B 1 59 ? 1.864 43.146 194.296 1.00 21.85 59 ALA A CA 1
ATOM 5674 C C . ALA B 1 59 ? 1.885 44.592 193.783 1.00 21.85 59 ALA A C 1
ATOM 5675 O O . ALA B 1 59 ? 2.340 44.816 192.643 1.00 21.85 59 ALA A O 1
ATOM 5677 N N . PHE B 1 60 ? 1.413 45.532 194.614 1.00 23.67 60 PHE A N 1
ATOM 5678 C CA . PHE B 1 60 ? 1.332 46.993 194.336 1.00 23.67 60 PHE A CA 1
ATOM 5679 C C . PHE B 1 60 ? 2.354 47.759 195.193 1.00 23.67 60 PHE A C 1
ATOM 5680 O O . PHE B 1 60 ? 2.192 48.987 195.359 1.00 23.67 60 PHE A O 1
ATOM 5688 N N . ILE B 1 61 ? 3.389 47.071 195.695 1.00 27.38 61 ILE A N 1
ATOM 5689 C CA . ILE B 1 61 ? 4.466 47.650 196.556 1.00 27.38 61 ILE A CA 1
ATOM 5690 C C . ILE B 1 61 ? 5.812 47.477 195.840 1.00 27.38 61 ILE A C 1
ATOM 5691 O O . ILE B 1 61 ? 5.951 46.504 195.074 1.00 27.38 61 ILE A O 1
ATOM 5696 N N . GLY B 1 62 ? 6.757 48.390 196.087 1.00 29.53 62 GLY A N 1
ATOM 5697 C CA . GLY B 1 62 ? 8.093 48.392 195.461 1.00 29.53 62 GLY A CA 1
ATOM 5698 C C . GLY B 1 62 ? 8.794 49.729 195.643 1.00 29.53 62 GLY A C 1
ATOM 5699 O O . GLY B 1 62 ? 8.221 50.753 195.220 1.00 29.53 62 GLY A O 1
ATOM 5700 N N . ASN B 1 63 ? 9.986 49.721 196.252 1.00 31.76 63 ASN A N 1
ATOM 5701 C CA . ASN B 1 63 ? 10.783 50.944 196.551 1.00 31.76 63 ASN A CA 1
ATOM 5702 C C . ASN B 1 63 ? 11.375 51.490 195.243 1.00 31.76 63 ASN A C 1
ATOM 5703 O O . ASN B 1 63 ? 12.125 50.753 194.574 1.00 31.76 63 ASN A O 1
ATOM 5708 N N . TYR B 1 64 ? 11.012 52.730 194.889 1.00 27.28 64 TYR A N 1
ATOM 5709 C CA . TYR B 1 64 ? 11.550 53.502 193.734 1.00 27.28 64 TYR A CA 1
ATOM 5710 C C . TYR B 1 64 ? 11.860 54.933 194.187 1.00 27.28 64 TYR A C 1
ATOM 5711 O O . TYR B 1 64 ? 11.259 55.395 195.180 1.00 27.28 64 TYR A O 1
ATOM 5720 N N . GLU B 1 65 ? 12.769 55.611 193.474 1.00 30.36 65 GLU A N 1
ATOM 5721 C CA . GLU B 1 65 ? 13.200 57.008 193.754 1.00 30.36 65 GLU A CA 1
ATOM 5722 C C . GLU B 1 65 ? 13.418 57.750 192.428 1.00 30.36 65 GLU A C 1
ATOM 5723 O O . GLU B 1 65 ? 14.247 57.285 191.623 1.00 30.36 65 GLU A O 1
ATOM 5729 N N . GLY B 1 66 ? 12.700 58.860 192.223 1.00 24.79 66 GLY A N 1
ATOM 5730 C CA . GLY B 1 66 ? 12.774 59.695 191.010 1.00 24.79 66 GLY A CA 1
ATOM 5731 C C . GLY B 1 66 ? 13.946 60.663 191.060 1.00 24.79 66 GLY A C 1
ATOM 5732 O O . GLY B 1 66 ? 14.227 61.191 192.155 1.00 24.79 66 GLY A O 1
ATOM 5733 N N . ILE B 1 67 ? 14.608 60.881 189.916 1.00 24.49 67 ILE A N 1
ATOM 5734 C CA . ILE B 1 67 ? 15.683 61.902 189.723 1.00 24.49 67 ILE A CA 1
ATOM 5735 C C . ILE B 1 67 ? 15.416 62.648 188.410 1.00 24.49 67 ILE A C 1
ATOM 5736 O O . ILE B 1 67 ? 15.038 61.987 187.418 1.00 24.49 67 ILE A O 1
ATOM 5741 N N . ILE B 1 68 ? 15.597 63.975 188.408 1.00 23.34 68 ILE A N 1
ATOM 5742 C CA . ILE B 1 68 ? 15.358 64.859 187.227 1.00 23.34 68 ILE A CA 1
ATOM 5743 C C . ILE B 1 68 ? 16.628 64.854 186.364 1.00 23.34 68 ILE A C 1
ATOM 5744 O O . ILE B 1 68 ? 17.669 65.335 186.853 1.00 23.34 68 ILE A O 1
ATOM 5749 N N . VAL B 1 69 ? 16.531 64.325 185.138 1.00 23.62 69 VAL A N 1
ATOM 5750 C CA . VAL B 1 69 ? 17.653 64.203 184.155 1.00 23.62 69 VAL A CA 1
ATOM 5751 C C . VAL B 1 69 ? 17.327 65.053 182.922 1.00 23.62 69 VAL A C 1
ATOM 5752 O O . VAL B 1 69 ? 16.150 65.439 182.760 1.00 23.62 69 VAL A O 1
ATOM 5756 N N . ASP B 1 70 ? 18.337 65.330 182.090 1.00 26.63 70 ASP A N 1
ATOM 5757 C CA . ASP B 1 70 ? 18.211 66.078 180.809 1.00 26.63 70 ASP A CA 1
ATOM 5758 C C . ASP B 1 70 ? 18.034 65.062 179.671 1.00 26.63 70 ASP A C 1
ATOM 5759 O O . ASP B 1 70 ? 18.880 64.153 179.561 1.00 26.63 70 ASP A O 1
ATOM 5764 N N . ASP B 1 71 ? 16.977 65.226 178.865 1.00 27.14 71 ASP A N 1
ATOM 5765 C CA . ASP B 1 71 ? 16.570 64.297 177.774 1.00 27.14 71 ASP A CA 1
ATOM 5766 C C . ASP B 1 71 ? 16.336 65.105 176.488 1.00 27.14 71 ASP A C 1
ATOM 5767 O O . ASP B 1 71 ? 16.250 66.346 176.579 1.00 27.14 71 ASP A O 1
ATOM 5772 N N . ILE B 1 72 ? 16.247 64.419 175.340 1.00 24.18 72 ILE A N 1
ATOM 5773 C CA . ILE B 1 72 ? 16.070 65.027 173.981 1.00 24.18 72 ILE A CA 1
ATOM 5774 C C . ILE B 1 72 ? 14.724 65.748 173.909 1.00 24.18 72 ILE A C 1
ATOM 5775 O O . ILE B 1 72 ? 13.791 65.394 174.630 1.00 24.18 72 ILE A O 1
ATOM 5780 N N . PRO B 1 73 ? 14.578 66.775 173.033 1.00 21.68 73 PRO A N 1
ATOM 5781 C CA . PRO B 1 73 ? 13.283 67.415 172.794 1.00 21.68 73 PRO A CA 1
ATOM 5782 C C . PRO B 1 73 ? 12.432 66.642 171.772 1.00 21.68 73 PRO A C 1
ATOM 5783 O O . PRO B 1 73 ? 12.985 66.162 170.797 1.00 21.68 73 PRO A O 1
ATOM 5787 N N . ILE B 1 74 ? 11.119 66.553 172.021 1.00 22.18 74 ILE A N 1
ATOM 5788 C CA . ILE B 1 74 ? 10.117 65.894 171.127 1.00 22.18 74 ILE A CA 1
ATOM 5789 C C . ILE B 1 74 ? 9.453 66.991 170.286 1.00 22.18 74 ILE A C 1
ATOM 5790 O O . ILE B 1 74 ? 8.697 67.801 170.859 1.00 22.18 74 ILE A O 1
ATOM 5795 N N . LEU B 1 75 ? 9.732 67.009 168.976 1.00 25.44 75 LEU A N 1
ATOM 5796 C CA . LEU B 1 75 ? 9.386 68.118 168.039 1.00 25.44 75 LEU A CA 1
ATOM 5797 C C . LEU B 1 75 ? 8.006 67.901 167.398 1.00 25.44 75 LEU A C 1
ATOM 5798 O O . LEU B 1 75 ? 7.567 68.812 166.664 1.00 25.44 75 LEU A O 1
ATOM 5803 N N . ASP B 1 76 ? 7.343 66.764 167.652 1.00 25.27 76 ASP A N 1
ATOM 5804 C CA . ASP B 1 76 ? 5.964 66.477 167.164 1.00 25.27 76 ASP A CA 1
ATOM 5805 C C . ASP B 1 76 ? 4.978 67.431 167.853 1.00 25.27 76 ASP A C 1
ATOM 5806 O O . ASP B 1 76 ? 4.953 67.440 169.100 1.00 25.27 76 ASP A O 1
ATOM 5811 N N . GLY B 1 77 ? 4.210 68.195 167.067 1.00 23.82 77 GLY A N 1
ATOM 5812 C CA . GLY B 1 77 ? 3.173 69.128 167.556 1.00 23.82 77 GLY A CA 1
ATOM 5813 C C . GLY B 1 77 ? 3.219 70.471 166.850 1.00 23.82 77 GLY A C 1
ATOM 5814 O O . GLY B 1 77 ? 2.136 70.990 166.509 1.00 23.82 77 GLY A O 1
ATOM 5815 N N . LEU B 1 78 ? 4.423 71.025 166.652 1.00 23.82 78 LEU A N 1
ATOM 5816 C CA . LEU B 1 78 ? 4.659 72.338 165.984 1.00 23.82 78 LEU A CA 1
ATOM 5817 C C . LEU B 1 78 ? 4.180 72.270 164.528 1.00 23.82 78 LEU A C 1
ATOM 5818 O O . LEU B 1 78 ? 4.223 71.170 163.940 1.00 23.82 78 LEU A O 1
ATOM 5823 N N . ARG B 1 79 ? 3.749 73.412 163.979 1.00 25.97 79 ARG A N 1
ATOM 5824 C CA . ARG B 1 79 ? 3.239 73.557 162.583 1.00 25.97 79 ARG A CA 1
ATOM 5825 C C . ARG B 1 79 ? 4.308 73.087 161.587 1.00 25.97 79 ARG A C 1
ATOM 5826 O O . ARG B 1 79 ? 5.510 73.236 161.886 1.00 25.97 79 ARG A O 1
ATOM 5834 N N . ALA B 1 80 ? 3.874 72.547 160.444 1.00 29.28 80 ALA A N 1
ATOM 5835 C CA . ALA B 1 80 ? 4.727 71.867 159.437 1.00 29.28 80 ALA A CA 1
ATOM 5836 C C . ALA B 1 80 ? 5.416 72.872 158.501 1.00 29.28 80 ALA A C 1
ATOM 5837 O O . ALA B 1 80 ? 6.317 72.439 157.754 1.00 29.28 80 ALA A O 1
ATOM 5839 N N . ASP B 1 81 ? 5.020 74.153 158.532 1.00 32.72 81 ASP A N 1
ATOM 5840 C CA . ASP B 1 81 ? 5.547 75.219 157.635 1.00 32.72 81 ASP A CA 1
ATOM 5841 C C . ASP B 1 81 ? 6.979 75.590 158.044 1.00 32.72 81 ASP A C 1
ATOM 5842 O O . ASP B 1 81 ? 7.832 75.710 157.140 1.00 32.72 81 ASP A O 1
ATOM 5847 N N . ILE B 1 82 ? 7.224 75.773 159.347 1.00 32.88 82 ILE A N 1
ATOM 5848 C CA . ILE B 1 82 ? 8.522 76.265 159.913 1.00 32.88 82 ILE A CA 1
ATOM 5849 C C . ILE B 1 82 ? 9.634 75.224 159.700 1.00 32.88 82 ILE A C 1
ATOM 5850 O O . ILE B 1 82 ? 10.806 75.643 159.618 1.00 32.88 82 ILE A O 1
ATOM 5855 N N . PHE B 1 83 ? 9.290 73.932 159.619 1.00 35.01 83 PHE A N 1
ATOM 5856 C CA . PHE B 1 83 ? 10.249 72.816 159.373 1.00 35.01 83 PHE A CA 1
ATOM 5857 C C . PHE B 1 83 ? 10.750 72.865 157.923 1.00 35.01 83 PHE A C 1
ATOM 5858 O O . PHE B 1 83 ? 9.981 73.279 157.031 1.00 35.01 83 PHE A O 1
ATOM 5866 N N . ASP B 1 84 ? 12.002 72.438 157.711 1.00 48.75 84 ASP A N 1
ATOM 5867 C CA . ASP B 1 84 ? 12.664 72.341 156.380 1.00 48.75 84 ASP A CA 1
ATOM 5868 C C . ASP B 1 84 ? 12.440 70.929 155.814 1.00 48.75 84 ASP A C 1
ATOM 5869 O O . ASP B 1 84 ? 11.601 70.192 156.377 1.00 48.75 84 ASP A O 1
ATOM 5874 N N . THR B 1 85 ? 13.157 70.571 154.743 1.00 54.16 85 THR A N 1
ATOM 5875 C CA . THR B 1 85 ? 13.039 69.271 154.025 1.00 54.16 85 THR A CA 1
ATOM 5876 C C . THR B 1 85 ? 13.600 68.129 154.885 1.00 54.16 85 THR A C 1
ATOM 5877 O O . THR B 1 85 ? 13.006 67.032 154.855 1.00 54.16 85 THR A O 1
ATOM 5881 N N . HIS B 1 86 ? 14.693 68.375 155.617 1.00 54.63 86 HIS A N 1
ATOM 5882 C CA . HIS B 1 86 ? 15.435 67.360 156.419 1.00 54.63 86 HIS A CA 1
ATOM 5883 C C . HIS B 1 86 ? 14.653 67.018 157.695 1.00 54.63 86 HIS A C 1
ATOM 5884 O O . HIS B 1 86 ? 14.642 65.828 158.070 1.00 54.63 86 HIS A O 1
ATOM 5891 N N . GLY B 1 87 ? 14.038 68.023 158.333 1.00 47.95 87 GLY A N 1
ATOM 5892 C CA . GLY B 1 87 ? 13.174 67.870 159.524 1.00 47.95 87 GLY A CA 1
ATOM 5893 C C . GLY B 1 87 ? 13.813 68.448 160.775 1.00 47.95 87 GLY A C 1
ATOM 5894 O O . GLY B 1 87 ? 13.929 67.710 161.774 1.00 47.95 87 GLY A O 1
ATOM 5895 N N . ASP B 1 88 ? 14.214 69.724 160.719 1.00 42.34 88 ASP A N 1
ATOM 5896 C CA . ASP B 1 88 ? 14.742 70.518 161.862 1.00 42.34 88 ASP A CA 1
ATOM 5897 C C . ASP B 1 88 ? 14.269 71.969 161.698 1.00 42.34 88 ASP A C 1
ATOM 5898 O O . ASP B 1 88 ? 14.049 72.386 160.543 1.00 42.34 88 ASP A O 1
ATOM 5903 N N . LEU B 1 89 ? 14.115 72.701 162.808 1.00 35.67 89 LEU A N 1
ATOM 5904 C CA . LEU B 1 89 ? 13.535 74.075 162.829 1.00 35.67 89 LEU A CA 1
ATOM 5905 C C . LEU B 1 89 ? 14.434 75.030 162.032 1.00 35.67 89 LEU A C 1
ATOM 5906 O O . LEU B 1 89 ? 15.481 75.449 162.566 1.00 35.67 89 LEU A O 1
ATOM 5911 N N . ASP B 1 90 ? 14.032 75.344 160.794 1.00 41.01 90 ASP A N 1
ATOM 5912 C CA . ASP B 1 90 ? 14.685 76.359 159.924 1.00 41.01 90 ASP A CA 1
ATOM 5913 C C . ASP B 1 90 ? 14.297 77.750 160.438 1.00 41.01 90 ASP A C 1
ATOM 5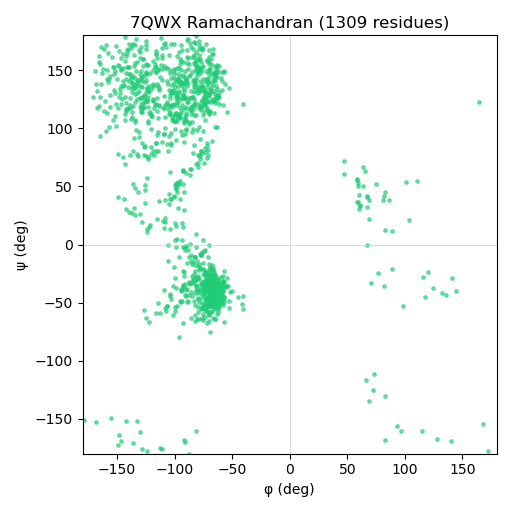914 O O . ASP B 1 90 ? 13.191 78.222 160.101 1.00 41.01 90 ASP A O 1
ATOM 5919 N N . MET B 1 91 ? 15.177 78.370 161.230 1.00 38.42 91 MET A N 1
ATOM 5920 C CA . MET B 1 91 ? 14.958 79.714 161.833 1.00 38.42 91 MET A CA 1
ATOM 5921 C C . MET B 1 91 ? 15.161 80.769 160.738 1.00 38.42 91 MET A C 1
ATOM 5922 O O . MET B 1 91 ? 16.246 80.782 160.120 1.00 38.42 91 MET A O 1
ATOM 5927 N N . GLY B 1 92 ? 14.145 81.610 160.522 1.00 38.47 92 GLY A N 1
ATOM 5928 C CA . GLY B 1 92 ? 13.959 82.427 159.308 1.00 38.47 92 GLY A CA 1
ATOM 5929 C C . GLY B 1 92 ? 12.530 82.307 158.806 1.00 38.47 92 GLY A C 1
ATOM 5930 O O . GLY B 1 92 ? 11.955 83.339 158.403 1.00 38.47 92 GLY A O 1
ATOM 5931 N N . LEU B 1 93 ? 11.983 81.085 158.827 1.00 36.61 93 LEU A N 1
ATOM 5932 C CA . LEU B 1 93 ? 10.536 80.792 158.627 1.00 36.61 93 LEU A CA 1
ATOM 5933 C C . LEU B 1 93 ? 9.772 81.036 159.938 1.00 36.61 93 LEU A C 1
ATOM 5934 O O . LEU B 1 93 ? 8.574 81.369 159.856 1.00 36.61 93 LEU A O 1
ATOM 5939 N N . VAL B 1 94 ? 10.433 80.865 161.092 1.00 34.33 94 VAL A N 1
ATOM 5940 C CA . VAL B 1 94 ? 9.877 81.164 162.449 1.00 34.33 94 VAL A CA 1
ATOM 5941 C C . VAL B 1 94 ? 9.635 82.677 162.561 1.00 34.33 94 VAL A C 1
ATOM 5942 O O . VAL B 1 94 ? 8.526 83.063 162.980 1.00 34.33 94 VAL A O 1
ATOM 5946 N N . GLU B 1 95 ? 10.636 83.491 162.202 1.00 36.02 95 GLU A N 1
ATOM 5947 C CA . GLU B 1 95 ? 10.565 84.981 162.200 1.00 36.02 95 GLU A CA 1
ATOM 5948 C C . GLU B 1 95 ? 9.481 85.449 161.218 1.00 36.02 95 GLU A C 1
ATOM 5949 O O . GLU B 1 95 ? 8.805 86.451 161.530 1.00 36.02 95 GLU A O 1
ATOM 5955 N N . ASP B 1 96 ? 9.331 84.755 160.084 1.00 36.66 96 ASP A N 1
ATOM 5956 C CA . ASP B 1 96 ? 8.297 85.026 159.046 1.00 36.66 96 ASP A CA 1
ATOM 5957 C C . ASP B 1 96 ? 6.903 84.718 159.611 1.00 36.66 96 ASP A C 1
ATOM 5958 O O . ASP B 1 96 ? 5.985 85.528 159.375 1.00 36.66 96 ASP A O 1
ATOM 5963 N N . ALA B 1 97 ? 6.756 83.593 160.322 1.00 32.91 97 ALA A N 1
ATOM 5964 C CA . ALA B 1 97 ? 5.483 83.098 160.899 1.00 32.91 97 ALA A CA 1
ATOM 5965 C C . ALA B 1 97 ? 5.006 84.028 162.025 1.00 32.91 97 ALA A C 1
ATOM 5966 O O . ALA B 1 97 ? 3.794 84.328 162.058 1.00 32.91 97 ALA A O 1
ATOM 5968 N N . LEU B 1 98 ? 5.916 84.454 162.910 1.00 31.62 98 LEU A N 1
ATOM 5969 C CA . LEU B 1 98 ? 5.625 85.360 164.060 1.00 31.62 98 LEU A CA 1
ATOM 5970 C C . LEU B 1 98 ? 5.193 86.745 163.556 1.00 31.62 98 LEU A C 1
ATOM 5971 O O . LEU B 1 98 ? 4.305 87.344 164.192 1.00 31.62 98 LEU A O 1
ATOM 5976 N N . SER B 1 99 ? 5.816 87.238 162.478 1.00 34.23 99 SER A N 1
ATOM 5977 C CA . SER B 1 99 ? 5.532 88.559 161.851 1.00 34.23 99 SER A CA 1
ATOM 5978 C C . SER B 1 99 ? 4.096 88.594 161.308 1.00 34.23 99 SER A C 1
ATOM 5979 O O . SER B 1 99 ? 3.400 89.598 161.557 1.00 34.23 99 SER A O 1
ATOM 5982 N N . LYS B 1 100 ? 3.682 87.537 160.599 1.00 34.54 100 LYS A N 1
ATOM 5983 C CA . LYS B 1 100 ? 2.322 87.379 160.007 1.00 34.54 100 LYS A CA 1
ATOM 5984 C C . LYS B 1 100 ? 1.430 86.617 160.995 1.00 34.54 100 LYS A C 1
ATOM 5985 O O . LYS B 1 100 ? 0.998 85.493 160.668 1.00 34.54 100 LYS A O 1
ATOM 5991 N N . SER B 1 101 ? 1.169 87.214 162.166 1.00 33.63 101 SER A N 1
ATOM 5992 C CA . SER B 1 101 ? 0.330 86.640 163.253 1.00 33.63 101 SER A CA 1
ATOM 5993 C C . SER B 1 101 ? -0.373 87.764 164.026 1.00 33.63 101 SER A C 1
ATOM 5994 O O . SER B 1 101 ? -0.276 88.930 163.588 1.00 33.63 101 SER A O 1
ATOM 5997 N N . THR B 1 102 ? -1.051 87.425 165.130 1.00 34.14 102 THR A N 1
ATOM 5998 C CA . THR B 1 102 ? -1.816 88.361 166.002 1.00 34.14 102 THR A CA 1
ATOM 5999 C C . THR B 1 102 ? -0.985 88.702 167.250 1.00 34.14 102 THR A C 1
ATOM 6000 O O . THR B 1 102 ? -1.574 88.772 168.348 1.00 34.14 102 THR A O 1
ATOM 6004 N N . MET B 1 103 ? 0.323 88.927 167.076 1.00 33.63 103 MET A N 1
ATOM 6005 C CA . MET B 1 103 ? 1.293 89.234 168.163 1.00 33.63 103 MET A CA 1
ATOM 6006 C C . MET B 1 103 ? 1.445 90.755 168.282 1.00 33.63 103 MET A C 1
ATOM 6007 O O . MET B 1 103 ? 1.154 91.458 167.289 1.00 33.63 103 MET A O 1
ATOM 6012 N N . ILE B 1 104 ? 1.891 91.242 169.445 1.00 34.45 104 ILE A N 1
ATOM 6013 C CA . ILE B 1 104 ? 2.174 92.688 169.697 1.00 34.45 104 ILE A CA 1
ATOM 6014 C C . ILE B 1 104 ? 3.468 93.029 168.944 1.00 34.45 104 ILE A C 1
ATOM 6015 O O . ILE B 1 104 ? 4.446 92.266 169.081 1.00 34.45 104 ILE A O 1
ATOM 6020 N N . ARG B 1 105 ? 3.462 94.129 168.182 1.00 35.75 105 ARG A N 1
ATOM 6021 C CA . ARG B 1 105 ? 4.501 94.465 167.165 1.00 35.75 105 ARG A CA 1
ATOM 6022 C C . ARG B 1 105 ? 5.840 94.786 167.842 1.00 35.75 105 ARG A C 1
ATOM 6023 O O . ARG B 1 105 ? 6.886 94.505 167.223 1.00 35.75 105 ARG A O 1
ATOM 6031 N N . ARG B 1 106 ? 5.812 95.349 169.057 1.00 37.70 106 ARG A N 1
ATOM 6032 C CA . ARG B 1 106 ? 7.023 95.750 169.831 1.00 37.70 106 ARG A CA 1
ATOM 6033 C C . ARG B 1 106 ? 7.728 94.520 170.435 1.00 37.70 106 ARG A C 1
ATOM 6034 O O . ARG B 1 106 ? 8.900 94.675 170.835 1.00 37.70 106 ARG A O 1
ATOM 6042 N N . ASN B 1 107 ? 7.061 93.359 170.499 1.00 32.83 107 ASN A N 1
ATOM 6043 C CA . ASN B 1 107 ? 7.592 92.103 171.105 1.00 32.83 107 ASN A CA 1
ATOM 6044 C C . ASN B 1 107 ? 8.269 91.213 170.048 1.00 32.83 107 ASN A C 1
ATOM 6045 O O . ASN B 1 107 ? 9.103 90.385 170.458 1.00 32.83 107 ASN A O 1
ATOM 6050 N N . VAL B 1 108 ? 7.938 91.369 168.759 1.00 29.92 108 VAL A N 1
ATOM 6051 C CA . VAL B 1 108 ? 8.427 90.508 167.634 1.00 29.92 108 VAL A CA 1
ATOM 6052 C C . VAL B 1 108 ? 9.957 90.423 167.645 1.00 29.92 108 VAL A C 1
ATOM 6053 O O . VAL B 1 108 ? 10.488 89.315 167.645 1.00 29.92 108 VAL A O 1
ATOM 6057 N N . PRO B 1 109 ? 10.718 91.548 167.634 1.00 28.53 109 PRO A N 1
ATOM 6058 C CA . PRO B 1 109 ? 12.182 91.476 167.568 1.00 28.53 109 PRO A CA 1
ATOM 6059 C C . PRO B 1 109 ? 12.845 90.795 168.779 1.00 28.53 109 PRO A C 1
ATOM 6060 O O . PRO B 1 109 ? 13.787 90.053 168.568 1.00 28.53 109 PRO A O 1
ATOM 6064 N N . THR B 1 110 ? 12.345 91.055 169.993 1.00 27.16 110 THR A N 1
ATOM 6065 C CA . THR B 1 110 ? 12.910 90.538 171.270 1.00 27.16 110 THR A CA 1
ATOM 6066 C C . THR B 1 110 ? 12.547 89.052 171.450 1.00 27.16 110 THR A C 1
ATOM 6067 O O . THR B 1 110 ? 13.413 88.312 171.953 1.00 27.16 110 THR A O 1
ATOM 6071 N N . TYR B 1 111 ? 11.339 88.630 171.050 1.00 26.35 111 TYR A N 1
ATOM 6072 C CA . TYR B 1 111 ? 10.856 87.224 171.161 1.00 26.35 111 TYR A CA 1
ATOM 6073 C C . TYR B 1 111 ? 11.588 86.322 170.154 1.00 26.35 111 TYR A C 1
ATOM 6074 O O . TYR B 1 111 ? 11.885 85.167 170.518 1.00 26.35 111 TYR A O 1
ATOM 6083 N N . THR B 1 112 ? 11.853 86.820 168.939 1.00 26.21 112 THR A N 1
ATOM 6084 C CA . THR B 1 112 ? 12.540 86.083 167.838 1.00 26.21 112 THR A CA 1
ATOM 6085 C C . THR B 1 112 ? 13.968 85.704 168.259 1.00 26.21 112 THR A C 1
ATOM 6086 O O . THR B 1 112 ? 14.409 84.598 167.888 1.00 26.21 112 THR A O 1
ATOM 6090 N N . ALA B 1 113 ? 14.660 86.592 168.982 1.00 25.29 113 ALA A N 1
ATOM 6091 C CA . ALA B 1 113 ? 16.036 86.390 169.499 1.00 25.29 113 ALA A CA 1
ATOM 6092 C C . ALA B 1 113 ? 16.067 85.204 170.477 1.00 25.29 113 ALA A C 1
ATOM 6093 O O . ALA B 1 113 ? 17.026 84.409 170.406 1.00 25.29 113 ALA A O 1
ATOM 6095 N N . TYR B 1 114 ? 15.056 85.093 171.346 1.00 24.09 114 TYR A N 1
ATOM 6096 C CA . TYR B 1 114 ? 14.918 84.026 172.376 1.00 24.09 114 TYR A CA 1
ATOM 6097 C C . TYR B 1 114 ? 14.551 82.678 171.738 1.00 24.09 114 TYR A C 1
ATOM 6098 O O . TYR B 1 114 ? 14.875 81.644 172.358 1.00 24.09 114 TYR A O 1
ATOM 6107 N N . ALA B 1 115 ? 13.895 82.688 170.569 1.00 23.30 115 ALA A N 1
ATOM 6108 C CA . ALA B 1 115 ? 13.346 81.494 169.872 1.00 23.30 115 ALA A CA 1
ATOM 6109 C C . ALA B 1 115 ? 14.407 80.389 169.758 1.00 23.30 115 ALA A C 1
ATOM 6110 O O . ALA B 1 115 ? 14.042 79.213 169.940 1.00 23.30 115 ALA A O 1
ATOM 6112 N N . SER B 1 116 ? 15.663 80.756 169.468 1.00 25.38 116 SER A N 1
ATOM 6113 C CA . SER B 1 116 ? 16.818 79.837 169.270 1.00 25.38 116 SER A CA 1
ATOM 6114 C C . SER B 1 116 ? 16.986 78.878 170.459 1.00 25.38 116 SER A C 1
ATOM 6115 O O . SER B 1 116 ? 17.370 77.718 170.214 1.00 25.38 116 SER A O 1
ATOM 6118 N N . GLU B 1 117 ? 16.713 79.342 171.685 1.00 25.19 117 GLU A N 1
ATOM 6119 C CA . GLU B 1 117 ? 16.837 78.542 172.938 1.00 25.19 117 GLU A CA 1
ATOM 6120 C C . GLU B 1 117 ? 15.489 77.895 173.301 1.00 25.19 117 GLU A C 1
ATOM 6121 O O . GLU B 1 117 ? 15.487 76.680 173.583 1.00 25.19 117 GLU A O 1
ATOM 6127 N N . LEU B 1 118 ? 14.396 78.667 173.295 1.00 20.90 118 LEU A N 1
ATOM 6128 C CA . LEU B 1 118 ? 13.105 78.297 173.947 1.00 20.90 118 LEU A CA 1
ATOM 6129 C C . LEU B 1 118 ? 12.322 77.258 173.129 1.00 20.90 118 LEU A C 1
ATOM 6130 O O . LEU B 1 118 ? 11.633 76.438 173.764 1.00 20.90 118 LEU A O 1
ATOM 6135 N N . LEU B 1 119 ? 12.390 77.290 171.790 1.00 21.06 119 LEU A N 1
ATOM 6136 C CA . LEU B 1 119 ? 11.596 76.380 170.907 1.00 21.06 119 LEU A CA 1
ATOM 6137 C C . LEU B 1 119 ? 12.079 74.927 171.030 1.00 21.06 119 LEU A C 1
ATOM 6138 O O . LEU B 1 119 ? 11.279 74.026 170.702 1.00 21.06 119 LEU A O 1
ATOM 6143 N N . TYR B 1 120 ? 13.322 74.697 171.483 1.00 23.05 120 TYR A N 1
ATOM 6144 C CA . TYR B 1 120 ? 13.918 73.350 171.710 1.00 23.05 120 TYR A CA 1
ATOM 6145 C C . TYR B 1 120 ? 13.701 72.885 173.160 1.00 23.05 120 TYR A C 1
ATOM 6146 O O . TYR B 1 120 ? 14.371 71.916 173.571 1.00 23.05 120 TYR A O 1
ATOM 6155 N N . LYS B 1 121 ? 12.801 73.534 173.909 1.00 19.89 121 LYS A N 1
ATOM 6156 C CA . LYS B 1 121 ? 12.322 73.085 175.244 1.00 19.89 121 LYS A CA 1
ATOM 6157 C C . LYS B 1 121 ? 10.898 72.536 175.091 1.00 19.89 121 LYS A C 1
ATOM 6158 O O . LYS B 1 121 ? 9.939 73.282 175.378 1.00 19.89 121 LYS A O 1
ATOM 6164 N N . ARG B 1 122 ? 10.782 71.286 174.630 1.00 19.23 122 ARG A N 1
ATOM 6165 C CA . ARG B 1 122 ? 9.497 70.568 174.397 1.00 19.23 122 ARG A CA 1
ATOM 6166 C C . ARG B 1 122 ? 9.601 69.142 174.951 1.00 19.23 122 ARG A C 1
ATOM 6167 O O . ARG B 1 122 ? 10.057 68.248 174.208 1.00 19.23 122 ARG A O 1
ATOM 6175 N N . ASN B 1 123 ? 9.208 68.952 176.215 1.00 17.00 123 ASN A N 1
ATOM 6176 C CA . ASN B 1 123 ? 9.123 67.623 176.880 1.00 17.00 123 ASN A CA 1
ATOM 6177 C C . ASN B 1 123 ? 8.138 67.728 178.053 1.00 17.00 123 ASN A C 1
ATOM 6178 O O . ASN B 1 123 ? 8.529 68.263 179.111 1.00 17.00 123 ASN A O 1
ATOM 6183 N N . LEU B 1 124 ? 6.902 67.249 177.855 1.00 13.86 124 LEU A N 1
ATOM 6184 C CA . LEU B 1 124 ? 5.785 67.297 178.842 1.00 13.86 124 LEU A CA 1
ATOM 6185 C C . LEU B 1 124 ? 5.568 65.912 179.479 1.00 13.86 124 LEU A C 1
ATOM 6186 O O . LEU B 1 124 ? 4.534 65.742 180.159 1.00 13.86 124 LEU A O 1
ATOM 6191 N N . THR B 1 125 ? 6.512 64.979 179.301 1.00 12.92 125 THR A N 1
ATOM 6192 C CA . THR B 1 125 ? 6.422 63.561 179.756 1.00 12.92 125 THR A CA 1
ATOM 6193 C C . THR B 1 125 ? 6.270 63.497 181.283 1.00 12.92 125 THR A C 1
ATOM 6194 O O . THR B 1 125 ? 5.490 62.646 181.753 1.00 12.92 125 THR A O 1
ATOM 6198 N N . SER B 1 126 ? 6.989 64.355 182.015 1.00 13.11 126 SER A N 1
ATOM 6199 C CA . SER B 1 126 ? 7.019 64.405 183.502 1.00 13.11 126 SER A CA 1
ATOM 6200 C C . SER B 1 126 ? 5.645 64.793 184.061 1.00 13.11 126 SER A C 1
ATOM 6201 O O . SER B 1 126 ? 5.257 64.226 185.102 1.00 13.11 126 SER A O 1
ATOM 6204 N N . LEU B 1 127 ? 4.945 65.727 183.402 1.00 13.10 127 LEU A N 1
ATOM 6205 C CA . LEU B 1 127 ? 3.625 66.254 183.846 1.00 13.10 127 LEU A CA 1
ATOM 6206 C C . LEU B 1 127 ? 2.548 65.180 183.654 1.00 13.10 127 LEU A C 1
ATOM 6207 O O . LEU B 1 127 ? 1.803 64.926 184.619 1.00 13.10 127 LEU A O 1
ATOM 6212 N N . PHE B 1 128 ? 2.479 64.574 182.461 1.00 11.57 128 PHE A N 1
ATOM 6213 C CA . PHE B 1 128 ? 1.515 63.495 182.100 1.00 11.57 128 PHE A CA 1
ATOM 6214 C C . PHE B 1 128 ? 1.713 62.279 183.011 1.00 11.57 128 PHE A C 1
ATOM 6215 O O . PHE B 1 128 ? 0.698 61.657 183.381 1.00 11.57 128 PHE A O 1
ATOM 6223 N N . TYR B 1 129 ? 2.966 61.952 183.343 1.00 13.09 129 TYR A N 1
ATOM 6224 C CA . TYR B 1 129 ? 3.353 60.817 184.226 1.00 13.09 129 TYR A CA 1
ATOM 6225 C C . TYR B 1 129 ? 2.712 60.992 185.610 1.00 13.09 129 TYR A C 1
ATOM 6226 O O . TYR B 1 129 ? 2.087 60.030 186.094 1.00 13.09 129 TYR A O 1
ATOM 6235 N N . ASN B 1 130 ? 2.862 62.175 186.214 1.00 13.19 130 ASN A N 1
ATOM 6236 C CA . ASN B 1 130 ? 2.335 62.514 187.567 1.00 13.19 130 ASN A CA 1
ATOM 6237 C C . ASN B 1 130 ? 0.801 62.555 187.545 1.00 13.19 130 ASN A C 1
ATOM 6238 O O . ASN B 1 130 ? 0.195 62.095 188.534 1.00 13.19 130 ASN A O 1
ATOM 6243 N N . MET B 1 131 ? 0.201 63.101 186.480 1.00 11.91 131 MET A N 1
ATOM 6244 C CA . MET B 1 131 ? -1.276 63.226 186.325 1.00 11.91 131 MET A CA 1
ATOM 6245 C C . MET B 1 131 ? -1.909 61.838 186.151 1.00 11.91 131 MET A C 1
ATOM 6246 O O . MET B 1 131 ? -3.035 61.653 186.644 1.00 11.91 131 MET A O 1
ATOM 6251 N N . LEU B 1 132 ? -1.218 60.902 185.489 1.00 10.87 132 LEU A N 1
ATOM 6252 C CA . LEU B 1 132 ? -1.666 59.484 185.349 1.00 10.87 132 LEU A CA 1
ATOM 6253 C C . LEU B 1 132 ? -1.644 58.788 186.716 1.00 10.87 132 LEU A C 1
ATOM 6254 O O . LEU B 1 132 ? -2.556 57.980 186.964 1.00 10.87 132 LEU A O 1
ATOM 6259 N N . ARG B 1 133 ? -0.644 59.071 187.557 1.00 13.85 133 ARG A N 1
ATOM 6260 C CA . ARG B 1 133 ? -0.503 58.469 188.912 1.00 13.85 133 ARG A CA 1
ATOM 6261 C C . ARG B 1 133 ? -1.641 58.958 189.822 1.00 13.85 133 ARG A C 1
ATOM 6262 O O . ARG B 1 133 ? -2.138 58.134 190.615 1.00 13.85 133 ARG A O 1
ATOM 6270 N N . LEU B 1 134 ? -2.045 60.231 189.702 1.00 12.83 134 LEU A N 1
ATOM 6271 C CA . LEU B 1 134 ? -3.161 60.838 190.485 1.00 12.83 134 LEU A CA 1
ATOM 6272 C C . LEU B 1 134 ? -4.498 60.172 190.121 1.00 12.83 134 LEU A C 1
ATOM 6273 O O . LEU B 1 134 ? -5.353 60.070 191.024 1.00 12.83 134 LEU A O 1
ATOM 6278 N N . TYR B 1 135 ? -4.676 59.756 188.861 1.00 11.86 135 TYR A N 1
ATOM 6279 C CA . TYR B 1 135 ? -5.889 59.056 188.355 1.00 11.86 135 TYR A CA 1
ATOM 6280 C C . TYR B 1 135 ? -6.077 57.730 189.107 1.00 11.86 135 TYR A C 1
ATOM 6281 O O . TYR B 1 135 ? -7.207 57.463 189.563 1.00 11.86 135 TYR A O 1
ATOM 6290 N N . TYR B 1 136 ? -5.007 56.938 189.231 1.00 11.66 136 TYR A N 1
ATOM 6291 C CA . TYR B 1 136 ? -5.022 55.557 189.790 1.00 11.66 136 TYR A CA 1
ATOM 6292 C C . TYR B 1 136 ? -4.988 55.582 191.325 1.00 11.66 136 TYR A C 1
ATOM 6293 O O . TYR B 1 136 ? -5.494 54.613 191.928 1.00 11.66 136 TYR A O 1
ATOM 6302 N N . ILE B 1 137 ? -4.405 56.622 191.937 1.00 13.52 137 ILE A N 1
ATOM 6303 C CA . ILE B 1 137 ? -4.400 56.830 193.420 1.00 13.52 137 ILE A CA 1
ATOM 6304 C C . ILE B 1 137 ? -5.847 57.012 193.901 1.00 13.52 137 ILE A C 1
ATOM 6305 O O . ILE B 1 137 ? -6.194 56.407 194.932 1.00 13.52 137 ILE A O 1
ATOM 6310 N N . LYS B 1 138 ? -6.650 57.810 193.188 1.00 14.79 138 LYS A N 1
ATOM 6311 C CA . LYS B 1 138 ? -8.051 58.140 193.566 1.00 14.79 138 LYS A CA 1
ATOM 6312 C C . LYS B 1 138 ? -9.000 56.996 193.176 1.00 14.79 138 LYS A C 1
ATOM 6313 O O . LYS B 1 138 ? -10.045 56.865 193.848 1.00 14.79 138 LYS A O 1
ATOM 6319 N N . LYS B 1 139 ? -8.668 56.204 192.149 1.00 13.90 139 LYS A N 1
ATOM 6320 C CA . LYS B 1 139 ? -9.505 55.066 191.674 1.00 13.90 139 LYS A CA 1
ATOM 6321 C C . LYS B 1 139 ? -9.365 53.885 192.641 1.00 13.90 139 LYS A C 1
ATOM 6322 O O . LYS B 1 139 ? -10.398 53.467 193.205 1.00 13.90 139 LYS A O 1
ATOM 6328 N N . TRP B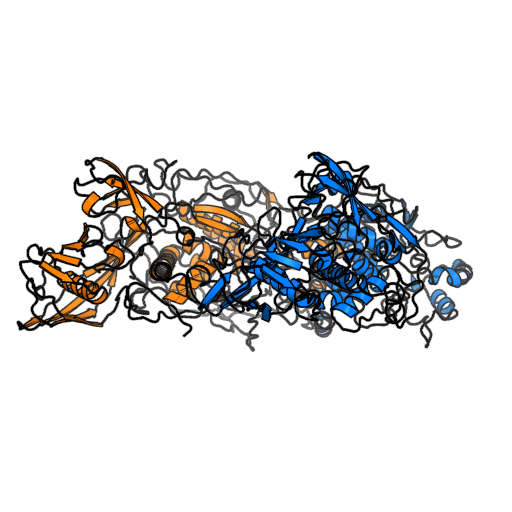 1 140 ? -8.140 53.374 192.827 1.00 15.64 140 TRP A N 1
ATOM 6329 C CA . TRP B 1 140 ? -7.814 52.214 193.705 1.00 15.64 140 TRP A CA 1
ATOM 6330 C C . TRP B 1 140 ? -7.280 52.715 195.056 1.00 15.64 140 TRP A C 1
ATOM 6331 O O . TRP B 1 140 ? -6.258 52.179 195.524 1.00 15.64 140 TRP A O 1
ATOM 6342 N N . GLY B 1 141 ? -7.967 53.684 195.672 1.00 20.69 141 GLY A N 1
ATOM 6343 C CA . GLY B 1 141 ? -7.514 54.382 196.893 1.00 20.69 141 GLY A CA 1
ATOM 6344 C C . GLY B 1 141 ? -7.733 53.577 198.166 1.00 20.69 141 GLY A C 1
ATOM 6345 O O . GLY B 1 141 ? -7.099 53.924 199.183 1.00 20.69 141 GLY A O 1
ATOM 6346 N N . SER B 1 142 ? -8.584 52.543 198.125 1.00 23.21 142 SER A N 1
ATOM 6347 C CA . SER B 1 142 ? -9.049 51.769 199.306 1.00 23.21 142 SER A CA 1
ATOM 6348 C C . SER B 1 142 ? -8.137 50.566 199.604 1.00 23.21 142 SER A C 1
ATOM 6349 O O . SER B 1 142 ? -8.425 49.864 200.597 1.00 23.21 142 SER A O 1
ATOM 6352 N N . ILE B 1 143 ? -7.082 50.329 198.808 1.00 23.90 143 ILE A N 1
ATOM 6353 C CA . ILE B 1 143 ? -6.099 49.225 199.051 1.00 23.90 143 ILE A CA 1
ATOM 6354 C C . ILE B 1 143 ? -5.271 49.588 200.292 1.00 23.90 143 ILE A C 1
ATOM 6355 O O . ILE B 1 143 ? -4.989 50.792 200.480 1.00 23.90 143 ILE A O 1
ATOM 6360 N N . LYS B 1 144 ? -4.915 48.587 201.104 1.00 29.50 144 LYS A N 1
ATOM 6361 C CA . LYS B 1 144 ? -4.251 48.760 202.425 1.00 29.50 144 LYS A CA 1
ATOM 6362 C C . LYS B 1 144 ? -2.853 48.130 202.404 1.00 29.50 144 LYS A C 1
ATOM 6363 O O . LYS B 1 144 ? -2.636 47.179 201.626 1.00 29.50 144 LYS A O 1
ATOM 6369 N N . TYR B 1 145 ? -1.954 48.658 203.241 1.00 37.81 145 TYR A N 1
ATOM 6370 C CA . TYR B 1 145 ? -0.581 48.147 203.495 1.00 37.81 145 TYR A CA 1
ATOM 6371 C C . TYR B 1 145 ? -0.387 48.004 205.010 1.00 37.81 145 TYR A C 1
ATOM 6372 O O . TYR B 1 145 ? -0.399 49.038 205.708 1.00 37.81 145 TYR A O 1
ATOM 6381 N N . GLU B 1 146 ? -0.230 46.766 205.494 1.00 45.42 146 GLU A N 1
ATOM 6382 C CA . GLU B 1 146 ? 0.069 46.442 206.916 1.00 45.42 146 GLU A CA 1
ATOM 6383 C C . GLU B 1 146 ? 1.589 46.304 207.081 1.00 45.42 146 GLU A C 1
ATOM 6384 O O . GLU B 1 146 ? 2.232 45.731 206.176 1.00 45.42 146 GLU A O 1
ATOM 6390 N N . LYS B 1 147 ? 2.130 46.812 208.194 1.00 46.87 147 LYS A N 1
ATOM 6391 C CA . LYS B 1 147 ? 3.592 46.884 208.474 1.00 46.87 147 LYS A CA 1
ATOM 6392 C C . LYS B 1 147 ? 4.133 45.476 208.744 1.00 46.87 147 LYS A C 1
ATOM 6393 O O . LYS B 1 147 ? 5.108 45.083 208.072 1.00 46.87 147 LYS A O 1
ATOM 6399 N N . ASP B 1 148 ? 3.524 44.759 209.697 1.00 51.01 148 ASP A N 1
ATOM 6400 C CA . ASP B 1 148 ? 3.916 43.385 210.118 1.00 51.01 148 ASP A CA 1
ATOM 6401 C C . ASP B 1 148 ? 3.100 42.368 209.310 1.00 51.01 148 ASP A C 1
ATOM 6402 O O . ASP B 1 148 ? 2.308 41.617 209.917 1.00 51.01 148 ASP A O 1
ATOM 6407 N N . ALA B 1 149 ? 3.294 42.358 207.985 1.00 47.43 149 ALA A N 1
ATOM 6408 C CA . ALA B 1 149 ? 2.656 41.435 207.017 1.00 47.43 149 ALA A CA 1
ATOM 6409 C C . ALA B 1 149 ? 3.734 40.564 206.360 1.00 47.43 149 ALA A C 1
ATOM 6410 O O . ALA B 1 149 ? 4.927 40.924 206.444 1.00 47.43 149 ALA A O 1
ATOM 6412 N N . ILE B 1 150 ? 3.316 39.468 205.719 1.00 45.41 150 ILE A N 1
ATOM 6413 C CA . ILE B 1 150 ? 4.213 38.437 205.117 1.00 45.41 150 ILE A CA 1
ATOM 6414 C C . ILE B 1 150 ? 4.483 38.830 203.659 1.00 45.41 150 ILE A C 1
ATOM 6415 O O . ILE B 1 150 ? 3.548 38.719 202.839 1.00 45.41 150 ILE A O 1
ATOM 6420 N N . PHE B 1 151 ? 5.702 39.290 203.351 1.00 44.01 151 PHE A N 1
ATOM 6421 C CA . PHE B 1 151 ? 6.155 39.612 201.969 1.00 44.01 151 PHE A CA 1
ATOM 6422 C C . PHE B 1 151 ? 6.381 38.303 201.201 1.00 44.01 151 PHE A C 1
ATOM 6423 O O . PHE B 1 151 ? 5.915 38.199 200.049 1.00 44.01 151 PHE A O 1
ATOM 6431 N N . TYR B 1 152 ? 7.079 37.345 201.823 1.00 47.23 152 TYR A N 1
ATOM 6432 C CA . TYR B 1 152 ? 7.318 35.975 201.292 1.00 47.23 152 TYR A CA 1
ATOM 6433 C C . TYR B 1 152 ? 7.361 34.957 202.442 1.00 47.23 152 TYR A C 1
ATOM 6434 O O . TYR B 1 152 ? 7.765 35.323 203.563 1.00 47.23 152 TYR A O 1
ATOM 6443 N N . ASP B 1 153 ? 6.952 33.714 202.154 1.00 54.99 153 ASP A N 1
ATOM 6444 C CA . ASP B 1 153 ? 6.971 32.567 203.101 1.00 54.99 153 ASP A CA 1
ATOM 6445 C C . ASP B 1 153 ? 6.914 31.256 202.302 1.00 54.99 153 ASP A C 1
ATOM 6446 O O . ASP B 1 153 ? 5.959 31.095 201.515 1.00 54.99 153 ASP A O 1
ATOM 6451 N N . ASN B 1 154 ? 7.900 30.367 202.498 1.00 58.94 154 ASN A N 1
ATOM 6452 C CA . ASN B 1 154 ? 8.017 29.054 201.804 1.00 58.94 154 ASN A CA 1
ATOM 6453 C C . ASN B 1 154 ? 8.093 27.900 202.819 1.00 58.94 154 ASN A C 1
ATOM 6454 O O . ASN B 1 154 ? 8.435 26.775 202.391 1.00 58.94 154 ASN A O 1
ATOM 6459 N N . GLY B 1 155 ? 7.777 28.149 204.097 1.00 62.53 155 GLY A N 1
ATOM 6460 C CA . GLY B 1 155 ? 7.810 27.142 205.178 1.00 62.53 155 GLY A CA 1
ATOM 6461 C C . GLY B 1 155 ? 9.093 27.211 205.992 1.00 62.53 155 GLY A C 1
ATOM 6462 O O . GLY B 1 155 ? 8.991 27.302 207.231 1.00 62.53 155 GLY A O 1
ATOM 6463 N N . HIS B 1 156 ? 10.254 27.160 205.327 1.00 64.68 156 HIS A N 1
ATOM 6464 C CA . HIS B 1 156 ? 11.603 27.174 205.960 1.00 64.68 156 HIS A CA 1
ATOM 6465 C C . HIS B 1 156 ? 11.981 28.607 206.351 1.00 64.68 156 HIS A C 1
ATOM 6466 O O . HIS B 1 156 ? 12.146 28.863 207.563 1.00 64.68 156 HIS A O 1
ATOM 6473 N N . ALA B 1 157 ? 12.119 29.492 205.359 1.00 60.22 157 ALA A N 1
ATOM 6474 C CA . ALA B 1 157 ? 12.496 30.916 205.518 1.00 60.22 157 ALA A CA 1
ATOM 6475 C C . ALA B 1 157 ? 11.252 31.797 205.359 1.00 60.22 157 ALA A C 1
ATOM 6476 O O . ALA B 1 157 ? 10.383 31.454 204.532 1.00 60.22 157 ALA A O 1
ATOM 6478 N N . CYS B 1 158 ? 11.174 32.882 206.136 1.00 56.72 158 CYS A N 1
ATOM 6479 C CA . CYS B 1 158 ? 10.115 33.924 206.064 1.00 56.72 158 CYS A CA 1
ATOM 6480 C C . CYS B 1 158 ? 10.772 35.307 205.966 1.00 56.72 158 CYS A C 1
ATOM 6481 O O . CYS B 1 158 ? 11.805 35.518 206.635 1.00 56.72 158 CYS A O 1
ATOM 6484 N N . LEU B 1 159 ? 10.199 36.190 205.146 1.00 48.44 159 LEU A N 1
ATOM 6485 C CA . LEU B 1 159 ? 10.670 37.584 204.917 1.00 48.44 159 LEU A CA 1
ATOM 6486 C C . LEU B 1 159 ? 9.481 38.535 205.102 1.00 48.44 159 LEU A C 1
ATOM 6487 O O . LEU B 1 159 ? 8.515 38.417 204.325 1.00 48.44 159 LEU A O 1
ATOM 6492 N N . LEU B 1 160 ? 9.542 39.410 206.113 1.00 48.67 160 LEU A N 1
ATOM 6493 C CA . LEU B 1 160 ? 8.461 40.371 206.472 1.00 48.67 160 LEU A CA 1
ATOM 6494 C C . LEU B 1 160 ? 8.649 41.678 205.696 1.00 48.67 160 LEU A C 1
ATOM 6495 O O . LEU B 1 160 ? 9.732 41.875 205.107 1.00 48.67 160 LEU A O 1
ATOM 6500 N N . ASN B 1 161 ? 7.620 42.535 205.702 1.00 46.93 161 ASN A N 1
ATOM 6501 C CA . ASN B 1 161 ? 7.623 43.874 205.051 1.00 46.93 161 ASN A CA 1
ATOM 6502 C C . ASN B 1 161 ? 8.490 44.850 205.860 1.00 46.93 161 ASN A C 1
ATOM 6503 O O . ASN B 1 161 ? 9.007 45.808 205.248 1.00 46.93 161 ASN A O 1
ATOM 6508 N N . ARG B 1 162 ? 8.636 44.626 207.174 1.00 51.81 162 ARG A N 1
ATOM 6509 C CA . ARG B 1 162 ? 9.505 45.428 208.082 1.00 51.81 162 ARG A CA 1
ATOM 6510 C C . ARG B 1 162 ? 10.974 45.311 207.650 1.00 51.81 162 ARG A C 1
ATOM 6511 O O . ARG B 1 162 ? 11.707 46.309 207.800 1.00 51.81 162 ARG A O 1
ATOM 6519 N N . GLN B 1 163 ? 11.382 44.142 207.138 1.00 51.26 163 GLN A N 1
ATOM 6520 C CA . GLN B 1 163 ? 12.789 43.813 206.779 1.00 51.26 163 GLN A CA 1
ATOM 6521 C C . GLN B 1 163 ? 13.230 44.643 205.566 1.00 51.26 163 GLN A C 1
ATOM 6522 O O . GLN B 1 163 ? 14.280 45.309 205.662 1.00 51.26 163 GLN A O 1
ATOM 6528 N N . LEU B 1 164 ? 12.458 44.600 204.472 1.00 46.76 164 LEU A N 1
ATOM 6529 C CA . LEU B 1 164 ? 12.810 45.233 203.168 1.00 46.76 164 LEU A CA 1
ATOM 6530 C C . LEU B 1 164 ? 12.568 46.749 203.212 1.00 46.76 164 LEU A C 1
ATOM 6531 O O . LEU B 1 164 ? 13.396 47.478 202.632 1.00 46.76 164 LEU A O 1
ATOM 6536 N N . PHE B 1 165 ? 11.481 47.197 203.856 1.00 44.30 165 PHE A N 1
ATOM 6537 C CA . PHE B 1 165 ? 11.035 48.618 203.888 1.00 44.30 165 PHE A CA 1
ATOM 6538 C C . PHE B 1 165 ? 10.986 49.124 205.331 1.00 44.30 165 PHE A C 1
ATOM 6539 O O . PHE B 1 165 ? 9.933 49.093 205.966 1.00 44.30 165 PHE A O 1
ATOM 6547 N N . PRO B 1 166 ? 12.122 49.589 205.908 1.00 47.02 166 PRO A N 1
ATOM 6548 C CA . PRO B 1 166 ? 12.100 50.403 207.127 1.00 47.02 166 PRO A CA 1
ATOM 6549 C C . PRO B 1 166 ? 11.597 51.833 206.864 1.00 47.02 166 PRO A C 1
ATOM 6550 O O . PRO B 1 166 ? 11.421 52.191 205.710 1.00 47.02 166 PRO A O 1
ATOM 6554 N N . LYS B 1 167 ? 11.398 52.610 207.938 1.00 47.61 167 LYS A N 1
ATOM 6555 C CA . LYS B 1 167 ? 10.811 53.981 207.932 1.00 47.61 167 LYS A CA 1
ATOM 6556 C C . LYS B 1 167 ? 9.387 53.943 207.357 1.00 47.61 167 LYS A C 1
ATOM 6557 O O . LYS B 1 167 ? 8.956 54.963 206.779 1.00 47.61 167 LYS A O 1
ATOM 6563 N N . SER B 1 168 ? 8.676 52.823 207.536 1.00 44.41 168 SER A N 1
ATOM 6564 C CA . SER B 1 168 ? 7.385 52.503 206.873 1.00 44.41 168 SER A CA 1
ATOM 6565 C C . SER B 1 168 ? 6.268 52.407 207.919 1.00 44.41 168 SER A C 1
ATOM 6566 O O . SER B 1 168 ? 6.334 51.492 208.765 1.00 44.41 168 SER A O 1
ATOM 6569 N N . ARG B 1 169 ? 5.288 53.319 207.855 1.00 45.26 169 ARG A N 1
ATOM 6570 C CA . ARG B 1 169 ? 4.061 53.311 208.698 1.00 45.26 169 ARG A CA 1
ATOM 6571 C C . ARG B 1 169 ? 2.905 52.701 207.895 1.00 45.26 169 ARG A C 1
ATOM 6572 O O . ARG B 1 169 ? 2.819 52.981 206.681 1.00 45.26 169 ARG A O 1
ATOM 6580 N N . ASP B 1 170 ? 2.053 51.909 208.555 1.00 45.33 170 ASP A N 1
ATOM 6581 C CA . ASP B 1 170 ? 0.863 51.259 207.939 1.00 45.33 170 ASP A CA 1
ATOM 6582 C C . ASP B 1 170 ? -0.209 52.328 207.681 1.00 45.33 170 ASP A C 1
ATOM 6583 O O . ASP B 1 170 ? -0.545 53.072 208.626 1.00 45.33 170 ASP A O 1
ATOM 6588 N N . ALA B 1 171 ? -0.705 52.406 206.442 1.00 37.80 171 ALA A N 1
ATOM 6589 C CA . ALA B 1 171 ? -1.745 53.364 205.990 1.00 37.80 171 ALA A CA 1
ATOM 6590 C C . ALA B 1 171 ? -2.303 52.932 204.630 1.00 37.80 171 ALA A C 1
ATOM 6591 O O . ALA B 1 171 ? -1.597 52.206 203.899 1.00 37.80 171 ALA A O 1
ATOM 6593 N N . SER B 1 172 ? -3.523 53.373 204.306 1.00 31.75 172 SER A N 1
ATOM 6594 C CA . SER B 1 172 ? -4.183 53.179 202.987 1.00 31.75 172 SER A CA 1
ATOM 6595 C C . SER B 1 172 ? -3.500 54.067 201.937 1.00 31.75 172 SER A C 1
ATOM 6596 O O . SER B 1 172 ? -2.848 55.058 202.332 1.00 31.75 172 SER A O 1
ATOM 6599 N N . LEU B 1 173 ? -3.653 53.722 200.652 1.00 26.33 173 LEU A N 1
ATOM 6600 C CA . LEU B 1 173 ? -3.010 54.423 199.503 1.00 26.33 173 LEU A CA 1
ATOM 6601 C C . LEU B 1 173 ? -3.505 55.876 199.427 1.00 26.33 173 LEU A C 1
ATOM 6602 O O . LEU B 1 173 ? -2.679 56.761 199.132 1.00 26.33 173 LEU A O 1
ATOM 6607 N N . GLU B 1 174 ? -4.801 56.105 199.679 1.00 31.76 174 GLU A N 1
ATOM 6608 C CA . GLU B 1 174 ? -5.442 57.450 199.680 1.00 31.76 174 GLU A CA 1
ATOM 6609 C C . GLU B 1 174 ? -4.821 58.327 200.779 1.00 31.76 174 GLU A C 1
ATOM 6610 O O . GLU B 1 174 ? -4.622 59.530 200.519 1.00 31.76 174 GLU A O 1
ATOM 6616 N N . SER B 1 175 ? -4.525 57.745 201.947 1.00 33.35 175 SER A N 1
ATOM 6617 C CA . SER B 1 175 ? -4.013 58.443 203.160 1.00 33.35 175 SER A CA 1
ATOM 6618 C C . SER B 1 175 ? -2.476 58.486 203.184 1.00 33.35 175 SER A C 1
ATOM 6619 O O . SER B 1 175 ? -1.933 59.073 204.144 1.00 33.35 175 SER A O 1
ATOM 6622 N N . SER B 1 176 ? -1.798 57.901 202.188 1.00 30.52 176 SER A N 1
ATOM 6623 C CA . SER B 1 176 ? -0.314 57.849 202.088 1.00 30.52 176 SER A CA 1
ATOM 6624 C C . SER B 1 176 ? 0.244 59.245 201.784 1.00 30.52 176 SER A C 1
ATOM 6625 O O . SER B 1 176 ? 1.034 59.754 202.604 1.00 30.52 176 SER A O 1
ATOM 6628 N N . LEU B 1 177 ? -0.163 59.837 200.655 1.00 28.07 177 LEU A N 1
ATOM 6629 C CA . LEU B 1 177 ? 0.346 61.144 200.156 1.00 28.07 177 LEU A CA 1
ATOM 6630 C C . LEU B 1 177 ? -0.475 62.297 200.752 1.00 28.07 177 LEU A C 1
ATOM 6631 O O . LEU B 1 177 ? -1.695 62.123 200.943 1.00 28.07 177 LEU A O 1
ATOM 6636 N N . SER B 1 178 ? 0.193 63.422 201.030 1.00 30.39 178 SER A N 1
ATOM 6637 C CA . SER B 1 178 ? -0.403 64.731 201.411 1.00 30.39 178 SER A CA 1
ATOM 6638 C C . SER B 1 178 ? 0.240 65.831 200.556 1.00 30.39 178 SER A C 1
ATOM 6639 O O . SER B 1 178 ? 1.112 66.563 201.073 1.00 30.39 178 SER A O 1
ATOM 6642 N N . LEU B 1 179 ? -0.176 65.929 199.289 1.00 28.29 179 LEU A N 1
ATOM 6643 C CA . LEU B 1 179 ? 0.490 66.740 198.232 1.00 28.29 179 LEU A CA 1
ATOM 6644 C C . LEU B 1 179 ? 0.198 68.224 198.448 1.00 28.29 179 LEU A C 1
ATOM 6645 O O . LEU B 1 179 ? -0.967 68.614 198.503 1.00 28.29 179 LEU A O 1
ATOM 6650 N N . PRO B 1 180 ? 1.233 69.092 198.578 1.00 28.74 180 PRO A N 1
ATOM 6651 C CA . PRO B 1 180 ? 1.035 70.543 198.554 1.00 28.74 180 PRO A CA 1
ATOM 6652 C C . PRO B 1 180 ? 0.911 71.063 197.113 1.00 28.74 180 PRO A C 1
ATOM 6653 O O . PRO B 1 180 ? 1.512 70.475 196.231 1.00 28.74 180 PRO A O 1
ATOM 6657 N N . GLU B 1 181 ? 0.149 72.145 196.918 1.00 28.56 181 GLU A N 1
ATOM 6658 C CA . GLU B 1 181 ? -0.204 72.705 195.584 1.00 28.56 181 GLU A CA 1
ATOM 6659 C C . GLU B 1 181 ? 0.820 73.775 195.180 1.00 28.56 181 GLU A C 1
ATOM 6660 O O . GLU B 1 181 ? 1.122 74.647 196.018 1.00 28.56 181 GLU A O 1
ATOM 6666 N N . ALA B 1 182 ? 1.326 73.696 193.944 1.00 26.20 182 ALA A N 1
ATOM 6667 C CA . ALA B 1 182 ? 2.193 74.713 193.302 1.00 26.20 182 ALA A CA 1
ATOM 6668 C C . ALA B 1 182 ? 1.318 75.839 192.728 1.00 26.20 182 ALA A C 1
ATOM 6669 O O . ALA B 1 182 ? 0.136 75.576 192.426 1.00 26.20 182 ALA A O 1
ATOM 6671 N N . GLU B 1 183 ? 1.890 77.037 192.587 1.00 26.86 183 GLU A N 1
ATOM 6672 C CA . GLU B 1 183 ? 1.197 78.253 192.075 1.00 26.86 183 GLU A CA 1
ATOM 6673 C C . GLU B 1 183 ? 0.940 78.093 190.571 1.00 26.86 183 GLU A C 1
ATOM 6674 O O . GLU B 1 183 ? 1.905 77.785 189.842 1.00 26.86 183 GLU A O 1
ATOM 6680 N N . ILE B 1 184 ? -0.310 78.301 190.139 1.00 24.45 184 ILE A N 1
ATOM 6681 C CA . ILE B 1 184 ? -0.734 78.332 188.704 1.00 24.45 184 ILE A CA 1
ATOM 6682 C C . ILE B 1 184 ? -1.130 79.774 188.361 1.00 24.45 184 ILE A C 1
ATOM 6683 O O . ILE B 1 184 ? -2.320 80.120 188.512 1.00 24.45 184 ILE A O 1
ATOM 6688 N N . ALA B 1 185 ? -0.156 80.582 187.929 1.00 24.94 185 ALA A N 1
ATOM 6689 C CA . ALA B 1 185 ? -0.331 82.002 187.538 1.00 24.94 185 ALA A CA 1
ATOM 6690 C C . ALA B 1 185 ? -0.842 82.084 186.094 1.00 24.94 185 ALA A C 1
ATOM 6691 O O . ALA B 1 185 ? -0.630 81.119 185.330 1.00 24.94 185 ALA A O 1
ATOM 6693 N N . MET B 1 186 ? -1.492 83.199 185.750 1.00 29.06 186 MET A N 1
ATOM 6694 C CA . MET B 1 186 ? -2.002 83.515 184.387 1.00 29.06 186 MET A CA 1
ATOM 6695 C C . MET B 1 186 ? -0.926 84.303 183.632 1.00 29.06 186 MET A C 1
ATOM 6696 O O . MET B 1 186 ? -0.449 85.315 184.184 1.00 29.06 186 MET A O 1
ATOM 6701 N N . LEU B 1 187 ? -0.559 83.856 182.426 1.00 27.35 187 LEU A N 1
ATOM 6702 C CA . LEU B 1 187 ? 0.455 84.520 181.563 1.00 27.35 187 LEU A CA 1
ATOM 6703 C C . LEU B 1 187 ? -0.138 85.819 181.009 1.00 27.35 187 LEU A C 1
ATOM 6704 O O . LEU B 1 187 ? -1.200 85.748 180.362 1.00 27.35 187 LEU A O 1
ATOM 6709 N N . ASP B 1 188 ? 0.526 86.953 181.264 1.00 37.04 188 ASP A N 1
ATOM 6710 C CA . ASP B 1 188 ? 0.203 88.277 180.666 1.00 37.04 188 ASP A CA 1
ATOM 6711 C C . ASP B 1 188 ? 0.730 88.277 179.231 1.00 37.04 188 ASP A C 1
ATOM 6712 O O . ASP B 1 188 ? 1.935 88.145 179.034 1.00 37.04 188 ASP A O 1
ATOM 6717 N N . PRO B 1 189 ? -0.131 88.382 178.186 1.00 37.46 189 PRO A N 1
ATOM 6718 C CA . PRO B 1 189 ? 0.342 88.432 176.799 1.00 37.46 189 PRO A CA 1
ATOM 6719 C C . PRO B 1 189 ? 1.314 89.584 176.492 1.00 37.46 189 PRO A C 1
ATOM 6720 O O . PRO B 1 189 ? 2.166 89.402 175.639 1.00 37.46 189 PRO A O 1
ATOM 6724 N N . GLY B 1 190 ? 1.165 90.721 177.187 1.00 36.38 190 GLY A N 1
ATOM 6725 C CA . GLY B 1 190 ? 2.033 91.909 177.059 1.00 36.38 190 GLY A CA 1
ATOM 6726 C C . GLY B 1 190 ? 3.179 91.896 178.060 1.00 36.38 190 GLY A C 1
ATOM 6727 O O . GLY B 1 190 ? 3.342 92.905 178.776 1.00 36.38 190 GLY A O 1
ATOM 6728 N N . LEU B 1 191 ? 3.944 90.796 178.106 1.00 35.55 191 LEU A N 1
ATOM 6729 C CA . LEU B 1 191 ? 5.174 90.643 178.931 1.00 35.55 191 LEU A CA 1
ATOM 6730 C C . LEU B 1 191 ? 6.379 91.016 178.056 1.00 35.55 191 LEU A C 1
ATOM 6731 O O . LEU B 1 191 ? 6.405 90.587 176.883 1.00 35.55 191 LEU A O 1
ATOM 6736 N N . GLU B 1 192 ? 7.328 91.782 178.607 1.00 35.98 192 GLU A N 1
ATOM 6737 C CA . GLU B 1 192 ? 8.450 92.419 177.860 1.00 35.98 192 GLU A CA 1
ATOM 6738 C C . GLU B 1 192 ? 9.355 91.342 177.246 1.00 35.98 192 GLU A C 1
ATOM 6739 O O . GLU B 1 192 ? 9.498 91.343 176.005 1.00 35.98 192 GLU A O 1
ATOM 6745 N N . PHE B 1 193 ? 9.941 90.471 178.079 1.00 35.35 193 PHE A N 1
ATOM 6746 C CA . PHE B 1 193 ? 10.879 89.389 177.670 1.00 35.35 193 PHE A CA 1
ATOM 6747 C C . PHE B 1 193 ? 10.472 88.077 178.343 1.00 35.35 193 PHE A C 1
ATOM 6748 O O . PHE B 1 193 ? 10.253 88.058 179.552 1.00 35.35 193 PHE A O 1
ATOM 6756 N N . PRO B 1 194 ? 10.349 86.948 177.597 1.00 31.08 194 PRO A N 1
ATOM 6757 C CA . PRO B 1 194 ? 9.976 85.660 178.191 1.00 31.08 194 PRO A CA 1
ATOM 6758 C C . PRO B 1 194 ? 10.902 85.208 179.332 1.00 31.08 194 PRO A C 1
ATOM 6759 O O . PRO B 1 194 ? 12.105 85.358 179.197 1.00 31.08 194 PRO A O 1
ATOM 6763 N N . GLU B 1 195 ? 10.318 84.670 180.407 1.00 34.16 195 GLU A N 1
ATOM 6764 C CA . GLU B 1 195 ? 11.044 84.156 181.600 1.00 34.16 195 GLU A CA 1
ATOM 6765 C C . GLU B 1 195 ? 11.361 82.671 181.384 1.00 34.16 195 GLU A C 1
ATOM 6766 O O . GLU B 1 195 ? 10.450 81.836 181.567 1.00 34.16 195 GLU A O 1
ATOM 6772 N N . GLU B 1 196 ? 12.599 82.359 180.982 1.00 39.04 196 GLU A N 1
ATOM 6773 C CA . GLU B 1 196 ? 13.124 80.967 180.889 1.00 39.04 196 GLU A CA 1
ATOM 6774 C C . GLU B 1 196 ? 13.257 80.388 182.306 1.00 39.04 196 GLU A C 1
ATOM 6775 O O . GLU B 1 196 ? 13.310 81.184 183.268 1.00 39.04 196 GLU A O 1
ATOM 6781 N N . ASP B 1 197 ? 13.298 79.054 182.414 1.00 35.83 197 ASP A N 1
ATOM 6782 C CA . ASP B 1 197 ? 13.268 78.261 183.679 1.00 35.83 197 ASP A CA 1
ATOM 6783 C C . ASP B 1 197 ? 11.886 78.374 184.347 1.00 35.83 197 ASP A C 1
ATOM 6784 O O . ASP B 1 197 ? 11.800 78.111 185.566 1.00 35.83 197 ASP A O 1
ATOM 6789 N N . VAL B 1 198 ? 10.839 78.719 183.583 1.00 25.24 198 VAL A N 1
ATOM 6790 C CA . VAL B 1 198 ? 9.406 78.703 184.018 1.00 25.24 198 VAL A CA 1
ATOM 6791 C C . VAL B 1 198 ? 8.567 78.253 182.823 1.00 25.24 198 VAL A C 1
ATOM 6792 O O . VAL B 1 198 ? 8.399 79.018 181.877 1.00 25.24 198 VAL A O 1
ATOM 6796 N N . PRO B 1 199 ? 8.025 77.009 182.815 1.00 19.86 199 PRO A N 1
ATOM 6797 C CA . PRO B 1 199 ? 7.261 76.516 181.669 1.00 19.86 199 PRO A CA 1
ATOM 6798 C C . PRO B 1 199 ? 5.881 77.185 181.554 1.00 19.86 199 PRO A C 1
ATOM 6799 O O . PRO B 1 199 ? 5.274 77.444 182.579 1.00 19.86 199 PRO A O 1
ATOM 6803 N N . ALA B 1 200 ? 5.444 77.459 180.320 1.00 16.95 200 ALA A N 1
ATOM 6804 C CA . ALA B 1 200 ? 4.128 78.048 179.974 1.00 16.95 200 ALA A CA 1
ATOM 6805 C C . ALA B 1 200 ? 3.399 77.116 178.998 1.00 16.95 200 ALA A C 1
ATOM 6806 O O . ALA B 1 200 ? 3.973 76.822 177.931 1.00 16.95 200 ALA A O 1
ATOM 6808 N N . ILE B 1 201 ? 2.188 76.679 179.360 1.00 15.23 201 ILE A N 1
ATOM 6809 C CA . ILE B 1 201 ? 1.358 75.692 178.601 1.00 15.23 201 ILE A CA 1
ATOM 6810 C C . ILE B 1 201 ? 0.133 76.411 178.017 1.00 15.23 201 ILE A C 1
ATOM 6811 O O . ILE B 1 201 ? -0.183 77.522 178.491 1.00 15.23 201 ILE A O 1
ATOM 6816 N N . LEU B 1 202 ? -0.523 75.789 177.030 1.00 14.84 202 LEU A N 1
ATOM 6817 C CA . LEU B 1 202 ? -1.779 76.279 176.393 1.00 14.84 202 LEU A CA 1
ATOM 6818 C C . LEU B 1 202 ? -2.983 75.568 177.022 1.00 14.84 202 LEU A C 1
ATOM 6819 O O . LEU B 1 202 ? -2.787 74.506 177.651 1.00 14.84 202 LEU A O 1
ATOM 6824 N N . TRP B 1 203 ? -4.180 76.138 176.847 1.00 16.14 203 TRP A N 1
ATOM 6825 C CA . TRP B 1 203 ? -5.464 75.614 177.386 1.00 16.14 203 TRP A CA 1
ATOM 6826 C C . TRP B 1 203 ? -6.632 76.054 176.495 1.00 16.14 203 TRP A C 1
ATOM 6827 O O . TRP B 1 203 ? -6.561 77.166 175.933 1.00 16.14 203 TRP A O 1
ATOM 6838 N N . HIS B 1 204 ? -7.664 75.210 176.388 1.00 19.25 204 HIS A N 1
ATOM 6839 C CA . HIS B 1 204 ? -8.915 75.469 175.620 1.00 19.25 204 HIS A CA 1
ATOM 6840 C C . HIS B 1 204 ? -9.951 76.133 176.535 1.00 19.25 204 HIS A C 1
ATOM 6841 O O . HIS B 1 204 ? -10.435 75.456 177.463 1.00 19.25 204 HIS A O 1
ATOM 6848 N N . GLY B 1 205 ? -10.266 77.409 176.277 1.00 22.32 205 GLY A N 1
ATOM 6849 C CA . GLY B 1 205 ? -11.291 78.182 177.006 1.00 22.32 205 GLY A CA 1
ATOM 6850 C C . GLY B 1 205 ? -10.841 78.540 178.412 1.00 22.32 205 GLY A C 1
ATOM 6851 O O . GLY B 1 205 ? -9.756 79.147 178.544 1.00 22.32 205 GLY A O 1
ATOM 6852 N N . ARG B 1 206 ? -11.639 78.172 179.420 1.00 25.78 206 ARG A N 1
ATOM 6853 C CA . ARG B 1 206 ? -11.452 78.542 180.850 1.00 25.78 206 ARG A CA 1
ATOM 6854 C C . ARG B 1 206 ? -10.877 77.348 181.619 1.00 25.78 206 ARG A C 1
ATOM 6855 O O . ARG B 1 206 ? -11.411 76.232 181.461 1.00 25.78 206 ARG A O 1
ATOM 6863 N N . VAL B 1 207 ? -9.829 77.580 182.420 1.00 23.33 207 VAL A N 1
ATOM 6864 C CA . VAL B 1 207 ? -9.277 76.588 183.395 1.00 23.33 207 VAL A CA 1
ATOM 6865 C C . VAL B 1 207 ? -10.304 76.438 184.524 1.00 23.33 207 VAL A C 1
ATOM 6866 O O . VAL B 1 207 ? -10.506 77.421 185.266 1.00 23.33 207 VAL A O 1
ATOM 6870 N N . SER B 1 208 ? -10.927 75.259 184.635 1.00 26.02 208 SER A N 1
ATOM 6871 C CA . SER B 1 208 ? -11.983 74.936 185.635 1.00 26.02 208 SER A CA 1
ATOM 6872 C C . SER B 1 208 ? -11.392 74.944 187.051 1.00 26.02 208 SER A C 1
ATOM 6873 O O . SER B 1 208 ? -10.151 74.883 187.184 1.00 26.02 208 SER A O 1
ATOM 6876 N N . SER B 1 209 ? -12.261 75.006 188.065 1.00 27.35 209 SER A N 1
ATOM 6877 C CA . SER B 1 209 ? -11.905 75.087 189.509 1.00 27.35 209 SER A CA 1
ATOM 6878 C C . SER B 1 209 ? -11.126 73.839 189.947 1.00 27.35 209 SER A C 1
ATOM 6879 O O . SER B 1 209 ? -10.263 73.974 190.839 1.00 27.35 209 SER A O 1
ATOM 6882 N N . ARG B 1 210 ? -11.413 72.680 189.340 1.00 26.13 210 ARG A N 1
ATOM 6883 C CA . ARG B 1 210 ? -10.802 71.362 189.676 1.00 26.13 210 ARG A CA 1
ATOM 6884 C C . ARG B 1 210 ? -9.485 71.163 188.908 1.00 26.13 210 ARG A C 1
ATOM 6885 O O . ARG B 1 210 ? -8.581 70.517 189.476 1.00 26.13 210 ARG A O 1
ATOM 6893 N N . ALA B 1 211 ? -9.384 71.679 187.676 1.00 23.40 211 ALA A N 1
ATOM 6894 C CA . ALA B 1 211 ? -8.178 71.600 186.812 1.00 23.40 211 ALA A CA 1
ATOM 6895 C C . ALA B 1 211 ? -6.988 72.295 187.489 1.00 23.40 211 ALA A C 1
ATOM 6896 O O . ALA B 1 211 ? -5.854 71.800 187.325 1.00 23.40 211 ALA A O 1
ATOM 6898 N N . THR B 1 212 ? -7.237 73.398 188.204 1.00 24.07 212 THR A N 1
ATOM 6899 C CA . THR B 1 212 ? -6.234 74.163 189.000 1.00 24.07 212 THR A CA 1
ATOM 6900 C C . THR B 1 212 ? -5.642 73.266 190.093 1.00 24.07 212 THR A C 1
ATOM 6901 O O . THR B 1 212 ? -4.403 73.267 190.245 1.00 24.07 212 THR A O 1
ATOM 6905 N N . CYS B 1 213 ? -6.498 72.542 190.824 1.00 25.17 213 CYS A N 1
ATOM 6906 C CA . CYS B 1 213 ? -6.128 71.642 191.952 1.00 25.17 213 CYS A CA 1
ATOM 6907 C C . CYS B 1 213 ? -5.295 70.454 191.449 1.00 25.17 213 CYS A C 1
ATOM 6908 O O . CYS B 1 213 ? -4.375 70.037 192.181 1.00 25.17 213 CYS A O 1
ATOM 6911 N N . ILE B 1 214 ? -5.606 69.927 190.258 1.00 20.69 214 ILE A N 1
ATOM 6912 C CA . ILE B 1 214 ? -4.924 68.743 189.648 1.00 20.69 214 ILE A CA 1
ATOM 6913 C C . ILE B 1 214 ? -3.525 69.159 189.169 1.00 20.69 214 ILE A C 1
ATOM 6914 O O . ILE B 1 214 ? -2.557 68.460 189.534 1.00 20.69 214 ILE A O 1
ATOM 6919 N N . LEU B 1 215 ? -3.427 70.234 188.377 1.00 19.24 215 LEU A N 1
ATOM 6920 C CA . LEU B 1 215 ? -2.144 70.773 187.840 1.00 19.24 215 LEU A CA 1
ATOM 6921 C C . LEU B 1 215 ? -1.242 71.234 188.993 1.00 19.24 215 LEU A C 1
ATOM 6922 O O . LEU B 1 215 ? -0.013 71.064 188.875 1.00 19.24 215 LEU A O 1
ATOM 6927 N N . GLY B 1 216 ? -1.832 71.805 190.051 1.00 22.29 216 GLY A N 1
ATOM 6928 C CA . GLY B 1 216 ? -1.129 72.240 191.275 1.00 22.29 216 GLY A CA 1
ATOM 6929 C C . GLY B 1 216 ? -0.432 71.087 191.981 1.00 22.29 216 GLY A C 1
ATOM 6930 O O . GLY B 1 216 ? 0.721 71.279 192.418 1.00 22.29 216 GLY A O 1
ATOM 6931 N N . GLN B 1 217 ? -1.098 69.928 192.085 1.00 21.41 217 GLN A N 1
ATOM 6932 C CA . GLN B 1 217 ? -0.603 68.725 192.814 1.00 21.41 217 GLN A CA 1
ATOM 6933 C C . GLN B 1 217 ? 0.333 67.895 191.925 1.00 21.41 217 GLN A C 1
ATOM 6934 O O . GLN B 1 217 ? 1.218 67.223 192.491 1.00 21.41 217 GLN A O 1
ATOM 6940 N N . ALA B 1 218 ? 0.136 67.915 190.600 1.00 19.19 218 ALA A N 1
ATOM 6941 C CA . ALA B 1 218 ? 0.953 67.175 189.607 1.00 19.19 218 ALA A CA 1
ATOM 6942 C C . ALA B 1 218 ? 2.390 67.715 189.587 1.00 19.19 218 ALA A C 1
ATOM 6943 O O . ALA B 1 218 ? 3.321 66.896 189.459 1.00 19.19 218 ALA A O 1
ATOM 6945 N N . CYS B 1 219 ? 2.556 69.037 189.712 1.00 22.79 219 CYS A N 1
ATOM 6946 C CA . CYS B 1 219 ? 3.861 69.758 189.695 1.00 22.79 219 CYS A CA 1
ATOM 6947 C C . CYS B 1 219 ? 4.339 70.010 191.132 1.00 22.79 219 CYS A C 1
ATOM 6948 O O . CYS B 1 219 ? 4.641 71.179 191.462 1.00 22.79 219 CYS A O 1
ATOM 6951 N N . SER B 1 220 ? 4.421 68.955 191.950 1.00 23.17 220 SER A N 1
ATOM 6952 C CA . SER B 1 220 ? 4.780 69.023 193.393 1.00 23.17 220 SER A CA 1
ATOM 6953 C C . SER B 1 220 ? 5.533 67.760 193.829 1.00 23.17 220 SER A C 1
ATOM 6954 O O . SER B 1 220 ? 5.531 66.769 193.071 1.00 23.17 220 SER A O 1
ATOM 6957 N N . GLU B 1 221 ? 6.145 67.813 195.017 1.00 26.31 221 GLU A N 1
ATOM 6958 C CA . GLU B 1 221 ? 6.954 66.715 195.612 1.00 26.31 221 GLU A CA 1
ATOM 6959 C C . GLU B 1 221 ? 6.018 65.625 196.145 1.00 26.31 221 GLU A C 1
ATOM 6960 O O . GLU B 1 221 ? 5.055 65.971 196.858 1.00 26.31 221 GLU A O 1
ATOM 6966 N N . PHE B 1 222 ? 6.307 64.363 195.809 1.00 23.66 222 PHE A N 1
ATOM 6967 C CA . PHE B 1 222 ? 5.644 63.148 196.350 1.00 23.66 222 PHE A CA 1
ATOM 6968 C C . PHE B 1 222 ? 6.493 62.623 197.514 1.00 23.66 222 PHE A C 1
ATOM 6969 O O . PHE B 1 222 ? 7.612 62.139 197.258 1.00 23.66 222 PHE A O 1
ATOM 6977 N N . ALA B 1 223 ? 5.991 62.752 198.749 1.00 29.36 223 ALA A N 1
ATOM 6978 C CA . ALA B 1 223 ? 6.651 62.318 200.004 1.00 29.36 223 ALA A CA 1
ATOM 6979 C C . ALA B 1 223 ? 5.786 61.259 200.686 1.00 29.36 223 ALA A C 1
ATOM 6980 O O . ALA B 1 223 ? 5.044 61.570 201.615 1.00 29.36 223 ALA A O 1
ATOM 6982 N N . PRO B 1 224 ? 5.853 59.976 200.251 1.00 29.13 224 PRO A N 1
ATOM 6983 C CA . PRO B 1 224 ? 4.957 58.940 200.764 1.00 29.13 224 PRO A CA 1
ATOM 6984 C C . PRO B 1 224 ? 5.376 58.382 202.133 1.00 29.13 224 PRO A C 1
ATOM 6985 O O . PRO B 1 224 ? 6.535 58.512 202.494 1.00 29.13 224 PRO A O 1
ATOM 6989 N N . LEU B 1 225 ? 4.421 57.772 202.845 1.00 34.10 225 LEU A N 1
ATOM 6990 C CA . LEU B 1 225 ? 4.621 57.102 204.161 1.00 34.10 225 LEU A CA 1
ATOM 6991 C C . LEU B 1 225 ? 4.781 55.595 203.936 1.00 34.10 225 LEU A C 1
ATOM 6992 O O . LEU B 1 225 ? 5.783 55.030 204.422 1.00 34.10 225 LEU A O 1
ATOM 6997 N N . ALA B 1 226 ? 3.830 54.978 203.223 1.00 32.04 226 ALA A N 1
ATOM 6998 C CA . ALA B 1 226 ? 3.823 53.541 202.855 1.00 32.04 226 ALA A CA 1
ATOM 6999 C C . ALA B 1 226 ? 4.505 53.358 201.501 1.00 32.04 226 ALA A C 1
ATOM 7000 O O . ALA B 1 226 ? 4.277 54.154 200.590 1.00 32.04 226 ALA A O 1
ATOM 7002 N N . PRO B 1 227 ? 5.353 52.317 201.320 1.00 30.42 227 PRO A N 1
ATOM 7003 C CA . PRO B 1 227 ? 6.065 52.104 200.058 1.00 30.42 227 PRO A CA 1
ATOM 7004 C C . PRO B 1 227 ? 5.154 51.505 198.975 1.00 30.42 227 PRO A C 1
ATOM 7005 O O . PRO B 1 227 ? 5.188 50.303 198.762 1.00 30.42 227 PRO A O 1
ATOM 7009 N N . PHE B 1 228 ? 4.355 52.360 198.326 1.00 25.19 228 PHE A N 1
ATOM 7010 C CA . PHE B 1 228 ? 3.455 52.010 197.194 1.00 25.19 228 PHE A CA 1
ATOM 7011 C C . PHE B 1 228 ? 4.164 52.316 195.870 1.00 25.19 228 PHE A C 1
ATOM 7012 O O . PHE B 1 228 ? 5.025 53.221 195.829 1.00 25.19 228 PHE A O 1
ATOM 7020 N N . SER B 1 229 ? 3.796 51.580 194.816 1.00 23.23 229 SER A N 1
ATOM 7021 C CA . SER B 1 229 ? 4.430 51.613 193.471 1.00 23.23 229 SER A CA 1
ATOM 7022 C C . SER B 1 229 ? 3.980 52.850 192.684 1.00 23.23 229 SER A C 1
ATOM 7023 O O . SER B 1 229 ? 4.830 53.426 191.979 1.00 23.23 229 SER A O 1
ATOM 7026 N N . ILE B 1 230 ? 2.702 53.237 192.792 1.00 19.47 230 ILE A N 1
ATOM 7027 C CA . ILE B 1 230 ? 2.099 54.399 192.061 1.00 19.47 230 ILE A CA 1
ATOM 7028 C C . ILE B 1 230 ? 2.168 55.664 192.931 1.00 19.47 230 ILE A C 1
ATOM 7029 O O . ILE B 1 230 ? 1.615 56.694 192.495 1.00 19.47 230 ILE A O 1
ATOM 7034 N N . ALA B 1 231 ? 2.790 55.588 194.114 1.00 20.46 231 ALA A N 1
ATOM 7035 C CA . ALA B 1 231 ? 3.029 56.725 195.033 1.00 20.46 231 ALA A CA 1
ATOM 7036 C C . ALA B 1 231 ? 4.467 56.654 195.560 1.00 20.46 231 ALA A C 1
ATOM 7037 O O . ALA B 1 231 ? 4.654 56.686 196.790 1.00 20.46 231 ALA A O 1
ATOM 7039 N N . HIS B 1 232 ? 5.444 56.537 194.653 1.00 20.91 232 HIS A N 1
ATOM 7040 C CA . HIS B 1 232 ? 6.900 56.537 194.964 1.00 20.91 232 HIS A CA 1
ATOM 7041 C C . HIS B 1 232 ? 7.396 57.984 195.076 1.00 20.91 232 HIS A C 1
ATOM 7042 O O . HIS B 1 232 ? 6.639 58.901 194.687 1.00 20.91 232 HIS A O 1
ATOM 7049 N N . TYR B 1 233 ? 8.617 58.176 195.582 1.00 24.49 233 TYR A N 1
ATOM 7050 C CA . TYR B 1 233 ? 9.245 59.506 195.796 1.00 24.49 233 TYR A CA 1
ATOM 7051 C C . TYR B 1 233 ? 9.599 60.128 194.439 1.00 24.49 233 TYR A C 1
ATOM 7052 O O . TYR B 1 233 ? 10.258 59.451 193.623 1.00 24.49 233 TYR A O 1
ATOM 7061 N N . SER B 1 234 ? 9.171 61.377 194.222 1.00 22.87 234 SER A N 1
ATOM 7062 C CA . SER B 1 234 ? 9.472 62.206 193.026 1.00 22.87 234 SER A CA 1
ATOM 7063 C C . SER B 1 234 ? 9.860 63.614 193.476 1.00 22.87 234 SER A C 1
ATOM 7064 O O . SER B 1 234 ? 9.218 64.159 194.373 1.00 22.87 234 SER A O 1
ATOM 7067 N N . PRO B 1 235 ? 10.908 64.251 192.896 1.00 22.00 235 PRO A N 1
ATOM 7068 C CA . PRO B 1 235 ? 11.246 65.636 193.230 1.00 22.00 235 PRO A CA 1
ATOM 7069 C C . PRO B 1 235 ? 10.215 66.642 192.692 1.00 22.00 235 PRO A C 1
ATOM 7070 O O . PRO B 1 235 ? 9.393 66.264 191.870 1.00 22.00 235 PRO A O 1
ATOM 7074 N N . GLN B 1 236 ? 10.286 67.893 193.163 1.00 21.14 236 GLN A N 1
ATOM 7075 C CA . GLN B 1 236 ? 9.429 69.021 192.699 1.00 21.14 236 GLN A CA 1
ATOM 7076 C C . GLN B 1 236 ? 9.767 69.321 191.233 1.00 21.14 236 GLN A C 1
ATOM 7077 O O . GLN B 1 236 ? 10.905 69.761 190.971 1.00 21.14 236 GLN A O 1
ATOM 7083 N N . LEU B 1 237 ? 8.820 69.063 190.320 1.00 18.51 237 LEU A N 1
ATOM 7084 C CA . LEU B 1 237 ? 8.956 69.300 188.853 1.00 18.51 237 LEU A CA 1
ATOM 7085 C C . LEU B 1 237 ? 9.263 70.780 188.596 1.00 18.51 237 LEU A C 1
ATOM 7086 O O . LEU B 1 237 ? 10.248 71.063 187.884 1.00 18.51 237 LEU A O 1
ATOM 7091 N N . THR B 1 238 ? 8.443 71.678 189.152 1.00 22.59 238 THR A N 1
ATOM 7092 C CA . THR B 1 238 ? 8.569 73.155 189.010 1.00 22.59 238 THR A CA 1
ATOM 7093 C C . THR B 1 238 ? 7.925 73.856 190.214 1.00 22.59 238 THR A C 1
ATOM 7094 O O . THR B 1 238 ? 7.100 73.218 190.903 1.00 22.59 238 THR A O 1
ATOM 7098 N N . ARG B 1 239 ? 8.289 75.123 190.436 1.00 25.75 239 ARG A N 1
ATOM 7099 C CA . ARG B 1 239 ? 7.771 75.986 191.533 1.00 25.75 239 ARG A CA 1
ATOM 7100 C C . ARG B 1 239 ? 6.518 76.725 191.046 1.00 25.75 239 ARG A C 1
ATOM 7101 O O . ARG B 1 239 ? 5.507 76.701 191.777 1.00 25.75 239 ARG A O 1
ATOM 7109 N N . LYS B 1 240 ? 6.596 77.356 189.867 1.00 23.17 240 LYS A N 1
ATOM 7110 C CA . LYS B 1 240 ? 5.492 78.121 189.225 1.00 23.17 240 LYS A CA 1
ATOM 7111 C C . LYS B 1 240 ? 5.245 77.575 187.812 1.00 23.17 240 LYS A C 1
ATOM 7112 O O . LYS B 1 240 ? 6.218 77.119 187.177 1.00 23.17 240 LYS A O 1
ATOM 7118 N N . LEU B 1 241 ? 3.990 77.634 187.349 1.00 20.01 241 LEU A N 1
ATOM 7119 C CA . LEU B 1 241 ? 3.539 77.158 186.011 1.00 20.01 241 LEU A CA 1
ATOM 7120 C C . LEU B 1 241 ? 2.579 78.192 185.407 1.00 20.01 241 LEU A C 1
ATOM 7121 O O . LEU B 1 241 ? 1.484 78.377 185.974 1.00 20.01 241 LEU A O 1
ATOM 7126 N N . PHE B 1 242 ? 2.979 78.843 184.307 1.00 20.62 242 PHE A N 1
ATOM 7127 C CA . PHE B 1 242 ? 2.132 79.792 183.534 1.00 20.62 242 PHE A CA 1
ATOM 7128 C C . PHE B 1 242 ? 1.139 79.000 182.675 1.00 20.62 242 PHE A C 1
ATOM 7129 O O . PHE B 1 242 ? 1.472 77.875 182.249 1.00 20.62 242 PHE A O 1
ATOM 7137 N N . VAL B 1 243 ? -0.049 79.572 182.449 1.00 19.43 243 VAL A N 1
ATOM 7138 C CA . VAL B 1 243 ? -1.130 79.007 181.584 1.00 19.43 243 VAL A CA 1
ATOM 7139 C C . VAL B 1 243 ? -1.710 80.147 180.738 1.00 19.43 243 VAL A C 1
ATOM 7140 O O . VAL B 1 243 ? -2.388 81.021 181.316 1.00 19.43 243 VAL A O 1
ATOM 7144 N N . ASN B 1 244 ? -1.442 80.139 179.427 1.00 19.85 244 ASN A N 1
ATOM 7145 C CA . ASN B 1 244 ? -1.941 81.153 178.459 1.00 19.85 244 ASN A CA 1
ATOM 7146 C C . ASN B 1 244 ? -3.414 80.852 178.154 1.00 19.85 244 ASN A C 1
ATOM 7147 O O . ASN B 1 244 ? -3.695 80.216 177.115 1.00 19.85 244 ASN A O 1
ATOM 7152 N N . ALA B 1 245 ? -4.309 81.277 179.053 1.00 21.15 245 ALA A N 1
ATOM 7153 C CA . ALA B 1 245 ? -5.782 81.164 178.942 1.00 21.15 245 ALA A CA 1
ATOM 7154 C C . ALA B 1 245 ? -6.393 82.562 179.049 1.00 21.15 245 ALA A C 1
ATOM 7155 O O . ALA B 1 245 ? -6.422 83.133 180.139 1.00 21.15 245 ALA A O 1
ATOM 7157 N N . PRO B 1 246 ? -6.857 83.173 177.928 1.00 23.94 246 PRO A N 1
ATOM 7158 C CA . PRO B 1 246 ? -7.530 84.476 177.969 1.00 23.94 246 PRO A CA 1
ATOM 7159 C C . PRO B 1 246 ? -8.688 84.546 178.979 1.00 23.94 246 PRO A C 1
ATOM 7160 O O . PRO B 1 246 ? -8.812 85.562 179.644 1.00 23.94 246 PRO A O 1
ATOM 7164 N N . ALA B 1 247 ? -9.496 83.484 179.065 1.00 24.72 247 ALA A N 1
ATOM 7165 C CA . ALA B 1 247 ? -10.489 83.259 180.143 1.00 24.72 247 ALA A CA 1
ATOM 7166 C C . ALA B 1 247 ? -9.731 82.939 181.439 1.00 24.72 247 ALA A C 1
ATOM 7167 O O . ALA B 1 247 ? -8.936 81.974 181.431 1.00 24.72 247 ALA A O 1
ATOM 7169 N N . GLY B 1 248 ? -9.968 83.722 182.499 1.00 26.97 248 GLY A N 1
ATOM 7170 C CA . GLY B 1 248 ? -9.191 83.712 183.754 1.00 26.97 248 GLY A CA 1
ATOM 7171 C C . GLY B 1 248 ? -9.188 82.356 184.445 1.00 26.97 248 GLY A C 1
ATOM 7172 O O . GLY B 1 248 ? -10.193 81.627 184.327 1.00 26.97 248 GLY A O 1
ATOM 7173 N N . ILE B 1 249 ? -8.093 82.037 185.142 1.00 26.79 249 ILE A N 1
ATOM 7174 C CA . ILE B 1 249 ? -7.922 80.787 185.945 1.00 26.79 249 ILE A CA 1
ATOM 7175 C C . ILE B 1 249 ? -8.740 80.942 187.234 1.00 26.79 249 ILE A C 1
ATOM 7176 O O . ILE B 1 249 ? -8.448 81.885 187.997 1.00 26.79 249 ILE A O 1
ATOM 7181 N N . GLU B 1 250 ? -9.718 80.058 187.458 1.00 30.94 250 GLU A N 1
ATOM 7182 C CA . GLU B 1 250 ? -10.518 80.005 188.715 1.00 30.94 250 GLU A CA 1
ATOM 7183 C C . GLU B 1 250 ? -9.621 79.511 189.849 1.00 30.94 250 GLU A C 1
ATOM 7184 O O . GLU B 1 250 ? -8.681 78.754 189.608 1.00 30.94 250 GLU A O 1
ATOM 7190 N N . PRO B 1 251 ? -9.878 79.915 191.118 1.00 30.75 251 PRO A N 1
ATOM 7191 C CA . PRO B 1 251 ? -9.066 79.462 192.250 1.00 30.75 251 PRO A CA 1
ATOM 7192 C C . PRO B 1 251 ? -9.282 77.976 192.577 1.00 30.75 251 PRO A C 1
ATOM 7193 O O . PRO B 1 251 ? -10.287 77.421 192.159 1.00 30.75 251 PRO A O 1
ATOM 7197 N N . SER B 1 252 ? -8.340 77.380 193.316 1.00 31.11 252 SER A N 1
ATOM 7198 C CA . SER B 1 252 ? -8.274 75.927 193.635 1.00 31.11 252 SER A CA 1
ATOM 7199 C C . SER B 1 252 ? -9.509 75.504 194.443 1.00 31.11 252 SER A C 1
ATOM 7200 O O . SER B 1 252 ? -9.803 76.164 195.461 1.00 31.11 252 SER A O 1
ATOM 7203 N N . SER B 1 253 ? -10.196 74.446 193.998 1.00 31.94 253 SER A N 1
ATOM 7204 C CA . SER B 1 253 ? -11.393 73.856 194.655 1.00 31.94 253 SER A CA 1
ATOM 7205 C C . SER B 1 253 ? -10.975 73.162 195.959 1.00 31.94 253 SER A C 1
ATOM 7206 O O . SER B 1 253 ? -11.572 73.475 197.009 1.00 31.94 253 SER A O 1
ATOM 7209 N N . GLY B 1 254 ? -9.990 72.259 195.876 1.00 30.13 254 GLY A N 1
ATOM 7210 C CA . GLY B 1 254 ? -9.456 71.476 197.010 1.00 30.13 254 GLY A CA 1
ATOM 7211 C C . GLY B 1 254 ? -9.671 69.984 196.816 1.00 30.13 254 GLY A C 1
ATOM 7212 O O . GLY B 1 254 ? -8.716 69.220 197.065 1.00 30.13 254 GLY A O 1
ATOM 7213 N N . ARG B 1 255 ? -10.875 69.586 196.391 1.00 29.59 255 ARG A N 1
ATOM 7214 C CA . ARG B 1 255 ? -11.282 68.170 196.161 1.00 29.59 255 ARG A CA 1
ATOM 7215 C C . ARG B 1 255 ? -11.482 67.925 194.659 1.00 29.59 255 ARG A C 1
ATOM 7216 O O . ARG B 1 255 ? -11.777 68.893 193.930 1.00 29.59 255 ARG A O 1
ATOM 7224 N N . TYR B 1 256 ? -11.329 66.668 194.231 1.00 21.01 256 TYR A N 1
ATOM 7225 C CA . TYR B 1 256 ? -11.548 66.198 192.836 1.00 21.01 256 TYR A CA 1
ATOM 7226 C C . TYR B 1 256 ? -11.687 64.670 192.824 1.00 21.01 256 TYR A C 1
ATOM 7227 O O . TYR B 1 256 ? -11.051 64.006 193.669 1.00 21.01 256 TYR A O 1
ATOM 7236 N N . THR B 1 257 ? -12.499 64.140 191.901 1.00 18.06 257 THR A N 1
ATOM 7237 C CA . THR B 1 257 ? -12.678 62.684 191.644 1.00 18.06 257 THR A CA 1
ATOM 7238 C C . THR B 1 257 ? -11.738 62.260 190.509 1.00 18.06 257 THR A C 1
ATOM 7239 O O . THR B 1 257 ? -11.126 63.151 189.884 1.00 18.06 257 THR A O 1
ATOM 7243 N N . HIS B 1 258 ? -11.629 60.950 190.257 1.00 15.66 258 HIS A N 1
ATOM 7244 C CA . HIS B 1 258 ? -10.709 60.347 189.251 1.00 15.66 258 HIS A CA 1
ATOM 7245 C C . HIS B 1 258 ? -11.163 60.694 187.824 1.00 15.66 258 HIS A C 1
ATOM 7246 O O . HIS B 1 258 ? -10.293 60.717 186.931 1.00 15.66 258 HIS A O 1
ATOM 7253 N N . GLU B 1 259 ? -12.460 60.954 187.616 1.00 17.24 259 GLU A N 1
ATOM 7254 C CA . GLU B 1 259 ? -13.048 61.324 186.296 1.00 17.24 259 GLU A CA 1
ATOM 7255 C C . GLU B 1 259 ? -12.587 62.731 185.882 1.00 17.24 259 GLU A C 1
ATOM 7256 O O . GLU B 1 259 ? -12.492 62.975 184.663 1.00 17.24 259 GLU A O 1
ATOM 7262 N N . ASP B 1 260 ? -12.320 63.615 186.852 1.00 17.61 260 ASP A N 1
ATOM 7263 C CA . ASP B 1 260 ? -11.907 65.029 186.620 1.00 17.61 260 ASP A CA 1
ATOM 7264 C C . ASP B 1 260 ? -10.453 65.091 186.132 1.00 17.61 260 ASP A C 1
ATOM 7265 O O . ASP B 1 260 ? -10.105 66.095 185.481 1.00 17.61 260 ASP A O 1
ATOM 7270 N N . VAL B 1 261 ? -9.635 64.078 186.442 1.00 13.67 261 VAL A N 1
ATOM 7271 C CA . VAL B 1 261 ? -8.207 63.982 186.011 1.00 13.67 261 VAL A CA 1
ATOM 7272 C C . VAL B 1 261 ? -8.156 63.613 184.519 1.00 13.67 261 VAL A C 1
ATOM 7273 O O . VAL B 1 261 ? -7.264 64.138 183.823 1.00 13.67 261 VAL A O 1
ATOM 7277 N N . LYS B 1 262 ? -9.066 62.748 184.055 1.00 12.58 262 LYS A N 1
ATOM 7278 C CA . LYS B 1 262 ? -9.227 62.379 182.619 1.00 12.58 262 LYS A CA 1
ATOM 7279 C C . LYS B 1 262 ? -9.608 63.623 181.807 1.00 12.58 262 LYS A C 1
ATOM 7280 O O . LYS B 1 262 ? -9.099 63.760 180.676 1.00 12.58 262 LYS A O 1
ATOM 7286 N N . ASP B 1 263 ? -10.480 64.477 182.359 1.00 15.47 263 ASP A N 1
ATOM 7287 C CA . ASP B 1 263 ? -10.922 65.763 181.751 1.00 15.47 263 ASP A CA 1
ATOM 7288 C C . ASP B 1 263 ? -9.715 66.694 181.571 1.00 15.47 263 ASP A C 1
ATOM 7289 O O . ASP B 1 263 ? -9.622 67.331 180.503 1.00 15.47 263 ASP A O 1
ATOM 7294 N N . ALA B 1 264 ? -8.832 66.765 182.575 1.00 12.62 264 ALA A N 1
ATOM 7295 C CA . ALA B 1 264 ? -7.632 67.638 182.607 1.00 12.62 264 ALA A CA 1
ATOM 7296 C C . ALA B 1 264 ? -6.609 67.194 181.550 1.00 12.62 264 ALA A C 1
ATOM 7297 O O . ALA B 1 264 ? -6.025 68.079 180.897 1.00 12.62 264 ALA A O 1
ATOM 7299 N N . ILE B 1 265 ? -6.398 65.878 181.397 1.00 11.23 265 ILE A N 1
ATOM 7300 C CA . ILE B 1 265 ? -5.409 65.279 180.446 1.00 11.23 265 ILE A CA 1
ATOM 7301 C C . ILE B 1 265 ? -5.855 65.552 179.003 1.00 11.23 265 ILE A C 1
ATOM 7302 O O . ILE B 1 265 ? -5.006 66.010 178.211 1.00 11.23 265 ILE A O 1
ATOM 7307 N N . THR B 1 266 ? -7.124 65.273 178.677 1.00 11.18 266 THR A N 1
ATOM 7308 C CA . THR B 1 266 ? -7.696 65.341 177.301 1.00 11.18 266 THR A CA 1
ATOM 7309 C C . THR B 1 266 ? -7.634 66.775 176.755 1.00 11.18 266 THR A C 1
ATOM 7310 O O . THR B 1 266 ? -7.453 66.920 175.530 1.00 11.18 266 THR A O 1
ATOM 7314 N N . ILE B 1 267 ? -7.794 67.787 177.616 1.00 12.20 267 ILE A N 1
ATOM 7315 C CA . ILE B 1 267 ? -7.700 69.232 177.247 1.00 12.20 267 ILE A CA 1
ATOM 7316 C C . ILE B 1 267 ? -6.227 69.595 177.004 1.00 12.20 267 ILE A C 1
ATOM 7317 O O . ILE B 1 267 ? -5.966 70.350 176.045 1.00 12.20 267 ILE A O 1
ATOM 7322 N N . LEU B 1 268 ? -5.308 69.084 177.834 1.00 11.85 268 LEU A N 1
ATOM 7323 C CA . LEU B 1 268 ? -3.861 69.444 177.816 1.00 11.85 268 LEU A CA 1
ATOM 7324 C C . LEU B 1 268 ? -3.198 68.908 176.539 1.00 11.85 268 LEU A C 1
ATOM 7325 O O . LEU B 1 268 ? -2.457 69.680 175.901 1.00 11.85 268 LEU A O 1
ATOM 7330 N N . VAL B 1 269 ? -3.448 67.638 176.191 1.00 11.74 269 VAL A N 1
ATOM 7331 C CA . VAL B 1 269 ? -2.901 66.963 174.972 1.00 11.74 269 VAL A CA 1
ATOM 7332 C C . VAL B 1 269 ? -3.426 67.657 173.704 1.00 11.74 269 VAL A C 1
ATOM 7333 O O . VAL B 1 269 ? -2.623 67.838 172.767 1.00 11.74 269 VAL A O 1
ATOM 7337 N N . SER B 1 270 ? -4.713 68.019 173.676 1.00 12.36 270 SER A N 1
ATOM 7338 C CA . SER B 1 270 ? -5.417 68.597 172.499 1.00 12.36 270 SER A CA 1
ATOM 7339 C C . SER B 1 270 ? -4.902 70.011 172.202 1.00 12.36 270 SER A C 1
ATOM 7340 O O . SER B 1 270 ? -4.655 70.309 171.017 1.00 12.36 270 SER A O 1
ATOM 7343 N N . ALA B 1 271 ? -4.754 70.844 173.240 1.00 12.61 271 ALA A N 1
ATOM 7344 C CA . ALA B 1 271 ? -4.316 72.259 173.151 1.00 12.61 271 ALA A CA 1
ATOM 7345 C C . ALA B 1 271 ? -2.844 72.336 172.720 1.00 12.61 271 ALA A C 1
ATOM 7346 O O . ALA B 1 271 ? -2.544 73.101 171.781 1.00 12.61 271 ALA A O 1
ATOM 7348 N N . ASN B 1 272 ? -1.968 71.568 173.381 1.00 13.54 272 ASN A N 1
ATOM 7349 C CA . ASN B 1 272 ? -0.490 71.606 173.194 1.00 13.54 272 ASN A CA 1
ATOM 7350 C C . ASN B 1 272 ? -0.058 70.761 171.986 1.00 13.54 272 ASN A C 1
ATOM 7351 O O . ASN B 1 272 ? 1.084 70.968 171.530 1.00 13.54 272 ASN A O 1
ATOM 7356 N N . GLN B 1 273 ? -0.916 69.852 171.498 1.00 14.64 273 GLN A N 1
ATOM 7357 C CA . GLN B 1 273 ? -0.621 68.887 170.399 1.00 14.64 273 GLN A CA 1
ATOM 7358 C C . GLN B 1 273 ? 0.570 68.009 170.811 1.00 14.64 273 GLN A C 1
ATOM 7359 O O . GLN B 1 273 ? 1.549 67.927 170.042 1.00 14.64 273 GLN A O 1
ATOM 7365 N N . ALA B 1 274 ? 0.479 67.383 171.990 1.00 13.77 274 ALA A N 1
ATOM 7366 C CA . ALA B 1 274 ? 1.541 66.559 172.620 1.00 13.77 274 ALA A CA 1
ATOM 7367 C C . ALA B 1 274 ? 1.021 65.135 172.849 1.00 13.77 274 ALA A C 1
ATOM 7368 O O . ALA B 1 274 ? 0.659 64.804 173.998 1.00 13.77 274 ALA A O 1
ATOM 7370 N N . TYR B 1 275 ? 0.991 64.327 171.782 1.00 15.69 275 TYR A N 1
ATOM 7371 C CA . TYR B 1 275 ? 0.519 62.914 171.775 1.00 15.69 275 TYR A CA 1
ATOM 7372 C C . TYR B 1 275 ? 1.704 61.960 171.976 1.00 15.69 275 TYR A C 1
ATOM 7373 O O . TYR B 1 275 ? 1.527 60.943 172.679 1.00 15.69 275 TYR A O 1
ATOM 7382 N N . THR B 1 276 ? 2.858 62.260 171.369 1.00 17.43 276 THR A N 1
ATOM 7383 C CA . THR B 1 276 ? 4.123 61.482 171.501 1.00 17.43 276 THR A CA 1
ATOM 7384 C C . THR B 1 276 ? 4.655 61.593 172.936 1.00 17.43 276 THR A C 1
ATOM 7385 O O . THR B 1 276 ? 5.251 60.604 173.413 1.00 17.43 276 THR A O 1
ATOM 7389 N N . ASP B 1 277 ? 4.461 62.748 173.584 1.00 15.88 277 ASP A N 1
ATOM 7390 C CA . ASP B 1 277 ? 4.806 62.998 175.011 1.00 15.88 277 ASP A CA 1
ATOM 7391 C C . ASP B 1 277 ? 3.995 62.061 175.918 1.00 15.88 277 ASP A C 1
ATOM 7392 O O . ASP B 1 277 ? 4.572 61.559 176.902 1.00 15.88 277 ASP A O 1
ATOM 7397 N N . PHE B 1 278 ? 2.711 61.851 175.601 1.00 13.47 278 PHE A N 1
ATOM 7398 C CA . PHE B 1 278 ? 1.781 60.967 176.354 1.00 13.47 278 PHE A CA 1
ATOM 7399 C C . PHE B 1 278 ? 2.185 59.496 176.174 1.00 13.47 278 PHE A C 1
ATOM 7400 O O . PHE B 1 278 ? 2.116 58.745 177.167 1.00 13.47 278 PHE A O 1
ATOM 7408 N N . GLU B 1 279 ? 2.564 59.105 174.950 1.00 17.08 279 GLU A N 1
ATOM 7409 C CA . GLU B 1 279 ? 3.001 57.725 174.594 1.00 17.08 279 GLU A CA 1
ATOM 7410 C C . GLU B 1 279 ? 4.213 57.325 175.447 1.00 17.08 279 GLU A C 1
ATOM 7411 O O . GLU B 1 279 ? 4.265 56.154 175.879 1.00 17.08 279 GLU A O 1
ATOM 7417 N N . ALA B 1 280 ? 5.147 58.258 175.669 1.00 13.65 280 ALA A N 1
ATOM 7418 C CA . ALA B 1 280 ? 6.357 58.081 176.507 1.00 13.65 280 ALA A CA 1
ATOM 7419 C C . ALA B 1 280 ? 5.958 57.874 177.975 1.00 13.65 280 ALA A C 1
ATOM 7420 O O . ALA B 1 280 ? 6.545 56.986 178.624 1.00 13.65 280 ALA A O 1
ATOM 7422 N N . ALA B 1 281 ? 5.002 58.668 178.473 1.00 13.26 281 ALA A N 1
ATOM 7423 C CA . ALA B 1 281 ? 4.491 58.633 179.866 1.00 13.26 281 ALA A CA 1
ATOM 7424 C C . ALA B 1 281 ? 3.715 57.335 180.127 1.00 13.26 281 ALA A C 1
ATOM 7425 O O . ALA B 1 281 ? 3.763 56.851 181.277 1.00 13.26 281 ALA A O 1
ATOM 7427 N N . TYR B 1 282 ? 3.021 56.804 179.113 1.00 14.56 282 TYR A N 1
ATOM 7428 C CA . TYR B 1 282 ? 2.222 55.551 179.182 1.00 14.56 282 TYR A CA 1
ATOM 7429 C C . TYR B 1 282 ? 3.155 54.345 179.375 1.00 14.56 282 TYR A C 1
ATOM 7430 O O . TYR B 1 282 ? 2.841 53.485 180.223 1.00 14.56 282 TYR A O 1
ATOM 7439 N N . LEU B 1 283 ? 4.253 54.284 178.611 1.00 16.53 283 LEU A N 1
ATOM 7440 C CA . LEU B 1 283 ? 5.270 53.197 178.678 1.00 16.53 283 LEU A CA 1
ATOM 7441 C C . LEU B 1 283 ? 6.066 53.286 179.986 1.00 16.53 283 LEU A C 1
ATOM 7442 O O . LEU B 1 283 ? 6.454 52.221 180.501 1.00 16.53 283 LEU A O 1
ATOM 7447 N N . MET B 1 284 ? 6.326 54.503 180.479 1.00 16.11 284 MET A N 1
ATOM 7448 C CA . MET B 1 284 ? 7.029 54.752 181.767 1.00 16.11 284 MET A CA 1
ATOM 7449 C C . MET B 1 284 ? 6.238 54.109 182.916 1.00 16.11 284 MET A C 1
ATOM 7450 O O . MET B 1 284 ? 6.854 53.357 183.693 1.00 16.11 284 MET A O 1
ATOM 7455 N N . LEU B 1 285 ? 4.933 54.386 182.999 1.00 14.53 285 LEU A N 1
ATOM 7456 C CA . LEU B 1 285 ? 4.038 53.905 184.089 1.00 14.53 285 LEU A CA 1
ATOM 7457 C C . LEU B 1 285 ? 3.817 52.390 183.971 1.00 14.53 285 LEU A C 1
ATOM 7458 O O . LEU B 1 285 ? 3.659 51.752 185.026 1.00 14.53 285 LEU A O 1
ATOM 7463 N N . ALA B 1 286 ? 3.806 51.846 182.746 1.00 16.17 286 ALA A N 1
ATOM 7464 C CA . ALA B 1 286 ? 3.646 50.398 182.451 1.00 16.17 286 ALA A CA 1
ATOM 7465 C C . ALA B 1 286 ? 4.725 49.579 183.175 1.00 16.17 286 ALA A C 1
ATOM 7466 O O . ALA B 1 286 ? 4.414 48.455 183.611 1.00 16.17 286 ALA A O 1
ATOM 7468 N N . GLN B 1 287 ? 5.941 50.124 183.298 1.00 19.38 287 GLN A N 1
ATOM 7469 C CA . GLN B 1 287 ? 7.086 49.482 184.003 1.00 19.38 287 GLN A CA 1
ATOM 7470 C C . GLN B 1 287 ? 6.839 49.485 185.518 1.00 19.38 287 GLN A C 1
ATOM 7471 O O . GLN B 1 287 ? 7.005 48.415 186.136 1.00 19.38 287 GLN A O 1
ATOM 7477 N N . THR B 1 288 ? 6.437 50.632 186.081 1.00 19.47 288 THR A N 1
ATOM 7478 C CA . THR B 1 288 ? 6.489 50.934 187.541 1.00 19.47 288 THR A CA 1
ATOM 7479 C C . THR B 1 288 ? 5.074 51.076 188.126 1.00 19.47 288 THR A C 1
ATOM 7480 O O . THR B 1 288 ? 4.897 51.922 189.029 1.00 19.47 288 THR A O 1
ATOM 7484 N N . LEU B 1 289 ? 4.115 50.260 187.670 1.00 17.18 289 LEU A N 1
ATOM 7485 C CA . LEU B 1 289 ? 2.738 50.187 188.240 1.00 17.18 289 LEU A CA 1
ATOM 7486 C C . LEU B 1 289 ? 2.676 49.057 189.276 1.00 17.18 289 LEU A C 1
ATOM 7487 O O . LEU B 1 289 ? 2.154 49.306 190.378 1.00 17.18 289 LEU A O 1
ATOM 7492 N N . VAL B 1 290 ? 3.164 47.866 188.912 1.00 19.87 290 VAL A N 1
ATOM 7493 C CA . VAL B 1 290 ? 3.165 46.640 189.769 1.00 19.87 290 VAL A CA 1
ATOM 7494 C C . VAL B 1 290 ? 4.565 46.013 189.735 1.00 19.87 290 VAL A C 1
ATOM 7495 O O . VAL B 1 290 ? 5.192 46.028 188.655 1.00 19.87 290 VAL A O 1
ATOM 7499 N N . SER B 1 291 ? 5.032 45.502 190.880 1.00 23.63 291 SER A N 1
ATOM 7500 C CA . SER B 1 291 ? 6.316 44.768 191.041 1.00 23.63 291 SER A CA 1
ATOM 7501 C C . SER B 1 291 ? 6.018 43.311 191.389 1.00 23.63 291 SER A C 1
ATOM 7502 O O . SER B 1 291 ? 5.063 43.036 192.113 1.00 23.63 291 SER A O 1
ATOM 7505 N N . PRO B 1 292 ? 6.825 42.338 190.903 1.00 23.23 292 PRO A N 1
ATOM 7506 C CA . PRO B 1 292 ? 6.561 40.924 191.170 1.00 23.23 292 PRO A CA 1
ATOM 7507 C C . PRO B 1 292 ? 7.015 40.479 192.570 1.00 23.23 292 PRO A C 1
ATOM 7508 O O . PRO B 1 292 ? 8.122 40.809 192.959 1.00 23.23 292 PRO A O 1
ATOM 7512 N N . VAL B 1 293 ? 6.143 39.760 193.288 1.00 25.97 293 VAL A N 1
ATOM 7513 C CA . VAL B 1 293 ? 6.485 39.001 194.529 1.00 25.97 293 VAL A CA 1
ATOM 7514 C C . VAL B 1 293 ? 7.468 37.902 194.125 1.00 25.97 293 VAL A C 1
ATOM 7515 O O . VAL B 1 293 ? 7.188 37.155 193.191 1.00 25.97 293 VAL A O 1
ATOM 7519 N N . PRO B 1 294 ? 8.641 37.771 194.794 1.00 28.91 294 PRO A N 1
ATOM 7520 C CA . PRO B 1 294 ? 9.679 36.839 194.344 1.00 28.91 294 PRO A CA 1
ATOM 7521 C C . PRO B 1 294 ? 9.232 35.370 194.419 1.00 28.91 294 PRO A C 1
ATOM 7522 O O . PRO B 1 294 ? 8.557 35.015 195.370 1.00 28.91 294 PRO A O 1
ATOM 7526 N N . ARG B 1 295 ? 9.614 34.574 193.414 1.00 33.79 295 ARG A N 1
ATOM 7527 C CA . ARG B 1 295 ? 9.219 33.146 193.249 1.00 33.79 295 ARG A CA 1
ATOM 7528 C C . ARG B 1 295 ? 9.811 32.320 194.398 1.00 33.79 295 ARG A C 1
ATOM 7529 O O . ARG B 1 295 ? 9.053 31.546 195.018 1.00 33.79 295 ARG A O 1
ATOM 7537 N N . THR B 1 296 ? 11.115 32.486 194.659 1.00 37.29 296 THR A N 1
ATOM 7538 C CA . THR B 1 296 ? 11.883 31.813 195.745 1.00 37.29 296 THR A CA 1
ATOM 7539 C C . THR B 1 296 ? 12.272 32.853 196.804 1.00 37.29 296 THR A C 1
ATOM 7540 O O . THR B 1 296 ? 12.109 34.060 196.536 1.00 37.29 296 THR A O 1
ATOM 7544 N N . ALA B 1 297 ? 12.765 32.398 197.961 1.00 41.97 297 ALA A N 1
ATOM 7545 C CA . ALA B 1 297 ? 13.221 33.244 199.093 1.00 41.97 297 ALA A CA 1
ATOM 7546 C C . ALA B 1 297 ? 14.481 34.028 198.698 1.00 41.97 297 ALA A C 1
ATOM 7547 O O . ALA B 1 297 ? 14.613 35.187 199.136 1.00 41.97 297 ALA A O 1
ATOM 7549 N N . GLU B 1 298 ? 15.365 33.412 197.901 1.00 41.77 298 GLU A N 1
ATOM 7550 C CA . GLU B 1 298 ? 16.681 33.981 197.487 1.00 41.77 298 GLU A CA 1
ATOM 7551 C C . GLU B 1 298 ? 16.540 34.856 196.229 1.00 41.77 298 GLU A C 1
ATOM 7552 O O . GLU B 1 298 ? 17.577 35.393 195.784 1.00 41.77 298 GLU A O 1
ATOM 7558 N N . ALA B 1 299 ? 15.329 35.007 195.679 1.00 35.08 299 ALA A N 1
ATOM 7559 C CA . ALA B 1 299 ? 15.024 35.863 194.503 1.00 35.08 299 ALA A CA 1
ATOM 7560 C C . ALA B 1 299 ? 14.558 37.259 194.945 1.00 35.08 299 ALA A C 1
ATOM 7561 O O . ALA B 1 299 ? 13.962 37.965 194.106 1.00 35.08 299 ALA A O 1
ATOM 7563 N N . SER B 1 300 ? 14.834 37.653 196.197 1.00 33.81 300 SER A N 1
ATOM 7564 C CA . SER B 1 300 ? 14.502 38.985 196.778 1.00 33.81 300 SER A CA 1
ATOM 7565 C C . SER B 1 300 ? 15.674 39.963 196.607 1.00 33.81 300 SER A C 1
ATOM 7566 O O . SER B 1 300 ? 15.509 41.133 197.002 1.00 33.81 300 SER A O 1
ATOM 7569 N N . ALA B 1 301 ? 16.802 39.510 196.039 1.00 34.06 301 ALA A N 1
ATOM 7570 C CA . ALA B 1 301 ? 18.040 40.298 195.814 1.00 34.06 301 ALA A CA 1
ATOM 7571 C C . ALA B 1 301 ? 17.793 41.441 194.819 1.00 34.06 301 ALA A C 1
ATOM 7572 O O . ALA B 1 301 ? 18.529 42.446 194.895 1.00 34.06 301 ALA A O 1
ATOM 7574 N N . TRP B 1 302 ? 16.808 41.294 193.922 1.00 29.20 302 TRP A N 1
ATOM 7575 C CA . TRP B 1 302 ? 16.438 42.301 192.886 1.00 29.20 302 TRP A CA 1
ATOM 7576 C C . TRP B 1 302 ? 15.867 43.570 193.537 1.00 29.20 302 TRP A C 1
ATOM 7577 O O . TRP B 1 302 ? 16.067 44.654 192.954 1.00 29.20 302 TRP A O 1
ATOM 7588 N N . PHE B 1 303 ? 15.195 43.448 194.692 1.00 30.36 303 PHE A N 1
ATOM 7589 C CA . PHE B 1 303 ? 14.372 44.518 195.323 1.00 30.36 303 PHE A CA 1
ATOM 7590 C C . PHE B 1 303 ? 14.958 44.971 196.672 1.00 30.36 303 PHE A C 1
ATOM 7591 O O . PHE B 1 303 ? 14.189 45.547 197.472 1.00 30.36 303 PHE A O 1
ATOM 7599 N N . ILE B 1 304 ? 16.256 44.755 196.920 1.00 35.50 304 ILE A N 1
ATOM 7600 C CA . ILE B 1 304 ? 16.946 45.194 198.173 1.00 35.50 304 ILE A CA 1
ATOM 7601 C C . ILE B 1 304 ? 17.198 46.705 198.082 1.00 35.50 304 ILE A C 1
ATOM 7602 O O . ILE B 1 304 ? 16.632 47.445 198.913 1.00 35.50 304 ILE A O 1
ATOM 7607 N N . ASN B 1 305 ? 18.011 47.133 197.109 1.00 37.26 305 ASN A N 1
ATOM 7608 C CA . ASN B 1 305 ? 18.360 48.560 196.863 1.00 37.26 305 ASN A CA 1
ATOM 7609 C C . ASN B 1 305 ? 17.342 49.157 195.883 1.00 37.26 305 ASN A C 1
ATOM 7610 O O . ASN B 1 305 ? 16.901 48.435 194.965 1.00 37.26 305 ASN A O 1
ATOM 7615 N N . ALA B 1 306 ? 16.984 50.432 196.081 1.00 34.55 306 ALA A N 1
ATOM 7616 C CA . ALA B 1 306 ? 15.931 51.155 195.329 1.00 34.55 306 ALA A CA 1
ATOM 7617 C C . ALA B 1 306 ? 16.432 51.486 193.917 1.00 34.55 306 ALA A C 1
ATOM 7618 O O . ALA B 1 306 ? 17.459 52.186 193.806 1.00 34.55 306 ALA A O 1
ATOM 7620 N N . GLY B 1 307 ? 15.730 50.997 192.888 1.00 33.21 307 GLY A N 1
ATOM 7621 C CA . GLY B 1 307 ? 16.002 51.306 191.468 1.00 33.21 307 GLY A CA 1
ATOM 7622 C C . GLY B 1 307 ? 15.556 52.715 191.118 1.00 33.21 307 GLY A C 1
ATOM 7623 O O . GLY B 1 307 ? 14.407 53.068 191.458 1.00 33.21 307 GLY A O 1
ATOM 7624 N N . MET B 1 308 ? 16.425 53.493 190.464 1.00 31.10 308 MET A N 1
ATOM 7625 C CA . MET B 1 308 ? 16.202 54.932 190.155 1.00 31.10 308 MET A CA 1
ATOM 7626 C C . MET B 1 308 ? 15.285 55.064 188.933 1.00 31.10 308 MET A C 1
ATOM 7627 O O . MET B 1 308 ? 15.521 54.350 187.940 1.00 31.10 308 MET A O 1
ATOM 7632 N N . VAL B 1 309 ? 14.280 55.946 189.017 1.00 24.58 309 VAL A N 1
ATOM 7633 C CA . VAL B 1 309 ? 13.356 56.313 187.900 1.00 24.58 309 VAL A CA 1
ATOM 7634 C C . VAL B 1 309 ? 13.861 57.625 187.285 1.00 24.58 309 VAL A C 1
ATOM 7635 O O . VAL B 1 309 ? 14.035 58.598 188.044 1.00 24.58 309 VAL A O 1
ATOM 7639 N N . ASN B 1 310 ? 14.087 57.643 185.968 1.00 23.86 310 ASN A N 1
ATOM 7640 C CA . ASN B 1 310 ? 14.636 58.804 185.215 1.00 23.86 310 ASN A CA 1
ATOM 7641 C C . ASN B 1 310 ? 13.473 59.619 184.636 1.00 23.86 310 ASN A C 1
ATOM 7642 O O . ASN B 1 310 ? 12.956 59.237 183.567 1.00 23.86 310 ASN A O 1
ATOM 7647 N N . MET B 1 311 ? 13.082 60.696 185.330 1.00 20.57 311 MET A N 1
ATOM 7648 C CA . MET B 1 311 ? 11.998 61.630 184.926 1.00 20.57 311 MET A CA 1
ATOM 7649 C C . MET B 1 311 ? 12.625 62.818 184.199 1.00 20.57 311 MET A C 1
ATOM 7650 O O . MET B 1 311 ? 13.421 63.539 184.793 1.00 20.57 311 MET A O 1
ATOM 7655 N N . PRO B 1 312 ? 12.316 63.061 182.900 1.00 18.64 312 PRO A N 1
ATOM 7656 C CA . PRO B 1 312 ? 12.903 64.191 182.173 1.00 18.64 312 PRO A CA 1
ATOM 7657 C C . PRO B 1 312 ? 12.340 65.535 182.664 1.00 18.64 312 PRO A C 1
ATOM 7658 O O . PRO B 1 312 ? 11.158 65.597 182.924 1.00 18.64 312 PRO A O 1
ATOM 7662 N N . THR B 1 313 ? 13.199 66.556 182.784 1.00 20.07 313 THR A N 1
ATOM 7663 C CA . THR B 1 313 ? 12.875 67.910 183.321 1.00 20.07 313 THR A CA 1
ATOM 7664 C C . THR B 1 313 ? 11.666 68.496 182.578 1.00 20.07 313 THR A C 1
ATOM 7665 O O . THR B 1 313 ? 11.629 68.391 181.333 1.00 20.07 313 THR A O 1
ATOM 7669 N N . LEU B 1 314 ? 10.713 69.080 183.316 1.00 17.38 314 LEU A N 1
ATOM 7670 C CA . LEU B 1 314 ? 9.500 69.737 182.756 1.00 17.38 314 LEU A CA 1
ATOM 7671 C C . LEU B 1 314 ? 9.920 71.053 182.089 1.00 17.38 314 LEU A C 1
ATOM 7672 O O . LEU B 1 314 ? 10.403 71.948 182.810 1.00 17.38 314 LEU A O 1
ATOM 7677 N N . SER B 1 315 ? 9.744 71.149 180.768 1.00 18.78 315 SER A N 1
ATOM 7678 C CA . SER B 1 315 ? 10.143 72.314 179.931 1.00 18.78 315 SER A CA 1
ATOM 7679 C C . SER B 1 315 ? 9.190 72.447 178.736 1.00 18.78 315 SER A C 1
ATOM 7680 O O . SER B 1 315 ? 9.151 71.514 177.909 1.00 18.78 315 SER A O 1
ATOM 7683 N N . CYS B 1 316 ? 8.455 73.562 178.663 1.00 18.28 316 CYS A N 1
ATOM 7684 C CA . CYS B 1 316 ? 7.440 73.863 177.614 1.00 18.28 316 CYS A CA 1
ATOM 7685 C C . CYS B 1 316 ? 7.383 75.376 177.365 1.00 18.28 316 CYS A C 1
ATOM 7686 O O . CYS B 1 316 ? 7.213 76.122 178.347 1.00 18.28 316 CYS A O 1
ATOM 7689 N N . ALA B 1 317 ? 7.523 75.799 176.103 1.00 17.47 317 ALA A N 1
ATOM 7690 C CA . ALA B 1 317 ? 7.497 77.213 175.660 1.00 17.47 317 ALA A CA 1
ATOM 7691 C C . ALA B 1 317 ? 6.451 77.389 174.549 1.00 17.47 317 ALA A C 1
ATOM 7692 O O . ALA B 1 317 ? 6.791 77.957 173.491 1.00 17.47 317 ALA A O 1
ATOM 7694 N N . ASN B 1 318 ? 5.224 76.912 174.792 1.00 17.39 318 ASN A N 1
ATOM 7695 C CA . ASN B 1 318 ? 4.052 77.059 173.884 1.00 17.39 318 ASN A CA 1
ATOM 7696 C C . ASN B 1 318 ? 3.266 78.324 174.258 1.00 17.39 318 ASN A C 1
ATOM 7697 O O . ASN B 1 318 ? 2.748 78.978 173.333 1.00 17.39 318 ASN A O 1
ATOM 7702 N N . GLY B 1 319 ? 3.168 78.635 175.558 1.00 18.02 319 GLY A N 1
ATOM 7703 C CA . GLY B 1 319 ? 2.480 79.825 176.100 1.00 18.02 319 GLY A CA 1
ATOM 7704 C C . GLY B 1 319 ? 2.994 81.128 175.508 1.00 18.02 319 GLY A C 1
ATOM 7705 O O . GLY B 1 319 ? 2.167 82.037 175.291 1.00 18.02 319 GLY A O 1
ATOM 7706 N N . TYR B 1 320 ? 4.303 81.219 175.249 1.00 19.63 320 TYR A N 1
ATOM 7707 C CA . TYR B 1 320 ? 4.992 82.431 174.729 1.00 19.63 320 TYR A CA 1
ATOM 7708 C C . TYR B 1 320 ? 4.793 82.566 173.212 1.00 19.63 320 TYR A C 1
ATOM 7709 O O . TYR B 1 320 ? 4.810 83.715 172.727 1.00 19.63 320 TYR A O 1
ATOM 7718 N N . TYR B 1 321 ? 4.617 81.446 172.496 1.00 18.73 321 TYR A N 1
ATOM 7719 C CA . TYR B 1 321 ? 4.446 81.384 171.018 1.00 18.73 321 TYR A CA 1
ATOM 7720 C C . TYR B 1 321 ? 3.155 80.635 170.677 1.00 18.73 321 TYR A C 1
ATOM 7721 O O . TYR B 1 321 ? 3.204 79.472 170.278 1.00 18.73 321 TYR A O 1
ATOM 7730 N N . PRO B 1 322 ? 1.959 81.258 170.831 1.00 18.10 322 PRO A N 1
ATOM 7731 C CA . PRO B 1 322 ? 0.696 80.606 170.468 1.00 18.10 322 PRO A CA 1
ATOM 7732 C C . PRO B 1 322 ? 0.518 80.350 168.959 1.00 18.10 322 PRO A C 1
ATOM 7733 O O . PRO B 1 322 ? -0.186 79.417 168.618 1.00 18.10 322 PRO A O 1
ATOM 7737 N N . ALA B 1 323 ? 1.146 81.174 168.114 1.00 19.97 323 ALA A N 1
ATOM 7738 C CA . ALA B 1 323 ? 1.007 81.168 166.636 1.00 19.97 323 ALA A CA 1
ATOM 7739 C C . ALA B 1 323 ? 1.578 79.881 166.027 1.00 19.97 323 ALA A C 1
ATOM 7740 O O . ALA B 1 323 ? 1.031 79.434 164.997 1.00 19.97 323 ALA A O 1
ATOM 7742 N N . LEU B 1 324 ? 2.628 79.306 166.629 1.00 20.92 324 LEU A N 1
ATOM 7743 C CA . LEU B 1 324 ? 3.410 78.177 166.051 1.00 20.92 324 LEU A CA 1
ATOM 7744 C C . LEU B 1 324 ? 2.644 76.849 166.166 1.00 20.92 324 LEU A C 1
ATOM 7745 O O . LEU B 1 324 ? 2.985 75.931 165.395 1.00 20.92 324 LEU A O 1
ATOM 7750 N N . THR B 1 325 ? 1.674 76.738 167.083 1.00 21.35 325 THR A N 1
ATOM 7751 C CA . THR B 1 325 ? 0.764 75.563 167.222 1.00 21.35 325 THR A CA 1
ATOM 7752 C C . THR B 1 325 ? -0.562 75.875 166.516 1.00 21.35 325 THR A C 1
ATOM 7753 O O . THR B 1 325 ? -1.161 76.922 166.834 1.00 21.35 325 THR A O 1
ATOM 7757 N N . ASN B 1 326 ? -0.996 74.996 165.601 1.00 25.20 326 ASN A N 1
ATOM 7758 C CA . ASN B 1 326 ? -2.250 75.146 164.810 1.00 25.20 326 ASN A CA 1
ATOM 7759 C C . ASN B 1 326 ? -2.826 73.752 164.505 1.00 25.20 326 ASN A C 1
ATOM 7760 O O . ASN B 1 326 ? -2.409 72.783 165.179 1.00 25.20 326 ASN A O 1
ATOM 7765 N N . VAL B 1 327 ? -3.746 73.652 163.536 1.00 27.53 327 VAL A N 1
ATOM 7766 C CA . VAL B 1 327 ? -4.542 72.424 163.222 1.00 27.53 327 VAL A CA 1
ATOM 7767 C C . VAL B 1 327 ? -3.809 71.529 162.207 1.00 27.53 327 VAL A C 1
ATOM 7768 O O . VAL B 1 327 ? -4.338 70.431 161.929 1.00 27.53 327 VAL A O 1
ATOM 7772 N N . ASN B 1 328 ? -2.663 71.966 161.670 1.00 27.85 328 ASN A N 1
ATOM 7773 C CA . ASN B 1 328 ? -1.824 71.209 160.699 1.00 27.85 328 ASN A CA 1
ATOM 7774 C C . ASN B 1 328 ? -0.457 70.950 161.333 1.00 27.85 328 ASN A C 1
ATOM 7775 O O . ASN B 1 328 ? 0.515 71.631 161.011 1.00 27.85 328 ASN A O 1
ATOM 7780 N N . PRO B 1 329 ? -0.335 69.967 162.261 1.00 26.50 329 PRO A N 1
ATOM 7781 C CA . PRO B 1 329 ? 0.933 69.696 162.938 1.00 26.50 329 PRO A CA 1
ATOM 7782 C C . PRO B 1 329 ? 1.879 68.800 162.122 1.00 26.50 329 PRO A C 1
ATOM 7783 O O . PRO B 1 329 ? 1.417 68.133 161.209 1.00 26.50 329 PRO A O 1
ATOM 7787 N N . TYR B 1 330 ? 3.168 68.813 162.477 1.00 27.12 330 TYR A N 1
ATOM 7788 C CA . TYR B 1 330 ? 4.223 67.917 161.936 1.00 27.12 330 TYR A CA 1
ATOM 7789 C C . TYR B 1 330 ? 4.307 66.668 162.823 1.00 27.12 330 TYR A C 1
ATOM 7790 O O . TYR B 1 330 ? 4.461 66.822 164.051 1.00 27.12 330 TYR A O 1
ATOM 7799 N N . HIS B 1 331 ? 4.193 65.479 162.219 1.00 26.40 331 HIS A N 1
ATOM 7800 C CA . HIS B 1 331 ? 4.306 64.153 162.886 1.00 26.40 331 HIS A CA 1
ATOM 7801 C C . HIS B 1 331 ? 5.099 63.193 161.989 1.00 26.40 331 HIS A C 1
ATOM 7802 O O . HIS B 1 331 ? 4.985 63.311 160.751 1.00 26.40 331 HIS A O 1
ATOM 7809 N N . ARG B 1 332 ? 5.864 62.279 162.598 1.00 27.13 332 ARG A N 1
ATOM 7810 C CA . ARG B 1 332 ? 6.726 61.291 161.887 1.00 27.13 332 ARG A CA 1
ATOM 7811 C C . ARG B 1 332 ? 5.868 60.102 161.441 1.00 27.13 332 ARG A C 1
ATOM 7812 O O . ARG B 1 332 ? 5.789 59.861 160.220 1.00 27.13 332 ARG A O 1
ATOM 7820 N N . LEU B 1 333 ? 5.253 59.396 162.397 1.00 29.53 333 LEU A N 1
ATOM 7821 C CA . LEU B 1 333 ? 4.344 58.242 162.149 1.00 29.53 333 LEU A CA 1
ATOM 7822 C C . LEU B 1 333 ? 2.900 58.749 162.039 1.00 29.53 333 LEU A C 1
ATOM 7823 O O . LEU B 1 333 ? 2.572 59.755 162.701 1.00 29.53 333 LEU A O 1
ATOM 7828 N N . ASP B 1 334 ? 2.078 58.066 161.235 1.00 30.88 334 ASP A N 1
ATOM 7829 C CA . ASP B 1 334 ? 0.660 58.431 160.959 1.00 30.88 334 ASP A CA 1
ATOM 7830 C C . ASP B 1 334 ? -0.224 57.994 162.137 1.00 30.88 334 ASP A C 1
ATOM 7831 O O . ASP B 1 334 ? -1.247 58.665 162.377 1.00 30.88 334 ASP A O 1
ATOM 7836 N N . THR B 1 335 ? 0.166 56.925 162.849 1.00 29.41 335 THR A N 1
ATOM 7837 C CA . THR B 1 335 ? -0.578 56.319 163.990 1.00 29.41 335 THR A CA 1
ATOM 7838 C C . THR B 1 335 ? -0.036 56.895 165.308 1.00 29.41 335 THR A C 1
ATOM 7839 O O . THR B 1 335 ? 0.335 56.097 166.195 1.00 29.41 335 THR A O 1
ATOM 7843 N N . TRP B 1 336 ? -0.021 58.227 165.431 1.00 21.69 336 TRP A N 1
ATOM 7844 C CA . TRP B 1 336 ? 0.624 58.988 166.538 1.00 21.69 336 TRP A CA 1
ATOM 7845 C C . TRP B 1 336 ? -0.387 59.349 167.638 1.00 21.69 336 TRP A C 1
ATOM 7846 O O . TRP B 1 336 ? 0.071 59.787 168.709 1.00 21.69 336 TRP A O 1
ATOM 7857 N N . LYS B 1 337 ? -1.693 59.161 167.397 1.00 20.04 337 LYS A N 1
ATOM 7858 C CA . LYS B 1 337 ? -2.792 59.465 168.359 1.00 20.04 337 LYS A CA 1
ATOM 7859 C C . LYS B 1 337 ? -3.367 58.178 168.971 1.00 20.04 337 LYS A C 1
ATOM 7860 O O . LYS B 1 337 ? -4.278 58.298 169.816 1.00 20.04 337 LYS A O 1
ATOM 7866 N N . ASP B 1 338 ? -2.856 57.001 168.585 1.00 25.00 338 ASP A N 1
ATOM 7867 C CA . ASP B 1 338 ? -3.449 55.672 168.909 1.00 25.00 338 ASP A CA 1
ATOM 7868 C C . ASP B 1 338 ? -3.350 55.378 170.411 1.00 25.00 338 ASP A C 1
ATOM 7869 O O . ASP B 1 338 ? -4.290 54.748 170.940 1.00 25.00 338 ASP A O 1
ATOM 7874 N N . THR B 1 339 ? -2.264 55.799 171.074 1.00 18.90 339 THR A N 1
ATOM 7875 C CA . THR B 1 339 ? -1.959 55.474 172.496 1.00 18.90 339 THR A CA 1
ATOM 7876 C C . THR B 1 339 ? -2.931 56.206 173.431 1.00 18.90 339 THR A C 1
ATOM 7877 O O . THR B 1 339 ? -3.395 55.561 174.395 1.00 18.90 339 THR A O 1
ATOM 7881 N N . LEU B 1 340 ? -3.213 57.490 173.177 1.00 14.88 340 LEU A N 1
ATOM 7882 C CA . LEU B 1 340 ? -4.161 58.313 173.982 1.00 14.88 340 LEU A CA 1
ATOM 7883 C C . LEU B 1 340 ? -5.582 57.763 173.817 1.00 14.88 340 LEU A C 1
ATOM 7884 O O . LEU B 1 340 ? -6.240 57.522 174.851 1.00 14.88 340 LEU A O 1
ATOM 7889 N N . ASN B 1 341 ? -6.027 57.588 172.567 1.00 15.44 341 ASN A N 1
ATOM 7890 C CA . ASN B 1 341 ? -7.390 57.112 172.195 1.00 15.44 341 ASN A CA 1
ATOM 7891 C C . ASN B 1 341 ? -7.688 55.768 172.878 1.00 15.44 341 ASN A C 1
ATOM 7892 O O . ASN B 1 341 ? -8.858 55.553 173.252 1.00 15.44 341 ASN A O 1
ATOM 7897 N N . HIS B 1 342 ? -6.676 54.907 173.030 1.00 17.66 342 HIS A N 1
ATOM 7898 C CA . HIS B 1 342 ? -6.775 53.584 173.707 1.00 17.66 342 HIS A CA 1
ATOM 7899 C C . HIS B 1 342 ? -7.002 53.771 175.212 1.00 17.66 342 HIS A C 1
ATOM 7900 O O . HIS B 1 342 ? -7.852 53.045 175.766 1.00 17.66 342 HIS A O 1
ATOM 7907 N N . TRP B 1 343 ? -6.271 54.697 175.848 1.00 11.68 343 TRP A N 1
ATOM 7908 C CA . TRP B 1 343 ? -6.326 54.954 177.316 1.00 11.68 343 TRP A CA 1
ATOM 7909 C C . TRP B 1 343 ? -7.678 55.562 177.709 1.00 11.68 343 TRP A C 1
ATOM 7910 O O . TRP B 1 343 ? -8.236 55.128 178.736 1.00 11.68 343 TRP A O 1
ATOM 7921 N N . VAL B 1 344 ? -8.167 56.539 176.935 1.00 13.18 344 VAL A N 1
ATOM 7922 C CA . VAL B 1 344 ? -9.451 57.269 177.182 1.00 13.18 344 VAL A CA 1
ATOM 7923 C C . VAL B 1 344 ? -10.612 56.263 177.165 1.00 13.18 344 VAL A C 1
ATOM 7924 O O . VAL B 1 344 ? -11.507 56.388 178.024 1.00 13.18 344 VAL A O 1
ATOM 7928 N N . ALA B 1 345 ? -10.591 55.308 176.228 1.00 14.82 345 ALA A N 1
ATOM 7929 C CA . ALA B 1 345 ? -11.637 54.272 176.041 1.00 14.82 345 ALA A CA 1
ATOM 7930 C C . ALA B 1 345 ? -11.553 53.228 177.161 1.00 14.82 345 ALA A C 1
ATOM 7931 O O . ALA B 1 345 ? -12.595 52.977 177.804 1.00 14.82 345 ALA A O 1
ATOM 7933 N N . TYR B 1 346 ? -10.366 52.647 177.382 1.00 17.20 346 TYR A N 1
ATOM 7934 C CA . TYR B 1 346 ? -10.109 51.531 178.334 1.00 17.20 346 TYR A CA 1
ATOM 7935 C C . TYR B 1 346 ? -8.967 51.921 179.275 1.00 17.20 346 TYR A C 1
ATOM 7936 O O . TYR B 1 346 ? -7.812 51.581 179.025 1.00 17.20 346 TYR A O 1
ATOM 7945 N N . PRO B 1 347 ? -9.242 52.665 180.376 1.00 14.30 347 PRO A N 1
ATOM 7946 C CA . PRO B 1 347 ? -8.206 53.019 181.352 1.00 14.30 347 PRO A CA 1
ATOM 7947 C C . PRO B 1 347 ? -7.614 51.829 182.126 1.00 14.30 347 PRO A C 1
ATOM 7948 O O . PRO B 1 347 ? -6.417 51.832 182.353 1.00 14.30 347 PRO A O 1
ATOM 7952 N N . ASP B 1 348 ? -8.450 50.853 182.499 1.00 17.22 348 ASP A N 1
ATOM 7953 C CA . ASP B 1 348 ? -8.083 49.709 183.384 1.00 17.22 348 ASP A CA 1
ATOM 7954 C C . ASP B 1 348 ? -7.270 48.646 182.626 1.00 17.22 348 ASP A C 1
ATOM 7955 O O . ASP B 1 348 ? -6.756 47.731 183.299 1.00 17.22 348 ASP A O 1
ATOM 7960 N N . MET B 1 349 ? -7.156 48.750 181.293 1.00 18.01 349 MET A N 1
ATOM 7961 C CA . MET B 1 349 ? -6.352 47.823 180.440 1.00 18.01 349 MET A CA 1
ATOM 7962 C C . MET B 1 349 ? -4.849 47.951 180.740 1.00 18.01 349 MET A C 1
ATOM 7963 O O . MET B 1 349 ? -4.117 47.007 180.385 1.00 18.01 349 MET A O 1
ATOM 7968 N N . LEU B 1 350 ? -4.403 49.062 181.345 1.00 16.22 350 LEU A N 1
ATOM 7969 C CA . LEU B 1 350 ? -2.976 49.321 181.697 1.00 16.22 350 LEU A CA 1
ATOM 7970 C C . LEU B 1 350 ? -2.446 48.242 182.654 1.00 16.22 350 LEU A C 1
ATOM 7971 O O . LEU B 1 350 ? -1.244 47.930 182.554 1.00 16.22 350 LEU A O 1
ATOM 7976 N N . PHE B 1 351 ? -3.291 47.712 183.549 1.00 18.16 351 PHE A N 1
ATOM 7977 C CA . PHE B 1 351 ? -2.938 46.639 184.521 1.00 18.16 351 PHE A CA 1
ATOM 7978 C C . PHE B 1 351 ? -2.418 45.404 183.773 1.00 18.16 351 PHE A C 1
ATOM 7979 O O . PHE B 1 351 ? -1.391 44.843 184.201 1.00 18.16 351 PHE A O 1
ATOM 7987 N N . TYR B 1 352 ? -3.104 45.003 182.696 1.00 18.68 352 TYR A N 1
ATOM 7988 C CA . TYR B 1 352 ? -2.775 43.809 181.868 1.00 18.68 352 TYR A CA 1
ATOM 7989 C C . TYR B 1 352 ? -1.512 44.075 181.038 1.00 18.68 352 TYR A C 1
ATOM 7990 O O . TYR B 1 352 ? -0.699 43.141 180.883 1.00 18.68 352 TYR A O 1
ATOM 7999 N N . HIS B 1 353 ? -1.366 45.295 180.510 1.00 17.83 353 HIS A N 1
ATOM 8000 C CA . HIS B 1 353 ? -0.176 45.752 179.738 1.00 17.83 353 HIS A CA 1
ATOM 8001 C C . HIS B 1 353 ? 1.058 45.827 180.648 1.00 17.83 353 HIS A C 1
ATOM 8002 O O . HIS B 1 353 ? 2.171 45.583 180.139 1.00 17.83 353 HIS A O 1
ATOM 8009 N N . SER B 1 354 ? 0.872 46.153 181.932 1.00 17.44 354 SER A N 1
ATOM 8010 C CA . SER B 1 354 ? 1.956 46.301 182.940 1.00 17.44 354 SER A CA 1
ATOM 8011 C C . SER B 1 354 ? 2.551 44.931 183.286 1.00 17.44 354 SER A C 1
ATOM 8012 O O . SER B 1 354 ? 3.789 44.796 183.206 1.00 17.44 354 SER A O 1
ATOM 8015 N N . VAL B 1 355 ? 1.703 43.967 183.664 1.00 17.86 355 VAL A N 1
ATOM 8016 C CA . VAL B 1 355 ? 2.111 42.578 184.051 1.00 17.86 355 VAL A CA 1
ATOM 8017 C C . VAL B 1 355 ? 2.765 41.877 182.852 1.00 17.86 355 VAL A C 1
ATOM 8018 O O . VAL B 1 355 ? 3.696 41.087 183.085 1.00 17.86 355 VAL A O 1
ATOM 8022 N N . ALA B 1 356 ? 2.295 42.153 181.631 1.00 19.56 356 ALA A N 1
ATOM 8023 C CA . ALA B 1 356 ? 2.839 41.612 180.359 1.00 19.56 356 ALA A CA 1
ATOM 8024 C C . ALA B 1 356 ? 4.292 42.067 180.158 1.00 19.56 356 ALA A C 1
ATOM 8025 O O . ALA B 1 356 ? 5.087 41.260 179.640 1.00 19.56 356 ALA A O 1
ATOM 8027 N N . MET B 1 357 ? 4.620 43.304 180.553 1.00 21.99 357 MET A N 1
ATOM 8028 C CA . MET B 1 357 ? 5.955 43.929 180.339 1.00 21.99 357 MET A CA 1
ATOM 8029 C C . MET B 1 357 ? 6.953 43.424 181.390 1.00 21.99 357 MET A C 1
ATOM 8030 O O . MET B 1 357 ? 8.081 43.071 180.990 1.00 21.99 357 MET A O 1
ATOM 8035 N N . ILE B 1 358 ? 6.570 43.405 182.673 1.00 21.36 358 ILE A N 1
ATOM 8036 C CA . ILE B 1 358 ? 7.465 42.986 183.797 1.00 21.36 358 ILE A CA 1
ATOM 8037 C C . ILE B 1 358 ? 7.726 41.475 183.705 1.00 21.36 358 ILE A C 1
ATOM 8038 O O . ILE B 1 358 ? 8.865 41.065 183.999 1.00 21.36 358 ILE A O 1
ATOM 8043 N N . GLU B 1 359 ? 6.726 40.684 183.298 1.00 22.81 359 GLU A N 1
ATOM 8044 C CA . GLU B 1 359 ? 6.846 39.211 183.112 1.00 22.81 359 GLU A CA 1
ATOM 8045 C C . GLU B 1 359 ? 7.823 38.923 181.964 1.00 22.81 359 GLU A C 1
ATOM 8046 O O . GLU B 1 359 ? 8.598 37.961 182.095 1.00 22.81 359 GLU A O 1
ATOM 8052 N N . SER B 1 360 ? 7.790 39.725 180.894 1.00 22.51 360 SER A N 1
ATOM 8053 C CA . SER B 1 360 ? 8.692 39.614 179.715 1.00 22.51 360 SER A CA 1
ATOM 8054 C C . SER B 1 360 ? 10.140 39.936 180.111 1.00 22.51 360 SER A C 1
ATOM 8055 O O . SER B 1 360 ? 11.046 39.221 179.638 1.00 22.51 360 SER A O 1
ATOM 8058 N N . CYS B 1 361 ? 10.347 40.966 180.938 1.00 23.17 361 CYS A N 1
ATOM 8059 C CA . CYS B 1 361 ? 11.682 41.476 181.355 1.00 23.17 361 CYS A CA 1
ATOM 8060 C C . CYS B 1 361 ? 12.345 40.504 182.340 1.00 23.17 361 CYS A C 1
ATOM 8061 O O . CYS B 1 361 ? 13.463 40.040 182.038 1.00 23.17 361 CYS A O 1
ATOM 8064 N N . TYR B 1 362 ? 11.678 40.208 183.462 1.00 23.39 362 TYR A N 1
ATOM 8065 C CA . TYR B 1 362 ? 12.221 39.410 184.598 1.00 23.39 362 TYR A CA 1
ATOM 8066 C C . TYR B 1 362 ? 12.455 37.947 184.188 1.00 23.39 362 TYR A C 1
ATOM 8067 O O . TYR B 1 362 ? 13.301 37.295 184.833 1.00 23.39 362 TYR A O 1
ATOM 8076 N N . VAL B 1 363 ? 11.743 37.446 183.172 1.00 23.07 363 VAL A N 1
ATOM 8077 C CA . VAL B 1 363 ? 11.980 36.101 182.562 1.00 23.07 363 VAL A CA 1
ATOM 8078 C C . VAL B 1 363 ? 13.321 36.130 181.812 1.00 23.07 363 VAL A C 1
ATOM 8079 O O . VAL B 1 363 ? 14.107 35.178 181.988 1.00 23.07 363 VAL A O 1
ATOM 8083 N N . GLU B 1 364 ? 13.572 37.172 181.013 1.00 24.20 364 GLU A N 1
ATOM 8084 C CA . GLU B 1 364 ? 14.775 37.281 180.139 1.00 24.20 364 GLU A CA 1
ATOM 8085 C C . GLU B 1 364 ? 16.017 37.615 180.980 1.00 24.20 364 GLU A C 1
ATOM 8086 O O . GLU B 1 364 ? 17.105 37.126 180.621 1.00 24.20 364 GLU A O 1
ATOM 8092 N N . LEU B 1 365 ? 15.876 38.419 182.041 1.00 24.13 365 LEU A N 1
ATOM 8093 C CA . LEU B 1 365 ? 16.982 38.730 182.992 1.00 24.13 365 LEU A CA 1
ATOM 8094 C C . LEU B 1 365 ? 17.354 37.475 183.797 1.00 24.13 365 LEU A C 1
ATOM 8095 O O . LEU B 1 365 ? 18.486 37.437 184.322 1.00 24.13 365 LEU A O 1
ATOM 8100 N N . GLY B 1 366 ? 16.443 36.499 183.895 1.00 24.97 366 GLY A N 1
ATOM 8101 C CA . GLY B 1 366 ? 16.698 35.164 184.474 1.00 24.97 366 GLY A CA 1
ATOM 8102 C C . GLY B 1 366 ? 17.753 34.394 183.697 1.00 24.97 366 GLY A C 1
ATOM 8103 O O . GLY B 1 366 ? 18.685 33.877 184.343 1.00 24.97 366 GLY A O 1
ATOM 8104 N N . ASN B 1 367 ? 17.621 34.322 182.363 1.00 24.87 367 ASN A N 1
ATOM 8105 C CA . ASN B 1 367 ? 18.504 33.520 181.469 1.00 24.87 367 ASN A CA 1
ATOM 8106 C C . ASN B 1 367 ? 19.593 34.405 180.833 1.00 24.87 367 ASN A C 1
ATOM 8107 O O . ASN B 1 367 ? 20.354 33.870 180.000 1.00 24.87 367 ASN A O 1
ATOM 8112 N N . VAL B 1 368 ? 19.677 35.692 181.206 1.00 25.28 368 VAL A N 1
ATOM 8113 C CA . VAL B 1 368 ? 20.804 36.615 180.856 1.00 25.28 368 VAL A CA 1
ATOM 8114 C C . VAL B 1 368 ? 21.862 36.548 181.968 1.00 25.28 368 VAL A C 1
ATOM 8115 O O . VAL B 1 368 ? 23.057 36.657 181.640 1.00 25.28 368 VAL A O 1
ATOM 8119 N N . ALA B 1 369 ? 21.445 36.361 183.227 1.00 26.58 369 ALA A N 1
ATOM 8120 C CA . ALA B 1 369 ? 22.331 36.264 184.414 1.00 26.58 369 ALA A CA 1
ATOM 8121 C C . ALA B 1 369 ? 23.179 34.980 184.378 1.00 26.58 369 ALA A C 1
ATOM 8122 O O . ALA B 1 369 ? 24.188 34.939 185.114 1.00 26.58 369 ALA A O 1
ATOM 8124 N N . ARG B 1 370 ? 22.799 33.982 183.565 1.00 28.77 370 ARG A N 1
ATOM 8125 C CA . ARG B 1 370 ? 23.483 32.664 183.451 1.00 28.77 370 ARG A CA 1
ATOM 8126 C C . ARG B 1 370 ? 24.335 32.590 182.172 1.00 28.77 370 ARG A C 1
ATOM 8127 O O . ARG B 1 370 ? 24.354 31.509 181.543 1.00 28.77 370 ARG A O 1
ATOM 8135 N N . VAL B 1 371 ? 25.025 33.676 181.799 1.00 34.46 371 VAL A N 1
ATOM 8136 C CA . VAL B 1 371 ? 26.031 33.686 180.690 1.00 34.46 371 VAL A CA 1
ATOM 8137 C C . VAL B 1 371 ? 27.354 34.230 181.244 1.00 34.46 371 VAL A C 1
ATOM 8138 O O . VAL B 1 371 ? 27.317 35.179 182.054 1.00 34.46 371 VAL A O 1
ATOM 8142 N N . SER B 1 372 ? 28.474 33.626 180.836 1.00 44.91 372 SER A N 1
ATOM 8143 C CA . SER B 1 372 ? 29.853 34.035 181.217 1.00 44.91 372 SER A CA 1
ATOM 8144 C C . SER B 1 372 ? 30.192 35.375 180.553 1.00 44.91 372 SER A C 1
ATOM 8145 O O . SER B 1 372 ? 29.683 35.629 179.441 1.00 44.91 372 SER A O 1
ATOM 8148 N N . ASP B 1 373 ? 31.019 36.191 181.216 1.00 49.68 373 ASP A N 1
ATOM 8149 C CA . ASP B 1 373 ? 31.423 37.550 180.764 1.00 49.68 373 ASP A CA 1
ATOM 8150 C C . ASP B 1 373 ? 32.232 37.437 179.463 1.00 49.68 373 ASP A C 1
ATOM 8151 O O . ASP B 1 373 ? 32.058 38.306 178.586 1.00 49.68 373 ASP A O 1
ATOM 8156 N N . SER B 1 374 ? 33.081 36.408 179.354 1.00 51.35 374 SER A N 1
ATOM 8157 C CA . SER B 1 374 ? 33.892 36.083 178.149 1.00 51.35 374 SER A CA 1
ATOM 8158 C C . SER B 1 374 ? 32.977 35.558 177.033 1.00 51.35 374 SER A C 1
ATOM 8159 O O . SER B 1 374 ? 32.947 34.329 176.812 1.00 51.35 374 SER A O 1
ATOM 8162 N N . ASP B 1 375 ? 32.254 36.466 176.367 1.00 51.12 375 ASP A N 1
ATOM 8163 C CA . ASP B 1 375 ? 31.322 36.166 175.243 1.00 51.12 375 ASP A CA 1
ATOM 8164 C C . ASP B 1 375 ? 30.978 37.476 174.518 1.00 51.12 375 ASP A C 1
ATOM 8165 O O . ASP B 1 375 ? 31.198 38.553 175.109 1.00 51.12 375 ASP A O 1
ATOM 8170 N N . ALA B 1 376 ? 30.457 37.377 173.290 1.00 49.11 376 ALA A N 1
ATOM 8171 C CA . ALA B 1 376 ? 30.108 38.522 172.412 1.00 49.11 376 ALA A CA 1
ATOM 8172 C C . ALA B 1 376 ? 28.939 39.310 173.021 1.00 49.11 376 ALA A C 1
ATOM 8173 O O . ALA B 1 376 ? 29.145 40.494 173.365 1.00 49.11 376 ALA A O 1
ATOM 8175 N N . ILE B 1 377 ? 27.769 38.672 173.149 1.00 45.00 377 ILE A N 1
ATOM 8176 C CA . ILE B 1 377 ? 26.529 39.257 173.746 1.00 45.00 377 ILE A CA 1
ATOM 8177 C C . ILE B 1 377 ? 26.428 38.749 175.190 1.00 45.00 377 ILE A C 1
ATOM 8178 O O . ILE B 1 377 ? 25.990 37.596 175.382 1.00 45.00 377 ILE A O 1
ATOM 8183 N N . ASN B 1 378 ? 26.832 39.580 176.159 1.00 43.58 378 ASN A N 1
ATOM 8184 C CA . ASN B 1 378 ? 26.965 39.216 177.596 1.00 43.58 378 ASN A CA 1
ATOM 8185 C C . ASN B 1 378 ? 26.217 40.242 178.462 1.00 43.58 378 ASN A C 1
ATOM 8186 O O . ASN B 1 378 ? 25.566 41.140 177.892 1.00 43.58 378 ASN A O 1
ATOM 8191 N N . LYS B 1 379 ? 26.319 40.089 179.788 1.00 41.21 379 LYS A N 1
ATOM 8192 C CA . LYS B 1 379 ? 25.655 40.907 180.845 1.00 41.21 379 LYS A CA 1
ATOM 8193 C C . LYS B 1 379 ? 25.755 42.412 180.549 1.00 41.21 379 LYS A C 1
ATOM 8194 O O . LYS B 1 379 ? 24.734 43.105 180.721 1.00 41.21 379 LYS A O 1
ATOM 8200 N N . TYR B 1 380 ? 26.938 42.892 180.156 1.00 42.48 380 TYR A N 1
ATOM 8201 C CA . TYR B 1 380 ? 27.283 44.339 180.060 1.00 42.48 380 TYR A CA 1
ATOM 8202 C C . TYR B 1 380 ? 26.901 44.913 178.685 1.00 42.48 380 TYR A C 1
ATOM 8203 O O . TYR B 1 380 ? 26.523 46.101 178.645 1.00 42.48 380 TYR A O 1
ATOM 8212 N N . THR B 1 381 ? 26.989 44.113 177.612 1.00 43.11 381 THR A N 1
ATOM 8213 C CA . THR B 1 381 ? 26.953 44.583 176.199 1.00 43.11 381 THR A CA 1
ATOM 8214 C C . THR B 1 381 ? 25.856 43.853 175.404 1.00 43.11 381 THR A C 1
ATOM 8215 O O . THR B 1 381 ? 26.151 43.419 174.272 1.00 43.11 381 THR A O 1
ATOM 8219 N N . PHE B 1 382 ? 24.639 43.739 175.954 1.00 40.06 382 PHE A N 1
ATOM 8220 C CA . PHE B 1 382 ? 23.452 43.151 175.267 1.00 40.06 382 PHE A CA 1
ATOM 8221 C C . PHE B 1 382 ? 22.527 44.256 174.732 1.00 40.06 382 PHE A C 1
ATOM 8222 O O . PHE B 1 382 ? 21.717 43.950 173.833 1.00 40.06 382 PHE A O 1
ATOM 8230 N N . THR B 1 383 ? 22.643 45.487 175.251 1.00 43.26 383 THR A N 1
ATOM 8231 C CA . THR B 1 383 ? 21.793 46.655 174.886 1.00 43.26 383 THR A CA 1
ATOM 8232 C C . THR B 1 383 ? 22.372 47.352 173.646 1.00 43.26 383 THR A C 1
ATOM 8233 O O . THR B 1 383 ? 21.573 47.752 172.777 1.00 43.26 383 THR A O 1
ATOM 8237 N N . GLU B 1 384 ? 23.701 47.493 173.581 1.00 45.62 384 GLU A N 1
ATOM 8238 C CA . GLU B 1 384 ? 24.438 48.282 172.553 1.00 45.62 384 GLU A CA 1
ATOM 8239 C C . GLU B 1 384 ? 24.214 47.692 171.154 1.00 45.62 384 GLU A C 1
ATOM 8240 O O . GLU B 1 384 ? 23.905 48.477 170.234 1.00 45.62 384 GLU A O 1
ATOM 8246 N N . LEU B 1 385 ? 24.371 46.372 171.000 1.00 43.19 385 LEU A N 1
ATOM 8247 C CA . LEU B 1 385 ? 24.285 45.664 169.688 1.00 43.19 385 LEU A CA 1
ATOM 8248 C C . LEU B 1 385 ? 22.838 45.666 169.169 1.00 43.19 385 LEU A C 1
ATOM 8249 O O . LEU B 1 385 ? 22.665 45.755 167.939 1.00 43.19 385 LEU A O 1
ATOM 8254 N N . SER B 1 386 ? 21.848 45.561 170.064 1.00 41.16 386 SER A N 1
ATOM 8255 C CA . SER B 1 386 ? 20.398 45.505 169.730 1.00 41.16 386 SER A CA 1
ATOM 8256 C C . SER B 1 386 ? 19.903 46.874 169.245 1.00 41.16 386 SER A C 1
ATOM 8257 O O . SER B 1 386 ? 19.204 46.908 168.211 1.00 41.16 386 SER A O 1
ATOM 8260 N N . VAL B 1 387 ? 20.244 47.948 169.967 1.00 40.47 387 VAL A N 1
ATOM 8261 C CA . VAL B 1 387 ? 19.808 49.350 169.674 1.00 40.47 387 VAL A CA 1
ATOM 8262 C C . VAL B 1 387 ? 20.436 49.797 168.347 1.00 40.47 387 VAL A C 1
ATOM 8263 O O . VAL B 1 387 ? 21.677 49.720 168.229 1.00 40.47 387 VAL A O 1
ATOM 8267 N N . GLN B 1 388 ? 19.600 50.241 167.399 1.00 42.07 388 GLN A N 1
ATOM 8268 C CA . GLN B 1 388 ? 20.005 50.799 166.078 1.00 42.07 388 GLN A CA 1
ATOM 8269 C C . GLN B 1 388 ? 19.385 52.200 165.938 1.00 42.07 388 GLN A C 1
ATOM 8270 O O . GLN B 1 388 ? 18.628 52.434 164.970 1.00 42.07 388 GLN A O 1
ATOM 8276 N N . GLY B 1 389 ? 19.690 53.085 166.894 1.00 41.41 389 GLY A N 1
ATOM 8277 C CA . GLY B 1 389 ? 19.257 54.496 166.923 1.00 41.41 389 GLY A CA 1
ATOM 8278 C C . GLY B 1 389 ? 20.355 55.398 167.458 1.00 41.41 389 GLY A C 1
ATOM 8279 O O . GLY B 1 389 ? 21.541 55.049 167.281 1.00 41.41 389 GLY A O 1
ATOM 8280 N N . ARG B 1 390 ? 19.980 56.525 168.074 1.00 41.18 390 ARG A N 1
ATOM 8281 C CA . ARG B 1 390 ? 20.915 57.486 168.723 1.00 41.18 390 ARG A CA 1
ATOM 8282 C C . ARG B 1 390 ? 20.274 58.044 169.994 1.00 41.18 390 ARG A C 1
ATOM 8283 O O . ARG B 1 390 ? 19.919 59.224 170.045 1.00 41.18 390 ARG A O 1
ATOM 8291 N N . PRO B 1 391 ? 20.095 57.220 171.055 1.00 37.42 391 PRO A N 1
ATOM 8292 C CA . PRO B 1 391 ? 19.655 57.724 172.357 1.00 37.42 391 PRO A CA 1
ATOM 8293 C C . PRO B 1 391 ? 20.806 58.412 173.107 1.00 37.42 391 PRO A C 1
ATOM 8294 O O . PRO B 1 391 ? 21.954 58.124 172.803 1.00 37.42 391 PRO A O 1
ATOM 8298 N N . VAL B 1 392 ? 20.474 59.299 174.050 1.00 37.74 392 VAL A N 1
ATOM 8299 C CA . VAL B 1 392 ? 21.450 60.048 174.903 1.00 37.74 392 VAL A CA 1
ATOM 8300 C C . VAL B 1 392 ? 22.240 59.043 175.750 1.00 37.74 392 VAL A C 1
ATOM 8301 O O . VAL B 1 392 ? 23.484 59.143 175.773 1.00 37.74 392 VAL A O 1
ATOM 8305 N N . MET B 1 393 ? 21.540 58.120 176.417 1.00 40.15 393 MET A N 1
ATOM 8306 C CA . MET B 1 393 ? 22.134 57.113 177.340 1.00 40.15 393 MET A CA 1
ATOM 8307 C C . MET B 1 393 ? 21.245 55.863 177.377 1.00 40.15 393 MET A C 1
ATOM 8308 O O . MET B 1 393 ? 20.014 56.023 177.512 1.00 40.15 393 MET A O 1
ATOM 8313 N N . ASN B 1 394 ? 21.848 54.674 177.254 1.00 38.00 394 ASN A N 1
ATOM 8314 C CA . ASN B 1 394 ? 21.140 53.362 177.249 1.00 38.00 394 ASN A CA 1
ATOM 8315 C C . ASN B 1 394 ? 20.617 53.075 178.665 1.00 38.00 394 ASN A C 1
ATOM 8316 O O . ASN B 1 394 ? 21.274 52.322 179.413 1.00 38.00 394 ASN A O 1
ATOM 8321 N N . ARG B 1 395 ? 19.470 53.671 179.013 1.00 31.57 395 ARG A N 1
ATOM 8322 C CA . ARG B 1 395 ? 18.785 53.520 180.327 1.00 31.57 395 ARG A CA 1
ATOM 8323 C C . ARG B 1 395 ? 17.271 53.691 180.147 1.00 31.57 395 ARG A C 1
ATOM 8324 O O . ARG B 1 395 ? 16.842 54.090 179.045 1.00 31.57 395 ARG A O 1
ATOM 8332 N N . GLY B 1 396 ? 16.501 53.399 181.201 1.00 26.65 396 GLY A N 1
ATOM 8333 C CA . GLY B 1 396 ? 15.044 53.621 181.265 1.00 26.65 396 GLY A CA 1
ATOM 8334 C C . GLY B 1 396 ? 14.270 52.625 180.414 1.00 26.65 396 GLY A C 1
ATOM 8335 O O . GLY B 1 396 ? 14.253 51.433 180.778 1.00 26.65 396 GLY A O 1
ATOM 8336 N N . ILE B 1 397 ? 13.655 53.096 179.323 1.00 24.47 397 ILE A N 1
ATOM 8337 C CA . ILE B 1 397 ? 12.704 52.310 178.475 1.00 24.47 397 ILE A CA 1
ATOM 8338 C C . ILE B 1 397 ? 13.473 51.483 177.434 1.00 24.47 397 ILE A C 1
ATOM 8339 O O . ILE B 1 397 ? 12.935 50.435 177.021 1.00 24.47 397 ILE A O 1
ATOM 8344 N N . ILE B 1 398 ? 14.666 51.929 177.019 1.00 26.81 398 ILE A N 1
ATOM 8345 C CA . ILE B 1 398 ? 15.506 51.278 175.965 1.00 26.81 398 ILE A CA 1
ATOM 8346 C C . ILE B 1 398 ? 15.911 49.873 176.438 1.00 26.81 398 ILE A C 1
ATOM 8347 O O . ILE B 1 398 ? 15.833 48.935 175.619 1.00 26.81 398 ILE A O 1
ATOM 8352 N N . VAL B 1 399 ? 16.330 49.739 177.703 1.00 26.55 399 VAL A N 1
ATOM 8353 C CA . VAL B 1 399 ? 16.783 48.452 178.319 1.00 26.55 399 VAL A CA 1
ATOM 8354 C C . VAL B 1 399 ? 15.591 47.496 178.490 1.00 26.55 399 VAL A C 1
ATOM 8355 O O . VAL B 1 399 ? 15.811 46.276 178.382 1.00 26.55 399 VAL A O 1
ATOM 8359 N N . ASP B 1 400 ? 14.387 48.013 178.761 1.00 25.20 400 ASP A N 1
ATOM 8360 C CA . ASP B 1 400 ? 13.167 47.190 178.994 1.00 25.20 400 ASP A CA 1
ATOM 8361 C C . ASP B 1 400 ? 12.571 46.747 177.651 1.00 25.20 400 ASP A C 1
ATOM 8362 O O . ASP B 1 400 ? 12.098 45.596 177.583 1.00 25.20 400 ASP A O 1
ATOM 8367 N N . LEU B 1 401 ? 12.590 47.613 176.628 1.00 25.39 401 LEU A N 1
ATOM 8368 C CA . LEU B 1 401 ? 12.039 47.307 175.275 1.00 25.39 401 LEU A CA 1
ATOM 8369 C C . LEU B 1 401 ? 12.933 46.294 174.546 1.00 25.39 401 LEU A C 1
ATOM 8370 O O . LEU B 1 401 ? 12.371 45.473 173.792 1.00 25.39 401 LEU A O 1
ATOM 8375 N N . THR B 1 402 ? 14.257 46.343 174.746 1.00 25.58 402 THR A N 1
ATOM 8376 C CA . THR B 1 402 ? 15.233 45.421 174.094 1.00 25.58 402 THR A CA 1
ATOM 8377 C C . THR B 1 402 ? 15.098 44.010 174.696 1.00 25.58 402 THR A C 1
ATOM 8378 O O . THR B 1 402 ? 15.335 43.043 173.948 1.00 25.58 402 THR A O 1
ATOM 8382 N N . LEU B 1 403 ? 14.742 43.899 175.982 1.00 23.74 403 LEU A N 1
ATOM 8383 C CA . LEU B 1 403 ? 14.479 42.602 176.670 1.00 23.74 403 LEU A CA 1
ATOM 8384 C C . LEU B 1 403 ? 13.182 41.975 176.138 1.00 23.74 403 LEU A C 1
ATOM 8385 O O . LEU B 1 403 ? 13.147 40.735 176.012 1.00 23.74 403 LEU A O 1
ATOM 8390 N N . VAL B 1 404 ? 12.159 42.793 175.855 1.00 24.31 404 VAL A N 1
ATOM 8391 C CA . VAL B 1 404 ? 10.853 42.352 175.275 1.00 24.31 404 VAL A CA 1
ATOM 8392 C C . VAL B 1 404 ? 11.085 41.838 173.845 1.00 24.31 404 VAL A C 1
ATOM 8393 O O . VAL B 1 404 ? 10.455 40.824 173.483 1.00 24.31 404 VAL A O 1
ATOM 8397 N N . ALA B 1 405 ? 11.945 42.514 173.071 1.00 25.47 405 ALA A N 1
ATOM 8398 C CA . ALA B 1 405 ? 12.321 42.146 171.683 1.00 25.47 405 ALA A CA 1
ATOM 8399 C C . ALA B 1 405 ? 12.989 40.763 171.658 1.00 25.47 405 ALA A C 1
ATOM 8400 O O . ALA B 1 405 ? 12.727 40.006 170.704 1.00 25.47 405 ALA A O 1
ATOM 8402 N N . MET B 1 406 ? 13.816 40.454 172.665 1.00 25.00 406 MET A N 1
ATOM 8403 C CA . MET B 1 406 ? 14.503 39.141 172.826 1.00 25.00 406 MET A CA 1
ATOM 8404 C C . MET B 1 406 ? 13.483 38.048 173.178 1.00 25.00 406 MET A C 1
ATOM 8405 O O . MET B 1 406 ? 13.649 36.917 172.675 1.00 25.00 406 MET A O 1
ATOM 8410 N N . ARG B 1 407 ? 12.476 38.367 174.000 1.00 26.77 407 ARG A N 1
ATOM 8411 C CA . ARG B 1 407 ? 11.455 37.406 174.503 1.00 26.77 407 ARG A CA 1
ATOM 8412 C C . ARG B 1 407 ? 10.531 36.982 173.354 1.00 26.77 407 ARG A C 1
ATOM 8413 O O . ARG B 1 407 ? 10.495 35.775 173.047 1.00 26.77 407 ARG A O 1
ATOM 8421 N N . THR B 1 408 ? 9.818 37.940 172.751 1.00 29.62 408 THR A N 1
ATOM 8422 C CA . THR B 1 408 ? 8.828 37.712 171.664 1.00 29.62 408 THR A CA 1
ATOM 8423 C C . THR B 1 408 ? 9.550 37.302 170.372 1.00 29.62 408 THR A C 1
ATOM 8424 O O . THR B 1 408 ? 9.011 36.437 169.655 1.00 29.62 408 THR A O 1
ATOM 8428 N N . GLY B 1 409 ? 10.714 37.902 170.095 1.00 32.68 409 GLY A N 1
ATOM 8429 C CA . GLY B 1 409 ? 11.519 37.648 168.884 1.00 32.68 409 GLY A CA 1
ATOM 8430 C C . GLY B 1 409 ? 11.010 38.453 167.699 1.00 32.68 409 GLY A C 1
ATOM 8431 O O . GLY B 1 409 ? 10.884 37.870 166.603 1.00 32.68 409 GLY A O 1
ATOM 8432 N N . ARG B 1 410 ? 10.727 39.743 167.918 1.00 35.58 410 ARG A N 1
ATOM 8433 C CA . ARG B 1 410 ? 10.220 40.703 166.898 1.00 35.58 410 ARG A CA 1
ATOM 8434 C C . ARG B 1 410 ? 11.002 42.021 166.997 1.00 35.58 410 ARG A C 1
ATOM 8435 O O . ARG B 1 410 ? 11.783 42.179 167.960 1.00 35.58 410 ARG A O 1
ATOM 8443 N N . GLU B 1 411 ? 10.785 42.924 166.034 1.00 41.02 411 GLU A N 1
ATOM 8444 C CA . GLU B 1 411 ? 11.455 44.249 165.932 1.00 41.02 411 GLU A CA 1
ATOM 8445 C C . GLU B 1 411 ? 10.522 45.324 166.503 1.00 41.02 411 GLU A C 1
ATOM 8446 O O . GLU B 1 411 ? 9.455 45.561 165.898 1.00 41.02 411 GLU A O 1
ATOM 8452 N N . ILE B 1 412 ? 10.907 45.938 167.627 1.00 36.04 412 ILE A N 1
ATOM 8453 C CA . ILE B 1 412 ? 10.158 47.041 168.302 1.00 36.04 412 ILE A CA 1
ATOM 8454 C C . ILE B 1 412 ? 10.673 48.379 167.754 1.00 36.04 412 ILE A C 1
ATOM 8455 O O . ILE B 1 412 ? 11.903 48.588 167.780 1.00 36.04 412 ILE A O 1
ATOM 8460 N N . SER B 1 413 ? 9.761 49.237 167.283 1.00 34.61 413 SER A N 1
ATOM 8461 C CA . SER B 1 413 ? 10.047 50.551 166.648 1.00 34.61 413 SER A CA 1
ATOM 8462 C C . SER B 1 413 ? 9.298 51.665 167.391 1.00 34.61 413 SER A C 1
ATOM 8463 O O . SER B 1 413 ? 8.059 51.560 167.513 1.00 34.61 413 SER A O 1
ATOM 8466 N N . LEU B 1 414 ? 10.030 52.681 167.864 1.00 29.20 414 LEU A N 1
ATOM 8467 C CA . LEU B 1 414 ? 9.486 53.925 168.480 1.00 29.20 414 LEU A CA 1
ATOM 8468 C C . LEU B 1 414 ? 9.832 55.114 167.584 1.00 29.20 414 LEU A C 1
ATOM 8469 O O . LEU B 1 414 ? 10.851 55.088 166.894 1.00 29.20 414 LEU A O 1
ATOM 8474 N N . PRO B 1 415 ? 9.004 56.186 167.565 1.00 27.52 415 PRO A N 1
ATOM 8475 C CA . PRO B 1 415 ? 9.247 57.336 166.692 1.00 27.52 415 PRO A CA 1
ATOM 8476 C C . PRO B 1 415 ? 10.440 58.203 167.125 1.00 27.52 415 PRO A C 1
ATOM 8477 O O . PRO B 1 415 ? 11.149 58.674 166.252 1.00 27.52 415 PRO A O 1
ATOM 8481 N N . TYR B 1 416 ? 10.627 58.395 168.439 1.00 26.38 416 TYR A N 1
ATOM 8482 C CA . TYR B 1 416 ? 11.722 59.194 169.048 1.00 26.38 416 TYR A CA 1
ATOM 8483 C C . TYR B 1 416 ? 12.552 58.306 169.976 1.00 26.38 416 TYR A C 1
ATOM 8484 O O . TYR B 1 416 ? 11.989 57.531 170.746 1.00 26.38 416 TYR A O 1
ATOM 8493 N N . PRO B 1 417 ? 13.905 58.400 169.942 1.00 28.31 417 PRO A N 1
ATOM 8494 C CA . PRO B 1 417 ? 14.758 57.615 170.836 1.00 28.31 417 PRO A CA 1
ATOM 8495 C C . PRO B 1 417 ? 14.823 58.246 172.239 1.00 28.31 417 PRO A C 1
ATOM 8496 O O . PRO B 1 417 ? 15.860 58.771 172.610 1.00 28.31 417 PRO A O 1
ATOM 8500 N N . VAL B 1 418 ? 13.707 58.183 172.974 1.00 28.13 418 VAL A N 1
ATOM 8501 C CA . VAL B 1 418 ? 13.559 58.747 174.350 1.00 28.13 418 VAL A CA 1
ATOM 8502 C C . VAL B 1 418 ? 14.126 57.726 175.351 1.00 28.13 418 VAL A C 1
ATOM 8503 O O . VAL B 1 418 ? 13.875 56.516 175.166 1.00 28.13 418 VAL A O 1
ATOM 8507 N N . SER B 1 419 ? 14.870 58.207 176.353 1.00 29.70 419 SER A N 1
ATOM 8508 C CA . SER B 1 419 ? 15.538 57.397 177.407 1.00 29.70 419 SER A CA 1
ATOM 8509 C C . SER B 1 419 ? 15.070 57.863 178.791 1.00 29.70 419 SER A C 1
ATOM 8510 O O . SER B 1 419 ? 15.848 58.555 179.483 1.00 29.70 419 SER A O 1
ATOM 8513 N N . CYS B 1 420 ? 13.840 57.496 179.165 1.00 25.99 420 CYS A N 1
ATOM 8514 C CA . CYS B 1 420 ? 13.180 57.843 180.455 1.00 25.99 420 CYS A CA 1
ATOM 8515 C C . CYS B 1 420 ? 12.422 56.629 181.004 1.00 25.99 420 CYS A C 1
ATOM 8516 O O . CYS B 1 420 ? 11.891 55.849 180.189 1.00 25.99 420 CYS A O 1
ATOM 8519 N N . GLY B 1 421 ? 12.373 56.494 182.334 1.00 24.13 421 GLY A N 1
ATOM 8520 C CA . GLY B 1 421 ? 11.655 55.422 183.053 1.00 24.13 421 GLY A CA 1
ATOM 8521 C C . GLY B 1 421 ? 12.551 54.703 184.050 1.00 24.13 421 GLY A C 1
ATOM 8522 O O . GLY B 1 421 ? 13.659 55.208 184.326 1.00 24.13 421 GLY A O 1
ATOM 8523 N N . LEU B 1 422 ? 12.083 53.563 184.567 1.00 25.49 422 LEU A N 1
ATOM 8524 C CA . LEU B 1 422 ? 12.806 52.724 185.563 1.00 25.49 422 LEU A CA 1
ATOM 8525 C C . LEU B 1 422 ? 13.927 51.952 184.857 1.00 25.49 422 LEU A C 1
ATOM 8526 O O . LEU B 1 422 ? 13.707 51.507 183.713 1.00 25.49 422 LEU A O 1
ATOM 8531 N N . THR B 1 423 ? 15.073 51.796 185.532 1.00 28.85 423 THR A N 1
ATOM 8532 C CA . THR B 1 423 ? 16.211 50.925 185.122 1.00 28.85 423 THR A CA 1
ATOM 8533 C C . THR B 1 423 ? 16.256 49.730 186.086 1.00 28.85 423 THR A C 1
ATOM 8534 O O . THR B 1 423 ? 16.432 49.956 187.302 1.00 28.85 423 THR A O 1
ATOM 8538 N N . ARG B 1 424 ? 16.063 48.516 185.560 1.00 28.23 424 ARG A N 1
ATOM 8539 C CA . ARG B 1 424 ? 15.927 47.256 186.342 1.00 28.23 424 ARG A CA 1
ATOM 8540 C C . ARG B 1 424 ? 17.308 46.622 186.552 1.00 28.23 424 ARG A C 1
ATOM 8541 O O . ARG B 1 424 ? 17.587 46.186 187.688 1.00 28.23 424 ARG A O 1
ATOM 8549 N N . THR B 1 425 ? 18.127 46.576 185.498 1.00 35.15 425 THR A N 1
ATOM 8550 C CA . THR B 1 425 ? 19.461 45.912 185.468 1.00 35.15 425 THR A CA 1
ATOM 8551 C C . THR B 1 425 ? 20.451 46.734 186.305 1.00 35.15 425 THR A C 1
ATOM 8552 O O . THR B 1 425 ? 21.304 47.424 185.708 1.00 35.15 425 THR A O 1
ATOM 8556 N N . ASP B 1 426 ? 20.330 46.651 187.636 1.00 41.70 426 ASP A N 1
ATOM 8557 C CA . ASP B 1 426 ? 21.145 47.404 188.630 1.00 41.70 426 ASP A CA 1
ATOM 8558 C C . ASP B 1 426 ? 21.961 46.404 189.460 1.00 41.70 426 ASP A C 1
ATOM 8559 O O . ASP B 1 426 ? 23.204 46.521 189.461 1.00 41.70 426 ASP A O 1
ATOM 8564 N N . ALA B 1 427 ? 21.280 45.473 190.139 1.00 39.72 427 ALA A N 1
ATOM 8565 C CA . ALA B 1 427 ? 21.874 44.403 190.975 1.00 39.72 427 ALA A CA 1
ATOM 8566 C C . ALA B 1 427 ? 22.700 43.439 190.110 1.00 39.72 427 ALA A C 1
ATOM 8567 O O . ALA B 1 427 ? 23.677 42.872 190.641 1.00 39.72 427 ALA A O 1
ATOM 8569 N N . LEU B 1 428 ? 22.317 43.254 188.840 1.00 39.35 428 LEU A N 1
ATOM 8570 C CA . LEU B 1 428 ? 22.997 42.354 187.869 1.00 39.35 428 LEU A CA 1
ATOM 8571 C C . LEU B 1 428 ? 24.391 42.908 187.536 1.00 39.35 428 LEU A C 1
ATOM 8572 O O . LEU B 1 428 ? 25.377 42.177 187.761 1.00 39.35 428 LEU A O 1
ATOM 8577 N N . LEU B 1 429 ? 24.459 44.152 187.041 1.00 42.41 429 LEU A N 1
ATOM 8578 C CA . LEU B 1 429 ? 25.698 44.797 186.515 1.00 42.41 429 LEU A CA 1
ATOM 8579 C C . LEU B 1 429 ? 26.743 44.990 187.624 1.00 42.41 429 LEU A C 1
ATOM 8580 O O . LEU B 1 429 ? 27.941 45.053 187.278 1.00 42.41 429 LEU A O 1
ATOM 8585 N N . GLN B 1 430 ? 26.317 45.105 188.890 1.00 46.21 430 GLN A N 1
ATOM 8586 C CA . GLN B 1 430 ? 27.217 45.255 190.069 1.00 46.21 430 GLN A CA 1
ATOM 8587 C C . GLN B 1 430 ? 28.153 44.039 190.145 1.00 46.21 430 GLN A C 1
ATOM 8588 O O . GLN B 1 430 ? 29.375 44.247 190.286 1.00 46.21 430 GLN A O 1
ATOM 8594 N N . GLY B 1 431 ? 27.591 42.828 190.041 1.00 49.78 431 GLY A N 1
ATOM 8595 C CA . GLY B 1 431 ? 28.333 41.552 190.000 1.00 49.78 431 GLY A CA 1
ATOM 8596 C C . GLY B 1 431 ? 29.021 41.245 191.320 1.00 49.78 431 GLY A C 1
ATOM 8597 O O . GLY B 1 431 ? 30.177 40.775 191.283 1.00 49.78 431 GLY A O 1
ATOM 8598 N N . THR B 1 432 ? 28.333 41.494 192.440 1.00 53.58 432 THR A N 1
ATOM 8599 C CA . THR B 1 432 ? 28.823 41.284 193.831 1.00 53.58 432 THR A CA 1
ATOM 8600 C C . THR B 1 432 ? 27.790 40.461 194.613 1.00 53.58 432 THR A C 1
ATOM 8601 O O . THR B 1 432 ? 26.674 40.264 194.090 1.00 53.58 432 THR A O 1
ATOM 8605 N N . GLU B 1 433 ? 28.152 40.006 195.815 1.00 54.29 433 GLU A N 1
ATOM 8606 C CA . GLU B 1 433 ? 27.240 39.284 196.746 1.00 54.29 433 GLU A CA 1
ATOM 8607 C C . GLU B 1 433 ? 26.231 40.279 197.335 1.00 54.29 433 GLU A C 1
ATOM 8608 O O . GLU B 1 433 ? 26.649 41.403 197.683 1.00 54.29 433 GLU A O 1
ATOM 8614 N N . ILE B 1 434 ? 24.962 39.867 197.441 1.00 45.58 434 ILE A N 1
ATOM 8615 C CA . ILE B 1 434 ? 23.853 40.641 198.077 1.00 45.58 434 ILE A CA 1
ATOM 8616 C C . ILE B 1 434 ? 23.413 39.890 199.340 1.00 45.58 434 ILE A C 1
ATOM 8617 O O . ILE B 1 434 ? 23.251 38.654 199.267 1.00 45.58 434 ILE A O 1
ATOM 8622 N N . HIS B 1 435 ? 23.225 40.621 200.446 1.00 50.44 435 HIS A N 1
ATOM 8623 C CA . HIS B 1 435 ? 22.871 40.095 201.792 1.00 50.44 435 HIS A CA 1
ATOM 8624 C C . HIS B 1 435 ? 21.394 40.389 202.086 1.00 50.44 435 HIS A C 1
ATOM 8625 O O . HIS B 1 435 ? 21.103 41.494 202.586 1.00 50.44 435 HIS A O 1
ATOM 8632 N N . VAL B 1 436 ? 20.505 39.435 201.783 1.00 47.48 436 VAL A N 1
ATOM 8633 C CA . VAL B 1 436 ? 19.032 39.541 202.027 1.00 47.48 436 VAL A CA 1
ATOM 8634 C C . VAL B 1 436 ? 18.751 39.082 203.458 1.00 47.48 436 VAL A C 1
ATOM 8635 O O . VAL B 1 436 ? 19.257 38.044 203.882 1.00 47.48 436 VAL A O 1
ATOM 8639 N N . PRO B 1 437 ? 17.960 39.841 204.258 1.00 50.53 437 PRO A N 1
ATOM 8640 C CA . PRO B 1 437 ? 17.580 39.405 205.604 1.00 50.53 437 PRO A CA 1
ATOM 8641 C C . PRO B 1 437 ? 16.439 38.376 205.566 1.00 50.53 437 PRO A C 1
ATOM 8642 O O . PRO B 1 437 ? 15.652 38.420 204.635 1.00 50.53 437 PRO A O 1
ATOM 8646 N N . VAL B 1 438 ? 16.384 37.486 206.563 1.00 54.75 438 VAL A N 1
ATOM 8647 C CA . VAL B 1 438 ? 15.362 36.400 206.690 1.00 54.75 438 VAL A CA 1
ATOM 8648 C C . VAL B 1 438 ? 15.135 36.108 208.180 1.00 54.75 438 VAL A C 1
ATOM 8649 O O . VAL B 1 438 ? 16.122 36.132 208.944 1.00 54.75 438 VAL A O 1
ATOM 8653 N N . VAL B 1 439 ? 13.879 35.836 208.560 1.00 58.80 439 VAL A N 1
ATOM 8654 C CA . VAL B 1 439 ? 13.484 35.304 209.900 1.00 58.80 439 VAL A CA 1
ATOM 8655 C C . VAL B 1 439 ? 13.154 33.814 209.730 1.00 58.80 439 VAL A C 1
ATOM 8656 O O . VAL B 1 439 ? 12.343 33.483 208.842 1.00 58.80 439 VAL A O 1
ATOM 8660 N N . VAL B 1 440 ? 13.795 32.950 210.528 1.00 63.89 440 VAL A N 1
ATOM 8661 C CA . VAL B 1 440 ? 13.721 31.461 210.402 1.00 63.89 440 VAL A CA 1
ATOM 8662 C C . VAL B 1 440 ? 12.427 30.957 211.054 1.00 63.89 440 VAL A C 1
ATOM 8663 O O . VAL B 1 440 ? 11.924 31.632 211.975 1.00 63.89 440 VAL A O 1
ATOM 8667 N N . LYS B 1 441 ? 11.922 29.808 210.583 1.00 66.56 441 LYS A N 1
ATOM 8668 C CA . LYS B 1 441 ? 10.715 29.115 211.117 1.00 66.56 441 LYS A CA 1
ATOM 8669 C C . LYS B 1 441 ? 11.138 27.789 211.758 1.00 66.56 441 LYS A C 1
ATOM 8670 O O . LYS B 1 441 ? 10.865 27.613 212.965 1.00 66.56 441 LYS A O 1
ATOM 8676 N N . ASP B 1 442 ? 11.775 26.901 210.985 1.00 71.86 442 ASP A N 1
ATOM 8677 C CA . ASP B 1 442 ? 12.334 25.607 211.471 1.00 71.86 442 ASP A CA 1
ATOM 8678 C C . ASP B 1 442 ? 13.763 25.841 211.985 1.00 71.86 442 ASP A C 1
ATOM 8679 O O . ASP B 1 442 ? 14.235 26.997 211.924 1.00 71.86 442 ASP A O 1
ATOM 8684 N N . ILE B 1 443 ? 14.420 24.777 212.460 1.00 74.28 443 ILE A N 1
ATOM 8685 C CA . ILE B 1 443 ? 15.803 24.801 213.031 1.00 74.28 443 ILE A CA 1
ATOM 8686 C C . ILE B 1 443 ? 16.793 24.177 212.030 1.00 74.28 443 ILE A C 1
ATOM 8687 O O . ILE B 1 443 ? 18.009 24.394 212.208 1.00 74.28 443 ILE A O 1
ATOM 8692 N N . ASP B 1 444 ? 16.306 23.474 210.994 1.00 72.66 444 ASP A N 1
ATOM 8693 C CA . ASP B 1 444 ? 17.132 22.751 209.984 1.00 72.66 444 ASP A CA 1
ATOM 8694 C C . ASP B 1 444 ? 17.158 23.546 208.666 1.00 72.66 444 ASP A C 1
ATOM 8695 O O . ASP B 1 444 ? 17.127 22.914 207.588 1.00 72.66 444 ASP A O 1
ATOM 8700 N N . MET B 1 445 ? 17.239 24.879 208.752 1.00 68.16 445 MET A N 1
ATOM 8701 C CA . MET B 1 445 ? 17.234 25.816 207.593 1.00 68.16 445 MET A CA 1
ATOM 8702 C C . MET B 1 445 ? 18.576 25.804 206.860 1.00 68.16 445 MET A C 1
ATOM 8703 O O . MET B 1 445 ? 18.595 25.594 205.648 1.00 68.16 445 MET A O 1
ATOM 8708 N N . PRO B 1 446 ? 19.737 26.020 207.533 1.00 67.46 446 PRO A N 1
ATOM 8709 C CA . PRO B 1 446 ? 20.984 26.347 206.827 1.00 67.46 446 PRO A CA 1
ATOM 8710 C C . PRO B 1 446 ? 21.636 25.219 206.006 1.00 67.46 446 PRO A C 1
ATOM 8711 O O . PRO B 1 446 ? 22.664 25.481 205.407 1.00 67.46 446 PRO A O 1
ATOM 8715 N N . GLN B 1 447 ? 21.051 24.013 205.988 1.00 66.20 447 GLN A N 1
ATOM 8716 C CA . GLN B 1 447 ? 21.427 22.917 205.048 1.00 66.20 447 GLN A CA 1
ATOM 8717 C C . GLN B 1 447 ? 20.943 23.273 203.634 1.00 66.20 447 GLN A C 1
ATOM 8718 O O . GLN B 1 447 ? 21.732 23.100 202.684 1.00 66.20 447 GLN A O 1
ATOM 8724 N N . TYR B 1 448 ? 19.697 23.745 203.509 1.00 58.80 448 TYR A N 1
ATOM 8725 C CA . TYR B 1 448 ? 19.030 24.077 202.218 1.00 58.80 448 TYR A CA 1
ATOM 8726 C C . TYR B 1 448 ? 19.583 25.399 201.669 1.00 58.80 448 TYR A C 1
ATOM 8727 O O . TYR B 1 448 ? 20.210 25.379 200.593 1.00 58.80 448 TYR A O 1
ATOM 8736 N N . TYR B 1 449 ? 19.352 26.505 202.388 1.00 59.16 449 TYR A N 1
ATOM 8737 C CA . TYR B 1 449 ? 19.800 27.873 202.013 1.00 59.16 449 TYR A CA 1
ATOM 8738 C C . TYR B 1 449 ? 21.271 28.062 202.400 1.00 59.16 449 TYR A C 1
ATOM 8739 O O . TYR B 1 449 ? 21.704 27.492 203.423 1.00 59.16 449 TYR A O 1
ATOM 8748 N N . ASN B 1 450 ? 22.008 28.850 201.607 1.00 59.76 450 ASN A N 1
ATOM 8749 C CA . ASN B 1 450 ? 23.419 29.245 201.873 1.00 59.76 450 ASN A CA 1
ATOM 8750 C C . ASN B 1 450 ? 23.406 30.360 202.928 1.00 59.76 450 ASN A C 1
ATOM 8751 O O . ASN B 1 450 ? 23.653 31.532 202.569 1.00 59.76 450 ASN A O 1
ATOM 8756 N N . ALA B 1 451 ? 23.121 29.998 204.185 1.00 65.18 451 ALA A N 1
ATOM 8757 C CA . ALA B 1 451 ? 22.966 30.923 205.333 1.00 65.18 451 ALA A CA 1
ATOM 8758 C C . ALA B 1 451 ? 24.346 31.297 205.888 1.00 65.18 451 ALA A C 1
ATOM 8759 O O . ALA B 1 451 ? 25.333 30.610 205.549 1.00 65.18 451 ALA A O 1
ATOM 8761 N N . ILE B 1 452 ? 24.398 32.344 206.719 1.00 69.69 452 ILE A N 1
ATOM 8762 C CA . ILE B 1 452 ? 25.650 32.888 207.329 1.00 69.69 452 ILE A CA 1
ATOM 8763 C C . ILE B 1 452 ? 25.989 32.089 208.599 1.00 69.69 452 ILE A C 1
ATOM 8764 O O . ILE B 1 452 ? 27.195 31.933 208.877 1.00 69.69 452 ILE A O 1
ATOM 8769 N N . ASP B 1 453 ? 24.971 31.611 209.331 1.00 78.33 453 ASP A N 1
ATOM 8770 C CA . ASP B 1 453 ? 25.108 30.761 210.547 1.00 78.33 453 ASP A CA 1
ATOM 8771 C C . ASP B 1 453 ? 24.718 29.315 210.207 1.00 78.33 453 ASP A C 1
ATOM 8772 O O . ASP B 1 453 ? 23.881 29.121 209.300 1.00 78.33 453 ASP A O 1
ATOM 8777 N N . LYS B 1 454 ? 25.303 28.347 210.927 1.00 78.73 454 LYS A N 1
ATOM 8778 C CA . LYS B 1 454 ? 25.140 26.881 210.705 1.00 78.73 454 LYS A CA 1
ATOM 8779 C C . LYS B 1 454 ? 24.123 26.300 211.700 1.00 78.73 454 LYS A C 1
ATOM 8780 O O . LYS B 1 454 ? 23.504 25.271 211.359 1.00 78.73 454 LYS A O 1
ATOM 8786 N N . ASP B 1 455 ? 23.997 26.898 212.892 1.00 81.20 455 ASP A N 1
ATOM 8787 C CA . ASP B 1 455 ? 22.957 26.574 213.909 1.00 81.20 455 ASP A CA 1
ATOM 8788 C C . ASP B 1 455 ? 22.220 27.870 214.269 1.00 81.20 455 ASP A C 1
ATOM 8789 O O . ASP B 1 455 ? 22.897 28.827 214.702 1.00 81.20 455 ASP A O 1
ATOM 8794 N N . VAL B 1 456 ? 20.894 27.891 214.090 1.00 77.14 456 VAL A N 1
ATOM 8795 C CA . VAL B 1 456 ? 20.016 29.072 214.358 1.00 77.14 456 VAL A CA 1
ATOM 8796 C C . VAL B 1 456 ? 18.702 28.585 214.986 1.00 77.14 456 VAL A C 1
ATOM 8797 O O . VAL B 1 456 ? 17.978 27.813 214.326 1.00 77.14 456 VAL A O 1
ATOM 8801 N N . ILE B 1 457 ? 18.426 29.007 216.224 1.00 75.37 457 ILE A N 1
ATOM 8802 C CA . ILE B 1 457 ? 17.131 28.776 216.937 1.00 75.37 457 ILE A CA 1
ATOM 8803 C C . ILE B 1 457 ? 16.015 29.533 216.200 1.00 75.37 457 ILE A C 1
ATOM 8804 O O . ILE B 1 457 ? 16.309 30.591 215.601 1.00 75.37 457 ILE A O 1
ATOM 8809 N N . GLU B 1 458 ? 14.789 28.996 216.243 1.00 74.06 458 GLU A N 1
ATOM 8810 C CA . GLU B 1 458 ? 13.582 29.549 215.563 1.00 74.06 458 GLU A CA 1
ATOM 8811 C C . GLU B 1 458 ? 13.293 30.970 216.069 1.00 74.06 458 GLU A C 1
ATOM 8812 O O . GLU B 1 458 ? 13.494 31.226 217.274 1.00 74.06 458 GLU A O 1
ATOM 8818 N N . GLY B 1 459 ? 12.841 31.852 215.168 1.00 69.58 459 GLY A N 1
ATOM 8819 C CA . GLY B 1 459 ? 12.508 33.263 215.453 1.00 69.58 459 GLY A CA 1
ATOM 8820 C C . GLY B 1 459 ? 13.718 34.190 215.445 1.00 69.58 459 GLY A C 1
ATOM 8821 O O . GLY B 1 459 ? 13.561 35.340 215.903 1.00 69.58 459 GLY A O 1
ATOM 8822 N N . GLN B 1 460 ? 14.875 33.731 214.946 1.00 69.95 460 GLN A N 1
ATOM 8823 C CA . GLN B 1 460 ? 16.131 34.526 214.841 1.00 69.95 460 GLN A CA 1
ATOM 8824 C C . GLN B 1 460 ? 16.189 35.206 213.465 1.00 69.95 460 GLN A C 1
ATOM 8825 O O . GLN B 1 460 ? 15.749 34.580 212.479 1.00 69.95 460 GLN A O 1
ATOM 8831 N N . GLU B 1 461 ? 16.728 36.431 213.412 1.00 66.05 461 GLU A N 1
ATOM 8832 C CA . GLU B 1 461 ? 16.941 37.222 212.168 1.00 66.05 461 GLU A CA 1
ATOM 8833 C C . GLU B 1 461 ? 18.343 36.917 211.626 1.00 66.05 461 GLU A C 1
ATOM 8834 O O . GLU B 1 461 ? 19.326 37.381 212.241 1.00 66.05 461 GLU A O 1
ATOM 8840 N N . THR B 1 462 ? 18.423 36.161 210.523 1.00 61.50 462 THR A N 1
ATOM 8841 C CA . THR B 1 462 ? 19.685 35.708 209.869 1.00 61.50 462 THR A CA 1
ATOM 8842 C C . THR B 1 462 ? 19.850 36.419 208.519 1.00 61.50 462 THR A C 1
ATOM 8843 O O . THR B 1 462 ? 19.017 37.292 208.201 1.00 61.50 462 THR A O 1
ATOM 8847 N N . VAL B 1 463 ? 20.899 36.058 207.769 1.00 56.01 463 VAL A N 1
ATOM 8848 C CA . VAL B 1 463 ? 21.245 36.625 206.430 1.00 56.01 463 VAL A CA 1
ATOM 8849 C C . VAL B 1 463 ? 21.606 35.470 205.484 1.00 56.01 463 VAL A C 1
ATOM 8850 O O . VAL B 1 463 ? 22.375 34.582 205.909 1.00 56.01 463 VAL A O 1
ATOM 8854 N N . ILE B 1 464 ? 21.072 35.494 204.256 1.00 52.11 464 ILE A N 1
ATOM 8855 C CA . ILE B 1 464 ? 21.385 34.526 203.158 1.00 52.11 464 ILE A CA 1
ATOM 8856 C C . ILE B 1 464 ? 22.295 35.234 202.146 1.00 52.11 464 ILE A C 1
ATOM 8857 O O . ILE B 1 464 ? 21.974 36.378 201.766 1.00 52.11 464 ILE A O 1
ATOM 8862 N N . LYS B 1 465 ? 23.378 34.570 201.724 1.00 50.92 465 LYS A N 1
ATOM 8863 C CA . LYS B 1 465 ? 24.344 35.072 200.710 1.00 50.92 465 LYS A CA 1
ATOM 8864 C C . LYS B 1 465 ? 23.913 34.581 199.321 1.00 50.92 465 LYS A C 1
ATOM 8865 O O . LYS B 1 465 ? 24.082 33.375 199.043 1.00 50.92 465 LYS A O 1
ATOM 8871 N N . VAL B 1 466 ? 23.369 35.482 198.495 1.00 45.97 466 VAL A N 1
ATOM 8872 C CA . VAL B 1 466 ? 22.941 35.217 197.088 1.00 45.97 466 VAL A CA 1
ATOM 8873 C C . VAL B 1 466 ? 24.033 35.746 196.150 1.00 45.97 466 VAL A C 1
ATOM 8874 O O . VAL B 1 466 ? 24.310 36.962 196.202 1.00 45.97 466 VAL A O 1
ATOM 8878 N N . LYS B 1 467 ? 24.618 34.865 195.329 1.00 45.85 467 LYS A N 1
ATOM 8879 C CA . LYS B 1 467 ? 25.746 35.173 194.406 1.00 45.85 467 LYS A CA 1
ATOM 8880 C C . LYS B 1 467 ? 25.201 35.342 192.983 1.00 45.85 467 LYS A C 1
ATOM 8881 O O . LYS B 1 467 ? 25.362 36.446 192.423 1.00 45.85 467 LYS A O 1
ATOM 8887 N N . GLN B 1 468 ? 24.584 34.291 192.432 1.00 38.89 468 GLN A N 1
ATOM 8888 C CA . GLN B 1 468 ? 23.909 34.295 191.107 1.00 38.89 468 GLN A CA 1
ATOM 8889 C C . GLN B 1 468 ? 22.410 34.535 191.329 1.00 38.89 468 GLN A C 1
ATOM 8890 O O . GLN B 1 468 ? 21.823 33.834 192.180 1.00 38.89 468 GLN A O 1
ATOM 8896 N N . LEU B 1 469 ? 21.823 35.482 190.592 1.00 33.40 469 LEU A N 1
ATOM 8897 C CA . LEU B 1 469 ? 20.406 35.910 190.745 1.00 33.40 469 LEU A CA 1
ATOM 8898 C C . LEU B 1 469 ? 19.495 34.877 190.082 1.00 33.40 469 LEU A C 1
ATOM 8899 O O . LEU B 1 469 ? 19.597 34.666 188.875 1.00 33.40 469 LEU A O 1
ATOM 8904 N N . PRO B 1 470 ? 18.589 34.206 190.833 1.00 31.15 470 PRO A N 1
ATOM 8905 C CA . PRO B 1 470 ? 17.639 33.267 190.234 1.00 31.15 470 PRO A CA 1
ATOM 8906 C C . PRO B 1 470 ? 16.482 34.004 189.560 1.00 31.15 470 PRO A C 1
ATOM 8907 O O . PRO B 1 470 ? 16.242 35.170 189.867 1.00 31.15 470 PRO A O 1
ATOM 8911 N N . PRO B 1 471 ? 15.733 33.371 188.622 1.00 28.03 471 PRO A N 1
ATOM 8912 C CA . PRO B 1 471 ? 14.585 34.025 187.986 1.00 28.03 471 PRO A CA 1
ATOM 8913 C C . PRO B 1 471 ? 13.485 34.412 188.991 1.00 28.03 471 PRO A C 1
ATOM 8914 O O . PRO B 1 471 ? 13.110 33.576 189.796 1.00 28.03 471 PRO A O 1
ATOM 8918 N N . ALA B 1 472 ? 13.009 35.659 188.916 1.00 26.71 472 ALA A N 1
ATOM 8919 C CA . ALA B 1 472 ? 12.012 36.261 189.837 1.00 26.71 472 ALA A CA 1
ATOM 8920 C C . ALA B 1 472 ? 10.589 35.847 189.439 1.00 26.71 472 ALA A C 1
ATOM 8921 O O . ALA B 1 472 ? 9.733 35.777 190.346 1.00 26.71 472 ALA A O 1
ATOM 8923 N N . MET B 1 473 ? 10.341 35.610 188.144 1.00 24.10 473 MET A N 1
ATOM 8924 C CA . MET B 1 473 ? 9.025 35.182 187.592 1.00 24.10 473 MET A CA 1
ATOM 8925 C C . MET B 1 473 ? 9.216 34.013 186.620 1.00 24.10 473 MET A C 1
ATOM 8926 O O . MET B 1 473 ? 10.275 33.954 185.961 1.00 24.10 473 MET A O 1
ATOM 8931 N N . TYR B 1 474 ? 8.215 33.129 186.540 1.00 23.41 474 TYR A N 1
ATOM 8932 C CA . TYR B 1 474 ? 8.116 32.006 185.568 1.00 23.41 474 TYR A CA 1
ATOM 8933 C C . TYR B 1 474 ? 7.266 32.462 184.383 1.00 23.41 474 TYR A C 1
ATOM 8934 O O . TYR B 1 474 ? 6.282 33.174 184.582 1.00 23.41 474 TYR A O 1
ATOM 8943 N N . PRO B 1 475 ? 7.598 32.087 183.121 1.00 22.06 475 PRO A N 1
ATOM 8944 C CA . PRO B 1 475 ? 6.800 32.503 181.966 1.00 22.06 475 PRO A CA 1
ATOM 8945 C C . PRO B 1 475 ? 5.402 31.862 181.954 1.00 22.06 475 PRO A C 1
ATOM 8946 O O . PRO B 1 475 ? 5.332 30.651 182.026 1.00 22.06 475 PRO A O 1
ATOM 8950 N N . ILE B 1 476 ? 4.348 32.685 181.877 1.00 21.33 476 ILE A N 1
ATOM 8951 C CA . ILE B 1 476 ? 2.914 32.264 181.943 1.00 21.33 476 ILE A CA 1
ATOM 8952 C C . ILE B 1 476 ? 2.158 32.814 180.723 1.00 21.33 476 ILE A C 1
ATOM 8953 O O . ILE B 1 476 ? 1.531 32.000 180.017 1.00 21.33 476 ILE A O 1
ATOM 8958 N N . TYR B 1 477 ? 2.182 34.132 180.503 1.00 22.29 477 TYR A N 1
ATOM 8959 C CA . TYR B 1 477 ? 1.581 34.792 179.309 1.00 22.29 477 TYR A CA 1
ATOM 8960 C C . TYR B 1 477 ? 2.405 34.449 178.061 1.00 22.29 477 TYR A C 1
ATOM 8961 O O . TYR B 1 477 ? 1.796 34.247 176.991 1.00 22.29 477 TYR A O 1
ATOM 8970 N N . THR B 1 478 ? 3.736 34.388 178.194 1.00 25.76 478 THR A N 1
ATOM 8971 C CA . THR B 1 478 ? 4.694 34.004 177.121 1.00 25.76 478 THR A CA 1
ATOM 8972 C C . THR B 1 478 ? 5.088 32.530 177.306 1.00 25.76 478 THR A C 1
ATOM 8973 O O . THR B 1 478 ? 6.305 32.245 177.356 1.00 25.76 478 THR A O 1
ATOM 8977 N N . TYR B 1 479 ? 4.097 31.635 177.398 1.00 25.87 479 TYR A N 1
ATOM 8978 C CA . TYR B 1 479 ? 4.273 30.172 177.599 1.00 25.87 479 TYR A CA 1
ATOM 8979 C C . TYR B 1 479 ? 4.227 29.467 176.238 1.00 25.87 479 TYR A C 1
ATOM 8980 O O . TYR B 1 479 ? 3.148 29.434 175.613 1.00 25.87 479 TYR A O 1
ATOM 8989 N N . GLY B 1 480 ? 5.368 28.925 175.799 1.00 30.71 480 GLY A N 1
ATOM 8990 C CA . GLY B 1 480 ? 5.504 28.111 174.575 1.00 30.71 480 GLY A CA 1
ATOM 8991 C C . GLY B 1 480 ? 5.310 28.923 173.303 1.00 30.71 480 GLY A C 1
ATOM 8992 O O . GLY B 1 480 ? 4.692 28.384 172.361 1.00 30.71 480 GLY A O 1
ATOM 8993 N N . ILE B 1 481 ? 5.812 30.166 173.272 1.00 31.78 481 ILE A N 1
ATOM 8994 C CA . ILE B 1 481 ? 5.856 31.043 172.058 1.00 31.78 481 ILE A CA 1
ATOM 8995 C C . ILE B 1 481 ? 7.311 31.181 171.580 1.00 31.78 481 ILE A C 1
ATOM 8996 O O . ILE B 1 481 ? 7.519 31.194 170.349 1.00 31.78 481 ILE A O 1
ATOM 9001 N N . ASN B 1 482 ? 8.268 31.288 172.511 1.00 34.08 482 ASN A N 1
ATOM 9002 C CA . ASN B 1 482 ? 9.734 31.277 172.249 1.00 34.08 482 ASN A CA 1
ATOM 9003 C C . ASN B 1 482 ? 10.392 30.425 173.343 1.00 34.08 482 ASN A C 1
ATOM 9004 O O . ASN B 1 482 ? 10.976 30.999 174.286 1.00 34.08 482 ASN A O 1
ATOM 9009 N N . THR B 1 483 ? 10.275 29.101 173.217 1.00 34.75 483 THR A N 1
ATOM 9010 C CA . THR B 1 483 ? 10.626 28.105 174.267 1.00 34.75 483 THR A CA 1
ATOM 9011 C C . THR B 1 483 ? 12.151 27.937 174.341 1.00 34.75 483 THR A C 1
ATOM 9012 O O . THR B 1 483 ? 12.796 27.880 173.274 1.00 34.75 483 THR A O 1
ATOM 9016 N N . THR B 1 484 ? 12.689 27.889 175.567 1.00 34.39 484 THR A N 1
ATOM 9017 C CA . THR B 1 484 ? 14.102 27.546 175.895 1.00 34.39 484 THR A CA 1
ATOM 9018 C C . THR B 1 484 ? 14.098 26.291 176.777 1.00 34.39 484 THR A C 1
ATOM 9019 O O . THR B 1 484 ? 13.061 26.025 177.421 1.00 34.39 484 THR A O 1
ATOM 9023 N N . GLU B 1 485 ? 15.217 25.561 176.812 1.00 33.60 485 GLU A N 1
ATOM 9024 C CA . GLU B 1 485 ? 15.354 24.261 177.531 1.00 33.60 485 GLU A CA 1
ATOM 9025 C C . GLU B 1 485 ? 15.597 24.485 179.032 1.00 33.60 485 GLU A C 1
ATOM 9026 O O . GLU B 1 485 ? 15.463 23.501 179.787 1.00 33.60 485 GLU A O 1
ATOM 9032 N N . PHE B 1 486 ? 15.942 25.709 179.457 1.00 27.64 486 PHE A N 1
ATOM 9033 C CA . PHE B 1 486 ? 16.166 26.076 180.882 1.00 27.64 486 PHE A CA 1
ATOM 9034 C C . PHE B 1 486 ? 14.831 26.023 181.639 1.00 27.64 486 PHE A C 1
ATOM 9035 O O . PHE B 1 486 ? 14.732 25.266 182.626 1.00 27.64 486 PHE A O 1
ATOM 9043 N N . TYR B 1 487 ? 13.845 26.803 181.187 1.00 26.43 487 TYR A N 1
ATOM 9044 C CA . TYR B 1 487 ? 12.479 26.883 181.777 1.00 26.43 487 TYR A CA 1
ATOM 9045 C C . TYR B 1 487 ? 11.704 25.596 181.469 1.00 26.43 487 TYR A C 1
ATOM 9046 O O . TYR B 1 487 ? 10.941 25.146 182.349 1.00 26.43 487 TYR A O 1
ATOM 9055 N N . SER B 1 488 ? 11.896 25.030 180.270 1.00 31.15 488 SER A N 1
ATOM 9056 C CA . SER B 1 488 ? 11.250 23.783 179.773 1.00 31.15 488 SER A CA 1
ATOM 9057 C C . SER B 1 488 ? 9.724 23.954 179.797 1.00 31.15 488 SER A C 1
ATOM 9058 O O . SER B 1 488 ? 9.036 23.117 180.422 1.00 31.15 488 SER A O 1
ATOM 9061 N N . ASP B 1 489 ? 9.230 25.001 179.129 1.00 30.49 489 ASP A N 1
ATOM 9062 C CA . ASP B 1 489 ? 7.792 25.390 179.078 1.00 30.49 489 ASP A CA 1
ATOM 9063 C C . ASP B 1 489 ? 7.163 24.812 177.801 1.00 30.49 489 ASP A C 1
ATOM 9064 O O . ASP B 1 489 ? 6.517 25.577 177.049 1.00 30.49 489 ASP A O 1
ATOM 9069 N N . HIS B 1 490 ? 7.328 23.505 177.582 1.00 30.12 490 HIS A N 1
ATOM 9070 C CA . HIS B 1 490 ? 6.759 22.744 176.437 1.00 30.12 490 HIS A CA 1
ATOM 9071 C C . HIS B 1 490 ? 5.329 22.310 176.770 1.00 30.12 490 HIS A C 1
ATOM 9072 O O . HIS B 1 490 ? 4.972 22.308 177.968 1.00 30.12 490 HIS A O 1
ATOM 9079 N N . PHE B 1 491 ? 4.548 21.956 175.744 1.00 29.46 491 PHE A N 1
ATOM 9080 C CA . PHE B 1 491 ? 3.201 21.337 175.874 1.00 29.46 491 PHE A CA 1
ATOM 9081 C C . PHE B 1 491 ? 3.372 19.838 176.161 1.00 29.46 491 PHE A C 1
ATOM 9082 O O . PHE B 1 491 ? 2.691 19.327 177.072 1.00 29.46 491 PHE A O 1
ATOM 9090 N N . GLU B 1 492 ? 4.256 19.175 175.405 1.00 30.87 492 GLU A N 1
ATOM 9091 C CA . GLU B 1 492 ? 4.634 17.743 175.562 1.00 30.87 492 GLU A CA 1
ATOM 9092 C C . GLU B 1 492 ? 6.106 17.657 175.987 1.00 30.87 492 GLU A C 1
ATOM 9093 O O . GLU B 1 492 ? 6.929 18.385 175.397 1.00 30.87 492 GLU A O 1
ATOM 9099 N N . ASP B 1 493 ? 6.418 16.796 176.962 1.00 29.01 493 ASP A N 1
ATOM 9100 C CA . ASP B 1 493 ? 7.800 16.539 177.453 1.00 29.01 493 ASP A CA 1
ATOM 9101 C C . ASP B 1 493 ? 7.870 15.124 178.039 1.00 29.01 493 ASP A C 1
ATOM 9102 O O . ASP B 1 493 ? 6.825 14.631 178.506 1.00 29.01 493 ASP A O 1
ATOM 9107 N N . GLN B 1 494 ? 9.057 14.506 178.009 1.00 27.38 494 GLN A N 1
ATOM 9108 C CA . GLN B 1 494 ? 9.320 13.156 178.584 1.00 27.38 494 GLN A CA 1
ATOM 9109 C C . GLN B 1 494 ? 10.766 13.075 179.097 1.00 27.38 494 GLN A C 1
ATOM 9110 O O . GLN B 1 494 ? 11.624 13.819 178.579 1.00 27.38 494 GLN A O 1
ATOM 9116 N N . VAL B 1 495 ? 11.006 12.198 180.077 1.00 26.14 495 VAL A N 1
ATOM 9117 C CA . VAL B 1 495 ? 12.343 11.924 180.691 1.00 26.14 495 VAL A CA 1
ATOM 9118 C C . VAL B 1 495 ? 12.468 10.412 180.927 1.00 26.14 495 VAL A C 1
ATOM 9119 O O . VAL B 1 495 ? 11.461 9.795 181.330 1.00 26.14 495 VAL A O 1
ATOM 9123 N N . GLN B 1 496 ? 13.658 9.849 180.679 1.00 28.54 496 GLN A N 1
ATOM 9124 C CA . GLN B 1 496 ? 13.964 8.398 180.812 1.00 28.54 496 GLN A CA 1
ATOM 9125 C C . GLN B 1 496 ? 15.100 8.214 181.828 1.00 28.54 496 GLN A C 1
ATOM 9126 O O . GLN B 1 496 ? 16.273 8.410 181.449 1.00 28.54 496 GLN A O 1
ATOM 9132 N N . VAL B 1 497 ? 14.752 7.858 183.070 1.00 32.32 497 VAL A N 1
ATOM 9133 C CA . VAL B 1 497 ? 15.703 7.514 184.170 1.00 32.32 497 VAL A CA 1
ATOM 9134 C C . VAL B 1 497 ? 15.978 6.007 184.101 1.00 32.32 497 VAL A C 1
ATOM 9135 O O . VAL B 1 497 ? 15.017 5.230 184.276 1.00 32.32 497 VAL A O 1
ATOM 9139 N N . GLU B 1 498 ? 17.238 5.622 183.865 1.00 41.96 498 GLU A N 1
ATOM 9140 C CA . GLU B 1 498 ? 17.663 4.215 183.630 1.00 41.96 498 GLU A CA 1
ATOM 9141 C C . GLU B 1 498 ? 18.224 3.633 184.935 1.00 41.96 498 GLU A C 1
ATOM 9142 O O . GLU B 1 498 ? 19.275 4.120 185.396 1.00 41.96 498 GLU A O 1
ATOM 9148 N N . MET B 1 499 ? 17.523 2.646 185.508 1.00 45.25 499 MET A N 1
ATOM 9149 C CA . MET B 1 499 ? 17.906 1.915 186.749 1.00 45.25 499 MET A CA 1
ATOM 9150 C C . MET B 1 499 ? 17.843 0.406 186.487 1.00 45.25 499 MET A C 1
ATOM 9151 O O . MET B 1 499 ? 17.005 -0.015 185.662 1.00 45.25 499 MET A O 1
ATOM 9156 N N . ALA B 1 500 ? 18.694 -0.368 187.170 1.00 50.21 500 ALA A N 1
ATOM 9157 C CA . ALA B 1 500 ? 18.725 -1.851 187.145 1.00 50.21 500 ALA A CA 1
ATOM 9158 C C . ALA B 1 500 ? 18.186 -2.388 188.471 1.00 50.21 500 ALA A C 1
ATOM 9159 O O . ALA B 1 500 ? 18.289 -1.711 189.492 1.00 50.21 500 ALA A O 1
ATOM 9161 N N . PRO B 1 501 ? 17.584 -3.605 188.504 1.00 49.79 501 PRO A N 1
ATOM 9162 C CA . PRO B 1 501 ? 17.121 -4.210 189.759 1.00 49.79 501 PRO A CA 1
ATOM 9163 C C . PRO B 1 501 ? 18.195 -4.418 190.844 1.00 49.79 501 PRO A C 1
ATOM 9164 O O . PRO B 1 501 ? 17.823 -4.446 192.004 1.00 49.79 501 PRO A O 1
ATOM 9168 N N . ILE B 1 502 ? 19.468 -4.574 190.454 1.00 52.34 502 ILE A N 1
ATOM 9169 C CA . ILE B 1 502 ? 20.635 -4.720 191.380 1.00 52.34 502 ILE A CA 1
ATOM 9170 C C . ILE B 1 502 ? 20.730 -3.483 192.287 1.00 52.34 502 ILE A C 1
ATOM 9171 O O . ILE B 1 502 ? 21.088 -3.653 193.470 1.00 52.34 502 ILE A O 1
ATOM 9176 N N . ASP B 1 503 ? 20.426 -2.293 191.753 1.00 52.16 503 ASP A N 1
ATOM 9177 C CA . ASP B 1 503 ? 20.322 -1.024 192.525 1.00 52.16 503 ASP A CA 1
ATOM 9178 C C . ASP B 1 503 ? 19.015 -1.056 193.325 1.00 52.16 503 ASP A C 1
ATOM 9179 O O . ASP B 1 503 ? 17.956 -1.287 192.703 1.00 52.16 503 ASP A O 1
ATOM 9184 N N . ASN B 1 504 ? 19.085 -0.829 194.641 1.00 49.13 504 ASN A N 1
ATOM 9185 C CA . ASN B 1 504 ? 17.928 -0.900 195.579 1.00 49.13 504 ASN A CA 1
ATOM 9186 C C . ASN B 1 504 ? 17.277 0.490 195.673 1.00 49.13 504 ASN A C 1
ATOM 9187 O O . ASN B 1 504 ? 17.251 1.069 196.780 1.00 49.13 504 ASN A O 1
ATOM 9192 N N . GLY B 1 505 ? 16.772 0.998 194.540 1.00 42.67 505 GLY A N 1
ATOM 9193 C CA . GLY B 1 505 ? 16.032 2.273 194.440 1.00 42.67 505 GLY A CA 1
ATOM 9194 C C . GLY B 1 505 ? 16.928 3.481 194.194 1.00 42.67 505 GLY A C 1
ATOM 9195 O O . GLY B 1 505 ? 16.400 4.494 193.695 1.00 42.67 505 GLY A O 1
ATOM 9196 N N . LYS B 1 506 ? 18.226 3.390 194.510 1.00 39.25 506 LYS A N 1
ATOM 9197 C CA . LYS B 1 506 ? 19.174 4.536 194.527 1.00 39.25 506 LYS A CA 1
ATOM 9198 C C . LYS B 1 506 ? 19.673 4.796 193.100 1.00 39.25 506 LYS A C 1
ATOM 9199 O O . LYS B 1 506 ? 20.253 3.865 192.506 1.00 39.25 506 LYS A O 1
ATOM 9205 N N . ALA B 1 507 ? 19.448 6.012 192.581 1.00 32.95 507 ALA A N 1
ATOM 9206 C CA . ALA B 1 507 ? 19.846 6.467 191.226 1.00 32.95 507 ALA A CA 1
ATOM 9207 C C . ALA B 1 507 ? 20.717 7.725 191.338 1.00 32.95 507 ALA A C 1
ATOM 9208 O O . ALA B 1 507 ? 20.336 8.636 192.097 1.00 32.95 507 ALA A O 1
ATOM 9210 N N . VAL B 1 508 ? 21.837 7.759 190.603 1.00 29.31 508 VAL A N 1
ATOM 9211 C CA . VAL B 1 508 ? 22.786 8.911 190.531 1.00 29.31 508 VAL A CA 1
ATOM 9212 C C . VAL B 1 508 ? 22.640 9.566 189.151 1.00 29.31 508 VAL A C 1
ATOM 9213 O O . VAL B 1 508 ? 22.878 8.870 188.144 1.00 29.31 508 VAL A O 1
ATOM 9217 N N . PHE B 1 509 ? 22.268 10.851 189.119 1.00 30.96 509 PHE A N 1
ATOM 9218 C CA . PHE B 1 509 ? 22.117 11.674 187.889 1.00 30.96 509 PHE A CA 1
ATOM 9219 C C . PHE B 1 509 ? 23.449 12.365 187.574 1.00 30.96 509 PHE A C 1
ATOM 9220 O O . PHE B 1 509 ? 23.747 13.410 188.188 1.00 30.96 509 PHE A O 1
ATOM 9228 N N . ASN B 1 510 ? 24.228 11.785 186.652 1.00 39.82 510 ASN A N 1
ATOM 9229 C CA . ASN B 1 510 ? 25.502 12.362 186.141 1.00 39.82 510 ASN A CA 1
ATOM 9230 C C . ASN B 1 510 ? 25.189 13.611 185.304 1.00 39.82 510 ASN A C 1
ATOM 9231 O O . ASN B 1 510 ? 25.967 14.582 185.389 1.00 39.82 510 ASN A O 1
ATOM 9236 N N . ASP B 1 511 ? 24.094 13.580 184.533 1.00 38.86 511 ASP A N 1
ATOM 9237 C CA . ASP B 1 511 ? 23.610 14.704 183.686 1.00 38.86 511 ASP A CA 1
ATOM 9238 C C . ASP B 1 511 ? 22.773 15.660 184.547 1.00 38.86 511 ASP A C 1
ATOM 9239 O O . ASP B 1 511 ? 22.007 15.170 185.404 1.00 38.86 511 ASP A O 1
ATOM 9244 N N . ALA B 1 512 ? 22.914 16.969 184.311 1.00 36.79 512 ALA A N 1
ATOM 9245 C CA . ALA B 1 512 ? 22.221 18.064 185.035 1.00 36.79 512 ALA A CA 1
ATOM 9246 C C . ALA B 1 512 ? 20.865 18.372 184.383 1.00 36.79 512 ALA A C 1
ATOM 9247 O O . ALA B 1 512 ? 19.942 18.767 185.121 1.00 36.79 512 ALA A O 1
ATOM 9249 N N . ARG B 1 513 ? 20.763 18.215 183.057 1.00 35.99 513 ARG A N 1
ATOM 9250 C CA . ARG B 1 513 ? 19.573 18.596 182.247 1.00 35.99 513 ARG A CA 1
ATOM 9251 C C . ARG B 1 513 ? 18.371 17.717 182.620 1.00 35.99 513 ARG A C 1
ATOM 9252 O O . ARG B 1 513 ? 17.297 18.288 182.889 1.00 35.99 513 ARG A O 1
ATOM 9260 N N . LYS B 1 514 ? 18.539 16.390 182.619 1.00 31.23 514 LYS A N 1
ATOM 9261 C CA . LYS B 1 514 ? 17.431 15.415 182.837 1.00 31.23 514 LYS A CA 1
ATOM 9262 C C . LYS B 1 514 ? 17.091 15.308 184.333 1.00 31.23 514 LYS A C 1
ATOM 9263 O O . LYS B 1 514 ? 15.967 14.860 184.635 1.00 31.23 514 LYS A O 1
ATOM 9269 N N . PHE B 1 515 ? 18.019 15.678 185.228 1.00 28.61 515 PHE A N 1
ATOM 9270 C CA . PHE B 1 515 ? 17.776 15.796 186.692 1.00 28.61 515 PHE A CA 1
ATOM 9271 C C . PHE B 1 515 ? 16.703 16.865 186.950 1.00 28.61 515 PHE A C 1
ATOM 9272 O O . PHE B 1 515 ? 15.831 16.636 187.813 1.00 28.61 515 PHE A O 1
ATOM 9280 N N . SER B 1 516 ? 16.778 17.989 186.226 1.00 28.72 516 SER A N 1
ATOM 9281 C CA . SER B 1 516 ? 15.834 19.137 186.313 1.00 28.72 516 SER A CA 1
ATOM 9282 C C . SER B 1 516 ? 14.429 18.709 185.865 1.00 28.72 516 SER A C 1
ATOM 9283 O O . SER B 1 516 ? 13.458 19.096 186.547 1.00 28.72 516 SER A O 1
ATOM 9286 N N . LYS B 1 517 ? 14.325 17.948 184.768 1.00 26.65 517 LYS A N 1
ATOM 9287 C CA . LYS B 1 517 ? 13.032 17.499 184.178 1.00 26.65 517 LYS A CA 1
ATOM 9288 C C . LYS B 1 517 ? 12.387 16.420 185.061 1.00 26.65 517 LYS A C 1
ATOM 9289 O O . LYS B 1 517 ? 11.146 16.439 185.177 1.00 26.65 517 LYS A O 1
ATOM 9295 N N . PHE B 1 518 ? 13.184 15.514 185.640 1.00 25.03 518 PHE A N 1
ATOM 9296 C CA . PHE B 1 518 ? 12.717 14.443 186.565 1.00 25.03 518 PHE A CA 1
ATOM 9297 C C . PHE B 1 518 ? 12.076 15.081 187.803 1.00 25.03 518 PHE A C 1
ATOM 9298 O O . PHE B 1 518 ? 10.924 14.733 188.124 1.00 25.03 518 PHE A O 1
ATOM 9306 N N . MET B 1 519 ? 12.806 15.986 188.465 1.00 26.70 519 MET A N 1
ATOM 9307 C CA . MET B 1 519 ? 12.390 16.672 189.723 1.00 26.70 519 MET A CA 1
ATOM 9308 C C . MET B 1 519 ? 11.141 17.535 189.480 1.00 26.70 519 MET A C 1
ATOM 9309 O O . MET B 1 519 ? 10.336 17.665 190.425 1.00 26.70 519 MET A O 1
ATOM 9314 N N . SER B 1 520 ? 10.982 18.096 188.274 1.00 25.69 520 SER A N 1
ATOM 9315 C CA . SER B 1 520 ? 9.860 18.995 187.894 1.00 25.69 520 SER A CA 1
ATOM 9316 C C . SER B 1 520 ? 8.576 18.186 187.659 1.00 25.69 520 SER A C 1
ATOM 9317 O O . SER B 1 520 ? 7.533 18.573 188.223 1.00 25.69 520 SER A O 1
ATOM 9320 N N . ILE B 1 521 ? 8.653 17.119 186.853 1.00 25.16 521 ILE A N 1
ATOM 9321 C CA . ILE B 1 521 ? 7.491 16.256 186.465 1.00 25.16 521 ILE A CA 1
ATOM 9322 C C . ILE B 1 521 ? 6.983 15.494 187.696 1.00 25.16 521 ILE A C 1
ATOM 9323 O O . ILE B 1 521 ? 5.758 15.283 187.783 1.00 25.16 521 ILE A O 1
ATOM 9328 N N . MET B 1 522 ? 7.878 15.092 188.609 1.00 27.55 522 MET A N 1
ATOM 9329 C CA . MET B 1 522 ? 7.519 14.411 189.885 1.00 27.55 522 MET A CA 1
ATOM 9330 C C . MET B 1 522 ? 6.667 15.339 190.765 1.00 27.55 522 MET A C 1
ATOM 9331 O O . MET B 1 522 ? 5.843 14.806 191.535 1.00 27.55 522 MET A O 1
ATOM 9336 N N . ARG B 1 523 ? 6.843 16.665 190.655 1.00 30.80 523 ARG A N 1
ATOM 9337 C CA . ARG B 1 523 ? 6.080 17.676 191.442 1.00 30.80 523 ARG A CA 1
ATOM 9338 C C . ARG B 1 523 ? 4.679 17.876 190.848 1.00 30.80 523 ARG A C 1
ATOM 9339 O O . ARG B 1 523 ? 3.748 18.113 191.647 1.00 30.80 523 ARG A O 1
ATOM 9347 N N . MET B 1 524 ? 4.528 17.809 189.517 1.00 28.74 524 MET A N 1
ATOM 9348 C CA . MET B 1 524 ? 3.207 17.789 188.825 1.00 28.74 524 MET A CA 1
ATOM 9349 C C . MET B 1 524 ? 2.399 16.583 189.324 1.00 28.74 524 MET A C 1
ATOM 9350 O O . MET B 1 524 ? 1.181 16.737 189.545 1.00 28.74 524 MET A O 1
ATOM 9355 N N . MET B 1 525 ? 3.070 15.437 189.491 1.00 29.54 525 MET A N 1
ATOM 9356 C CA . MET B 1 525 ? 2.487 14.152 189.967 1.00 29.54 525 MET A CA 1
ATOM 9357 C C . MET B 1 525 ? 2.255 14.173 191.485 1.00 29.54 525 MET A C 1
ATOM 9358 O O . MET B 1 525 ? 1.680 13.194 191.986 1.00 29.54 525 MET A O 1
ATOM 9363 N N . GLY B 1 526 ? 2.697 15.222 192.194 1.00 32.12 526 GLY A N 1
ATOM 9364 C CA . GLY B 1 526 ? 2.423 15.436 193.627 1.00 32.12 526 GLY A CA 1
ATOM 9365 C C . GLY B 1 526 ? 3.254 14.514 194.502 1.00 32.12 526 GLY A C 1
ATOM 9366 O O . GLY B 1 526 ? 2.664 13.829 195.361 1.00 32.12 526 GLY A O 1
ATOM 9367 N N . ASN B 1 527 ? 4.575 14.501 194.285 1.00 30.60 527 ASN A N 1
ATOM 9368 C CA . ASN B 1 527 ? 5.561 13.654 195.011 1.00 30.60 527 ASN A CA 1
ATOM 9369 C C . ASN B 1 527 ? 6.690 14.546 195.538 1.00 30.60 527 ASN A C 1
ATOM 9370 O O . ASN B 1 527 ? 7.279 15.290 194.728 1.00 30.60 527 ASN A O 1
ATOM 9375 N N . ASP B 1 528 ? 6.980 14.459 196.842 1.00 36.09 528 ASP A N 1
ATOM 9376 C CA . ASP B 1 528 ? 8.013 15.269 197.545 1.00 36.09 528 ASP A CA 1
ATOM 9377 C C . ASP B 1 528 ? 9.344 14.507 197.510 1.00 36.09 528 ASP A C 1
ATOM 9378 O O . ASP B 1 528 ? 9.561 13.646 198.389 1.00 36.09 528 ASP A O 1
ATOM 9383 N N . VAL B 1 529 ? 10.192 14.814 196.522 1.00 33.04 529 VAL A N 1
ATOM 9384 C CA . VAL B 1 529 ? 11.544 14.210 196.320 1.00 33.04 529 VAL A CA 1
ATOM 9385 C C . VAL B 1 529 ? 12.584 15.118 196.990 1.00 33.04 529 VAL A C 1
ATOM 9386 O O . VAL B 1 529 ? 12.457 16.352 196.857 1.00 33.04 529 VAL A O 1
ATOM 9390 N N . THR B 1 530 ? 13.568 14.521 197.672 1.00 36.48 530 THR A N 1
ATOM 9391 C CA . THR B 1 530 ? 14.675 15.219 198.386 1.00 36.48 530 THR A CA 1
ATOM 9392 C C . THR B 1 530 ? 16.012 14.573 197.987 1.00 36.48 530 THR A C 1
ATOM 9393 O O . THR B 1 530 ? 16.372 13.535 198.572 1.00 36.48 530 THR A O 1
ATOM 9397 N N . ALA B 1 531 ? 16.703 15.169 197.009 1.00 37.76 531 ALA A N 1
ATOM 9398 C CA . ALA B 1 531 ? 18.028 14.732 196.507 1.00 37.76 531 ALA A CA 1
ATOM 9399 C C . ALA B 1 531 ? 19.132 15.290 197.413 1.00 37.76 531 ALA A C 1
ATOM 9400 O O . ALA B 1 531 ? 18.890 16.317 198.081 1.00 37.76 531 ALA A O 1
ATOM 9402 N N . THR B 1 532 ? 20.295 14.629 197.424 1.00 39.73 532 THR A N 1
ATOM 9403 C CA . THR B 1 532 ? 21.504 15.009 198.206 1.00 39.73 532 THR A CA 1
ATOM 9404 C C . THR B 1 532 ? 22.730 14.951 197.282 1.00 39.73 532 THR A C 1
ATOM 9405 O O . THR B 1 532 ? 22.944 13.897 196.653 1.00 39.73 532 THR A O 1
ATOM 9409 N N . ASP B 1 533 ? 23.485 16.053 197.197 1.00 44.46 533 ASP A N 1
ATOM 9410 C CA . ASP B 1 533 ? 24.714 16.171 196.365 1.00 44.46 533 ASP A CA 1
ATOM 9411 C C . ASP B 1 533 ? 25.840 15.375 197.037 1.00 44.46 533 ASP A C 1
ATOM 9412 O O . ASP B 1 533 ? 26.018 15.532 198.259 1.00 44.46 533 ASP A O 1
ATOM 9417 N N . LEU B 1 534 ? 26.565 14.559 196.264 1.00 39.79 534 LEU A N 1
ATOM 9418 C CA . LEU B 1 534 ? 27.604 13.620 196.773 1.00 39.79 534 LEU A CA 1
ATOM 9419 C C . LEU B 1 534 ? 28.927 14.359 197.024 1.00 39.79 534 LEU A C 1
ATOM 9420 O O . LEU B 1 534 ? 29.619 13.992 197.993 1.00 39.79 534 LEU A O 1
ATOM 9425 N N . VAL B 1 535 ? 29.262 15.355 196.192 1.00 43.31 535 VAL A N 1
ATOM 9426 C CA . VAL B 1 535 ? 30.559 16.096 196.247 1.00 43.31 535 VAL A CA 1
ATOM 9427 C C . VAL B 1 535 ? 30.541 17.033 197.463 1.00 43.31 535 VAL A C 1
ATOM 9428 O O . VAL B 1 535 ? 31.386 16.845 198.363 1.00 43.31 535 VAL A O 1
ATOM 9432 N N . THR B 1 536 ? 29.614 17.997 197.481 1.00 47.90 536 THR A N 1
ATOM 9433 C CA . THR B 1 536 ? 29.514 19.071 198.509 1.00 47.90 536 THR A CA 1
ATOM 9434 C C . THR B 1 536 ? 28.919 18.496 199.800 1.00 47.90 536 THR A C 1
ATOM 9435 O O . THR B 1 536 ? 29.561 18.651 200.859 1.00 47.90 536 THR A O 1
ATOM 9439 N N . GLY B 1 537 ? 27.742 17.864 199.704 1.00 46.49 537 GLY A N 1
ATOM 9440 C CA . GLY B 1 537 ? 26.991 17.293 200.841 1.00 46.49 537 GLY A CA 1
ATOM 9441 C C . GLY B 1 537 ? 25.800 18.144 201.258 1.00 46.49 537 GLY A C 1
ATOM 9442 O O . GLY B 1 537 ? 25.355 17.981 202.412 1.00 46.49 537 GLY A O 1
ATOM 9443 N N . ARG B 1 538 ? 25.294 19.012 200.369 1.00 47.85 538 ARG A N 1
ATOM 9444 C CA . ARG B 1 538 ? 24.058 19.819 200.588 1.00 47.85 538 ARG A CA 1
ATOM 9445 C C . ARG B 1 538 ? 22.847 19.015 200.094 1.00 47.85 538 ARG A C 1
ATOM 9446 O O . ARG B 1 538 ? 23.052 17.914 199.541 1.00 47.85 538 ARG A O 1
ATOM 9454 N N . LYS B 1 539 ? 21.640 19.556 200.290 1.00 42.61 539 LYS A N 1
ATOM 9455 C CA . LYS B 1 539 ? 20.346 18.919 199.920 1.00 42.61 539 LYS A CA 1
ATOM 9456 C C . LYS B 1 539 ? 19.489 19.912 199.128 1.00 42.61 539 LYS A C 1
ATOM 9457 O O . LYS B 1 539 ? 19.571 21.126 199.414 1.00 42.61 539 LYS A O 1
ATOM 9463 N N . VAL B 1 540 ? 18.700 19.405 198.173 1.00 38.47 540 VAL A N 1
ATOM 9464 C CA . VAL B 1 540 ? 17.726 20.187 197.352 1.00 38.47 540 VAL A CA 1
ATOM 9465 C C . VAL B 1 540 ? 16.367 19.476 197.406 1.00 38.47 540 VAL A C 1
ATOM 9466 O O . VAL B 1 540 ? 16.353 18.228 197.422 1.00 38.47 540 VAL A O 1
ATOM 9470 N N . SER B 1 541 ? 15.278 20.250 197.451 1.00 34.69 541 SER A N 1
ATOM 9471 C CA . SER B 1 541 ? 13.869 19.771 197.463 1.00 34.69 541 SER A CA 1
ATOM 9472 C C . SER B 1 541 ? 13.116 20.389 196.280 1.00 34.69 541 SER A C 1
ATOM 9473 O O . SER B 1 541 ? 13.237 21.616 196.084 1.00 34.69 541 SER A O 1
ATOM 9476 N N . ASN B 1 542 ? 12.376 19.568 195.525 1.00 32.91 542 ASN A N 1
ATOM 9477 C CA . ASN B 1 542 ? 11.605 19.992 194.322 1.00 32.91 542 ASN A CA 1
ATOM 9478 C C . ASN B 1 542 ? 10.482 20.952 194.740 1.00 32.91 542 ASN A C 1
ATOM 9479 O O . ASN B 1 542 ? 10.201 21.891 193.969 1.00 32.91 542 ASN A O 1
ATOM 9484 N N . TRP B 1 543 ? 9.872 20.723 195.907 1.00 36.74 543 TRP A N 1
ATOM 9485 C CA . TRP B 1 543 ? 8.894 21.648 196.546 1.00 36.74 543 TRP A CA 1
ATOM 9486 C C . TRP B 1 543 ? 9.648 22.853 197.126 1.00 36.74 543 TRP A C 1
ATOM 9487 O O . TRP B 1 543 ? 9.972 22.836 198.332 1.00 36.74 543 TRP A O 1
ATOM 9498 N N . ALA B 1 544 ? 9.933 23.843 196.273 1.00 38.10 544 ALA A N 1
ATOM 9499 C CA . ALA B 1 544 ? 10.595 25.128 196.616 1.00 38.10 544 ALA A CA 1
ATOM 9500 C C . ALA B 1 544 ? 9.785 26.306 196.052 1.00 38.10 544 ALA A C 1
ATOM 9501 O O . ALA B 1 544 ? 10.386 27.375 195.813 1.00 38.10 544 ALA A O 1
ATOM 9503 N N . ASP B 1 545 ? 8.470 26.123 195.866 1.00 37.96 545 ASP A N 1
ATOM 9504 C CA . ASP B 1 545 ? 7.542 27.127 195.276 1.00 37.96 545 ASP A CA 1
ATOM 9505 C C . ASP B 1 545 ? 6.092 26.656 195.468 1.00 37.96 545 ASP A C 1
ATOM 9506 O O . ASP B 1 545 ? 5.869 25.426 195.478 1.00 37.96 545 ASP A O 1
ATOM 9511 N N . ASN B 1 546 ? 5.154 27.602 195.605 1.00 36.66 546 ASN A N 1
ATOM 9512 C CA . ASN B 1 546 ? 3.708 27.354 195.872 1.00 36.66 546 ASN A CA 1
ATOM 9513 C C . ASN B 1 546 ? 2.834 28.103 194.850 1.00 36.66 546 ASN A C 1
ATOM 9514 O O . ASN B 1 546 ? 1.625 28.263 195.125 1.00 36.66 546 ASN A O 1
ATOM 9519 N N . SER B 1 547 ? 3.398 28.505 193.702 1.00 31.24 547 SER A N 1
ATOM 9520 C CA . SER B 1 547 ? 2.729 29.338 192.664 1.00 31.24 547 SER A CA 1
ATOM 9521 C C . SER B 1 547 ? 2.726 28.604 191.318 1.00 31.24 547 SER A C 1
ATOM 9522 O O . SER B 1 547 ? 1.629 28.224 190.858 1.00 31.24 547 SER A O 1
ATOM 9525 N N . SER B 1 548 ? 3.907 28.409 190.717 1.00 30.85 548 SER A N 1
ATOM 9526 C CA . SER B 1 548 ? 4.093 27.791 189.377 1.00 30.85 548 SER A CA 1
ATOM 9527 C C . SER B 1 548 ? 3.977 26.264 189.479 1.00 30.85 548 SER A C 1
ATOM 9528 O O . SER B 1 548 ? 3.234 25.673 188.671 1.00 30.85 548 SER A O 1
ATOM 9531 N N . GLY B 1 549 ? 4.691 25.661 190.435 1.00 29.73 549 GLY A N 1
ATOM 9532 C CA . GLY B 1 549 ? 4.753 24.200 190.643 1.00 29.73 549 GLY A CA 1
ATOM 9533 C C . GLY B 1 549 ? 5.724 23.531 189.683 1.00 29.73 549 GLY A C 1
ATOM 9534 O O . GLY B 1 549 ? 5.409 22.417 189.216 1.00 29.73 549 GLY A O 1
ATOM 9535 N N . ARG B 1 550 ? 6.859 24.185 189.403 1.00 26.94 550 ARG A N 1
ATOM 9536 C CA . ARG B 1 550 ? 7.967 23.678 188.547 1.00 26.94 550 ARG A CA 1
ATOM 9537 C C . ARG B 1 550 ? 9.287 23.786 189.319 1.00 26.94 550 ARG A C 1
ATOM 9538 O O . ARG B 1 550 ? 9.348 24.584 190.277 1.00 26.94 550 ARG A O 1
ATOM 9546 N N . PHE B 1 551 ? 10.297 23.014 188.903 1.00 30.10 551 PHE A N 1
ATOM 9547 C CA . PHE B 1 551 ? 11.666 23.005 189.485 1.00 30.10 551 PHE A CA 1
ATOM 9548 C C . PHE B 1 551 ? 12.668 23.512 188.439 1.00 30.10 551 PHE A C 1
ATOM 9549 O O . PHE B 1 551 ? 12.929 22.791 187.455 1.00 30.10 551 PHE A O 1
ATOM 9557 N N . LEU B 1 552 ? 13.196 24.722 188.653 1.00 32.95 552 LEU A N 1
ATOM 9558 C CA . LEU B 1 552 ? 14.332 25.303 187.886 1.00 32.95 552 LEU A CA 1
ATOM 9559 C C . LEU B 1 552 ? 15.640 24.882 188.566 1.00 32.95 552 LEU A C 1
ATOM 9560 O O . LEU B 1 552 ? 15.625 24.675 189.797 1.00 32.95 552 LEU A O 1
ATOM 9565 N N . TYR B 1 553 ? 16.728 24.768 187.793 1.00 37.56 553 TYR A N 1
ATOM 9566 C CA . TYR B 1 553 ? 18.052 24.256 188.249 1.00 37.56 553 TYR A CA 1
ATOM 9567 C C . TYR B 1 553 ? 18.727 25.246 189.213 1.00 37.56 553 TYR A C 1
ATOM 9568 O O . TYR B 1 553 ? 19.625 24.815 189.964 1.00 37.56 553 TYR A O 1
ATOM 9577 N N . THR B 1 554 ? 18.308 26.519 189.216 1.00 38.18 554 THR A N 1
ATOM 9578 C CA . THR B 1 554 ? 18.851 27.593 190.095 1.00 38.18 554 THR A CA 1
ATOM 9579 C C . THR B 1 554 ? 18.375 27.425 191.550 1.00 38.18 554 THR A C 1
ATOM 9580 O O . THR B 1 554 ? 18.845 28.207 192.400 1.00 38.18 554 THR A O 1
ATOM 9584 N N . ASP B 1 555 ? 17.496 26.452 191.832 1.00 41.39 555 ASP A N 1
ATOM 9585 C CA . ASP B 1 555 ? 17.002 26.114 193.197 1.00 41.39 555 ASP A CA 1
ATOM 9586 C C . ASP B 1 555 ? 18.050 25.308 193.985 1.00 41.39 555 ASP A C 1
ATOM 9587 O O . ASP B 1 555 ? 17.818 25.092 195.191 1.00 41.39 555 ASP A O 1
ATOM 9592 N N . VAL B 1 556 ? 19.142 24.865 193.343 1.00 45.35 556 VAL A N 1
ATOM 9593 C CA . VAL B 1 556 ? 20.273 24.138 193.995 1.00 45.35 556 VAL A CA 1
ATOM 9594 C C . VAL B 1 556 ? 21.088 25.135 194.836 1.00 45.35 556 VAL A C 1
ATOM 9595 O O . VAL B 1 556 ? 21.623 24.714 195.881 1.00 45.35 556 VAL A O 1
ATOM 9599 N N . LYS B 1 557 ? 21.173 26.398 194.390 1.00 49.25 557 LYS A N 1
ATOM 9600 C CA . LYS B 1 557 ? 21.832 27.536 195.096 1.00 49.25 557 LYS A CA 1
ATOM 9601 C C . LYS B 1 557 ? 23.348 27.303 195.164 1.00 49.25 557 LYS A C 1
ATOM 9602 O O . LYS B 1 557 ? 23.973 27.761 196.145 1.00 49.25 557 LYS A O 1
ATOM 9608 N N . TYR B 1 558 ? 23.923 26.641 194.154 1.00 58.11 558 TYR A N 1
ATOM 9609 C CA . TYR B 1 558 ? 25.365 26.279 194.088 1.00 58.11 558 TYR A CA 1
ATOM 9610 C C . TYR B 1 558 ? 25.721 25.805 192.672 1.00 58.11 558 TYR A C 1
ATOM 9611 O O . TYR B 1 558 ? 24.984 24.960 192.123 1.00 58.11 558 TYR A O 1
ATOM 9620 N N . GLU B 1 559 ? 26.814 26.340 192.114 1.00 63.52 559 GLU A N 1
ATOM 9621 C CA . GLU B 1 559 ? 27.414 25.914 190.821 1.00 63.52 559 GLU A CA 1
ATOM 9622 C C . GLU B 1 559 ? 28.672 25.087 191.122 1.00 63.52 559 GLU A C 1
ATOM 9623 O O . GLU B 1 559 ? 29.649 25.664 191.643 1.00 63.52 559 GLU A O 1
ATOM 9629 N N . GLY B 1 560 ? 28.633 23.783 190.821 1.00 61.11 560 GLY A N 1
ATOM 9630 C CA . GLY B 1 560 ? 29.762 22.847 190.986 1.00 61.11 560 GLY A CA 1
ATOM 9631 C C . GLY B 1 560 ? 29.642 21.652 190.056 1.00 61.11 560 GLY A C 1
ATOM 9632 O O . GLY B 1 560 ? 29.070 21.814 188.958 1.00 61.11 560 GLY A O 1
ATOM 9633 N N . GLN B 1 561 ? 30.163 20.493 190.478 1.00 57.60 561 GLN A N 1
ATOM 9634 C CA . GLN B 1 561 ? 30.085 19.208 189.728 1.00 57.60 561 GLN A CA 1
ATOM 9635 C C . GLN B 1 561 ? 28.772 18.501 190.090 1.00 57.60 561 GLN A C 1
ATOM 9636 O O . GLN B 1 561 ? 28.340 18.611 191.258 1.00 57.60 561 GLN A O 1
ATOM 9642 N N . THR B 1 562 ? 28.184 17.789 189.124 1.00 49.06 562 THR A N 1
ATOM 9643 C CA . THR B 1 562 ? 26.809 17.221 189.178 1.00 49.06 562 THR A CA 1
ATOM 9644 C C . THR B 1 562 ? 26.877 15.735 189.557 1.00 49.06 562 THR A C 1
ATOM 9645 O O . THR B 1 562 ? 27.288 14.926 188.699 1.00 49.06 562 THR A O 1
ATOM 9649 N N . ALA B 1 563 ? 26.497 15.404 190.796 1.00 40.32 563 ALA A N 1
ATOM 9650 C CA . ALA B 1 563 ? 26.387 14.022 191.325 1.00 40.32 563 ALA A CA 1
ATOM 9651 C C . ALA B 1 563 ? 25.275 13.971 192.380 1.00 40.32 563 ALA A C 1
ATOM 9652 O O . ALA B 1 563 ? 25.592 13.974 193.589 1.00 40.32 563 ALA A O 1
ATOM 9654 N N . PHE B 1 564 ? 24.018 13.931 191.925 1.00 35.37 564 PHE A N 1
ATOM 9655 C CA . PHE B 1 564 ? 22.787 13.982 192.761 1.00 35.37 564 PHE A CA 1
ATOM 9656 C C . PHE B 1 564 ? 22.292 12.560 193.046 1.00 35.37 564 PHE A C 1
ATOM 9657 O O . PHE B 1 564 ? 21.783 11.907 192.113 1.00 35.37 564 PHE A O 1
ATOM 9665 N N . LEU B 1 565 ? 22.436 12.101 194.295 1.00 35.10 565 LEU A N 1
ATOM 9666 C CA . LEU B 1 565 ? 21.854 10.823 194.793 1.00 35.10 565 LEU A CA 1
ATOM 9667 C C . LEU B 1 565 ? 20.399 11.082 195.200 1.00 35.10 565 LEU A C 1
ATOM 9668 O O . LEU B 1 565 ? 20.185 11.890 196.127 1.00 35.10 565 LEU A O 1
ATOM 9673 N N . VAL B 1 566 ? 19.448 10.419 194.531 1.00 35.92 566 VAL A N 1
ATOM 9674 C CA . VAL B 1 566 ? 17.997 10.416 194.893 1.00 35.92 566 VAL A CA 1
ATOM 9675 C C . VAL B 1 566 ? 17.630 8.992 195.334 1.00 35.92 566 VAL A C 1
ATOM 9676 O O . VAL B 1 566 ? 17.838 8.052 194.542 1.00 35.92 566 VAL A O 1
ATOM 9680 N N . ASP B 1 567 ? 17.163 8.845 196.577 1.00 41.04 567 ASP A N 1
ATOM 9681 C CA . ASP B 1 567 ? 16.689 7.560 197.158 1.00 41.04 567 ASP A CA 1
ATOM 9682 C C . ASP B 1 567 ? 15.178 7.467 196.918 1.00 41.04 567 ASP A C 1
ATOM 9683 O O . ASP B 1 567 ? 14.447 8.324 197.456 1.00 41.04 567 ASP A O 1
ATOM 9688 N N . MET B 1 568 ? 14.736 6.473 196.140 1.00 40.56 568 MET A N 1
ATOM 9689 C CA . MET B 1 568 ? 13.334 6.332 195.659 1.00 40.56 568 MET A CA 1
ATOM 9690 C C . MET B 1 568 ? 12.538 5.371 196.560 1.00 40.56 568 MET A C 1
ATOM 9691 O O . MET B 1 568 ? 11.629 4.691 196.037 1.00 40.56 568 MET A O 1
ATOM 9696 N N . ASP B 1 569 ? 12.857 5.315 197.860 1.00 42.65 569 ASP A N 1
ATOM 9697 C CA . ASP B 1 569 ? 12.006 4.690 198.910 1.00 42.65 569 ASP A CA 1
ATOM 9698 C C . ASP B 1 569 ? 11.702 5.709 200.024 1.00 42.65 569 ASP A C 1
ATOM 9699 O O . ASP B 1 569 ? 11.180 5.276 201.073 1.00 42.65 569 ASP A O 1
ATOM 9704 N N . THR B 1 570 ? 12.013 6.996 199.811 1.00 41.54 570 THR A N 1
ATOM 9705 C CA . THR B 1 570 ? 11.694 8.130 200.725 1.00 41.54 570 THR A CA 1
ATOM 9706 C C . THR B 1 570 ? 10.830 9.172 199.992 1.00 41.54 570 THR A C 1
ATOM 9707 O O . THR B 1 570 ? 10.733 10.309 200.499 1.00 41.54 570 THR A O 1
ATOM 9711 N N . VAL B 1 571 ? 10.217 8.801 198.861 1.00 39.18 571 VAL A N 1
ATOM 9712 C CA . VAL B 1 571 ? 9.271 9.662 198.087 1.00 39.18 571 VAL A CA 1
ATOM 9713 C C . VAL B 1 571 ? 7.927 9.667 198.827 1.00 39.18 571 VAL A C 1
ATOM 9714 O O . VAL B 1 571 ? 7.377 8.569 199.048 1.00 39.18 571 VAL A O 1
ATOM 9718 N N . LYS B 1 572 ? 7.431 10.857 199.185 1.00 40.56 572 LYS A N 1
ATOM 9719 C CA . LYS B 1 572 ? 6.191 11.072 199.982 1.00 40.56 572 LYS A CA 1
ATOM 9720 C C . LYS B 1 572 ? 5.138 11.767 199.109 1.00 40.56 572 LYS A C 1
ATOM 9721 O O . LYS B 1 572 ? 5.493 12.758 198.438 1.00 40.56 572 LYS A O 1
ATOM 9727 N N . ALA B 1 573 ? 3.900 11.265 199.124 1.00 40.14 573 ALA A N 1
ATOM 9728 C CA . ALA B 1 573 ? 2.726 11.857 198.440 1.00 40.14 573 ALA A CA 1
ATOM 9729 C C . ALA B 1 573 ? 2.203 13.030 199.277 1.00 40.14 573 ALA A C 1
ATOM 9730 O O . ALA B 1 573 ? 1.772 12.785 200.422 1.00 40.14 573 ALA A O 1
ATOM 9732 N N . ARG B 1 574 ? 2.239 14.249 198.722 1.00 42.13 574 ARG A N 1
ATOM 9733 C CA . ARG B 1 574 ? 1.953 15.521 199.442 1.00 42.13 574 ARG A CA 1
ATOM 9734 C C . ARG B 1 574 ? 0.595 16.085 199.000 1.00 42.13 574 ARG A C 1
ATOM 9735 O O . ARG B 1 574 ? -0.271 16.277 199.878 1.00 42.13 574 ARG A O 1
ATOM 9743 N N . ASP B 1 575 ? 0.420 16.332 197.696 1.00 48.13 575 ASP A N 1
ATOM 9744 C CA . ASP B 1 575 ? -0.775 17.005 197.108 1.00 48.13 575 ASP A CA 1
ATOM 9745 C C . ASP B 1 575 ? -1.882 15.978 196.826 1.00 48.13 575 ASP A C 1
ATOM 9746 O O . ASP B 1 575 ? -1.635 14.769 196.997 1.00 48.13 575 ASP A O 1
ATOM 9751 N N . HIS B 1 576 ? -3.059 16.474 196.419 1.00 54.24 576 HIS A N 1
ATOM 9752 C CA . HIS B 1 576 ? -4.220 15.688 195.917 1.00 54.24 576 HIS A CA 1
ATOM 9753 C C . HIS B 1 576 ? -4.171 15.636 194.382 1.00 54.24 576 HIS A C 1
ATOM 9754 O O . HIS B 1 576 ? -3.497 16.506 193.786 1.00 54.24 576 HIS A O 1
ATOM 9761 N N . CYS B 1 577 ? -4.858 14.657 193.779 1.00 51.61 577 CYS A N 1
ATOM 9762 C CA . CYS B 1 577 ? -4.901 14.383 192.313 1.00 51.61 577 CYS A CA 1
ATOM 9763 C C . CYS B 1 577 ? -3.490 14.007 191.837 1.00 51.61 577 CYS A C 1
ATOM 9764 O O . CYS B 1 577 ? -2.888 14.776 191.058 1.00 51.61 577 CYS A O 1
ATOM 9767 N N . TRP B 1 578 ? -3.002 12.849 192.296 1.00 45.52 578 TRP A N 1
ATOM 9768 C CA . TRP B 1 578 ? -1.577 12.419 192.229 1.00 45.52 578 TRP A CA 1
ATOM 9769 C C . TRP B 1 578 ? -1.485 10.949 191.795 1.00 45.52 578 TRP A C 1
ATOM 9770 O O . TRP B 1 578 ? -2.377 10.165 192.178 1.00 45.52 578 TRP A O 1
ATOM 9781 N N . VAL B 1 579 ? -0.444 10.603 191.028 1.00 37.89 579 VAL A N 1
ATOM 9782 C CA . VAL B 1 579 ? -0.080 9.201 190.663 1.00 37.89 579 VAL A CA 1
ATOM 9783 C C . VAL B 1 579 ? 0.966 8.704 191.673 1.00 37.89 579 VAL A C 1
ATOM 9784 O O . VAL B 1 579 ? 1.857 9.500 192.042 1.00 37.89 579 VAL A O 1
ATOM 9788 N N . SER B 1 580 ? 0.846 7.445 192.104 1.00 42.46 580 SER A N 1
ATOM 9789 C CA . SER B 1 580 ? 1.667 6.816 193.175 1.00 42.46 580 SER A CA 1
ATOM 9790 C C . SER B 1 580 ? 2.799 5.986 192.556 1.00 42.46 580 SER A C 1
ATOM 9791 O O . SER B 1 580 ? 2.509 5.187 191.642 1.00 42.46 580 SER A O 1
ATOM 9794 N N . ILE B 1 581 ? 4.035 6.180 193.036 1.00 41.79 581 ILE A N 1
ATOM 9795 C CA . ILE B 1 581 ? 5.216 5.313 192.742 1.00 41.79 581 ILE A CA 1
ATOM 9796 C C . ILE B 1 581 ? 5.507 4.488 194.003 1.00 41.79 581 ILE A C 1
ATOM 9797 O O . ILE B 1 581 ? 6.318 4.934 194.843 1.00 41.79 581 ILE A O 1
ATOM 9802 N N . VAL B 1 582 ? 4.837 3.336 194.130 1.00 47.16 582 VAL A N 1
ATOM 9803 C CA . VAL B 1 582 ? 4.864 2.444 195.334 1.00 47.16 582 VAL A CA 1
ATOM 9804 C C . VAL B 1 582 ? 6.235 1.757 195.449 1.00 47.16 582 VAL A C 1
ATOM 9805 O O . VAL B 1 582 ? 6.811 1.801 196.555 1.00 47.16 582 VAL A O 1
ATOM 9809 N N . ASP B 1 583 ? 6.733 1.148 194.366 1.00 48.64 583 ASP A N 1
ATOM 9810 C CA . ASP B 1 583 ? 8.010 0.379 194.355 1.00 48.64 583 ASP A CA 1
ATOM 9811 C C . ASP B 1 583 ? 8.452 0.141 192.911 1.00 48.64 583 ASP A C 1
ATOM 9812 O O . ASP B 1 583 ? 8.040 -0.835 192.286 1.00 48.64 583 ASP A O 1
ATOM 9817 N N . PRO B 1 584 ? 9.306 1.021 192.331 1.00 44.29 584 PRO A N 1
ATOM 9818 C CA . PRO B 1 584 ? 9.727 0.883 190.935 1.00 44.29 584 PRO A CA 1
ATOM 9819 C C . PRO B 1 584 ? 10.839 -0.159 190.741 1.00 44.29 584 PRO A C 1
ATOM 9820 O O . PRO B 1 584 ? 11.637 -0.339 191.647 1.00 44.29 584 PRO A O 1
ATOM 9824 N N . ASN B 1 585 ? 10.857 -0.815 189.575 1.00 41.35 585 ASN A N 1
ATOM 9825 C CA . ASN B 1 585 ? 11.907 -1.785 189.158 1.00 41.35 585 ASN A CA 1
ATOM 9826 C C . ASN B 1 585 ? 12.121 -1.671 187.642 1.00 41.35 585 ASN A C 1
ATOM 9827 O O . ASN B 1 585 ? 11.129 -1.787 186.895 1.00 41.35 585 ASN A O 1
ATOM 9832 N N . GLY B 1 586 ? 13.369 -1.436 187.217 1.00 38.86 586 GLY A N 1
ATOM 9833 C CA . GLY B 1 586 ? 13.763 -1.262 185.805 1.00 38.86 586 GLY A CA 1
ATOM 9834 C C . GLY B 1 586 ? 13.771 0.200 185.390 1.00 38.86 586 GLY A C 1
ATOM 9835 O O . GLY B 1 586 ? 13.909 1.067 186.277 1.00 38.86 586 GLY A O 1
ATOM 9836 N N . THR B 1 587 ? 13.628 0.462 184.086 1.00 36.39 587 THR A N 1
ATOM 9837 C CA . THR B 1 587 ? 13.669 1.818 183.472 1.00 36.39 587 THR A CA 1
ATOM 9838 C C . THR B 1 587 ? 12.319 2.513 183.681 1.00 36.39 587 THR A C 1
ATOM 9839 O O . THR B 1 587 ? 11.283 1.886 183.380 1.00 36.39 587 THR A O 1
ATOM 9843 N N . MET B 1 588 ? 12.345 3.759 184.170 1.00 32.69 588 MET A N 1
ATOM 9844 C CA . MET B 1 588 ? 11.153 4.630 184.372 1.00 32.69 588 MET A CA 1
ATOM 9845 C C . MET B 1 588 ? 11.019 5.578 183.175 1.00 32.69 588 MET A C 1
ATOM 9846 O O . MET B 1 588 ? 12.064 6.033 182.668 1.00 32.69 588 MET A O 1
ATOM 9851 N N . ASN B 1 589 ? 9.782 5.857 182.747 1.00 27.74 589 ASN A N 1
ATOM 9852 C CA . ASN B 1 589 ? 9.452 6.816 181.657 1.00 27.74 589 ASN A CA 1
ATOM 9853 C C . ASN B 1 589 ? 8.280 7.697 182.108 1.00 27.74 589 ASN A C 1
ATOM 9854 O O . ASN B 1 589 ? 7.139 7.190 182.140 1.00 27.74 589 ASN A O 1
ATOM 9859 N N . LEU B 1 590 ? 8.562 8.961 182.449 1.00 24.74 590 LEU A N 1
ATOM 9860 C CA . LEU B 1 590 ? 7.558 9.983 182.851 1.00 24.74 590 LEU A CA 1
ATOM 9861 C C . LEU B 1 590 ? 7.219 10.846 181.631 1.00 24.74 590 LEU A C 1
ATOM 9862 O O . LEU B 1 590 ? 8.118 11.056 180.793 1.00 24.74 590 LEU A O 1
ATOM 9867 N N . SER B 1 591 ? 5.971 11.318 181.534 1.00 25.39 591 SER A N 1
ATOM 9868 C CA . SER B 1 591 ? 5.453 12.138 180.406 1.00 25.39 591 SER A CA 1
ATOM 9869 C C . SER B 1 591 ? 4.164 12.861 180.818 1.00 25.39 591 SER A C 1
ATOM 9870 O O . SER B 1 591 ? 3.439 12.326 181.679 1.00 25.39 591 SER A O 1
ATOM 9873 N N . TYR B 1 592 ? 3.899 14.031 180.218 1.00 25.85 592 TYR A N 1
ATOM 9874 C CA . TYR B 1 592 ? 2.669 14.848 180.424 1.00 25.85 592 TYR A CA 1
ATOM 9875 C C . TYR B 1 592 ? 2.262 15.530 179.112 1.00 25.85 592 TYR A C 1
ATOM 9876 O O . TYR B 1 592 ? 3.090 15.604 178.182 1.00 25.85 592 TYR A O 1
ATOM 9885 N N . LYS B 1 593 ? 1.014 16.012 179.054 1.00 27.06 593 LYS A N 1
ATOM 9886 C CA . LYS B 1 593 ? 0.421 16.737 177.893 1.00 27.06 593 LYS A CA 1
ATOM 9887 C C . LYS B 1 593 ? -0.571 17.795 178.391 1.00 27.06 593 LYS A C 1
ATOM 9888 O O . LYS B 1 593 ? -1.543 17.409 179.071 1.00 27.06 593 LYS A O 1
ATOM 9894 N N . MET B 1 594 ? -0.335 19.070 178.054 1.00 28.69 594 MET A N 1
ATOM 9895 C CA . MET B 1 594 ? -1.255 20.212 178.312 1.00 28.69 594 MET A CA 1
ATOM 9896 C C . MET B 1 594 ? -2.065 20.484 177.039 1.00 28.69 594 MET A C 1
ATOM 9897 O O . MET B 1 594 ? -1.435 20.749 175.996 1.00 28.69 594 MET A O 1
ATOM 9902 N N . THR B 1 595 ? -3.402 20.433 177.126 1.00 31.73 595 THR A N 1
ATOM 9903 C CA . THR B 1 595 ? -4.332 20.342 175.962 1.00 31.73 595 THR A CA 1
ATOM 9904 C C . THR B 1 595 ? -5.041 21.686 175.726 1.00 31.73 595 THR A C 1
ATOM 9905 O O . THR B 1 595 ? -4.979 22.169 174.577 1.00 31.73 595 THR A O 1
ATOM 9909 N N . ASN B 1 596 ? -5.683 22.263 176.752 1.00 31.17 596 ASN A N 1
ATOM 9910 C CA . ASN B 1 596 ? -6.499 23.509 176.638 1.00 31.17 596 ASN A CA 1
ATOM 9911 C C . ASN B 1 596 ? -6.081 24.500 177.732 1.00 31.17 596 ASN A C 1
ATOM 9912 O O . ASN B 1 596 ? -5.462 24.064 178.723 1.00 31.17 596 ASN A O 1
ATOM 9917 N N . PHE B 1 597 ? -6.412 25.782 177.542 1.00 26.50 597 PHE A N 1
ATOM 9918 C CA . PHE B 1 597 ? -6.007 26.921 178.408 1.00 26.50 597 PHE A CA 1
ATOM 9919 C C . PHE B 1 597 ? -7.200 27.859 178.629 1.00 26.50 597 PHE A C 1
ATOM 9920 O O . PHE B 1 597 ? -7.868 28.220 177.638 1.00 26.50 597 PHE A O 1
ATOM 9928 N N . ARG B 1 598 ? -7.452 28.230 179.891 1.00 23.38 598 ARG A N 1
ATOM 9929 C CA . ARG B 1 598 ? -8.540 29.149 180.323 1.00 23.38 598 ARG A CA 1
ATOM 9930 C C . ARG B 1 598 ? -7.965 30.165 181.317 1.00 23.38 598 ARG A C 1
ATOM 9931 O O . ARG B 1 598 ? -7.425 29.726 182.351 1.00 23.38 598 ARG A O 1
ATOM 9939 N N . ALA B 1 599 ? -8.083 31.461 181.011 1.00 20.60 599 ALA A N 1
ATOM 9940 C CA . ALA B 1 599 ? -7.559 32.587 181.823 1.00 20.60 599 ALA A CA 1
ATOM 9941 C C . ALA B 1 599 ? -8.299 32.652 183.163 1.00 20.60 599 ALA A C 1
ATOM 9942 O O . ALA B 1 599 ? -9.546 32.595 183.151 1.00 20.60 599 ALA A O 1
ATOM 9944 N N . ALA B 1 600 ? -7.554 32.767 184.268 1.00 19.33 600 ALA A N 1
ATOM 9945 C CA . ALA B 1 600 ? -8.074 32.841 185.654 1.00 19.33 600 ALA A CA 1
ATOM 9946 C C . ALA B 1 600 ? -7.228 33.819 186.479 1.00 19.33 600 ALA A C 1
ATOM 9947 O O . ALA B 1 600 ? -5.995 33.843 186.285 1.00 19.33 600 ALA A O 1
ATOM 9949 N N . MET B 1 601 ? -7.877 34.588 187.363 1.00 20.96 601 MET A N 1
ATOM 9950 C CA . MET B 1 601 ? -7.236 35.556 188.296 1.00 20.96 601 MET A CA 1
ATOM 9951 C C . MET B 1 601 ? -7.813 35.355 189.702 1.00 20.96 601 MET A C 1
ATOM 9952 O O . MET B 1 601 ? -9.035 35.123 189.810 1.00 20.96 601 MET A O 1
ATOM 9957 N N . PHE B 1 602 ? -6.960 35.451 190.728 1.00 21.87 602 PHE A N 1
ATOM 9958 C CA . PHE B 1 602 ? -7.304 35.259 192.163 1.00 21.87 602 PHE A CA 1
ATOM 9959 C C . PHE B 1 602 ? -6.843 36.477 192.974 1.00 21.87 602 PHE A C 1
ATOM 9960 O O . PHE B 1 602 ? -5.792 37.064 192.644 1.00 21.87 602 PHE A O 1
ATOM 9968 N N . SER B 1 603 ? -7.613 36.834 194.007 1.00 26.45 603 SER A N 1
ATOM 9969 C CA . SER B 1 603 ? -7.335 37.948 194.954 1.00 26.45 603 SER A CA 1
ATOM 9970 C C . SER B 1 603 ? -8.057 37.689 196.283 1.00 26.45 603 SER A C 1
ATOM 9971 O O . SER B 1 603 ? -9.276 37.419 196.240 1.00 26.45 603 SER A O 1
ATOM 9974 N N . ARG B 1 604 ? -7.329 37.770 197.405 1.00 29.07 604 ARG A N 1
ATOM 9975 C CA . ARG B 1 604 ? -7.815 37.505 198.790 1.00 29.07 604 ARG A CA 1
ATOM 9976 C C . ARG B 1 604 ? -8.343 36.063 198.903 1.00 29.07 604 ARG A C 1
ATOM 9977 O O . ARG B 1 604 ? -9.324 35.850 199.648 1.00 29.07 604 ARG A O 1
ATOM 9985 N N . ASN B 1 605 ? -7.703 35.114 198.209 1.00 30.63 605 ASN A N 1
ATOM 9986 C CA . ASN B 1 605 ? -8.075 33.670 198.174 1.00 30.63 605 ASN A CA 1
ATOM 9987 C C . ASN B 1 605 ? -9.517 33.509 197.666 1.00 30.63 605 ASN A C 1
ATOM 9988 O O . ASN B 1 605 ? -10.226 32.613 198.175 1.00 30.63 605 ASN A O 1
ATOM 9993 N N . LYS B 1 606 ? -9.928 34.341 196.700 1.00 28.43 606 LYS A N 1
ATOM 9994 C CA . LYS B 1 606 ? -11.259 34.297 196.036 1.00 28.43 606 LYS A CA 1
ATOM 9995 C C . LYS B 1 606 ? -11.082 34.596 194.547 1.00 28.43 606 LYS A C 1
ATOM 9996 O O . LYS B 1 606 ? -10.138 35.296 194.178 1.00 28.43 606 LYS A O 1
ATOM 10002 N N . PRO B 1 607 ? -11.963 34.098 193.644 1.00 25.48 607 PRO A N 1
ATOM 10003 C CA . PRO B 1 607 ? -11.867 34.413 192.219 1.00 25.48 607 PRO A CA 1
ATOM 10004 C C . PRO B 1 607 ? -12.180 35.888 191.908 1.00 25.48 607 PRO A C 1
ATOM 10005 O O . PRO B 1 607 ? -13.188 36.379 192.387 1.00 25.48 607 PRO A O 1
ATOM 10009 N N . LEU B 1 608 ? -11.308 36.540 191.129 1.00 22.94 608 LEU A N 1
ATOM 10010 C CA . LEU B 1 608 ? -11.471 37.934 190.631 1.00 22.94 608 LEU A CA 1
ATOM 10011 C C . LEU B 1 608 ? -11.930 37.880 189.169 1.00 22.94 608 LEU A C 1
ATOM 10012 O O . LEU B 1 608 ? -11.107 37.505 188.306 1.00 22.94 608 LEU A O 1
ATOM 10017 N N . TYR B 1 609 ? -13.196 38.226 188.909 1.00 24.55 609 TYR A N 1
ATOM 10018 C CA . TYR B 1 609 ? -13.850 38.142 187.574 1.00 24.55 609 TYR A CA 1
ATOM 10019 C C . TYR B 1 609 ? -13.761 39.494 186.859 1.00 24.55 609 TYR A C 1
ATOM 10020 O O . TYR B 1 609 ? -13.920 40.542 187.518 1.00 24.55 609 TYR A O 1
ATOM 10029 N N . MET B 1 610 ? -13.517 39.458 185.543 1.00 26.47 610 MET A N 1
ATOM 10030 C CA . MET B 1 610 ? -13.507 40.644 184.646 1.00 26.47 610 MET A CA 1
ATOM 10031 C C . MET B 1 610 ? -14.954 40.976 184.261 1.00 26.47 610 MET A C 1
ATOM 10032 O O . MET B 1 610 ? -15.688 40.039 183.884 1.00 26.47 610 MET A O 1
ATOM 10037 N N . THR B 1 611 ? -15.340 42.251 184.364 1.00 23.35 611 THR A N 1
ATOM 10038 C CA . THR B 1 611 ? -16.711 42.769 184.090 1.00 23.35 611 THR A CA 1
ATOM 10039 C C . THR B 1 611 ? -16.638 43.893 183.050 1.00 23.35 611 THR A C 1
ATOM 10040 O O . THR B 1 611 ? -15.512 44.317 182.714 1.00 23.35 611 THR A O 1
ATOM 10044 N N . GLY B 1 612 ? -17.799 44.348 182.566 1.00 21.57 612 GLY A N 1
ATOM 10045 C CA . GLY B 1 612 ? -17.933 45.458 181.600 1.00 21.57 612 GLY A CA 1
ATOM 10046 C C . GLY B 1 612 ? -18.062 44.966 180.169 1.00 21.57 612 GLY A C 1
ATOM 10047 O O . GLY B 1 612 ? -18.416 43.782 179.977 1.00 21.57 612 GLY A O 1
ATOM 10048 N N . GLY B 1 613 ? -17.786 45.843 179.200 1.00 24.54 613 GLY A N 1
ATOM 10049 C CA . GLY B 1 613 ? -17.934 45.575 177.755 1.00 24.54 613 GLY A CA 1
ATOM 10050 C C . GLY B 1 613 ? -16.778 44.762 177.197 1.00 24.54 613 GLY A C 1
ATOM 10051 O O . GLY B 1 613 ? -15.816 44.499 177.948 1.00 24.54 613 GLY A O 1
ATOM 10052 N N . SER B 1 614 ? -16.873 44.376 175.920 1.00 30.27 614 SER A N 1
ATOM 10053 C CA . SER B 1 614 ? -15.850 43.599 175.173 1.00 30.27 614 SER A CA 1
ATOM 10054 C C . SER B 1 614 ? -14.820 44.561 174.566 1.00 30.27 614 SER A C 1
ATOM 10055 O O . SER B 1 614 ? -15.212 45.368 173.700 1.00 30.27 614 SER A O 1
ATOM 10058 N N . VAL B 1 615 ? -13.560 44.479 175.013 1.00 31.15 615 VAL A N 1
ATOM 10059 C CA . VAL B 1 615 ? -12.427 45.314 174.507 1.00 31.15 615 VAL A CA 1
ATOM 10060 C C . VAL B 1 615 ? -12.106 44.869 173.071 1.00 31.15 615 VAL A C 1
ATOM 10061 O O . VAL B 1 615 ? -11.968 43.651 172.847 1.00 31.15 615 VAL A O 1
ATOM 10065 N N . ARG B 1 616 ? -11.989 45.838 172.157 1.00 44.85 616 ARG A N 1
ATOM 10066 C CA . ARG B 1 616 ? -11.657 45.636 170.719 1.00 44.85 616 ARG A CA 1
ATOM 10067 C C . ARG B 1 616 ? -10.222 46.112 170.462 1.00 44.85 616 ARG A C 1
ATOM 10068 O O . ARG B 1 616 ? -9.639 46.754 171.363 1.00 44.85 616 ARG A O 1
ATOM 10076 N N . THR B 1 617 ? -9.690 45.812 169.274 1.00 57.99 617 THR A N 1
ATOM 10077 C CA . THR B 1 617 ? -8.360 46.271 168.786 1.00 57.99 617 THR A CA 1
ATOM 10078 C C . THR B 1 617 ? -8.564 47.581 168.016 1.00 57.99 617 THR A C 1
ATOM 10079 O O . THR B 1 617 ? -8.781 47.515 166.788 1.00 57.99 617 THR A O 1
ATOM 10083 N N . ILE B 1 618 ? -8.527 48.722 168.717 1.00 56.46 618 ILE A N 1
ATOM 10084 C CA . ILE B 1 618 ? -8.784 50.072 168.123 1.00 56.46 618 ILE A CA 1
ATOM 10085 C C . ILE B 1 618 ? -7.680 50.365 167.097 1.00 56.46 618 ILE A C 1
ATOM 10086 O O . ILE B 1 618 ? -6.488 50.263 167.454 1.00 56.46 618 ILE A O 1
ATOM 10091 N N . ALA B 1 619 ? -8.078 50.642 165.851 1.00 68.04 619 ALA A N 1
ATOM 10092 C CA . ALA B 1 619 ? -7.198 51.052 164.733 1.00 68.04 619 ALA A CA 1
ATOM 10093 C C . ALA B 1 619 ? -7.491 52.513 164.383 1.00 68.04 619 ALA A C 1
ATOM 10094 O O . ALA B 1 619 ? -8.576 53.009 164.755 1.00 68.04 619 ALA A O 1
ATOM 10096 N N . THR B 1 620 ? -6.552 53.174 163.697 1.00 67.03 620 THR A N 1
ATOM 10097 C CA . THR B 1 620 ? -6.651 54.591 163.252 1.00 67.03 620 THR A CA 1
ATOM 10098 C C . THR B 1 620 ? -7.791 54.738 162.233 1.00 67.03 620 THR A C 1
ATOM 10099 O O . THR B 1 620 ? -8.444 55.800 162.236 1.00 67.03 620 THR A O 1
ATOM 10103 N N . GLY B 1 621 ? -8.020 53.704 161.412 1.00 79.46 621 GLY A N 1
ATOM 10104 C CA . GLY B 1 621 ? -9.033 53.676 160.336 1.00 79.46 621 GLY A CA 1
ATOM 10105 C C . GLY B 1 621 ? -10.467 53.637 160.852 1.00 79.46 621 GLY A C 1
ATOM 10106 O O . GLY B 1 621 ? -11.349 54.175 160.147 1.00 79.46 621 GLY A O 1
ATOM 10107 N N . ASN B 1 622 ? -10.704 53.020 162.017 1.00 77.59 622 ASN A N 1
ATOM 10108 C CA . ASN B 1 622 ? -12.061 52.712 162.555 1.00 77.59 622 ASN A CA 1
ATOM 10109 C C . ASN B 1 622 ? -12.813 53.997 162.940 1.00 77.59 622 ASN A C 1
ATOM 10110 O O . ASN B 1 622 ? -14.059 53.960 162.899 1.00 77.59 622 ASN A O 1
ATOM 10115 N N . TYR B 1 623 ? -12.106 55.071 163.315 1.00 76.63 623 TYR A N 1
ATOM 10116 C CA . TYR B 1 623 ? -12.698 56.384 163.688 1.00 76.63 623 TYR A CA 1
ATOM 10117 C C . TYR B 1 623 ? -12.811 57.285 162.449 1.00 76.63 623 TYR A C 1
ATOM 10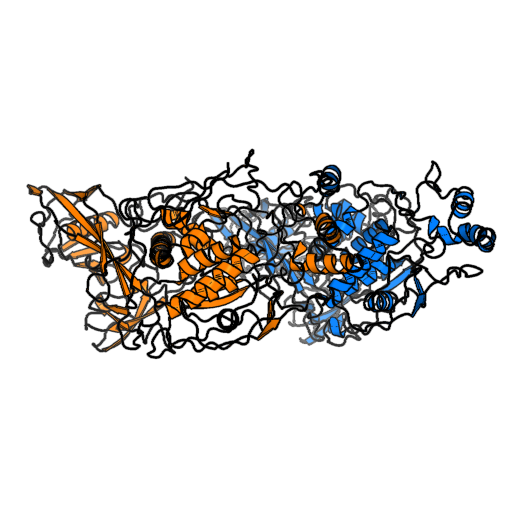118 O O . TYR B 1 623 ? -13.859 57.936 162.286 1.00 76.63 623 TYR A O 1
ATOM 10127 N N . ARG B 1 624 ? -11.767 57.324 161.611 1.00 88.01 624 ARG A N 1
ATOM 10128 C CA . ARG B 1 624 ? -11.657 58.254 160.451 1.00 88.01 624 ARG A CA 1
ATOM 10129 C C . ARG B 1 624 ? -12.502 57.770 159.258 1.00 88.01 624 ARG A C 1
ATOM 10130 O O . ARG B 1 624 ? -12.607 58.544 158.286 1.00 88.01 624 ARG A O 1
ATOM 10138 N N . ASP B 1 625 ? -13.071 56.559 159.309 1.00 88.57 625 ASP A N 1
ATOM 10139 C CA . ASP B 1 625 ? -14.102 56.088 158.339 1.00 88.57 625 ASP A CA 1
ATOM 10140 C C . ASP B 1 625 ? -15.445 56.759 158.668 1.00 88.57 625 ASP A C 1
ATOM 10141 O O . ASP B 1 625 ? -16.230 56.989 157.726 1.00 88.57 625 ASP A O 1
ATOM 10146 N N . ALA B 1 626 ? -15.699 57.043 159.952 1.00 92.11 626 ALA A N 1
ATOM 10147 C CA . ALA B 1 626 ? -16.873 57.806 160.442 1.00 92.11 626 ALA A CA 1
ATOM 10148 C C . ALA B 1 626 ? -16.684 59.303 160.158 1.00 92.11 626 ALA A C 1
ATOM 10149 O O . ALA B 1 626 ? -17.706 60.010 160.066 1.00 92.11 626 ALA A O 1
ATOM 10151 N N . ALA B 1 627 ? -15.432 59.767 160.042 1.00 95.06 627 ALA A N 1
ATOM 10152 C CA . ALA B 1 627 ? -15.062 61.121 159.558 1.00 95.06 627 ALA A CA 1
ATOM 10153 C C . ALA B 1 627 ? -15.252 61.193 158.036 1.00 95.06 627 ALA A C 1
ATOM 10154 O O . ALA B 1 627 ? -15.739 62.239 157.557 1.00 95.06 627 ALA A O 1
ATOM 10156 N N . GLU B 1 628 ? -14.868 60.133 157.312 1.00 96.86 628 GLU A N 1
ATOM 10157 C CA . GLU B 1 628 ? -15.155 59.944 155.860 1.00 96.86 628 GLU A CA 1
ATOM 10158 C C . GLU B 1 628 ? -16.674 59.892 155.641 1.00 96.86 628 GLU A C 1
ATOM 10159 O O . GLU B 1 628 ? -17.139 60.462 154.632 1.00 96.86 628 GLU A O 1
ATOM 10165 N N . ARG B 1 629 ? -17.409 59.238 156.547 1.00 101.45 629 ARG A N 1
ATOM 10166 C CA . ARG B 1 629 ? -18.898 59.170 156.538 1.00 101.45 629 ARG A CA 1
ATOM 10167 C C . ARG B 1 629 ? -19.470 60.542 156.922 1.00 101.45 629 ARG A C 1
ATOM 10168 O O . ARG B 1 629 ? -20.455 60.959 156.276 1.00 101.45 629 ARG A O 1
ATOM 10176 N N . LEU B 1 630 ? -18.906 61.189 157.955 1.00 102.18 630 LEU A N 1
ATOM 10177 C CA . LEU B 1 630 ? -19.231 62.570 158.428 1.00 102.18 630 LEU A CA 1
ATOM 10178 C C . LEU B 1 630 ? -20.660 62.629 159.005 1.00 102.18 630 LEU A C 1
ATOM 10179 O O . LEU B 1 630 ? -21.030 63.691 159.546 1.00 102.18 630 LEU A O 1
ATOM 10184 N N . ARG B 1 631 ? -21.390 61.510 159.004 1.00 102.75 631 ARG A N 1
ATOM 10185 C CA . ARG B 1 631 ? -22.879 61.459 159.004 1.00 102.75 631 ARG A CA 1
ATOM 10186 C C . ARG B 1 631 ? -23.385 62.445 157.939 1.00 102.75 631 ARG A C 1
ATOM 10187 O O . ARG B 1 631 ? -23.935 63.503 158.310 1.00 102.75 631 ARG A O 1
ATOM 10195 N N . ALA B 1 632 ? -23.198 62.093 156.662 1.00 106.01 632 ALA A N 1
ATOM 10196 C CA . ALA B 1 632 ? -23.520 62.922 155.476 1.00 106.01 632 ALA A CA 1
ATOM 10197 C C . ALA B 1 632 ? -25.033 62.952 155.207 1.00 106.01 632 ALA A C 1
ATOM 10198 O O . ALA B 1 632 ? -25.423 63.555 154.184 1.00 106.01 632 ALA A O 1
ATOM 10200 N N . MET B 1 633 ? -25.856 62.335 156.069 1.00 106.31 633 MET A N 1
ATOM 10201 C CA . MET B 1 633 ? -27.337 62.460 156.037 1.00 106.31 633 MET A CA 1
ATOM 10202 C C . MET B 1 633 ? -27.694 63.920 156.342 1.00 106.31 633 MET A C 1
ATOM 10203 O O . MET B 1 633 ? -27.623 64.309 157.527 1.00 106.31 633 MET A O 1
ATOM 10208 N N . ASP B 1 634 ? -28.009 64.697 155.295 1.00 100.64 634 ASP A N 1
ATOM 10209 C CA . ASP B 1 634 ? -28.422 66.126 155.375 1.00 100.64 634 ASP A CA 1
ATOM 10210 C C . ASP B 1 634 ? -29.363 66.302 156.572 1.00 100.64 634 ASP A C 1
ATOM 10211 O O . ASP B 1 634 ? -30.407 65.619 156.609 1.00 100.64 634 ASP A O 1
ATOM 10216 N N . GLU B 1 635 ? -28.994 67.170 157.521 1.00 95.14 635 GLU A N 1
ATOM 10217 C CA . GLU B 1 635 ? -29.676 67.321 158.835 1.00 95.14 635 GLU A CA 1
ATOM 10218 C C . GLU B 1 635 ? -31.001 68.058 158.617 1.00 95.14 635 GLU A C 1
ATOM 10219 O O . GLU B 1 635 ? -31.119 69.227 159.040 1.00 95.14 635 GLU A O 1
ATOM 10225 N N . THR B 1 636 ? -31.960 67.377 157.976 1.00 85.59 636 THR A N 1
ATOM 10226 C CA . THR B 1 636 ? -33.284 67.906 157.552 1.00 85.59 636 THR A CA 1
ATOM 10227 C C . THR B 1 636 ? -34.374 66.976 158.093 1.00 85.59 636 THR A C 1
ATOM 10228 O O . THR B 1 636 ? -34.385 65.793 157.697 1.00 85.59 636 THR A O 1
ATOM 10232 N N . LEU B 1 637 ? -35.245 67.495 158.967 1.00 72.87 637 LEU A N 1
ATOM 10233 C CA . LEU B 1 637 ? -36.268 66.706 159.708 1.00 72.87 637 LEU A CA 1
ATOM 10234 C C . LEU B 1 637 ? -37.371 66.264 158.735 1.00 72.87 637 LEU A C 1
ATOM 10235 O O . LEU B 1 637 ? -38.400 66.966 158.637 1.00 72.87 637 LEU A O 1
ATOM 10240 N N . ARG B 1 638 ? -37.148 65.145 158.038 1.00 70.89 638 ARG A N 1
ATOM 10241 C CA . ARG B 1 638 ? -38.117 64.518 157.095 1.00 70.89 638 ARG A CA 1
ATOM 10242 C C . ARG B 1 638 ? -39.024 63.560 157.876 1.00 70.89 638 ARG A C 1
ATOM 10243 O O . ARG B 1 638 ? -38.547 62.471 158.257 1.00 70.89 638 ARG A O 1
ATOM 10251 N N . LEU B 1 639 ? -40.280 63.963 158.103 1.00 64.41 639 LEU A N 1
ATOM 10252 C CA . LEU B 1 639 ? -41.320 63.178 158.822 1.00 64.41 639 LEU A CA 1
ATOM 10253 C C . LEU B 1 639 ? -42.138 62.382 157.798 1.00 64.41 639 LEU A C 1
ATOM 10254 O O . LEU B 1 639 ? -42.749 63.021 156.916 1.00 64.41 639 LEU A O 1
ATOM 10259 N N . LYS B 1 640 ? -42.146 61.047 157.913 1.00 64.04 640 LYS A N 1
ATOM 10260 C CA . LYS B 1 640 ? -42.864 60.118 156.995 1.00 64.04 640 LYS A CA 1
ATOM 10261 C C . LYS B 1 640 ? -44.206 59.729 157.617 1.00 64.04 640 LYS A C 1
ATOM 10262 O O . LYS B 1 640 ? -44.286 59.531 158.830 1.00 64.04 640 LYS A O 1
ATOM 10268 N N . PRO B 1 641 ? -45.291 59.594 156.813 1.00 67.10 641 PRO A N 1
ATOM 10269 C CA . PRO B 1 641 ? -46.630 59.344 157.349 1.00 67.10 641 PRO A CA 1
ATOM 10270 C C . PRO B 1 641 ? -46.944 57.859 157.597 1.00 67.10 641 PRO A C 1
ATOM 10271 O O . PRO B 1 641 ? -46.168 57.016 157.178 1.00 67.10 641 PRO A O 1
ATOM 10275 N N . PHE B 1 642 ? -48.070 57.590 158.269 1.00 71.43 642 PHE A N 1
ATOM 10276 C CA . PHE B 1 642 ? -48.646 56.238 158.495 1.00 71.43 642 PHE A CA 1
ATOM 10277 C C . PHE B 1 642 ? -50.134 56.249 158.117 1.00 71.43 642 PHE A C 1
ATOM 10278 O O . PHE B 1 642 ? -50.903 57.003 158.746 1.00 71.43 642 PHE A O 1
ATOM 10286 N N . LYS B 1 643 ? -50.516 55.438 157.124 1.00 77.81 643 LYS A N 1
ATOM 10287 C CA . LYS B 1 643 ? -51.924 55.244 156.685 1.00 77.81 643 LYS A CA 1
ATOM 10288 C C . LYS B 1 643 ? -52.621 54.294 157.665 1.00 77.81 643 LYS A C 1
ATOM 10289 O O . LYS B 1 643 ? -52.138 53.155 157.819 1.00 77.81 643 LYS A O 1
ATOM 10295 N N . ILE B 1 644 ? -53.704 54.751 158.302 1.00 79.54 644 ILE A N 1
ATOM 10296 C CA . ILE B 1 644 ? -54.577 53.921 159.191 1.00 79.54 644 ILE A CA 1
ATOM 10297 C C . ILE B 1 644 ? -55.285 52.858 158.338 1.00 79.54 644 ILE A C 1
ATOM 10298 O O . ILE B 1 644 ? -55.674 53.178 157.195 1.00 79.54 644 ILE A O 1
ATOM 10303 N N . THR B 1 645 ? -55.429 51.643 158.883 1.00 86.10 645 THR A N 1
ATOM 10304 C CA . THR B 1 645 ? -56.062 50.465 158.227 1.00 86.10 645 THR A CA 1
ATOM 10305 C C . THR B 1 645 ? -57.171 49.920 159.138 1.00 86.10 645 THR A C 1
ATOM 10306 O O . THR B 1 645 ? -56.865 49.605 160.305 1.00 86.10 645 THR A O 1
ATOM 10310 N N . GLU B 1 646 ? -58.399 49.818 158.618 1.00 93.19 646 GLU A N 1
ATOM 10311 C CA . GLU B 1 646 ? -59.601 49.333 159.356 1.00 93.19 646 GLU A CA 1
ATOM 10312 C C . GLU B 1 646 ? -59.722 47.814 159.194 1.00 93.19 646 GLU A C 1
ATOM 10313 O O . GLU B 1 646 ? -59.438 47.312 158.086 1.00 93.19 646 GLU A O 1
ATOM 10319 N N . LYS B 1 647 ? -60.129 47.120 160.264 1.00 100.30 647 LYS A N 1
ATOM 10320 C CA . LYS B 1 647 ? -60.358 45.648 160.296 1.00 100.30 647 LYS A CA 1
ATOM 10321 C C . LYS B 1 647 ? -61.572 45.344 161.192 1.00 100.30 647 LYS A C 1
ATOM 10322 O O . LYS B 1 647 ? -62.143 46.303 161.756 1.00 100.30 647 LYS A O 1
ATOM 10328 N N . LEU B 1 648 ? -61.939 44.060 161.302 1.00 103.37 648 LEU A N 1
ATOM 10329 C CA . LEU B 1 648 ? -63.251 43.531 161.782 1.00 103.37 648 LEU A CA 1
ATOM 10330 C C . LEU B 1 648 ? -63.815 44.300 162.991 1.00 103.37 648 LEU A C 1
ATOM 10331 O O . LEU B 1 648 ? -65.032 44.579 162.969 1.00 103.37 648 LEU A O 1
ATOM 10336 N N . ASP B 1 649 ? -62.995 44.628 163.997 1.00 104.71 649 ASP A N 1
ATOM 10337 C CA . ASP B 1 649 ? -63.460 45.161 165.307 1.00 104.71 649 ASP A CA 1
ATOM 10338 C C . ASP B 1 649 ? -63.889 46.623 165.134 1.00 104.71 649 ASP A C 1
ATOM 10339 O O . ASP B 1 649 ? -65.003 46.959 165.587 1.00 104.71 649 ASP A O 1
ATOM 10344 N N . PHE B 1 650 ? -63.018 47.454 164.543 1.00 99.32 650 PHE A N 1
ATOM 10345 C CA . PHE B 1 650 ? -63.235 48.896 164.215 1.00 99.32 650 PHE A CA 1
ATOM 10346 C C . PHE B 1 650 ? -63.118 49.772 165.480 1.00 99.32 650 PHE A C 1
ATOM 10347 O O . PHE B 1 650 ? -62.795 50.968 165.321 1.00 99.32 650 PHE A O 1
ATOM 10355 N N . ARG B 1 651 ? -63.348 49.214 166.678 1.00 96.60 651 ARG A N 1
ATOM 10356 C CA . ARG B 1 651 ? -63.200 49.902 167.993 1.00 96.60 651 ARG A CA 1
ATOM 10357 C C . ARG B 1 651 ? -61.741 50.339 168.190 1.00 96.60 651 ARG A C 1
ATOM 10358 O O . ARG B 1 651 ? -61.526 51.514 168.550 1.00 96.60 651 ARG A O 1
ATOM 10366 N N . VAL B 1 652 ? -60.788 49.426 167.963 1.00 92.32 652 VAL A N 1
ATOM 10367 C CA . VAL B 1 652 ? -59.316 49.675 168.076 1.00 92.32 652 VAL A CA 1
ATOM 10368 C C . VAL B 1 652 ? -58.758 50.009 166.686 1.00 92.32 652 VAL A C 1
ATOM 10369 O O . VAL B 1 652 ? -59.257 49.435 165.693 1.00 92.32 652 VAL A O 1
ATOM 10373 N N . ALA B 1 653 ? -57.762 50.902 166.630 1.00 84.57 653 ALA A N 1
ATOM 10374 C CA . ALA B 1 653 ? -57.088 51.378 165.397 1.00 84.57 653 ALA A CA 1
ATOM 10375 C C . ALA B 1 653 ? -55.781 50.602 165.184 1.00 84.57 653 ALA A C 1
ATOM 10376 O O . ALA B 1 653 ? -55.186 50.151 166.186 1.00 84.57 653 ALA A O 1
ATOM 10378 N N . ALA B 1 654 ? -55.359 50.464 163.922 1.00 79.43 654 ALA A N 1
ATOM 10379 C CA . ALA B 1 654 ? -54.120 49.772 163.492 1.00 79.43 654 ALA A CA 1
ATOM 10380 C C . ALA B 1 654 ? -53.440 50.576 162.374 1.00 79.43 654 ALA A C 1
ATOM 10381 O O . ALA B 1 654 ? -54.083 50.773 161.321 1.00 79.43 654 ALA A O 1
ATOM 10383 N N . TYR B 1 655 ? -52.197 51.016 162.602 1.00 74.32 655 TYR A N 1
ATOM 10384 C CA . TYR B 1 655 ? -51.376 51.815 161.650 1.00 74.32 655 TYR A CA 1
ATOM 10385 C C . TYR B 1 655 ? -50.434 50.886 160.873 1.00 74.32 655 TYR A C 1
ATOM 10386 O O . TYR B 1 655 ? -49.818 49.995 161.495 1.00 74.32 655 TYR A O 1
ATOM 10395 N N . ALA B 1 656 ? -50.332 51.101 159.555 1.00 78.64 656 ALA A N 1
ATOM 10396 C CA . ALA B 1 656 ? -49.400 50.416 158.627 1.00 78.64 656 ALA A CA 1
ATOM 10397 C C . ALA B 1 656 ? -48.256 51.372 158.259 1.00 78.64 656 ALA A C 1
ATOM 10398 O O . ALA B 1 656 ? -48.411 52.592 158.472 1.00 78.64 656 ALA A O 1
ATOM 10400 N N . ILE B 1 657 ? -47.157 50.833 157.720 1.00 84.41 657 ILE A N 1
ATOM 10401 C CA . ILE B 1 657 ? -45.919 51.602 157.382 1.00 84.41 657 ILE A CA 1
ATOM 10402 C C . ILE B 1 657 ? -46.159 52.422 156.112 1.00 84.41 657 ILE A C 1
ATOM 10403 O O . ILE B 1 657 ? -45.937 53.633 156.135 1.00 84.41 657 ILE A O 1
ATOM 10408 N N . PRO B 1 658 ? -46.604 51.833 154.971 1.00 85.03 658 PRO A N 1
ATOM 10409 C CA . PRO B 1 658 ? -46.824 52.607 153.746 1.00 85.03 658 PRO A CA 1
ATOM 10410 C C . PRO B 1 658 ? -48.046 53.537 153.853 1.00 85.03 658 PRO A C 1
ATOM 10411 O O . PRO B 1 658 ? -47.912 54.735 154.098 1.00 85.03 658 PRO A O 1
#

Radius of gyration: 37.45 Å; Cα contacts (8 Å, |Δi|>4): 2691; chains: 2; bounding box: 97×117×64 Å

Solvent-accessible surface area: 56665 Å² total; per-residue (Å²): 26,4,63,22,0,70,64,10,17,15,154,87,23,169,12,74,28,62,4,102,12,71,19,24,63,1,54,4,3,2,40,1,90,15,58,2,92,3,95,19,102,86,35,90,119,149,10,40,36,94,103,20,64,8,0,11,29,2,2,6,9,7,38,26,75,7,74,58,28,78,15,12,6,1,24,4,0,1,32,38,49,0,14,17,93,108,38,31,10,15,11,20,23,0,74,67,6,9,21,136,60,56,189,120,140,165,47,16,45,25,66,14,6,13,0,4,21,46,5,16,82,21,11,6,0,1,0,0,0,0,0,0,0,3,3,0,10,84,62,12,13,86,3,132,7,94,72,108,31,84,9,24,73,55,36,52,0,9,0,40,8,94,22,19,9,98,201,19,146,90,18,18,2,115,70,3,20,113,35,79,90,16,113,16,21,94,11,90,126,72,88,85,67,14,83,127,139,11,6,0,0,29,14,108,47,129,0,57,34,106,9,9,0,0,0,1,20,0,0,4,76,0,63,44,77,1,23,4,0,3,0,5,88,0,31,101,24,14,153,34,1,16,0,30,5,127,38,19,38,57,117,50,63,44,185,17,76,56,91,31,0,38,78,2,0,56,56,0,0,45,14,1,39,6,26,11,6,0,14,6,0,2,2,0,0,0,0,0,0,1,5,3,19,5,18,17,0,12,0,0,1,19,21,47,92,35,12,56,0,11,0,3,46,16,21,8,10,3,3,31,8,63,30,1,18,49,152,93,28,48,67,61,65,41,39,22,93,10,5,16,76,15,1,53,51,24,14,2,4,0,4,1,0,0,2,0,0,0,0,0,0,13,0,1,0,2,1,4,10,24,7,41,87,96,68,78,11,18,33,128,48,8,13,91,101,1,24,92,22,91,26,18,76,49,29,0,0,0,7,0,0,0,0,0,0,6,3,26,42,114,92,5,61,6,12,9,10,10,0,1,0,4,25,18,11,60,9,7,73,81,87,88,74,19,92,0,41,0,23,2,82,64,117,48,0,24,92,48,17,46,5,77,63,160,123,18,112,125,54,61,103,8,52,0,62,4,128,72,10,11,3,2,3,0,0,2,12,1,14,22,84,40,59,18,72,18,2,32,0,47,86,110,36,139,21,115,5,104,27,14,123,75,139,142,13,80,0,81,3,112,68,20,60,74,0,14,73,0,0,27,2,0,14,16,0,0,0,14,0,26,0,33,2,95,92,50,53,34,54,7,23,1,48,34,13,104,39,0,28,14,12,0,24,25,9,4,64,69,70,27,147,22,27,2,45,0,16,21,106,72,17,118,66,124,72,96,22,210,0,9,23,67,110,9,71,26,52,0,53,3,42,10,93,7,52,108,48,184,24,27,17,70,9,156,148,137,72,25,168,53,55,48,47,100,48,163,128,63,84,59,40,109,82,126,130,47,104,129,134,129,149,46,66,80,46,6,1,38,1,83,26,14,122,42,63,128,86,167,62,23,61,33,6,17,20,34,145,120,20,5,66,19,0,43,63,7,21,20,162,76,11,111,22,21,6,28,7,117,12,64,21,27,78,2,60,3,3,0,31,0,93,3,54,4,71,1,85,13,117,79,33,73,66,169,21,56,56,74,103,1,64,7,2,8,26,2,1,4,8,9,37,26,74,3,75,70,29,119,20,36,47,1,18,3,1,5,49,41,86,1,14,58,141,175,21,73,8,64,78,46,76,2,93,77,13,2,52,164,35,150,43,78,140,158,4,19,92,50,8,28,73,71,0,60,109,5,6,76,68,15,8,6,0,0,0,0,0,0,0,0,0,3,0,0,12,77,53,11,10,90,2,134,11,104,71,106,28,86,8,24,77,47,49,63,0,2,3,28,6,96,40,16,12,88,202,6,145,96,26,26,1,102,64,3,22,111,32,86,80,17,104,20,23,102,10,90,96,39,36,111,105,2,69,92,127,29,9,0,0,24,17,111,52,82,0,48,36,40,5,15,0,0,0,0,22,0,0,5,75,0,65,41,66,0,24,3,1,2,0,5,87,0,32,100,20,18,168,38,0,14,0,24,2,132,32,21,32,54,113,49,56,48,156,12,38,34,20,6,0,3,15,2,0,42,23,0,1,46,9,0,29,0,22,10,3,0,11,9,0,3,2,1,1,0,0,1,0,1,12,2,19,2,12,6,3,11,0,0,1,21,25,52,84,32,14,82,0,9,0,1,55,13,20,5,10,5,3,9,4,67,34,2,19,57,147,83,25,52,69,120,81,113,66,20,85,15,2,11,68,3,1,21,10,7,13,5,1,0,1,0,0,0,1,1,0,0,0,0,0,14,0,12,0,0,35,13,16,92,62,73,82,104,94,80,109,15,30,108,45,10,10,113,120,60,42,186,50,206,34,85,109,71,32,0,3,24,5,0,13,13,0,0,26,74,4,21,53,106,169,46,91,45,27,10,43,8,1,2,0,4,31,20,13,61,10,8,68,122,52,76,68,26,98,0,34,2,20,1,108,31,111,72,0,22,86,38,11,48,12,75,61,161,115,1,120,110,45,59,110,8,46,2,56,4,155,96,8,3,2,2,4,0,0,1,12,1,17,25,106,63,72,40,98,32,3,16,1,46,89,117,10,119,9,101,7,148,20,45,112,157,65,122,15,89,10,83,9,123,62,30,127,71,0,17,28,1,0,8,1,0,23,9,0,2,3,28,2,48,0,49,9,96,102,68,56,40,84,4,24,2,43,26,13,137,26,7,14,9,5,2,64,21,9,4,43,95,148,32,142,34,21,3,36,1,42,12,114,56,37,124,56,144,55,154,63,113,10,44,20,112,102,26,80,9,35,0,49,1,32,5,116,12,87,67,48,81,45,20,15,69,12,164,141,136,74,24,92,38,20,3,10,46,26,37,120,35,51,57,20,35,92,116,34,20,65,130,124,128,116,66,98,87,132,79,163,150,152,156,104,128,126,95,57,156,84,166,75,163,214,89,76,43,153,31,106,115